Protein 3AZP (pdb70)

CATH classification: 3.40.50.1820

Solvent-accessible surface area: 46155 Å² total; per-residue (Å²): 140,62,91,16,80,31,0,36,13,127,11,60,0,73,1,40,37,6,1,53,83,36,58,86,9,26,30,3,9,29,2,9,75,11,12,0,3,12,9,48,72,14,77,66,69,8,10,17,0,0,7,26,14,86,32,119,33,46,63,126,50,19,2,84,52,116,56,21,1,47,1,80,0,3,27,68,20,0,35,5,6,11,16,27,30,60,125,79,48,20,6,13,0,0,0,0,25,56,62,55,19,49,1,17,0,0,36,21,65,31,142,86,25,32,101,20,94,45,1,0,10,100,42,108,63,32,32,4,12,9,1,1,4,12,38,10,25,64,134,84,33,22,0,0,0,0,0,2,29,22,87,16,140,24,53,39,60,12,55,6,0,0,0,0,0,18,24,117,22,62,0,21,103,60,69,98,29,7,66,79,11,12,93,61,74,36,66,1,3,8,2,0,49,36,9,61,48,30,136,34,0,0,8,8,1,10,52,49,54,76,4,3,4,4,1,2,48,0,20,1,3,125,9,14,167,86,0,119,23,20,98,63,97,58,12,16,25,10,84,125,30,0,0,4,8,8,14,26,10,47,104,29,26,0,6,0,0,0,2,117,43,26,40,1,1,0,3,98,1,60,41,68,102,7,64,28,83,89,15,12,155,89,132,38,8,0,8,5,15,6,32,19,1,7,47,48,14,0,0,10,1,17,38,45,41,5,0,0,4,7,8,123,4,43,24,30,0,0,19,0,40,26,158,78,35,103,25,82,63,12,74,49,67,21,55,7,11,12,27,10,1,10,36,9,4,38,34,0,3,0,0,0,0,0,24,123,28,33,41,11,0,0,11,2,26,27,91,68,37,136,21,33,16,12,2,37,165,28,89,69,40,19,82,60,34,30,5,12,116,36,74,115,66,72,15,105,7,136,108,46,60,89,0,19,1,4,0,8,37,29,51,18,52,54,37,69,13,34,109,136,86,68,6,0,2,0,0,16,3,23,25,21,0,0,28,45,30,39,5,12,18,61,18,53,7,0,1,0,0,0,25,0,0,0,0,0,11,0,0,0,0,0,0,6,9,30,3,42,83,14,1,45,84,0,85,10,99,3,13,35,22,0,5,88,0,0,14,24,0,0,49,28,0,13,152,93,39,56,1,29,111,76,40,0,0,0,44,2,15,16,6,0,0,0,0,0,4,7,0,9,11,70,39,93,24,7,23,0,0,0,5,16,33,0,5,1,13,0,57,18,8,45,121,55,7,5,12,4,3,6,25,98,2,6,27,2,1,0,8,30,113,168,117,57,54,93,56,3,146,78,44,4,2,40,62,68,2,87,100,7,166,25,27,2,0,1,1,0,0,68,93,6,37,4,2,24,29,66,0,0,64,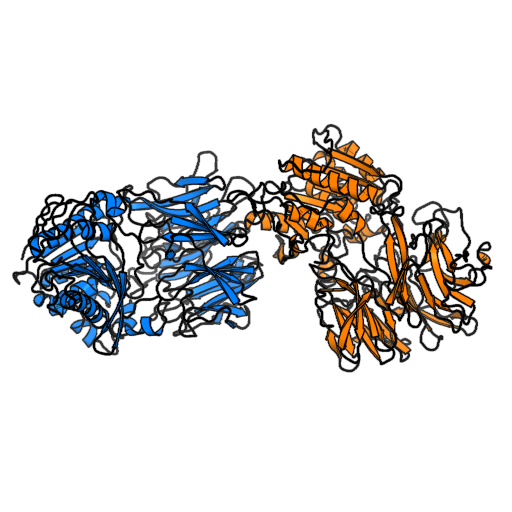78,8,30,127,43,0,68,76,66,37,8,44,25,10,62,27,43,19,147,36,4,18,32,16,30,86,68,64,111,6,29,33,131,7,11,30,6,2,1,2,0,0,5,69,44,7,71,14,144,29,104,73,12,94,137,18,181,43,33,124,137,60,91,17,67,27,1,38,11,136,17,63,0,71,1,36,35,5,0,55,78,31,59,86,13,26,29,3,10,30,2,38,102,11,14,0,3,15,10,46,65,12,79,65,64,8,10,15,0,0,9,23,35,87,64,125,34,52,74,131,38,19,1,86,53,117,56,19,1,52,2,77,0,3,29,68,19,1,38,8,6,13,17,29,73,98,145,86,44,16,5,12,0,0,0,0,22,55,62,54,18,46,1,16,0,5,65,23,65,27,140,72,31,32,102,17,94,41,0,0,9,100,44,108,63,31,29,6,11,11,1,1,4,12,39,12,40,34,176,91,34,27,0,2,0,0,0,2,28,23,88,16,142,24,56,38,61,11,54,6,0,0,0,1,0,22,14,112,18,65,0,21,100,65,66,96,30,8,75,74,13,12,91,61,76,33,65,1,4,10,2,0,58,44,9,85,84,33,164,38,0,0,9,9,0,8,49,50,51,78,4,4,3,3,2,2,47,0,18,2,2,127,12,13,187,88,0,128,24,22,109,61,100,56,14,17,27,13,80,131,31,1,0,4,8,9,14,23,7,63,92,26,10,0,5,0,0,0,2,116,48,26,37,2,1,0,3,97,0,56,30,67,106,11,62,28,75,87,21,11,158,88,132,36,8,0,8,5,16,5,34,20,1,9,50,50,16,0,0,17,0,84,77,29,41,4,0,0,5,8,8,126,5,37,20,38,0,0,21,0,42,36,169,73,35,104,22,84,65,16,77,42,90,25,56,8,15,10,26,9,1,10,42,46,56,51,80,0,2,0,0,0,0,2,12,112,33,33,34,12,0,0,18,3,11,22,101,95,40,158,16,98,14,10,1,29,159,34,86,65,51,23,79,64,37,31,9,7,84,17,44,125,28,57,16,50,2,119,103,26,43,73,0,22,0,4,2,8,36,22,73,9,48,53,37,26,14,26,44,55,85,29,10,0,1,0,0,14,2,15,25,20,1,1,32,43,27,43,3,12,21,64,13,48,7,0,1,1,0,0,14,0,0,0,0,0,15,0,0,0,0,0,0,6,10,22,2,38,82,8,1,45,58,0,85,11,104,3,16,34,7,0,5,74,0,0,14,13,0,0,41,28,0,6,82,46,0,23,1,28,84,77,38,2,0,0,40,4,16,17,6,0,0,0,0,0,3,8,0,10,9,53,39,108,39,7,23,0,0,0,4,18,33,0,4,1,14,0,85,23,9,45,118,57,17,6,12,4,4,6,25,99,2,6,26,2,1,0,8,34,111,164,119,54,57,88,54,4,145,55,46,4,2,39,44,94,2,92,75,4,157,27,26,3,0,2,0,0,0,72,100,5,40,2,2,28,17,79,3,0,58,88,6,30,120,48,4,69,77,57,37,14,42,26,9,58,31,44,18,140,34,3,20,25,14,30,81,73,59,104,6,30,32,130,8,12,26,7,2,0,2,0,0,4,70,43,9,62,21,160,25,90,74,23,89,132,15,181,48,34,133

B-factor: mean 27.65, std 8.87, range [11.27, 76.56]

Structure (mmCIF, N/CA/C/O backbone):
data_3AZP
#
_entry.id   3AZP
#
_cell.length_a   84.110
_cell.length_b   142.620
_cell.length_c   156.300
_cell.angle_alpha   90.00
_cell.angle_beta   90.00
_cell.angle_gamma   90.00
#
_symmetry.space_group_name_H-M   'P 21 21 21'
#
loop_
_entity.id
_entity.type
_entity.pdbx_description
1 polymer Aminopeptidase
2 non-polymer 'SULFATE ION'
3 water water
#
loop_
_atom_site.group_PDB
_atom_site.id
_atom_site.type_symbol
_atom_site.label_atom_id
_atom_site.label_alt_id
_atom_site.label_comp_id
_atom_site.label_asym_id
_atom_site.label_entity_id
_atom_site.label_seq_id
_atom_site.pdbx_PDB_ins_code
_atom_site.Cartn_x
_atom_site.Cartn_y
_atom_site.Cartn_z
_atom_site.occupancy
_atom_site.B_iso_or_equiv
_atom_site.auth_seq_id
_atom_site.auth_comp_id
_atom_site.auth_asym_id
_atom_site.auth_atom_id
_atom_site.pdbx_PDB_model_num
ATOM 1 N N . VAL A 1 2 ? -21.956 -60.019 -6.167 1.00 40.98 2 VAL A N 1
ATOM 2 C CA . VAL A 1 2 ? -23.129 -59.788 -5.276 1.00 41.22 2 VAL A CA 1
ATOM 3 C C . VAL A 1 2 ? -23.341 -60.991 -4.371 1.00 41.18 2 VAL A C 1
ATOM 4 O O . VAL A 1 2 ? -23.209 -62.133 -4.805 1.00 43.63 2 VAL A O 1
ATOM 8 N N . SER A 1 3 ? -23.667 -60.730 -3.111 1.00 39.67 3 SER A N 1
ATOM 9 C CA . SER A 1 3 ? -23.909 -61.797 -2.153 1.00 39.88 3 SER A CA 1
ATOM 10 C C . SER A 1 3 ? -25.126 -61.452 -1.309 1.00 39.22 3 SER A C 1
ATOM 11 O O . SER A 1 3 ? -25.599 -60.317 -1.321 1.00 39.35 3 SER A O 1
ATOM 14 N N . THR A 1 4 ? -25.631 -62.436 -0.577 1.00 38.30 4 THR A N 1
ATOM 15 C CA . THR A 1 4 ? -26.795 -62.228 0.271 1.00 37.61 4 THR A CA 1
ATOM 16 C C . THR A 1 4 ? -26.376 -61.943 1.707 1.00 36.42 4 THR A C 1
ATOM 17 O O . THR A 1 4 ? -25.477 -62.589 2.242 1.00 37.17 4 THR A O 1
ATOM 21 N N . ALA A 1 5 ? -27.031 -60.971 2.328 1.00 34.70 5 ALA A N 1
ATOM 22 C CA . ALA A 1 5 ? -26.724 -60.613 3.706 1.00 33.45 5 ALA A CA 1
ATOM 23 C C . ALA A 1 5 ? -27.966 -60.019 4.355 1.00 32.39 5 ALA A C 1
ATOM 24 O O . ALA A 1 5 ? -28.820 -59.456 3.672 1.00 32.40 5 ALA A O 1
ATOM 26 N N . PRO A 1 6 ? -28.088 -60.145 5.684 1.00 31.52 6 PRO A N 1
ATOM 27 C CA . PRO A 1 6 ? -29.249 -59.609 6.407 1.00 31.06 6 PRO A CA 1
ATOM 28 C C . PRO A 1 6 ? -29.425 -58.120 6.129 1.00 31.13 6 PRO A C 1
ATOM 29 O O . PRO A 1 6 ? -28.440 -57.391 6.016 1.00 32.26 6 PRO A O 1
ATOM 33 N N . TYR A 1 7 ? -30.670 -57.668 6.012 1.00 30.07 7 TYR A N 1
ATOM 34 C CA . TYR A 1 7 ? -30.931 -56.255 5.751 1.00 29.42 7 TYR A CA 1
ATOM 35 C C . TYR A 1 7 ? -30.376 -55.410 6.891 1.00 29.27 7 TYR A C 1
ATOM 36 O O . TYR A 1 7 ? -30.607 -55.717 8.060 1.00 30.09 7 TYR A O 1
ATOM 45 N N . GLY A 1 8 ? -29.646 -54.352 6.544 1.00 28.65 8 GLY A N 1
ATOM 46 C CA . GLY A 1 8 ? -29.066 -53.484 7.555 1.00 28.41 8 GLY A CA 1
ATOM 47 C C . GLY A 1 8 ? -27.609 -53.799 7.869 1.00 29.55 8 GLY A C 1
ATOM 48 O O . GLY A 1 8 ? -26.908 -52.982 8.467 1.00 28.58 8 GLY A O 1
ATOM 49 N N . ALA A 1 9 ? -27.146 -54.976 7.458 1.00 29.06 9 ALA A N 1
ATOM 50 C CA . ALA A 1 9 ? -25.772 -55.391 7.714 1.00 29.03 9 ALA A CA 1
ATOM 51 C C . ALA A 1 9 ? -24.873 -55.286 6.489 1.00 29.54 9 ALA A C 1
ATOM 52 O O . ALA A 1 9 ? -23.709 -55.675 6.541 1.00 29.01 9 ALA A O 1
ATOM 54 N N . TRP A 1 10 ? -25.400 -54.759 5.388 1.00 28.43 10 TRP A N 1
ATOM 55 C CA . TRP A 1 10 ? -24.604 -54.643 4.172 1.00 27.74 10 TRP A CA 1
ATOM 56 C C . TRP A 1 10 ? -23.442 -53.664 4.315 1.00 29.55 10 TRP A C 1
ATOM 57 O O . TRP A 1 10 ? -23.579 -52.593 4.916 1.00 29.06 10 TRP A O 1
ATOM 68 N N . GLN A 1 11 ? -22.300 -54.039 3.751 1.00 27.61 11 GLN A N 1
ATOM 69 C CA . GLN A 1 11 ? -21.119 -53.193 3.778 1.00 27.94 11 GLN A CA 1
ATOM 70 C C . GLN A 1 11 ? -21.381 -52.025 2.828 1.00 27.04 11 GLN A C 1
ATOM 71 O O . GLN A 1 11 ? -21.758 -52.226 1.673 1.00 26.43 11 GLN A O 1
ATOM 77 N N . SER A 1 12 ? -21.195 -50.806 3.323 1.00 25.98 12 SER A N 1
ATOM 78 C CA . SER A 1 12 ? -21.415 -49.613 2.516 1.00 24.49 12 SER A CA 1
ATOM 79 C C . SER A 1 12 ? -20.207 -48.689 2.527 1.00 24.01 12 SER A C 1
ATOM 80 O O . SER A 1 12 ? -19.574 -48.491 3.558 1.00 23.88 12 SER A O 1
ATOM 83 N N . PRO A 1 13 ? -19.868 -48.113 1.366 1.00 24.30 13 PRO A N 1
ATOM 84 C CA . PRO A 1 13 ? -18.727 -47.200 1.263 1.00 24.09 13 PRO A CA 1
ATOM 85 C C . PRO A 1 13 ? -19.080 -45.807 1.788 1.00 25.00 13 PRO A C 1
ATOM 86 O O . PRO A 1 13 ? -18.236 -44.913 1.816 1.00 26.20 13 PRO A O 1
ATOM 90 N N . ILE A 1 14 ? -20.331 -45.630 2.202 1.00 24.39 14 ILE A N 1
ATOM 91 C CA . ILE A 1 14 ? -20.798 -44.342 2.709 1.00 24.66 14 ILE A CA 1
ATOM 92 C C . ILE A 1 14 ? -20.756 -44.264 4.232 1.00 24.71 14 ILE A C 1
ATOM 93 O O . ILE A 1 14 ? -21.635 -44.804 4.903 1.00 25.82 14 ILE A O 1
ATOM 98 N N . ASP A 1 15 ? -19.743 -43.595 4.782 1.00 25.64 15 ASP A N 1
ATOM 99 C CA . ASP A 1 15 ? -19.661 -43.460 6.234 1.00 26.70 15 ASP A CA 1
ATOM 100 C C . ASP A 1 15 ? -20.223 -42.112 6.684 1.00 25.82 15 ASP A C 1
ATOM 101 O O . ASP A 1 15 ? -20.390 -41.195 5.874 1.00 25.29 15 ASP A O 1
ATOM 106 N N . ALA A 1 16 ? -20.524 -42.004 7.974 1.00 24.61 16 ALA A N 1
ATOM 107 C CA . ALA A 1 16 ? -21.090 -40.780 8.528 1.00 24.79 16 ALA A CA 1
ATOM 108 C C . ALA A 1 16 ? -20.206 -39.564 8.281 1.00 24.80 16 ALA A C 1
ATOM 109 O O . ALA A 1 16 ? -20.708 -38.448 8.150 1.00 25.28 16 ALA A O 1
ATOM 111 N N . ALA A 1 17 ? -18.895 -39.775 8.211 1.00 22.72 17 ALA A N 1
ATOM 112 C CA . ALA A 1 17 ? -17.971 -38.672 7.976 1.00 24.70 17 ALA A CA 1
ATOM 113 C C . ALA A 1 17 ? -18.187 -38.093 6.580 1.00 23.73 17 ALA A C 1
ATOM 114 O O . ALA A 1 17 ? -18.138 -36.877 6.386 1.00 23.84 17 ALA A O 1
ATOM 116 N N . LEU A 1 18 ? -18.420 -38.967 5.606 1.00 23.17 18 LEU A N 1
ATOM 117 C CA . LEU A 1 18 ? -18.661 -38.515 4.244 1.00 23.76 18 LEU A CA 1
ATOM 118 C C . LEU A 1 18 ? -19.986 -37.757 4.237 1.00 23.24 18 LEU A C 1
ATOM 119 O O . LEU A 1 18 ? -20.094 -36.674 3.666 1.00 24.52 18 LEU A O 1
ATOM 124 N N . VAL A 1 19 ? -20.989 -38.329 4.891 1.00 22.10 19 VAL A N 1
ATOM 125 C CA . VAL A 1 19 ? -22.296 -37.697 4.960 1.00 22.69 19 VAL A CA 1
ATOM 126 C C . VAL A 1 19 ? -22.196 -36.274 5.505 1.00 24.36 19 VAL A C 1
ATOM 127 O O . VAL A 1 19 ? -22.737 -35.336 4.916 1.00 24.27 19 VAL A O 1
ATOM 131 N N . ALA A 1 20 ? -21.507 -36.116 6.631 1.00 22.80 20 ALA A N 1
ATOM 132 C CA . ALA A 1 20 ? -21.352 -34.804 7.250 1.00 24.39 20 ALA A CA 1
ATOM 133 C C . ALA A 1 20 ? -20.625 -33.844 6.314 1.00 25.35 20 ALA A C 1
ATOM 134 O O . ALA A 1 20 ? -21.051 -32.707 6.107 1.00 26.74 20 ALA A O 1
ATOM 136 N N . SER A 1 21 ? -19.524 -34.317 5.748 1.00 26.62 21 SER A N 1
ATOM 137 C CA . SER A 1 21 ? -18.712 -33.515 4.846 1.00 27.75 21 SER A CA 1
ATOM 138 C C . SER A 1 21 ? -19.493 -32.922 3.679 1.00 28.14 21 SER A C 1
ATOM 139 O O . SER A 1 21 ? -19.251 -31.779 3.279 1.00 27.57 21 SER A O 1
ATOM 142 N N . ARG A 1 22 ? -20.429 -33.695 3.135 1.00 26.93 22 ARG A N 1
ATOM 143 C CA . ARG A 1 22 ? -21.222 -33.242 1.997 1.00 26.11 22 ARG A CA 1
ATOM 144 C C . ARG A 1 22 ? -22.566 -32.620 2.367 1.00 25.22 22 ARG A C 1
ATOM 145 O O . ARG A 1 22 ? -23.343 -32.272 1.482 1.00 25.04 22 ARG A O 1
ATOM 153 N N . SER A 1 23 ? -22.852 -32.473 3.656 1.00 23.19 23 SER A N 1
ATOM 154 C CA . SER A 1 23 ? -24.135 -31.902 4.058 1.00 24.07 23 SER A CA 1
ATOM 155 C C . SER A 1 23 ? -24.311 -30.453 3.610 1.00 23.77 23 SER A C 1
ATOM 156 O O . SER A 1 23 ? -23.349 -29.781 3.245 1.00 25.71 23 SER A O 1
ATOM 159 N N . GLY A 1 24 ? -25.550 -29.979 3.646 1.00 23.87 24 GLY A N 1
ATOM 160 C CA . GLY A 1 24 ? -25.830 -28.610 3.253 1.00 25.27 24 GLY A CA 1
ATOM 161 C C . GLY A 1 24 ? -25.891 -28.399 1.751 1.00 24.20 24 GLY A C 1
ATOM 162 O O . GLY A 1 24 ? -25.761 -29.344 0.973 1.00 25.72 24 GLY A O 1
ATOM 163 N N . ARG A 1 25 ? -26.076 -27.150 1.338 1.00 21.58 25 ARG A N 1
ATOM 164 C CA . ARG A 1 25 ? -26.161 -26.834 -0.080 1.00 20.00 25 ARG A CA 1
ATOM 165 C C . ARG A 1 25 ? -25.889 -25.362 -0.328 1.00 19.99 25 ARG A C 1
ATOM 166 O O . ARG A 1 25 ? -25.886 -24.555 0.601 1.00 18.86 25 ARG A O 1
ATOM 174 N N . PRO A 1 26 ? -25.626 -24.994 -1.591 1.00 19.58 26 PRO A N 1
ATOM 175 C CA . PRO A 1 26 ? -25.385 -23.576 -1.854 1.00 18.54 26 PRO A CA 1
ATOM 176 C C . PRO A 1 26 ? -26.695 -22.895 -1.468 1.00 18.09 26 PRO A C 1
ATOM 177 O O . PRO A 1 26 ? -27.761 -23.497 -1.612 1.00 16.57 26 PRO A O 1
ATOM 181 N N . ALA A 1 27 ? -26.623 -21.664 -0.970 1.00 15.57 27 ALA A N 1
ATOM 182 C CA . ALA A 1 27 ? -27.821 -20.944 -0.568 1.00 16.82 27 ALA A CA 1
ATOM 183 C C . ALA A 1 27 ? -27.676 -19.448 -0.819 1.00 18.87 27 ALA A C 1
ATOM 184 O O . ALA A 1 27 ? -26.564 -18.942 -1.013 1.00 19.33 27 ALA A O 1
ATOM 186 N N . CYS A 1 28 ? -28.807 -18.750 -0.827 1.00 17.63 28 CYS A N 1
ATOM 187 C CA . CYS A 1 28 ? -28.824 -17.304 -1.020 1.00 19.49 28 CYS A CA 1
ATOM 188 C C . CYS A 1 28 ? -27.939 -16.849 -2.185 1.00 18.71 28 CYS A C 1
ATOM 189 O O . CYS A 1 28 ? -27.029 -16.032 -2.021 1.00 17.76 28 CYS A O 1
ATOM 192 N N . VAL A 1 29 ? -28.226 -17.379 -3.367 1.00 19.42 29 VAL A N 1
ATOM 193 C CA . VAL A 1 29 ? -27.466 -17.049 -4.567 1.00 18.83 29 VAL A CA 1
ATOM 194 C C . VAL A 1 29 ? -27.763 -15.604 -4.977 1.00 18.90 29 VAL A C 1
ATOM 195 O O . VAL A 1 29 ? -28.843 -15.084 -4.701 1.00 19.12 29 VAL A O 1
ATOM 199 N N . GLY A 1 30 ? -26.804 -14.951 -5.621 1.00 17.81 30 GLY A N 1
ATOM 200 C CA . GLY A 1 30 ? -27.021 -13.579 -6.038 1.00 18.17 30 GLY A CA 1
ATOM 201 C C . GLY A 1 30 ? -25.957 -13.093 -6.999 1.00 19.79 30 GLY A C 1
ATOM 202 O O . GLY A 1 30 ? -24.770 -13.373 -6.819 1.00 19.49 30 GLY A O 1
ATOM 203 N N . ALA A 1 31 ? -26.378 -12.358 -8.022 1.00 19.54 31 ALA A N 1
ATOM 204 C CA . ALA A 1 31 ? -25.444 -11.834 -9.010 1.00 20.14 31 ALA A CA 1
ATOM 205 C C . ALA A 1 31 ? -24.907 -10.467 -8.600 1.00 21.07 31 ALA A C 1
ATOM 206 O O . ALA A 1 31 ? -25.624 -9.656 -8.020 1.00 19.68 31 ALA A O 1
ATOM 208 N N . VAL A 1 32 ? -23.632 -10.230 -8.889 1.00 20.44 32 VAL A N 1
ATOM 209 C CA . VAL A 1 32 ? -22.982 -8.961 -8.582 1.00 20.56 32 VAL A CA 1
ATOM 210 C C . VAL A 1 32 ? -22.169 -8.627 -9.829 1.00 21.62 32 VAL A C 1
ATOM 211 O O . VAL A 1 32 ? -21.038 -9.091 -9.995 1.00 21.34 32 VAL A O 1
ATOM 215 N N . GLY A 1 33 ? -22.753 -7.831 -10.716 1.00 21.84 33 GLY A N 1
ATOM 216 C CA . GLY A 1 33 ? -22.062 -7.513 -11.951 1.00 21.16 33 GLY A CA 1
ATOM 217 C C . GLY A 1 33 ? -22.007 -8.790 -12.777 1.00 21.86 33 GLY A C 1
ATOM 218 O O . GLY A 1 33 ? -23.041 -9.429 -13.006 1.00 21.49 33 GLY A O 1
ATOM 219 N N . ASP A 1 34 ? -20.811 -9.179 -13.211 1.00 20.57 34 ASP A N 1
ATOM 220 C CA . ASP A 1 34 ? -20.649 -10.401 -14.002 1.00 21.90 34 ASP A CA 1
ATOM 221 C C . ASP A 1 34 ? -20.238 -11.562 -13.108 1.00 21.02 34 ASP A C 1
ATOM 222 O O . ASP A 1 34 ? -19.772 -12.598 -13.584 1.00 22.81 34 ASP A O 1
ATOM 227 N N . GLU A 1 35 ? -20.417 -11.381 -11.807 1.00 19.84 35 GLU A N 1
ATOM 228 C CA . GLU A 1 35 ? -20.065 -12.407 -10.839 1.00 21.18 35 GLU A CA 1
ATOM 229 C C . GLU A 1 35 ? -21.323 -13.022 -10.243 1.00 20.29 35 GLU A C 1
ATOM 230 O O . GLU A 1 35 ? -22.408 -12.446 -10.331 1.00 18.49 35 GLU A O 1
ATOM 236 N N . VAL A 1 36 ? -21.169 -14.203 -9.650 1.00 19.92 36 VAL A N 1
ATOM 237 C CA . VAL A 1 36 ? -22.278 -14.880 -8.986 1.00 19.07 36 VAL A CA 1
ATOM 238 C C . VAL A 1 36 ? -21.761 -15.331 -7.624 1.00 18.74 36 VAL A C 1
ATOM 239 O O . VAL A 1 36 ? -20.744 -16.012 -7.537 1.00 16.72 36 VAL A O 1
ATOM 243 N N . TRP A 1 37 ? -22.458 -14.928 -6.566 1.00 16.79 37 TRP A N 1
ATOM 244 C CA . TRP A 1 37 ? -22.073 -15.282 -5.207 1.00 16.95 37 TRP A CA 1
ATOM 245 C C . TRP A 1 37 ? -23.179 -16.074 -4.514 1.00 17.46 37 TRP A C 1
ATOM 246 O O . TRP A 1 37 ? -24.357 -15.984 -4.879 1.00 17.80 37 TRP A O 1
ATOM 257 N N . TRP A 1 38 ? -22.795 -16.843 -3.506 1.00 16.51 38 TRP A N 1
ATOM 258 C CA . TRP A 1 38 ? -23.763 -17.602 -2.724 1.00 17.20 38 TRP A CA 1
ATOM 259 C C . TRP A 1 38 ? -23.136 -18.041 -1.406 1.00 17.42 38 TRP A C 1
ATOM 260 O O . TRP A 1 38 ? -21.915 -17.994 -1.242 1.00 16.11 38 TRP A O 1
ATOM 271 N N . VAL A 1 39 ? -23.980 -18.441 -0.462 1.00 17.95 39 VAL A N 1
ATOM 272 C CA . VAL A 1 39 ? -23.516 -18.896 0.834 1.00 16.67 39 VAL A CA 1
ATOM 273 C C . VAL A 1 39 ? -23.314 -20.412 0.787 1.00 18.79 39 VAL A C 1
ATOM 274 O O . VAL A 1 39 ? -24.167 -21.147 0.292 1.00 16.76 39 VAL A O 1
ATOM 278 N N . ALA A 1 40 ? -22.172 -20.872 1.285 1.00 18.74 40 ALA A N 1
ATOM 279 C CA . ALA A 1 40 ? -21.864 -22.299 1.301 1.00 21.05 40 ALA A CA 1
ATOM 280 C C . ALA A 1 40 ? -21.448 -22.746 2.700 1.00 22.15 40 ALA A C 1
ATOM 281 O O . ALA A 1 40 ? -20.793 -22.004 3.438 1.00 22.25 40 ALA A O 1
ATOM 283 N N . PRO A 1 41 ? -21.827 -23.973 3.083 1.00 23.38 41 PRO A N 1
ATOM 284 C CA . PRO A 1 41 ? -21.482 -24.505 4.403 1.00 21.96 41 PRO A CA 1
ATOM 285 C C . PRO A 1 41 ? -20.053 -25.018 4.464 1.00 21.61 41 PRO A C 1
ATOM 286 O O . PRO A 1 41 ? -19.496 -25.447 3.461 1.00 21.05 41 PRO A O 1
ATOM 290 N N . ARG A 1 42 ? -19.463 -24.953 5.650 1.00 22.21 42 ARG A N 1
ATOM 291 C CA . ARG A 1 42 ? -18.106 -25.439 5.880 1.00 22.47 42 ARG A CA 1
ATOM 292 C C . ARG A 1 42 ? -18.153 -26.193 7.205 1.00 21.76 42 ARG A C 1
ATOM 293 O O . ARG A 1 42 ? -17.612 -25.744 8.213 1.00 22.17 42 ARG A O 1
ATOM 301 N N . PRO A 1 43 ? -18.823 -27.355 7.212 1.00 21.15 43 PRO A N 1
ATOM 302 C CA . PRO A 1 43 ? -18.967 -28.200 8.401 1.00 20.47 43 PRO A CA 1
ATOM 303 C C . PRO A 1 43 ? -17.687 -28.515 9.168 1.00 20.78 43 PRO A C 1
ATOM 304 O O . PRO A 1 43 ? -17.721 -28.628 10.392 1.00 21.06 43 PRO A O 1
ATOM 308 N N . ALA A 1 44 ? -16.568 -28.655 8.462 1.00 20.16 44 ALA A N 1
ATOM 309 C CA . ALA A 1 44 ? -15.297 -28.968 9.118 1.00 20.83 44 ALA A CA 1
ATOM 310 C C . ALA A 1 44 ? -14.594 -27.712 9.641 1.00 21.97 44 ALA A C 1
ATOM 311 O O . ALA A 1 44 ? -13.533 -27.800 10.257 1.00 22.59 44 ALA A O 1
ATOM 313 N N . GLU A 1 45 ? -15.180 -26.545 9.382 1.00 21.28 45 GLU A N 1
ATOM 314 C CA . GLU A 1 45 ? -14.614 -25.284 9.855 1.00 20.64 45 GLU A CA 1
ATOM 315 C C . GLU A 1 45 ? -15.535 -24.712 10.935 1.00 21.01 45 GLU A C 1
ATOM 316 O O . GLU A 1 45 ? -16.132 -23.645 10.768 1.00 20.60 45 GLU A O 1
ATOM 322 N N . ALA A 1 46 ? -15.644 -25.446 12.043 1.00 18.87 46 ALA A N 1
ATOM 323 C CA . ALA A 1 46 ? -16.490 -25.061 13.171 1.00 19.46 46 ALA A CA 1
ATOM 324 C C . ALA A 1 46 ? -17.945 -24.842 12.751 1.00 20.56 46 ALA A C 1
ATOM 325 O O . ALA A 1 46 ? -18.668 -24.065 13.373 1.00 20.88 46 ALA A O 1
ATOM 327 N N . GLY A 1 47 ? -18.365 -25.532 11.692 1.00 20.19 47 GLY A N 1
ATOM 328 C CA . GLY A 1 47 ? -19.733 -25.413 11.218 1.00 19.87 47 GLY A CA 1
ATOM 329 C C . GLY A 1 47 ? -20.134 -24.046 10.693 1.00 20.46 47 GLY A C 1
ATOM 330 O O . GLY A 1 47 ? -21.317 -23.722 10.645 1.00 21.64 47 GLY A O 1
ATOM 331 N N . ARG A 1 48 ? -19.158 -23.244 10.282 1.00 20.20 48 ARG A N 1
ATOM 332 C CA . ARG A 1 48 ? -19.446 -21.910 9.775 1.00 17.84 48 ARG A CA 1
ATOM 333 C C . ARG A 1 48 ? -19.961 -21.982 8.347 1.00 19.18 48 ARG A C 1
ATOM 334 O O . ARG A 1 48 ? -19.902 -23.031 7.700 1.00 18.07 48 ARG A O 1
ATOM 342 N N . ALA A 1 49 ? -20.466 -20.854 7.860 1.00 18.06 49 ALA A N 1
ATOM 343 C CA . ALA A 1 49 ? -20.922 -20.753 6.478 1.00 18.75 49 ALA A CA 1
ATOM 344 C C . ALA A 1 49 ? -20.038 -19.659 5.886 1.00 18.34 49 ALA A C 1
ATOM 345 O O . ALA A 1 49 ? -19.685 -18.702 6.576 1.00 18.94 49 ALA A O 1
ATOM 347 N N . THR A 1 50 ? -19.653 -19.796 4.628 1.00 17.10 50 THR A N 1
ATOM 348 C CA . THR A 1 50 ? -18.814 -18.775 4.028 1.00 17.69 50 THR A CA 1
ATOM 349 C C . THR A 1 50 ? -19.457 -18.241 2.761 1.00 18.60 50 THR A C 1
ATOM 350 O O . THR A 1 50 ? -20.520 -18.710 2.344 1.00 18.76 50 THR A O 1
ATOM 354 N N . LEU A 1 51 ? -18.827 -17.234 2.167 1.00 17.45 51 LEU A N 1
ATOM 355 C CA . LEU A 1 51 ? -19.319 -16.684 0.918 1.00 18.36 51 LEU A CA 1
ATOM 356 C C . LEU A 1 51 ? -18.419 -17.237 -0.177 1.00 19.16 51 LEU A C 1
ATOM 357 O O . LEU A 1 51 ? -17.195 -17.323 -0.003 1.00 19.71 51 LEU A O 1
ATOM 362 N N . VAL A 1 52 ? -19.028 -17.647 -1.285 1.00 19.15 52 VAL A N 1
ATOM 363 C CA . VAL A 1 52 ? -18.286 -18.173 -2.422 1.00 19.44 52 VAL A CA 1
ATOM 364 C C . VAL A 1 52 ? -18.454 -17.185 -3.566 1.00 21.13 52 VAL A C 1
ATOM 365 O O . VAL A 1 52 ? -19.560 -16.705 -3.823 1.00 21.09 52 VAL A O 1
ATOM 369 N N . ARG A 1 53 ? -17.349 -16.878 -4.240 1.00 21.01 53 ARG A N 1
ATOM 370 C CA . ARG A 1 53 ? -17.352 -15.942 -5.358 1.00 20.35 53 ARG A CA 1
ATOM 371 C C . ARG A 1 53 ? -17.017 -16.684 -6.645 1.00 20.54 53 ARG A C 1
ATOM 372 O O . ARG A 1 53 ? -15.955 -17.292 -6.758 1.00 18.88 53 ARG A O 1
ATOM 380 N N . ARG A 1 54 ? -17.931 -16.634 -7.610 1.00 21.33 54 ARG A N 1
ATOM 381 C CA . ARG A 1 54 ? -17.742 -17.296 -8.893 1.00 23.45 54 ARG A CA 1
ATOM 382 C C . ARG A 1 54 ? -17.538 -16.231 -9.970 1.00 24.13 54 ARG A C 1
ATOM 383 O O . ARG A 1 54 ? -18.451 -15.470 -10.291 1.00 22.73 54 ARG A O 1
ATOM 391 N N . ARG A 1 55 ? -16.328 -16.173 -10.516 1.00 26.53 55 ARG A N 1
ATOM 392 C CA . ARG A 1 55 ? -16.007 -15.188 -11.541 1.00 28.26 55 ARG A CA 1
ATOM 393 C C . ARG A 1 55 ? -16.538 -15.598 -12.913 1.00 28.78 55 ARG A C 1
ATOM 394 O O . ARG A 1 55 ? -16.789 -16.776 -13.161 1.00 30.53 55 ARG A O 1
ATOM 402 N N . ALA A 1 56 ? -16.705 -14.617 -13.797 1.00 30.27 56 ALA A N 1
ATOM 403 C CA . ALA A 1 56 ? -17.219 -14.857 -15.145 1.00 31.31 56 ALA A CA 1
ATOM 404 C C . ALA A 1 56 ? -16.467 -15.957 -15.882 1.00 32.10 56 ALA A C 1
ATOM 405 O O . ALA A 1 56 ? -17.061 -16.734 -16.632 1.00 33.37 56 ALA A O 1
ATOM 407 N N . ASP A 1 57 ? -15.160 -16.024 -15.665 1.00 31.96 57 ASP A N 1
ATOM 408 C CA . ASP A 1 57 ? -14.336 -17.018 -16.330 1.00 31.84 57 ASP A CA 1
ATOM 409 C C . ASP A 1 57 ? -14.409 -18.379 -15.653 1.00 32.18 57 ASP A C 1
ATOM 410 O O . ASP A 1 57 ? -13.669 -19.293 -16.010 1.00 32.93 57 ASP A O 1
ATOM 415 N N . GLY A 1 58 ? -15.291 -18.515 -14.668 1.00 31.37 58 GLY A N 1
ATOM 416 C CA . GLY A 1 58 ? -15.424 -19.792 -13.989 1.00 29.47 58 GLY A CA 1
ATOM 417 C C . GLY A 1 58 ? -14.679 -19.947 -12.675 1.00 29.40 58 GLY A C 1
ATOM 418 O O . GLY A 1 58 ? -14.929 -20.909 -11.942 1.00 29.60 58 GLY A O 1
ATOM 419 N N . ALA A 1 59 ? -13.760 -19.032 -12.371 1.00 27.05 59 ALA A N 1
ATOM 420 C CA . ALA A 1 59 ? -13.023 -19.105 -11.111 1.00 25.15 59 ALA A CA 1
ATOM 421 C C . ALA A 1 59 ? -14.066 -19.178 -9.999 1.00 24.23 59 ALA A C 1
ATOM 422 O O . ALA A 1 59 ? -15.016 -18.392 -9.984 1.00 23.48 59 ALA A O 1
ATOM 424 N N . GLU A 1 60 ? -13.878 -20.110 -9.068 1.00 22.51 60 GLU A N 1
ATOM 425 C CA . GLU A 1 60 ? -14.826 -20.315 -7.976 1.00 21.01 60 GLU A CA 1
ATOM 426 C C . GLU A 1 60 ? -14.073 -20.595 -6.680 1.00 20.41 60 GLU A C 1
ATOM 427 O O . GLU A 1 60 ? -13.456 -21.652 -6.537 1.00 19.96 60 GLU A O 1
ATOM 433 N N . GLU A 1 61 ? -14.134 -19.660 -5.732 1.00 20.04 61 GLU A N 1
ATOM 434 C CA . GLU A 1 61 ? -13.419 -19.813 -4.461 1.00 20.93 61 GLU A CA 1
ATOM 435 C C . GLU A 1 61 ? -14.143 -19.139 -3.296 1.00 19.55 61 GLU A C 1
ATOM 436 O O . GLU A 1 61 ? -14.946 -18.228 -3.492 1.00 18.68 61 GLU A O 1
ATOM 442 N N . SER A 1 62 ? -13.843 -19.591 -2.082 1.00 19.74 62 SER A N 1
ATOM 443 C CA . SER A 1 62 ? -14.414 -19.001 -0.878 1.00 20.74 62 SER A CA 1
ATOM 444 C C . SER A 1 62 ? -13.850 -17.581 -0.810 1.00 21.04 62 SER A C 1
ATOM 445 O O . SER A 1 62 ? -12.676 -17.370 -1.109 1.00 22.23 62 SER A O 1
ATOM 448 N N . ALA A 1 63 ? -14.674 -16.608 -0.434 1.00 21.00 63 ALA A N 1
ATOM 449 C CA . ALA A 1 63 ? -14.214 -15.223 -0.362 1.00 19.82 63 ALA A CA 1
ATOM 450 C C . ALA A 1 63 ? -13.870 -14.778 1.054 1.00 18.99 63 ALA A C 1
ATOM 451 O O . ALA A 1 63 ? -13.268 -13.721 1.248 1.00 19.38 63 ALA A O 1
ATOM 453 N N . LEU A 1 64 ? -14.261 -15.575 2.043 1.00 17.64 64 LEU A N 1
ATOM 454 C CA . LEU A 1 64 ? -13.980 -15.252 3.436 1.00 17.62 64 LEU A CA 1
ATOM 455 C C . LEU A 1 64 ? -13.402 -16.449 4.178 1.00 17.92 64 LEU A C 1
ATOM 456 O O . LEU A 1 64 ? -13.946 -17.553 4.128 1.00 18.42 64 LEU A O 1
ATOM 461 N N . PRO A 1 65 ? -12.287 -16.244 4.887 1.00 17.71 65 PRO A N 1
ATOM 462 C CA . PRO A 1 65 ? -11.682 -17.354 5.624 1.00 17.67 65 PRO A CA 1
ATOM 463 C C . PRO A 1 65 ? -12.310 -17.492 7.004 1.00 18.30 65 PRO A C 1
ATOM 464 O O . PRO A 1 65 ? -13.024 -16.602 7.461 1.00 18.56 65 PRO A O 1
ATOM 468 N N . ALA A 1 66 ? -12.062 -18.619 7.661 1.00 19.13 66 ALA A N 1
ATOM 469 C CA . ALA A 1 66 ? -12.569 -18.819 9.007 1.00 20.88 66 ALA A CA 1
ATOM 470 C C . ALA A 1 66 ? -11.852 -17.742 9.820 1.00 21.04 66 ALA A C 1
ATOM 471 O O . ALA A 1 66 ? -10.769 -17.310 9.439 1.00 22.21 66 ALA A O 1
ATOM 473 N N . PRO A 1 67 ? -12.428 -17.306 10.952 1.00 21.13 67 PRO A N 1
ATOM 474 C CA . PRO A 1 67 ? -13.698 -17.723 11.558 1.00 21.35 67 PRO A CA 1
ATOM 475 C C . PRO A 1 67 ? -14.947 -16.966 11.100 1.00 21.47 67 PRO A C 1
ATOM 476 O O . PRO A 1 67 ? -15.994 -17.107 11.726 1.00 20.81 67 PRO A O 1
ATOM 480 N N . TRP A 1 68 ? -14.856 -16.156 10.045 1.00 19.91 68 TRP A N 1
ATOM 481 C CA . TRP A 1 68 ? -16.038 -15.428 9.583 1.00 20.41 68 TRP A CA 1
ATOM 482 C C . TRP A 1 68 ? -17.158 -16.434 9.307 1.00 19.97 68 TRP A C 1
ATOM 483 O O . TRP A 1 68 ? -16.954 -17.448 8.636 1.00 20.76 68 TRP A O 1
ATOM 494 N N . ASN A 1 69 ? -18.338 -16.148 9.842 1.00 19.72 69 ASN A N 1
ATOM 495 C CA . ASN A 1 69 ? -19.489 -17.038 9.717 1.00 18.66 69 ASN A CA 1
ATOM 496 C C . ASN A 1 69 ? -20.658 -16.266 9.123 1.00 18.00 69 ASN A C 1
ATOM 497 O O . ASN A 1 69 ? -21.273 -15.447 9.806 1.00 19.19 69 ASN A O 1
ATOM 502 N N . VAL A 1 70 ? -20.964 -16.523 7.855 1.00 18.22 70 VAL A N 1
ATOM 503 C CA . VAL A 1 70 ? -22.043 -15.815 7.177 1.00 17.42 70 VAL A CA 1
ATOM 504 C C . VAL A 1 70 ? -23.427 -16.355 7.527 1.00 19.01 70 VAL A C 1
ATOM 505 O O . VAL A 1 70 ? -23.979 -17.193 6.820 1.00 19.02 70 VAL A O 1
ATOM 509 N N . ARG A 1 71 ? -23.980 -15.859 8.626 1.00 18.57 71 ARG A N 1
ATOM 510 C CA . ARG A 1 71 ? -25.297 -16.276 9.089 1.00 19.54 71 ARG A CA 1
ATOM 511 C C . ARG A 1 71 ? -25.739 -15.308 10.179 1.00 19.36 71 ARG A C 1
ATOM 512 O O . ARG A 1 71 ? -24.901 -14.738 10.877 1.00 19.14 71 ARG A O 1
ATOM 520 N N . ASN A 1 72 ? -27.043 -15.104 10.322 1.00 17.37 72 ASN A N 1
ATOM 521 C CA . ASN A 1 72 ? -27.535 -14.224 11.374 1.00 16.38 72 ASN A CA 1
ATOM 522 C C . ASN A 1 72 ? -28.661 -14.924 12.115 1.00 16.98 72 ASN A C 1
ATOM 523 O O . ASN A 1 72 ? -29.066 -16.023 11.736 1.00 16.20 72 ASN A O 1
ATOM 528 N N . ARG A 1 73 ? -29.165 -14.294 13.170 1.00 17.02 73 ARG A N 1
ATOM 529 C CA . ARG A 1 73 ? -30.233 -14.890 13.965 1.00 17.91 73 ARG A CA 1
ATOM 530 C C . ARG A 1 73 ? -31.607 -14.246 13.786 1.00 18.10 73 ARG A C 1
ATOM 531 O O . ARG A 1 73 ? -32.463 -14.375 14.656 1.00 19.47 73 ARG A O 1
ATOM 539 N N . VAL A 1 74 ? -31.827 -13.553 12.671 1.00 18.05 74 VAL A N 1
ATOM 540 C CA . VAL A 1 74 ? -33.132 -12.943 12.440 1.00 17.84 74 VAL A CA 1
ATOM 541 C C . VAL A 1 74 ? -34.149 -14.085 12.358 1.00 18.10 74 VAL A C 1
ATOM 542 O O . VAL A 1 74 ? -33.918 -15.067 11.647 1.00 18.49 74 VAL A O 1
ATOM 546 N N . PHE A 1 75 ? -35.256 -13.966 13.091 1.00 18.28 75 PHE A N 1
ATOM 547 C CA . PHE A 1 75 ? -36.290 -15.007 13.117 1.00 17.98 75 PHE A CA 1
ATOM 548 C C . PHE A 1 75 ? -35.632 -16.307 13.583 1.00 20.66 75 PHE A C 1
ATOM 549 O O . PHE A 1 75 ? -36.197 -17.393 13.439 1.00 19.99 75 PHE A O 1
ATOM 557 N N . GLU A 1 76 ? -34.431 -16.177 14.139 1.00 19.62 76 GLU A N 1
ATOM 558 C CA . GLU A 1 76 ? -33.640 -17.311 14.598 1.00 22.41 76 GLU A CA 1
ATOM 559 C C . GLU A 1 76 ? -33.304 -18.288 13.475 1.00 24.33 76 GLU A C 1
ATOM 560 O O . GLU A 1 76 ? -32.563 -19.243 13.693 1.00 28.70 76 GLU A O 1
ATOM 566 N N . TYR A 1 77 ? -33.832 -18.059 12.274 1.00 23.12 77 TYR A N 1
ATOM 567 C CA . TYR A 1 77 ? -33.536 -18.951 11.153 1.00 21.23 77 TYR A CA 1
ATOM 568 C C . TYR A 1 77 ? -32.553 -18.352 10.148 1.00 21.67 77 TYR A C 1
ATOM 569 O O . TYR A 1 77 ? -32.066 -19.059 9.275 1.00 22.09 77 TYR A O 1
ATOM 578 N N . SER A 1 78 ? -32.278 -17.053 10.276 1.00 22.26 78 SER A N 1
ATOM 579 C CA . SER A 1 78 ? -31.328 -16.332 9.417 1.00 21.16 78 SER A CA 1
ATOM 580 C C . SER A 1 78 ? -31.896 -15.773 8.109 1.00 20.24 78 SER A C 1
ATOM 581 O O . SER A 1 78 ? -32.168 -16.523 7.169 1.00 19.45 78 SER A O 1
ATOM 584 N N . GLY A 1 79 ? -32.070 -14.451 8.056 1.00 17.84 79 GLY A N 1
ATOM 585 C CA . GLY A 1 79 ? -32.589 -13.812 6.853 1.00 16.91 79 GLY A CA 1
ATOM 586 C C . GLY A 1 79 ? -31.460 -13.649 5.846 1.00 17.65 79 GLY A C 1
ATOM 587 O O . GLY A 1 79 ? -30.297 -13.828 6.225 1.00 17.37 79 GLY A O 1
ATOM 588 N N . PHE A 1 80 ? -31.773 -13.320 4.588 1.00 17.04 80 PHE A N 1
ATOM 589 C CA . PHE A 1 80 ? -30.733 -13.156 3.563 1.00 16.74 80 PHE A CA 1
ATOM 590 C C . PHE A 1 80 ? -29.599 -12.384 4.242 1.00 17.65 80 PHE A C 1
ATOM 591 O O . PHE A 1 80 ? -29.750 -11.212 4.593 1.00 18.73 80 PHE A O 1
ATOM 599 N N . PRO A 1 81 ? -28.443 -13.043 4.423 1.00 16.83 81 PRO A N 1
ATOM 600 C CA . PRO A 1 81 ? -27.236 -12.536 5.076 1.00 16.69 81 PRO A CA 1
ATOM 601 C C . PRO A 1 81 ? -26.203 -11.672 4.371 1.00 17.43 81 PRO A C 1
ATOM 602 O O . PRO A 1 81 ? -25.196 -11.330 4.990 1.00 16.12 81 PRO A O 1
ATOM 606 N N . TRP A 1 82 ? -26.416 -11.317 3.109 1.00 15.98 82 TRP A N 1
ATOM 607 C CA . TRP A 1 82 ? -25.411 -10.518 2.417 1.00 17.62 82 TRP A CA 1
ATOM 608 C C . TRP A 1 82 ? -25.978 -9.766 1.231 1.00 18.63 82 TRP A C 1
ATOM 609 O O . TRP A 1 82 ? -27.111 -10.006 0.818 1.00 19.55 82 TRP A O 1
ATOM 620 N N . ALA A 1 83 ? -25.164 -8.866 0.685 1.00 18.17 83 ALA A N 1
ATOM 621 C CA . ALA A 1 83 ? -25.528 -8.063 -0.478 1.00 18.89 83 ALA A CA 1
ATOM 622 C C . ALA A 1 83 ? -24.233 -7.624 -1.148 1.00 20.20 83 ALA A C 1
ATOM 623 O O . ALA A 1 83 ? -23.177 -7.608 -0.515 1.00 20.31 83 ALA A O 1
ATOM 625 N N . GLY A 1 84 ? -24.306 -7.284 -2.430 1.00 21.68 84 GLY A N 1
ATOM 626 C CA . GLY A 1 84 ? -23.111 -6.850 -3.133 1.00 22.48 84 GLY A CA 1
ATOM 627 C C . GLY A 1 84 ? -23.422 -6.097 -4.411 1.00 23.72 84 GLY A C 1
ATOM 628 O O . GLY A 1 84 ? -24.388 -6.413 -5.099 1.00 24.18 84 GLY A O 1
ATOM 629 N N . VAL A 1 85 ? -22.611 -5.089 -4.721 1.00 23.85 85 VAL A N 1
ATOM 630 C CA . VAL A 1 85 ? -22.787 -4.302 -5.936 1.00 24.79 85 VAL A CA 1
ATOM 631 C C . VAL A 1 85 ? -21.459 -4.172 -6.662 1.00 25.74 85 VAL A C 1
ATOM 632 O O . VAL A 1 85 ? -20.404 -4.058 -6.037 1.00 24.55 85 VAL A O 1
ATOM 636 N N . PRO A 1 86 ? -21.492 -4.212 -8.001 1.00 26.15 86 PRO A N 1
ATOM 637 C CA . PRO A 1 86 ? -20.252 -4.081 -8.759 1.00 26.58 86 PRO A CA 1
ATOM 638 C C . PRO A 1 86 ? -19.915 -2.596 -8.766 1.00 28.12 86 PRO A C 1
ATOM 639 O O . PRO A 1 86 ? -20.790 -1.764 -8.526 1.00 28.69 86 PRO A O 1
ATOM 643 N N . ARG A 1 87 ? -18.657 -2.258 -9.019 1.00 29.02 87 ARG A N 1
ATOM 644 C CA . ARG A 1 87 ? -18.268 -0.855 -9.058 1.00 31.00 87 ARG A CA 1
ATOM 645 C C . ARG A 1 87 ? -17.344 -0.619 -10.239 1.00 32.06 87 ARG A C 1
ATOM 646 O O . ARG A 1 87 ? -16.704 -1.545 -10.723 1.00 33.72 87 ARG A O 1
ATOM 654 N N . PRO A 1 88 ? -17.278 0.624 -10.734 1.00 33.96 88 PRO A N 1
ATOM 655 C CA . PRO A 1 88 ? -16.408 0.935 -11.872 1.00 35.72 88 PRO A CA 1
ATOM 656 C C . PRO A 1 88 ? -14.940 0.624 -11.587 1.00 35.76 88 PRO A C 1
ATOM 657 O O . PRO A 1 88 ? -14.209 0.188 -12.474 1.00 36.87 88 PRO A O 1
ATOM 661 N N . ALA A 1 89 ? -14.518 0.831 -10.343 1.00 35.99 89 ALA A N 1
ATOM 662 C CA . ALA A 1 89 ? -13.139 0.562 -9.954 1.00 35.15 89 ALA A CA 1
ATOM 663 C C . ALA A 1 89 ? -13.031 0.052 -8.519 1.00 34.33 89 ALA A C 1
ATOM 664 O O . ALA A 1 89 ? -13.857 0.386 -7.666 1.00 35.72 89 ALA A O 1
ATOM 666 N N . GLY A 1 90 ? -12.011 -0.764 -8.266 1.00 32.71 90 GLY A N 1
ATOM 667 C CA . GLY A 1 90 ? -11.788 -1.306 -6.935 1.00 30.08 90 GLY A CA 1
ATOM 668 C C . GLY A 1 90 ? -12.474 -2.629 -6.635 1.00 28.52 90 GLY A C 1
ATOM 669 O O . GLY A 1 90 ? -12.393 -3.139 -5.514 1.00 27.98 90 GLY A O 1
ATOM 670 N N . GLY A 1 91 ? -13.143 -3.200 -7.630 1.00 26.39 91 GLY A N 1
ATOM 671 C CA . GLY A 1 91 ? -13.830 -4.456 -7.402 1.00 24.38 91 GLY A CA 1
ATOM 672 C C . GLY A 1 91 ? -15.175 -4.204 -6.744 1.00 24.09 91 GLY A C 1
ATOM 673 O O . GLY A 1 91 ? -15.539 -3.052 -6.483 1.00 24.35 91 GLY A O 1
ATOM 674 N N . PRO A 1 92 ? -15.939 -5.261 -6.448 1.00 21.40 92 PRO A N 1
ATOM 675 C CA . PRO A 1 92 ? -17.247 -5.079 -5.819 1.00 21.79 92 PRO A CA 1
ATOM 676 C C . PRO A 1 92 ? -17.230 -4.763 -4.317 1.00 20.20 92 PRO A C 1
ATOM 677 O O . PRO A 1 92 ? -16.255 -5.033 -3.610 1.00 17.79 92 PRO A O 1
ATOM 681 N N . LEU A 1 93 ? -18.318 -4.164 -3.847 1.00 20.11 93 LEU A N 1
ATOM 682 C CA . LEU A 1 93 ? -18.467 -3.850 -2.435 1.00 20.34 93 LEU A CA 1
ATOM 683 C C . LEU A 1 93 ? -19.466 -4.865 -1.886 1.00 20.71 93 LEU A C 1
ATOM 684 O O . LEU A 1 93 ? -20.547 -5.050 -2.448 1.00 21.30 93 LEU A O 1
ATOM 689 N N . LEU A 1 94 ? -19.105 -5.535 -0.802 1.00 21.26 94 LEU A N 1
ATOM 690 C CA . LEU A 1 94 ? -19.999 -6.517 -0.210 1.00 21.24 94 LEU A CA 1
ATOM 691 C C . LEU A 1 94 ? -20.228 -6.300 1.271 1.00 21.97 94 LEU A C 1
ATOM 692 O O . LEU A 1 94 ? -19.405 -5.690 1.954 1.00 22.33 94 LEU A O 1
ATOM 697 N N . VAL A 1 95 ? -21.367 -6.787 1.755 1.00 20.71 95 VAL A N 1
ATOM 698 C CA . VAL A 1 95 ? -21.698 -6.704 3.169 1.00 19.30 95 VAL A CA 1
ATOM 699 C C . VAL A 1 95 ? -22.273 -8.059 3.550 1.00 19.47 95 VAL A C 1
ATOM 700 O O . VAL A 1 95 ? -22.895 -8.737 2.727 1.00 16.54 95 VAL A O 1
ATOM 704 N N . PHE A 1 96 ? -22.049 -8.464 4.793 1.00 17.95 96 PHE A N 1
ATOM 705 C CA . PHE A 1 96 ? -22.560 -9.739 5.254 1.00 18.33 96 PHE A CA 1
ATOM 706 C C . PHE A 1 96 ? -22.711 -9.674 6.759 1.00 18.34 96 PHE A C 1
ATOM 707 O O . PHE A 1 96 ? -22.083 -8.840 7.422 1.00 17.94 96 PHE A O 1
ATOM 715 N N . THR A 1 97 ? -23.560 -10.540 7.297 1.00 17.08 97 THR A N 1
ATOM 716 C CA . THR A 1 97 ? -23.762 -10.588 8.733 1.00 16.22 97 THR A CA 1
ATOM 717 C C . THR A 1 97 ? -22.888 -11.693 9.305 1.00 16.43 97 THR A C 1
ATOM 718 O O . THR A 1 97 ? -22.953 -12.836 8.849 1.00 17.85 97 THR A O 1
ATOM 722 N N . HIS A 1 98 ? -22.060 -11.349 10.288 1.00 15.77 98 HIS A N 1
ATOM 723 C CA . HIS A 1 98 ? -21.199 -12.334 10.936 1.00 16.77 98 HIS A CA 1
ATOM 724 C C . HIS A 1 98 ? -21.972 -12.893 12.121 1.00 18.15 98 HIS A C 1
ATOM 725 O O . HIS A 1 98 ? -22.417 -12.144 12.985 1.00 19.45 98 HIS A O 1
ATOM 732 N N . PHE A 1 99 ? -22.127 -14.211 12.154 1.00 19.43 99 PHE A N 1
ATOM 733 C CA . PHE A 1 99 ? -22.872 -14.887 13.210 1.00 19.69 99 PHE A CA 1
ATOM 734 C C . PHE A 1 99 ? -22.329 -14.652 14.615 1.00 21.48 99 PHE A C 1
ATOM 735 O O . PHE A 1 99 ? -23.098 -14.493 15.564 1.00 20.54 99 PHE A O 1
ATOM 743 N N . GLY A 1 100 ? -21.005 -14.635 14.740 1.00 22.49 100 GLY A N 1
ATOM 744 C CA . GLY A 1 100 ? -20.375 -14.444 16.039 1.00 20.24 100 GLY A CA 1
ATOM 745 C C . GLY A 1 100 ? -20.863 -13.267 16.865 1.00 20.40 100 GLY A C 1
ATOM 746 O O . GLY A 1 100 ? -21.143 -13.416 18.052 1.00 18.84 100 GLY A O 1
ATOM 747 N N . ASP A 1 101 ? -20.967 -12.095 16.249 1.00 19.57 101 ASP A N 1
ATOM 748 C CA . ASP A 1 101 ? -21.405 -10.910 16.971 1.00 17.77 101 ASP A CA 1
ATOM 749 C C . ASP A 1 101 ? -22.665 -10.294 16.365 1.00 17.61 101 ASP A C 1
ATOM 750 O O . ASP A 1 101 ? -23.105 -9.222 16.779 1.00 17.33 101 ASP A O 1
ATOM 755 N N . GLN A 1 102 ? -23.238 -10.984 15.382 1.00 18.39 102 GLN A N 1
ATOM 756 C CA . GLN A 1 102 ? -24.450 -10.524 14.708 1.00 17.34 102 GLN A CA 1
ATOM 757 C C . GLN A 1 102 ? -24.327 -9.152 14.030 1.00 18.80 102 GLN A C 1
ATOM 758 O O . GLN A 1 102 ? -25.334 -8.541 13.660 1.00 19.50 102 GLN A O 1
ATOM 764 N N . ARG A 1 103 ? -23.101 -8.670 13.851 1.00 17.69 103 ARG A N 1
ATOM 765 C CA . ARG A 1 103 ? -22.909 -7.370 13.219 1.00 17.47 103 ARG A CA 1
ATOM 766 C C . ARG A 1 103 ? -22.831 -7.472 11.705 1.00 16.80 103 ARG A C 1
ATOM 767 O O . ARG A 1 103 ? -22.449 -8.501 11.149 1.00 16.48 103 ARG A O 1
ATOM 775 N N . LEU A 1 104 ? -23.200 -6.381 11.048 1.00 18.15 104 LEU A N 1
ATOM 776 C CA . LEU A 1 104 ? -23.150 -6.289 9.602 1.00 18.85 104 LEU A CA 1
ATOM 777 C C . LEU A 1 104 ? -21.748 -5.768 9.297 1.00 19.40 104 LEU A C 1
ATOM 778 O O . LEU A 1 104 ? -21.288 -4.808 9.924 1.00 16.78 104 LEU A O 1
ATOM 783 N N . TYR A 1 105 ? -21.069 -6.417 8.353 1.00 18.60 105 TYR A N 1
ATOM 784 C CA . TYR A 1 105 ? -19.722 -6.026 7.961 1.00 19.21 105 TYR A CA 1
ATOM 785 C C . TYR A 1 105 ? -19.626 -5.697 6.477 1.00 20.71 105 TYR A C 1
ATOM 786 O O . TYR A 1 105 ? -20.398 -6.197 5.660 1.00 19.99 105 TYR A O 1
ATOM 795 N N . ALA A 1 106 ? -18.657 -4.855 6.141 1.00 20.73 106 ALA A N 1
ATOM 796 C CA . ALA A 1 106 ? -18.419 -4.486 4.759 1.00 20.13 106 ALA A CA 1
ATOM 797 C C . ALA A 1 106 ? -17.013 -4.950 4.433 1.00 20.98 106 ALA A C 1
ATOM 798 O O . ALA A 1 106 ? -16.132 -4.926 5.297 1.00 20.83 106 ALA A O 1
ATOM 800 N N . PHE A 1 107 ? -16.805 -5.399 3.201 1.00 20.96 107 PHE A N 1
ATOM 801 C CA . PHE A 1 107 ? -15.479 -5.814 2.779 1.00 19.25 107 PHE A CA 1
ATOM 802 C C . PHE A 1 107 ? -15.364 -5.708 1.271 1.00 20.38 107 PHE A C 1
ATOM 803 O O . PHE A 1 107 ? -16.362 -5.737 0.557 1.00 20.70 107 PHE A O 1
ATOM 811 N N . GLU A 1 108 ? -14.140 -5.534 0.796 1.00 21.64 108 GLU A N 1
ATOM 812 C CA . GLU A 1 108 ? -13.869 -5.405 -0.628 1.00 21.86 108 GLU A CA 1
ATOM 813 C C . GLU A 1 108 ? -12.864 -6.492 -0.973 1.00 21.26 108 GLU A C 1
ATOM 814 O O . GLU A 1 108 ? -11.680 -6.369 -0.666 1.00 20.85 108 GLU A O 1
ATOM 820 N N . PRO A 1 109 ? -13.329 -7.570 -1.624 1.00 21.20 109 PRO A N 1
ATOM 821 C CA . PRO A 1 109 ? -12.474 -8.696 -2.004 1.00 21.77 109 PRO A CA 1
ATOM 822 C C . PRO A 1 109 ? -11.261 -8.353 -2.857 1.00 22.83 109 PRO A C 1
ATOM 823 O O . PRO A 1 109 ? -10.228 -9.002 -2.742 1.00 22.35 109 PRO A O 1
ATOM 827 N N . ASP A 1 110 ? -11.375 -7.334 -3.702 1.00 23.98 110 ASP A N 1
ATOM 828 C CA . ASP A 1 110 ? -10.261 -6.972 -4.569 1.00 25.99 110 ASP A CA 1
ATOM 829 C C . ASP A 1 110 ? -9.401 -5.819 -4.081 1.00 28.25 110 ASP A C 1
ATOM 830 O O . ASP A 1 110 ? -8.593 -5.288 -4.834 1.00 29.43 110 ASP A O 1
ATOM 835 N N . ALA A 1 111 ? -9.568 -5.428 -2.825 1.00 29.90 111 ALA A N 1
ATOM 836 C CA . ALA A 1 111 ? -8.767 -4.343 -2.280 1.00 31.39 111 ALA A CA 1
ATOM 837 C C . ALA A 1 111 ? -7.352 -4.862 -2.052 1.00 32.62 111 ALA A C 1
ATOM 838 O O . ALA A 1 111 ? -7.154 -6.038 -1.737 1.00 31.85 111 ALA A O 1
ATOM 840 N N . PRO A 1 112 ? -6.342 -3.998 -2.229 1.00 33.96 112 PRO A N 1
ATOM 841 C CA . PRO A 1 112 ? -4.980 -4.483 -2.004 1.00 35.15 112 PRO A CA 1
ATOM 842 C C . PRO A 1 112 ? -4.911 -5.008 -0.576 1.00 35.53 112 PRO A C 1
ATOM 843 O O . PRO A 1 112 ? -5.372 -4.350 0.357 1.00 34.50 112 PRO A O 1
ATOM 847 N N . GLY A 1 113 ? -4.356 -6.203 -0.416 1.00 36.24 113 GLY A N 1
ATOM 848 C CA . GLY A 1 113 ? -4.277 -6.803 0.901 1.00 37.76 113 GLY A CA 1
ATOM 849 C C . GLY A 1 113 ? -5.341 -7.880 1.034 1.00 38.13 113 GLY A C 1
ATOM 850 O O . GLY A 1 113 ? -5.202 -8.808 1.832 1.00 38.68 113 GLY A O 1
ATOM 851 N N . GLY A 1 114 ? -6.408 -7.755 0.248 1.00 37.00 114 GLY A N 1
ATOM 852 C CA . GLY A 1 114 ? -7.475 -8.739 0.287 1.00 35.06 114 GLY A CA 1
ATOM 853 C C . GLY A 1 114 ? -8.641 -8.360 1.181 1.00 33.10 114 GLY A C 1
ATOM 854 O O . GLY A 1 114 ? -8.657 -7.288 1.782 1.00 34.06 114 GLY A O 1
ATOM 855 N N . ALA A 1 115 ? -9.619 -9.253 1.272 1.00 30.55 115 ALA A N 1
ATOM 856 C CA . ALA A 1 115 ? -10.803 -9.021 2.087 1.00 27.57 115 ALA A CA 1
ATOM 857 C C . ALA A 1 115 ? -10.474 -8.740 3.552 1.00 26.48 115 ALA A C 1
ATOM 858 O O . ALA A 1 115 ? -9.862 -9.562 4.233 1.00 25.42 115 ALA A O 1
ATOM 860 N N . VAL A 1 116 ? -10.881 -7.567 4.024 1.00 24.04 116 VAL A N 1
ATOM 861 C CA . VAL A 1 116 ? -10.677 -7.171 5.413 1.00 22.96 116 VAL A CA 1
ATOM 862 C C . VAL A 1 116 ? -12.011 -6.600 5.884 1.00 23.57 116 VAL A C 1
ATOM 863 O O . VAL A 1 116 ? -12.283 -5.407 5.734 1.00 23.08 116 VAL A O 1
ATOM 867 N N . PRO A 1 117 ? -12.868 -7.456 6.457 1.00 22.98 117 PRO A N 1
ATOM 868 C CA . PRO A 1 117 ? -14.180 -7.020 6.938 1.00 22.34 117 PRO A CA 1
ATOM 869 C C . PRO A 1 117 ? -14.119 -5.891 7.963 1.00 23.88 117 PRO A C 1
ATOM 870 O O . PRO A 1 117 ? -13.314 -5.927 8.895 1.00 23.37 117 PRO A O 1
ATOM 874 N N . ARG A 1 118 ? -14.964 -4.883 7.775 1.00 23.61 118 ARG A N 1
ATOM 875 C CA . ARG A 1 118 ? -15.036 -3.767 8.708 1.00 24.60 118 ARG A CA 1
ATOM 876 C C . ARG A 1 118 ? -16.483 -3.652 9.188 1.00 22.94 118 ARG A C 1
ATOM 877 O O . ARG A 1 118 ? -17.411 -3.663 8.379 1.00 24.56 118 ARG A O 1
ATOM 885 N N . PRO A 1 119 ? -16.692 -3.550 10.513 1.00 21.02 119 PRO A N 1
ATOM 886 C CA . PRO A 1 119 ? -18.036 -3.443 11.105 1.00 21.14 119 PRO A CA 1
ATOM 887 C C . PRO A 1 119 ? -18.785 -2.150 10.792 1.00 20.64 119 PRO A C 1
ATOM 888 O O . PRO A 1 119 ? -18.196 -1.075 10.769 1.00 22.53 119 PRO A O 1
ATOM 892 N N . LEU A 1 120 ? -20.092 -2.265 10.566 1.00 19.84 120 LEU A N 1
ATOM 893 C CA . LEU A 1 120 ? -20.927 -1.112 10.244 1.00 18.96 120 LEU A CA 1
ATOM 894 C C . LEU A 1 120 ? -22.007 -0.840 11.284 1.00 19.71 120 LEU A C 1
ATOM 895 O O . LEU A 1 120 ? -22.546 0.266 11.356 1.00 18.06 120 LEU A O 1
ATOM 900 N N . THR A 1 121 ? -22.317 -1.852 12.088 1.00 20.56 121 THR A N 1
ATOM 901 C CA . THR A 1 121 ? -23.376 -1.738 13.080 1.00 19.81 121 THR A CA 1
ATOM 902 C C . THR A 1 121 ? -22.948 -1.842 14.539 1.00 19.20 121 THR A C 1
ATOM 903 O O . THR A 1 121 ? -21.975 -2.521 14.868 1.00 17.29 121 THR A O 1
ATOM 907 N N . PRO A 1 122 ? -23.696 -1.173 15.435 1.00 19.66 122 PRO A N 1
ATOM 908 C CA . PRO A 1 122 ? -23.427 -1.171 16.877 1.00 18.95 122 PRO A CA 1
ATOM 909 C C . PRO A 1 122 ? -24.042 -2.400 17.547 1.00 19.21 122 PRO A C 1
ATOM 910 O O . PRO A 1 122 ? -24.926 -3.048 16.983 1.00 18.14 122 PRO A O 1
ATOM 914 N N . VAL A 1 123 ? -23.580 -2.711 18.753 1.00 18.18 123 VAL A N 1
ATOM 915 C CA . VAL A 1 123 ? -24.091 -3.863 19.477 1.00 18.19 123 VAL A CA 1
ATOM 916 C C . VAL A 1 123 ? -24.882 -3.443 20.714 1.00 20.85 123 VAL A C 1
ATOM 917 O O . VAL A 1 123 ? -24.820 -2.288 21.140 1.00 20.76 123 VAL A O 1
ATOM 921 N N . SER A 1 124 ? -25.633 -4.387 21.278 1.00 20.72 124 SER A N 1
ATOM 922 C CA . SER A 1 124 ? -26.446 -4.124 22.459 1.00 21.28 124 SER A CA 1
ATOM 923 C C . SER A 1 124 ? -26.456 -5.307 23.425 1.00 21.29 124 SER A C 1
ATOM 924 O O . SER A 1 124 ? -26.526 -6.461 23.002 1.00 19.71 124 SER A O 1
ATOM 927 N N . ALA A 1 125 ? -26.386 -5.006 24.721 1.00 20.51 125 ALA A N 1
ATOM 928 C CA . ALA A 1 125 ? -26.390 -6.031 25.758 1.00 20.85 125 ALA A CA 1
ATOM 929 C C . ALA A 1 125 ? -27.806 -6.292 26.291 1.00 21.40 125 ALA A C 1
ATOM 930 O O . ALA A 1 125 ? -27.995 -7.023 27.268 1.00 21.69 125 ALA A O 1
ATOM 932 N N . VAL A 1 126 ? -28.795 -5.685 25.645 1.00 21.42 126 VAL A N 1
ATOM 933 C CA . VAL A 1 126 ? -30.189 -5.854 26.034 1.00 21.31 126 VAL A CA 1
ATOM 934 C C . VAL A 1 126 ? -30.790 -7.053 25.301 1.00 21.82 126 VAL A C 1
ATOM 935 O O . VAL A 1 126 ? -30.846 -7.078 24.072 1.00 23.28 126 VAL A O 1
ATOM 939 N N . GLY A 1 127 ? -31.222 -8.050 26.062 1.00 22.01 127 GLY A N 1
ATOM 940 C CA . GLY A 1 127 ? -31.815 -9.235 25.466 1.00 22.25 127 GLY A CA 1
ATOM 941 C C . GLY A 1 127 ? -30.966 -9.835 24.362 1.00 21.77 127 GLY A C 1
ATOM 942 O O . GLY A 1 127 ? -29.772 -10.087 24.553 1.00 22.57 127 GLY A O 1
ATOM 943 N N . GLY A 1 128 ? -31.583 -10.064 23.207 1.00 19.72 128 GLY A N 1
ATOM 944 C CA . GLY A 1 128 ? -30.870 -10.637 22.079 1.00 18.96 128 GLY A CA 1
ATOM 945 C C . GLY A 1 128 ? -30.072 -9.619 21.280 1.00 20.09 128 GLY A C 1
ATOM 946 O O . GLY A 1 128 ? -29.532 -9.941 20.217 1.00 21.23 128 GLY A O 1
ATOM 947 N N . GLY A 1 129 ? -30.007 -8.386 21.775 1.00 19.21 129 GLY A N 1
ATOM 948 C CA . GLY A 1 129 ? -29.247 -7.348 21.094 1.00 19.79 129 GLY A CA 1
ATOM 949 C C . GLY A 1 129 ? -29.784 -6.873 19.751 1.00 20.25 129 GLY A C 1
ATOM 950 O O . GLY A 1 129 ? -30.992 -6.699 19.572 1.00 19.95 129 GLY A O 1
ATOM 951 N N . LEU A 1 130 ? -28.869 -6.654 18.809 1.00 19.49 130 LEU A N 1
ATOM 952 C CA . LEU A 1 130 ? -29.212 -6.184 17.470 1.00 19.24 130 LEU A CA 1
ATOM 953 C C . LEU A 1 130 ? -28.915 -7.231 16.394 1.00 19.57 130 LEU A C 1
ATOM 954 O O . LEU A 1 130 ? -27.859 -7.863 16.400 1.00 17.92 130 LEU A O 1
ATOM 959 N N . ARG A 1 131 ? -29.865 -7.423 15.485 1.00 19.64 131 ARG A N 1
ATOM 960 C CA . ARG A 1 131 ? -29.701 -8.367 14.379 1.00 21.36 131 ARG A CA 1
ATOM 961 C C . ARG A 1 131 ? -30.093 -7.649 13.091 1.00 21.14 131 ARG A C 1
ATOM 962 O O . ARG A 1 131 ? -30.909 -6.724 13.116 1.00 20.50 131 ARG A O 1
ATOM 970 N N . TRP A 1 132 ? -29.515 -8.073 11.970 1.00 18.75 132 TRP A N 1
ATOM 971 C CA . TRP A 1 132 ? -29.822 -7.453 10.689 1.00 17.75 132 TRP A CA 1
ATOM 972 C C . TRP A 1 132 ? -29.929 -8.519 9.603 1.00 17.82 132 TRP A C 1
ATOM 973 O O . TRP A 1 132 ? -29.351 -9.597 9.726 1.00 19.28 132 TRP A O 1
ATOM 984 N N . ALA A 1 133 ? -30.666 -8.219 8.540 1.00 17.36 133 ALA A N 1
ATOM 985 C CA . ALA A 1 133 ? -30.826 -9.171 7.446 1.00 17.85 133 ALA A CA 1
ATOM 986 C C . ALA A 1 133 ? -31.552 -8.565 6.253 1.00 18.37 133 ALA A C 1
ATOM 987 O O . ALA A 1 133 ? -32.179 -7.501 6.366 1.00 17.18 133 ALA A O 1
ATOM 989 N N . ASP A 1 134 ? -31.447 -9.250 5.112 1.00 17.65 134 ASP A N 1
ATOM 990 C CA . ASP A 1 134 ? -32.118 -8.847 3.875 1.00 18.54 134 ASP A CA 1
ATOM 991 C C . ASP A 1 134 ? -31.694 -7.439 3.446 1.00 20.34 134 ASP A C 1
ATOM 992 O O . ASP A 1 134 ? -32.525 -6.545 3.284 1.00 19.98 134 ASP A O 1
ATOM 997 N N . PRO A 1 135 ? -30.383 -7.235 3.231 1.00 21.32 135 PRO A N 1
ATOM 998 C CA . PRO A 1 135 ? -29.854 -5.931 2.832 1.00 20.83 135 PRO A CA 1
ATOM 999 C C . PRO A 1 135 ? -29.868 -5.612 1.348 1.00 20.51 135 PRO A C 1
ATOM 1000 O O . PRO A 1 135 ? -29.898 -6.502 0.499 1.00 19.91 135 PRO A O 1
ATOM 1004 N N . VAL A 1 136 ? -29.836 -4.317 1.059 1.00 21.19 136 VAL A N 1
ATOM 1005 C CA . VAL A 1 136 ? -29.792 -3.804 -0.301 1.00 21.39 136 VAL A CA 1
ATOM 1006 C C . VAL A 1 136 ? -28.776 -2.670 -0.274 1.00 21.40 136 VAL A C 1
ATOM 1007 O O . VAL A 1 136 ? -28.951 -1.685 0.449 1.00 20.40 136 VAL A O 1
ATOM 1011 N N . LEU A 1 137 ? -27.703 -2.818 -1.040 1.00 22.75 137 LEU A N 1
ATOM 1012 C CA . LEU A 1 137 ? -26.668 -1.795 -1.086 1.00 25.11 137 LEU A CA 1
ATOM 1013 C C . LEU A 1 137 ? -27.058 -0.615 -1.970 1.00 27.08 137 LEU A C 1
ATOM 1014 O O . LEU A 1 137 ? -27.481 -0.793 -3.109 1.00 28.83 137 LEU A O 1
ATOM 1019 N N . LEU A 1 138 ? -26.912 0.591 -1.432 1.00 28.80 138 LEU A N 1
ATOM 1020 C CA . LEU A 1 138 ? -27.233 1.807 -2.170 1.00 28.62 138 LEU A CA 1
ATOM 1021 C C . LEU A 1 138 ? -26.055 2.767 -2.058 1.00 28.93 138 LEU A C 1
ATOM 1022 O O . LEU A 1 138 ? -26.120 3.767 -1.343 1.00 28.83 138 LEU A O 1
ATOM 1027 N N . PRO A 1 139 ? -24.959 2.475 -2.777 1.00 30.21 139 PRO A N 1
ATOM 1028 C CA . PRO A 1 139 ? -23.751 3.306 -2.758 1.00 31.49 139 PRO A CA 1
ATOM 1029 C C . PRO A 1 139 ? -23.950 4.782 -3.084 1.00 31.25 139 PRO A C 1
ATOM 1030 O O . PRO A 1 139 ? -23.192 5.619 -2.606 1.00 33.01 139 PRO A O 1
ATOM 1034 N N . GLU A 1 140 ? -24.958 5.105 -3.888 1.00 32.61 140 GLU A N 1
ATOM 1035 C CA . GLU A 1 140 ? -25.214 6.503 -4.232 1.00 34.89 140 GLU A CA 1
ATOM 1036 C C . GLU A 1 140 ? -25.595 7.281 -2.978 1.00 33.35 140 GLU A C 1
ATOM 1037 O O . GLU A 1 140 ? -25.269 8.458 -2.847 1.00 35.12 140 GLU A O 1
ATOM 1043 N N . ARG A 1 141 ? -26.291 6.618 -2.062 1.00 31.20 141 ARG A N 1
ATOM 1044 C CA . ARG A 1 141 ? -26.704 7.247 -0.816 1.00 29.35 141 ARG A CA 1
ATOM 1045 C C . ARG A 1 141 ? -25.690 6.970 0.279 1.00 29.09 141 ARG A C 1
ATOM 1046 O O . ARG A 1 141 ? -25.823 7.474 1.395 1.00 28.31 141 ARG A O 1
ATOM 1054 N N . GLY A 1 142 ? -24.682 6.159 -0.037 1.00 28.30 142 GLY A N 1
ATOM 1055 C CA . GLY A 1 142 ? -23.673 5.821 0.952 1.00 25.28 142 GLY A CA 1
ATOM 1056 C C . GLY A 1 142 ? -24.271 5.021 2.099 1.00 24.00 142 GLY A C 1
ATOM 1057 O O . GLY A 1 142 ? -23.839 5.145 3.246 1.00 23.02 142 GLY A O 1
ATOM 1058 N N . GLU A 1 143 ? -25.264 4.192 1.792 1.00 22.06 143 GLU A N 1
ATOM 1059 C CA . GLU A 1 143 ? -25.910 3.388 2.821 1.00 23.89 143 GLU A CA 1
ATOM 1060 C C . GLU A 1 143 ? -26.308 2.005 2.343 1.00 23.83 143 GLU A C 1
ATOM 1061 O O . GLU A 1 143 ? -26.316 1.720 1.143 1.00 24.67 143 GLU A O 1
ATOM 1067 N N . VAL A 1 144 ? -26.620 1.146 3.308 1.00 23.87 144 VAL A N 1
ATOM 1068 C CA . VAL A 1 144 ? -27.114 -0.195 3.033 1.00 23.42 144 VAL A CA 1
ATOM 1069 C C . VAL A 1 144 ? -28.448 -0.227 3.782 1.00 23.20 144 VAL A C 1
ATOM 1070 O O . VAL A 1 144 ? -28.510 0.140 4.953 1.00 23.50 144 VAL A O 1
ATOM 1074 N N . TRP A 1 145 ? -29.520 -0.607 3.091 1.00 22.83 145 TRP A N 1
ATOM 1075 C CA . TRP A 1 145 ? -30.841 -0.665 3.707 1.00 23.33 145 TRP A CA 1
ATOM 1076 C C . TRP A 1 145 ? -31.199 -2.120 3.972 1.00 22.99 145 TRP A C 1
ATOM 1077 O O . TRP A 1 145 ? -30.906 -2.992 3.157 1.00 22.20 145 TRP A O 1
ATOM 1088 N N . CYS A 1 146 ? -31.838 -2.379 5.108 1.00 20.01 146 CYS A N 1
ATOM 1089 C CA . CYS A 1 146 ? -32.203 -3.743 5.476 1.00 19.76 146 CYS A CA 1
ATOM 1090 C C . CYS A 1 146 ? -33.307 -3.711 6.518 1.00 19.71 146 CYS A C 1
ATOM 1091 O O . CYS A 1 146 ? -33.879 -2.656 6.798 1.00 20.89 146 CYS A O 1
ATOM 1094 N N . MET A 1 147 ? -33.622 -4.873 7.081 1.00 18.85 147 MET A N 1
ATOM 1095 C CA . MET A 1 147 ? -34.611 -4.921 8.146 1.00 19.76 147 MET A CA 1
ATOM 1096 C C . MET A 1 147 ? -33.777 -5.187 9.392 1.00 20.09 147 MET A C 1
ATOM 1097 O O . MET A 1 147 ? -32.675 -5.731 9.294 1.00 20.78 147 MET A O 1
ATOM 1102 N N . ALA A 1 148 ? -34.266 -4.773 10.554 1.00 19.77 148 ALA A N 1
ATOM 1103 C CA . ALA A 1 148 ? -33.501 -4.966 11.779 1.00 19.04 148 ALA A CA 1
ATOM 1104 C C . ALA A 1 148 ? -34.323 -5.453 12.956 1.00 19.11 148 ALA A C 1
ATOM 1105 O O . ALA A 1 148 ? -35.523 -5.217 13.020 1.00 19.93 148 ALA A O 1
ATOM 1107 N N . GLU A 1 149 ? -33.658 -6.147 13.877 1.00 19.53 149 GLU A N 1
ATOM 1108 C CA . GLU A 1 149 ? -34.280 -6.635 15.101 1.00 20.36 149 GLU A CA 1
ATOM 1109 C C . GLU A 1 149 ? -33.533 -5.952 16.246 1.00 21.75 149 GLU A C 1
ATOM 1110 O O . GLU A 1 149 ? -32.298 -5.968 16.300 1.00 20.11 149 GLU A O 1
ATOM 1116 N N . GLU A 1 150 ? -34.277 -5.335 17.150 1.00 20.68 150 GLU A N 1
ATOM 1117 C CA . GLU A 1 150 ? -33.668 -4.653 18.280 1.00 21.51 150 GLU A CA 1
ATOM 1118 C C . GLU A 1 150 ? -34.428 -5.040 19.535 1.00 21.48 150 GLU A C 1
ATOM 1119 O O . GLU A 1 150 ? -35.582 -4.641 19.715 1.00 20.59 150 GLU A O 1
ATOM 1125 N N . PHE A 1 151 ? -33.792 -5.846 20.381 1.00 20.14 151 PHE A N 1
ATOM 1126 C CA . PHE A 1 151 ? -34.426 -6.274 21.615 1.00 21.71 151 PHE A CA 1
ATOM 1127 C C . PHE A 1 151 ? -34.524 -5.117 22.584 1.00 22.35 151 PHE A C 1
ATOM 1128 O O . PHE A 1 151 ? -33.618 -4.293 22.686 1.00 23.06 151 PHE A O 1
ATOM 1136 N N . THR A 1 152 ? -35.648 -5.068 23.287 1.00 24.30 152 THR A N 1
ATOM 1137 C CA . THR A 1 152 ? -35.943 -4.002 24.231 1.00 24.61 152 THR A CA 1
ATOM 1138 C C . THR A 1 152 ? -36.129 -4.557 25.637 1.00 25.94 152 THR A C 1
ATOM 1139 O O . THR A 1 152 ? -36.354 -3.806 26.587 1.00 27.79 152 THR A O 1
ATOM 1143 N N . GLY A 1 153 ? -36.046 -5.878 25.755 1.00 25.98 153 GLY A N 1
ATOM 1144 C CA . GLY A 1 153 ? -36.202 -6.527 27.040 1.00 23.62 153 GLY A CA 1
ATOM 1145 C C . GLY A 1 153 ? -35.483 -7.856 27.017 1.00 24.43 153 GLY A C 1
ATOM 1146 O O . GLY A 1 153 ? -34.810 -8.183 26.037 1.00 24.11 153 GLY A O 1
ATOM 1147 N N . GLU A 1 154 ? -35.638 -8.633 28.082 1.00 24.16 154 GLU A N 1
ATOM 1148 C CA . GLU A 1 154 ? -34.975 -9.927 28.187 1.00 24.72 154 GLU A CA 1
ATOM 1149 C C . GLU A 1 154 ? -35.832 -11.095 27.723 1.00 23.75 154 GLU A C 1
ATOM 1150 O O . GLU A 1 154 ? -35.340 -12.215 27.593 1.00 23.51 154 GLU A O 1
ATOM 1156 N N . GLY A 1 155 ? -37.112 -10.832 27.477 1.00 21.88 155 GLY A N 1
ATOM 1157 C CA . GLY A 1 155 ? -38.003 -11.882 27.020 1.00 22.60 155 GLY A CA 1
ATOM 1158 C C . GLY A 1 155 ? -37.790 -12.139 25.539 1.00 23.23 155 GLY A C 1
ATOM 1159 O O . GLY A 1 155 ? -37.364 -11.237 24.818 1.00 22.73 155 GLY A O 1
ATOM 1160 N N . PRO A 1 156 ? -38.076 -13.356 25.051 1.00 22.67 156 PRO A N 1
ATOM 1161 C CA . PRO A 1 156 ? -37.887 -13.665 23.631 1.00 22.17 156 PRO A CA 1
ATOM 1162 C C . PRO A 1 156 ? -38.728 -12.810 22.681 1.00 21.76 156 PRO A C 1
ATOM 1163 O O . PRO A 1 156 ? -38.406 -12.698 21.496 1.00 20.70 156 PRO A O 1
ATOM 1167 N N . SER A 1 157 ? -39.799 -12.210 23.200 1.00 20.50 157 SER A N 1
ATOM 1168 C CA . SER A 1 157 ? -40.662 -11.364 22.387 1.00 18.91 157 SER A CA 1
ATOM 1169 C C . SER A 1 157 ? -40.507 -9.881 22.719 1.00 20.05 157 SER A C 1
ATOM 1170 O O . SER A 1 157 ? -41.267 -9.046 22.217 1.00 18.32 157 SER A O 1
ATOM 1173 N N . ASP A 1 158 ? -39.531 -9.554 23.567 1.00 20.27 158 ASP A N 1
ATOM 1174 C CA . ASP A 1 158 ? -39.271 -8.161 23.916 1.00 20.83 158 ASP A CA 1
ATOM 1175 C C . ASP A 1 158 ? -38.360 -7.636 22.817 1.00 21.58 158 ASP A C 1
ATOM 1176 O O . ASP A 1 158 ? -37.176 -7.366 23.044 1.00 22.29 158 ASP A O 1
ATOM 1181 N N . VAL A 1 159 ? -38.913 -7.496 21.619 1.00 19.50 159 VAL A N 1
ATOM 1182 C CA . VAL A 1 159 ? -38.125 -7.039 20.489 1.00 18.33 159 VAL A CA 1
ATOM 1183 C C . VAL A 1 159 ? -38.961 -6.220 19.513 1.00 19.82 159 VAL A C 1
ATOM 1184 O O . VAL A 1 159 ? -40.163 -6.450 19.368 1.00 20.44 159 VAL A O 1
ATOM 1188 N N . ARG A 1 160 ? -38.322 -5.247 18.869 1.00 19.62 160 ARG A N 1
ATOM 1189 C CA . ARG A 1 160 ? -38.988 -4.409 17.879 1.00 20.68 160 ARG A CA 1
ATOM 1190 C C . ARG A 1 160 ? -38.246 -4.616 16.560 1.00 21.90 160 ARG A C 1
ATOM 1191 O O . ARG A 1 160 ? -37.025 -4.803 16.549 1.00 22.61 160 ARG A O 1
ATOM 1199 N N . ARG A 1 161 ? -38.981 -4.612 15.455 1.00 21.18 161 ARG A N 1
ATOM 1200 C CA . ARG A 1 161 ? -38.365 -4.790 14.146 1.00 21.01 161 ARG A CA 1
ATOM 1201 C C . ARG A 1 161 ? -38.781 -3.633 13.252 1.00 21.20 161 ARG A C 1
ATOM 1202 O O . ARG A 1 161 ? -39.890 -3.114 13.373 1.00 21.00 161 ARG A O 1
ATOM 1210 N N . PHE A 1 162 ? -37.882 -3.226 12.364 1.00 20.98 162 PHE A N 1
ATOM 1211 C CA . PHE A 1 162 ? -38.147 -2.106 11.475 1.00 19.48 162 PHE A CA 1
ATOM 1212 C C . PHE A 1 162 ? -37.127 -2.104 10.345 1.00 20.03 162 PHE A C 1
ATOM 1213 O O . PHE A 1 162 ? -36.133 -2.832 10.402 1.00 19.89 162 PHE A O 1
ATOM 1221 N N . LEU A 1 163 ? -37.382 -1.307 9.313 1.00 18.63 163 LEU A N 1
ATOM 1222 C CA . LEU A 1 163 ? -36.446 -1.199 8.198 1.00 20.05 163 LEU A CA 1
ATOM 1223 C C . LEU A 1 163 ? -35.442 -0.108 8.556 1.00 20.85 163 LEU A C 1
ATOM 1224 O O . LEU A 1 163 ? -35.816 0.955 9.065 1.00 20.81 163 LEU A O 1
ATOM 1229 N N . ALA A 1 164 ? -34.167 -0.367 8.289 1.00 20.44 164 ALA A N 1
ATOM 1230 C CA . ALA A 1 164 ? -33.132 0.581 8.657 1.00 19.24 164 ALA A CA 1
ATOM 1231 C C . ALA A 1 164 ? -32.140 0.925 7.566 1.00 20.18 164 ALA A C 1
ATOM 1232 O O . ALA A 1 164 ? -31.967 0.184 6.604 1.00 19.86 164 ALA A O 1
ATOM 1234 N N . ALA A 1 165 ? -31.489 2.070 7.741 1.00 20.97 165 ALA A N 1
ATOM 1235 C CA . ALA A 1 165 ? -30.462 2.534 6.820 1.00 21.41 165 ALA A CA 1
ATOM 1236 C C . ALA A 1 165 ? -29.179 2.610 7.642 1.00 21.87 165 ALA A C 1
ATOM 1237 O O . ALA A 1 165 ? -29.140 3.294 8.665 1.00 20.66 165 ALA A O 1
ATOM 1239 N N . VAL A 1 166 ? -28.147 1.891 7.203 1.00 22.03 166 VAL A N 1
ATOM 1240 C CA . VAL A 1 166 ? -26.855 1.875 7.892 1.00 21.53 166 VAL A CA 1
ATOM 1241 C C . VAL A 1 166 ? -25.781 2.518 7.013 1.00 22.13 166 VAL A C 1
ATOM 1242 O O . VAL A 1 166 ? -25.606 2.139 5.857 1.00 23.44 166 VAL A O 1
ATOM 1246 N N . PRO A 1 167 ? -25.047 3.502 7.551 1.00 22.47 167 PRO A N 1
ATOM 1247 C CA . PRO A 1 167 ? -23.998 4.170 6.770 1.00 23.22 167 PRO A CA 1
ATOM 1248 C C . PRO A 1 167 ? -22.824 3.256 6.420 1.00 23.21 167 PRO A C 1
ATOM 1249 O O . PRO A 1 167 ? -22.257 2.596 7.285 1.00 22.84 167 PRO A O 1
ATOM 1253 N N . LEU A 1 168 ? -22.465 3.225 5.141 1.00 23.24 168 LEU A N 1
ATOM 1254 C CA . LEU A 1 168 ? -21.368 2.392 4.678 1.00 23.84 168 LEU A CA 1
ATOM 1255 C C . LEU A 1 168 ? -20.001 2.881 5.134 1.00 24.41 168 LEU A C 1
ATOM 1256 O O . LEU A 1 168 ? -19.038 2.115 5.131 1.00 24.51 168 LEU A O 1
ATOM 1261 N N . ASP A 1 169 ? -19.910 4.149 5.528 1.00 24.56 169 ASP A N 1
ATOM 1262 C CA . ASP A 1 169 ? -18.629 4.695 5.969 1.00 25.07 169 ASP A CA 1
ATOM 1263 C C . ASP A 1 169 ? -18.259 4.219 7.368 1.00 25.52 169 ASP A C 1
ATOM 1264 O O . ASP A 1 169 ? -17.209 4.579 7.897 1.00 26.28 169 ASP A O 1
ATOM 1269 N N . GLY A 1 170 ? -19.131 3.413 7.967 1.00 24.52 170 GLY A N 1
ATOM 1270 C CA . GLY A 1 170 ? -18.859 2.882 9.289 1.00 23.95 170 GLY A CA 1
ATOM 1271 C C . GLY A 1 170 ? -19.095 3.820 10.454 1.00 23.45 170 GLY A C 1
ATOM 1272 O O . GLY A 1 170 ? -18.729 3.499 11.582 1.00 22.13 170 GLY A O 1
ATOM 1273 N N . SER A 1 171 ? -19.721 4.965 10.203 1.00 23.07 171 SER A N 1
ATOM 1274 C CA . SER A 1 171 ? -19.974 5.927 11.271 1.00 24.25 171 SER A CA 1
ATOM 1275 C C . SER A 1 171 ? -20.953 5.437 12.344 1.00 25.58 171 SER A C 1
ATOM 1276 O O . SER A 1 171 ? -21.034 6.025 13.423 1.00 25.98 171 SER A O 1
ATOM 1279 N N . ALA A 1 172 ? -21.690 4.362 12.063 1.00 24.12 172 ALA A N 1
ATOM 1280 C CA . ALA A 1 172 ? -22.639 3.826 13.044 1.00 22.68 172 ALA A CA 1
ATOM 1281 C C . ALA A 1 172 ? -22.107 2.584 13.774 1.00 22.66 172 ALA A C 1
ATOM 1282 O O . ALA A 1 172 ? -22.810 1.994 14.597 1.00 23.00 172 ALA A O 1
ATOM 1284 N N . ALA A 1 173 ? -20.868 2.199 13.483 1.00 21.63 173 ALA A N 1
ATOM 1285 C CA . ALA A 1 173 ? -20.265 1.021 14.105 1.00 22.62 173 ALA A CA 1
ATOM 1286 C C . ALA A 1 173 ? -20.334 1.055 15.632 1.00 23.10 173 ALA A C 1
ATOM 1287 O O . ALA A 1 173 ? -20.495 0.015 16.273 1.00 22.57 173 ALA A O 1
ATOM 1289 N N . ALA A 1 174 ? -20.210 2.249 16.207 1.00 22.23 174 ALA A N 1
ATOM 1290 C CA . ALA A 1 174 ? -20.279 2.420 17.655 1.00 22.87 174 ALA A CA 1
ATOM 1291 C C . ALA A 1 174 ? -21.203 3.590 17.978 1.00 24.10 174 ALA A C 1
ATOM 1292 O O . ALA A 1 174 ? -20.996 4.303 18.960 1.00 23.47 174 ALA A O 1
ATOM 1294 N N . ASP A 1 175 ? -22.226 3.782 17.152 1.00 22.37 175 ASP A N 1
ATOM 1295 C CA . ASP A 1 175 ? -23.155 4.882 17.356 1.00 23.25 175 ASP A CA 1
ATOM 1296 C C . ASP A 1 175 ? -24.537 4.532 16.821 1.00 23.56 175 ASP A C 1
ATOM 1297 O O . ASP A 1 175 ? -24.842 4.756 15.650 1.00 24.09 175 ASP A O 1
ATOM 1302 N N . ARG A 1 176 ? -25.364 3.976 17.698 1.00 23.36 176 ARG A N 1
ATOM 1303 C CA . ARG A 1 176 ? -26.719 3.573 17.353 1.00 23.98 176 ARG A CA 1
ATOM 1304 C C . ARG A 1 176 ? -27.535 4.719 16.765 1.00 24.37 176 ARG A C 1
ATOM 1305 O O . ARG A 1 176 ? -28.418 4.495 15.932 1.00 22.83 176 ARG A O 1
ATOM 1313 N N . SER A 1 177 ? -27.242 5.944 17.192 1.00 23.51 177 SER A N 1
ATOM 1314 C CA . SER A 1 177 ? -27.987 7.100 16.704 1.00 24.46 177 SER A CA 1
ATOM 1315 C C . SER A 1 177 ? -27.714 7.355 15.229 1.00 24.38 177 SER A C 1
ATOM 1316 O O . SER A 1 177 ? -28.478 8.057 14.572 1.00 25.01 177 SER A O 1
ATOM 1319 N N . ALA A 1 178 ? -26.624 6.787 14.712 1.00 24.19 178 ALA A N 1
ATOM 1320 C CA . ALA A 1 178 ? -26.266 6.964 13.305 1.00 23.27 178 ALA A CA 1
ATOM 1321 C C . ALA A 1 178 ? -27.018 5.999 12.390 1.00 22.20 178 ALA A C 1
ATOM 1322 O O . ALA A 1 178 ? -26.865 6.041 11.171 1.00 22.98 178 ALA A O 1
ATOM 1324 N N . VAL A 1 179 ? -27.815 5.114 12.976 1.00 22.06 179 VAL A N 1
ATOM 1325 C CA . VAL A 1 179 ? -28.611 4.181 12.180 1.00 21.98 179 VAL A CA 1
ATOM 1326 C C . VAL A 1 179 ? -29.955 4.866 11.984 1.00 22.81 179 VAL A C 1
ATOM 1327 O O . VAL A 1 179 ? -30.565 5.316 12.952 1.00 24.74 179 VAL A O 1
ATOM 1331 N N . ARG A 1 180 ? -30.412 4.959 10.741 1.00 23.64 180 ARG A N 1
ATOM 1332 C CA . ARG A 1 180 ? -31.687 5.603 10.466 1.00 24.76 180 ARG A CA 1
ATOM 1333 C C . ARG A 1 180 ? -32.819 4.586 10.427 1.00 25.54 180 ARG A C 1
ATOM 1334 O O . ARG A 1 180 ? -32.674 3.492 9.874 1.00 26.22 180 ARG A O 1
ATOM 1342 N N . GLU A 1 181 ? -33.944 4.950 11.029 1.00 24.12 181 GLU A N 1
ATOM 1343 C CA . GLU A 1 181 ? -35.112 4.088 11.035 1.00 25.12 181 GLU A CA 1
ATOM 1344 C C . GLU A 1 181 ? -35.992 4.536 9.864 1.00 24.09 181 GLU A C 1
ATOM 1345 O O . GLU A 1 181 ? -36.619 5.587 9.914 1.00 26.19 181 GLU A O 1
ATOM 1351 N N . LEU A 1 182 ? -36.016 3.743 8.801 1.00 23.29 182 LEU A N 1
ATOM 1352 C CA . LEU A 1 182 ? -36.799 4.082 7.620 1.00 23.21 182 LEU A CA 1
ATOM 1353 C C . LEU A 1 182 ? -38.295 3.933 7.870 1.00 22.98 182 LEU A C 1
ATOM 1354 O O . LEU A 1 182 ? -39.078 4.812 7.528 1.00 22.71 182 LEU A O 1
ATOM 1359 N N . SER A 1 183 ? -38.690 2.814 8.460 1.00 23.05 183 SER A N 1
ATOM 1360 C CA . SER A 1 183 ? -40.092 2.573 8.774 1.00 23.82 183 SER A CA 1
ATOM 1361 C C . SER A 1 183 ? -40.213 2.714 10.279 1.00 22.70 183 SER A C 1
ATOM 1362 O O . SER A 1 183 ? -39.217 2.948 10.958 1.00 23.40 183 SER A O 1
ATOM 1365 N N . ASP A 1 184 ? -41.428 2.584 10.800 1.00 22.13 184 ASP A N 1
ATOM 1366 C CA . ASP A 1 184 ? -41.609 2.632 12.241 1.00 23.18 184 ASP A CA 1
ATOM 1367 C C . ASP A 1 184 ? -41.637 1.171 12.685 1.00 22.63 184 ASP A C 1
ATOM 1368 O O . ASP A 1 184 ? -41.383 0.277 11.878 1.00 22.23 184 ASP A O 1
ATOM 1373 N N . ASP A 1 185 ? -41.947 0.916 13.951 1.00 23.64 185 ASP A N 1
ATOM 1374 C CA . ASP A 1 185 ? -41.958 -0.455 14.443 1.00 23.16 185 ASP A CA 1
ATOM 1375 C C . ASP A 1 185 ? -43.363 -0.990 14.683 1.00 24.09 185 ASP A C 1
ATOM 1376 O O . ASP A 1 185 ? -43.548 -1.940 15.444 1.00 23.39 185 ASP A O 1
ATOM 1381 N N . ALA A 1 186 ? -44.346 -0.389 14.017 1.00 24.28 186 ALA A N 1
ATOM 1382 C CA . ALA A 1 186 ? -45.743 -0.796 14.167 1.00 25.55 186 ALA A CA 1
ATOM 1383 C C . ALA A 1 186 ? -45.972 -2.292 13.956 1.00 24.77 186 ALA A C 1
ATOM 1384 O O . ALA A 1 186 ? -46.807 -2.901 14.623 1.00 25.16 186 ALA A O 1
ATOM 1386 N N . HIS A 1 187 ? -45.242 -2.888 13.024 1.00 24.46 187 HIS A N 1
ATOM 1387 C CA . HIS A 1 187 ? -45.407 -4.311 12.760 1.00 23.18 187 HIS A CA 1
ATOM 1388 C C . HIS A 1 187 ? -44.287 -5.105 13.414 1.00 21.80 187 HIS A C 1
ATOM 1389 O O . HIS A 1 187 ? -43.119 -4.744 13.297 1.00 20.44 187 HIS A O 1
ATOM 1396 N N . ARG A 1 188 ? -44.652 -6.179 14.107 1.00 20.39 188 ARG A N 1
ATOM 1397 C CA . ARG A 1 188 ? -43.675 -7.021 14.787 1.00 21.80 188 ARG A CA 1
ATOM 1398 C C . ARG A 1 188 ? -42.703 -7.677 13.813 1.00 21.87 188 ARG A C 1
ATOM 1399 O O . ARG A 1 188 ? -41.503 -7.731 14.073 1.00 21.46 188 ARG A O 1
ATOM 1407 N N . PHE A 1 189 ? -43.227 -8.180 12.699 1.00 21.06 189 PHE A N 1
ATOM 1408 C CA . PHE A 1 189 ? -42.398 -8.837 11.690 1.00 21.10 189 PHE A CA 1
ATOM 1409 C C . PHE A 1 189 ? -42.416 -8.089 10.354 1.00 20.13 189 PHE A C 1
ATOM 1410 O O . PHE A 1 189 ? -43.480 -7.754 9.826 1.00 20.97 189 PHE A O 1
ATOM 1418 N N . VAL A 1 190 ? -41.227 -7.830 9.821 1.00 19.64 190 VAL A N 1
ATOM 1419 C CA . VAL A 1 190 ? -41.073 -7.147 8.544 1.00 18.74 190 VAL A CA 1
ATOM 1420 C C . VAL A 1 190 ? -39.884 -7.738 7.798 1.00 20.13 190 VAL A C 1
ATOM 1421 O O . VAL A 1 190 ? -39.020 -8.389 8.395 1.00 20.77 190 VAL A O 1
ATOM 1425 N N . THR A 1 191 ? -39.844 -7.509 6.490 1.00 19.78 191 THR A N 1
ATOM 1426 C CA . THR A 1 191 ? -38.751 -7.996 5.665 1.00 19.93 191 THR A CA 1
ATOM 1427 C C . THR A 1 191 ? -37.990 -6.788 5.148 1.00 20.36 191 THR A C 1
ATOM 1428 O O . THR A 1 191 ? -38.404 -5.647 5.366 1.00 21.63 191 THR A O 1
ATOM 1432 N N . GLY A 1 192 ? -36.879 -7.037 4.468 1.00 20.27 192 GLY A N 1
ATOM 1433 C CA . GLY A 1 192 ? -36.083 -5.945 3.937 1.00 20.95 192 GLY A CA 1
ATOM 1434 C C . GLY A 1 192 ? -36.820 -5.181 2.854 1.00 21.35 192 GLY A C 1
ATOM 1435 O O . GLY A 1 192 ? -37.754 -5.704 2.245 1.00 21.84 192 GLY A O 1
ATOM 1436 N N . PRO A 1 193 ? -36.416 -3.936 2.582 1.00 21.76 193 PRO A N 1
ATOM 1437 C CA . PRO A 1 193 ? -37.077 -3.131 1.552 1.00 23.60 193 PRO A CA 1
ATOM 1438 C C . PRO A 1 193 ? -36.662 -3.499 0.125 1.00 24.89 193 PRO A C 1
ATOM 1439 O O . PRO A 1 193 ? -35.581 -4.044 -0.106 1.00 21.98 193 PRO A O 1
ATOM 1443 N N . ARG A 1 194 ? -37.547 -3.195 -0.820 1.00 26.62 194 ARG A N 1
ATOM 1444 C CA . ARG A 1 194 ? -37.302 -3.420 -2.239 1.00 28.01 194 ARG A CA 1
ATOM 1445 C C . ARG A 1 194 ? -37.654 -2.095 -2.902 1.00 29.72 194 ARG A C 1
ATOM 1446 O O . ARG A 1 194 ? -38.798 -1.639 -2.830 1.00 28.18 194 ARG A O 1
ATOM 1454 N N . LEU A 1 195 ? -36.651 -1.481 -3.521 1.00 31.24 195 LEU A N 1
ATOM 1455 C CA . LEU A 1 195 ? -36.794 -0.189 -4.177 1.00 31.99 195 LEU A CA 1
ATOM 1456 C C . LEU A 1 195 ? -37.152 -0.250 -5.650 1.00 31.13 195 LEU A C 1
ATOM 1457 O O . LEU A 1 195 ? -36.602 -1.052 -6.403 1.00 29.84 195 LEU A O 1
ATOM 1462 N N . SER A 1 196 ? -38.073 0.619 -6.052 1.00 28.83 196 SER A N 1
ATOM 1463 C CA . SER A 1 196 ? -38.489 0.707 -7.443 1.00 28.20 196 SER A CA 1
ATOM 1464 C C . SER A 1 196 ? -37.270 1.178 -8.232 1.00 27.70 196 SER A C 1
ATOM 1465 O O . SER A 1 196 ? -36.362 1.805 -7.677 1.00 25.64 196 SER A O 1
ATOM 1468 N N . PRO A 1 197 ? -37.230 0.879 -9.536 1.00 27.38 197 PRO A N 1
ATOM 1469 C CA . PRO A 1 197 ? -36.086 1.304 -10.347 1.00 28.53 197 PRO A CA 1
ATOM 1470 C C . PRO A 1 197 ? -35.796 2.807 -10.275 1.00 29.24 197 PRO A C 1
ATOM 1471 O O . PRO A 1 197 ? -34.635 3.208 -10.299 1.00 29.19 197 PRO A O 1
ATOM 1475 N N . ASP A 1 198 ? -36.835 3.639 -10.185 1.00 29.71 198 ASP A N 1
ATOM 1476 C CA . ASP A 1 198 ? -36.611 5.082 -10.110 1.00 31.48 198 ASP A CA 1
ATOM 1477 C C . ASP A 1 198 ? -36.227 5.521 -8.701 1.00 32.48 198 ASP A C 1
ATOM 1478 O O . ASP A 1 198 ? -35.933 6.691 -8.467 1.00 33.29 198 ASP A O 1
ATOM 1483 N N . GLY A 1 199 ? -36.230 4.570 -7.771 1.00 33.13 199 GLY A N 1
ATOM 1484 C CA . GLY A 1 199 ? -35.854 4.856 -6.398 1.00 32.39 199 GLY A CA 1
ATOM 1485 C C . GLY A 1 199 ? -36.800 5.762 -5.641 1.00 33.37 199 GLY A C 1
ATOM 1486 O O . GLY A 1 199 ? -36.407 6.379 -4.651 1.00 34.36 199 GLY A O 1
ATOM 1487 N N . ARG A 1 200 ? -38.049 5.837 -6.085 1.00 32.39 200 ARG A N 1
ATOM 1488 C CA . ARG A 1 200 ? -39.025 6.693 -5.431 1.00 32.73 200 ARG A CA 1
ATOM 1489 C C . ARG A 1 200 ? -40.066 5.927 -4.613 1.00 31.61 200 ARG A C 1
ATOM 1490 O O . ARG A 1 200 ? -40.843 6.532 -3.871 1.00 32.15 200 ARG A O 1
ATOM 1498 N N . GLN A 1 201 ? -40.091 4.604 -4.741 1.00 28.31 201 GLN A N 1
ATOM 1499 C CA . GLN A 1 201 ? -41.057 3.815 -3.983 1.00 26.94 201 GLN A CA 1
ATOM 1500 C C . GLN A 1 201 ? -40.460 2.538 -3.403 1.00 26.94 201 GLN A C 1
ATOM 1501 O O . GLN A 1 201 ? -39.675 1.841 -4.057 1.00 26.40 201 GLN A O 1
ATOM 1507 N N . ALA A 1 202 ? -40.842 2.230 -2.170 1.00 24.64 202 ALA A N 1
ATOM 1508 C CA . ALA A 1 202 ? -40.345 1.035 -1.506 1.00 25.14 202 ALA A CA 1
ATOM 1509 C C . ALA A 1 202 ? -41.484 0.148 -1.027 1.00 24.90 202 ALA A C 1
ATOM 1510 O O . ALA A 1 202 ? -42.560 0.634 -0.665 1.00 26.53 202 ALA A O 1
ATOM 1512 N N . VAL A 1 203 ? -41.249 -1.158 -1.040 1.00 23.10 203 VAL A N 1
ATOM 1513 C CA . VAL A 1 203 ? -42.240 -2.103 -0.556 1.00 20.63 203 VAL A CA 1
ATOM 1514 C C . VAL A 1 203 ? -41.556 -3.088 0.384 1.00 20.51 203 VAL A C 1
ATOM 1515 O O . VAL A 1 203 ? -40.332 -3.227 0.374 1.00 19.20 203 VAL A O 1
ATOM 1519 N N . TRP A 1 204 ? -42.353 -3.748 1.216 1.00 19.83 204 TRP A N 1
ATOM 1520 C CA . TRP A 1 204 ? -41.845 -4.746 2.143 1.00 19.24 204 TRP A CA 1
ATOM 1521 C C . TRP A 1 204 ? -43.026 -5.486 2.744 1.00 20.48 204 TRP A C 1
ATOM 1522 O O . TRP A 1 204 ? -44.148 -4.979 2.747 1.00 21.62 204 TRP A O 1
ATOM 1533 N N . LEU A 1 205 ? -42.785 -6.698 3.225 1.00 20.37 205 LEU A N 1
ATOM 1534 C CA . LEU A 1 205 ? -43.851 -7.494 3.816 1.00 21.17 205 LEU A CA 1
ATOM 1535 C C . LEU A 1 205 ? -43.905 -7.264 5.319 1.00 20.60 205 LEU A C 1
ATOM 1536 O O . LEU A 1 205 ? -42.885 -6.979 5.946 1.00 20.76 205 LEU A O 1
ATOM 1541 N N . ALA A 1 206 ? -45.099 -7.379 5.894 1.00 20.49 206 ALA A N 1
ATOM 1542 C CA . ALA A 1 206 ? -45.274 -7.169 7.328 1.00 19.75 206 ALA A CA 1
ATOM 1543 C C . ALA A 1 206 ? -46.442 -7.977 7.882 1.00 19.45 206 ALA A C 1
ATOM 1544 O O . ALA A 1 206 ? -47.446 -8.192 7.200 1.00 19.25 206 ALA A O 1
ATOM 1546 N N . TRP A 1 207 ? -46.299 -8.435 9.120 1.00 20.04 207 TRP A N 1
ATOM 1547 C CA . TRP A 1 207 ? -47.348 -9.200 9.776 1.00 20.31 207 TRP A CA 1
ATOM 1548 C C . TRP A 1 207 ? -47.120 -9.217 11.283 1.00 21.59 207 TRP A C 1
ATOM 1549 O O . TRP A 1 207 ? -46.078 -8.770 11.767 1.00 20.78 207 TRP A O 1
ATOM 1560 N N . ASP A 1 208 ? -48.105 -9.709 12.028 1.00 20.96 208 ASP A N 1
ATOM 1561 C CA . ASP A 1 208 ? -47.994 -9.749 13.478 1.00 21.55 208 ASP A CA 1
ATOM 1562 C C . ASP A 1 208 ? -48.563 -11.026 14.061 1.00 20.08 208 ASP A C 1
ATOM 1563 O O . ASP A 1 208 ? -49.154 -11.835 13.349 1.00 19.53 208 ASP A O 1
ATOM 1568 N N . HIS A 1 209 ? -48.375 -11.198 15.366 1.00 20.41 209 HIS A N 1
ATOM 1569 C CA . HIS A 1 209 ? -48.918 -12.354 16.060 1.00 21.30 209 HIS A CA 1
ATOM 1570 C C . HIS A 1 209 ? -50.434 -12.177 15.981 1.00 22.62 209 HIS A C 1
ATOM 1571 O O . HIS A 1 209 ? -50.920 -11.049 15.897 1.00 21.78 209 HIS A O 1
ATOM 1578 N N . PRO A 1 210 ? -51.198 -13.283 16.012 1.00 23.17 210 PRO A N 1
ATOM 1579 C CA . PRO A 1 210 ? -50.719 -14.667 16.113 1.00 22.91 210 PRO A CA 1
ATOM 1580 C C . PRO A 1 210 ? -50.604 -15.353 14.746 1.00 23.60 210 PRO A C 1
ATOM 1581 O O . PRO A 1 210 ? -50.705 -16.574 14.647 1.00 24.57 210 PRO A O 1
ATOM 1585 N N . ARG A 1 211 ? -50.380 -14.569 13.696 1.00 24.04 211 ARG A N 1
ATOM 1586 C CA . ARG A 1 211 ? -50.284 -15.124 12.349 1.00 25.97 211 ARG A CA 1
ATOM 1587 C C . ARG A 1 211 ? -48.881 -15.481 11.878 1.00 25.23 211 ARG A C 1
ATOM 1588 O O . ARG A 1 211 ? -47.905 -14.821 12.232 1.00 25.13 211 ARG A O 1
ATOM 1596 N N . MET A 1 212 ? -48.792 -16.543 11.081 1.00 24.27 212 MET A N 1
ATOM 1597 C CA . MET A 1 212 ? -47.525 -16.940 10.479 1.00 23.51 212 MET A CA 1
ATOM 1598 C C . MET A 1 212 ? -47.653 -16.330 9.074 1.00 22.95 212 MET A C 1
ATOM 1599 O O . MET A 1 212 ? -48.763 -16.199 8.551 1.00 22.57 212 MET A O 1
ATOM 1604 N N . PRO A 1 213 ? -46.532 -15.936 8.449 1.00 22.30 213 PRO A N 1
ATOM 1605 C CA . PRO A 1 213 ? -46.633 -15.340 7.112 1.00 20.84 213 PRO A CA 1
ATOM 1606 C C . PRO A 1 213 ? -47.395 -16.156 6.058 1.00 20.48 213 PRO A C 1
ATOM 1607 O O . PRO A 1 213 ? -48.006 -15.587 5.151 1.00 19.36 213 PRO A O 1
ATOM 1611 N N . TRP A 1 214 ? -47.375 -17.478 6.173 1.00 20.74 214 TRP A N 1
ATOM 1612 C CA . TRP A 1 214 ? -48.090 -18.300 5.209 1.00 21.65 214 TRP A CA 1
ATOM 1613 C C . TRP A 1 214 ? -49.596 -18.312 5.484 1.00 22.71 214 TRP A C 1
ATOM 1614 O O . TRP A 1 214 ? -50.374 -18.892 4.722 1.00 22.31 214 TRP A O 1
ATOM 1625 N N . GLU A 1 215 ? -50.010 -17.672 6.575 1.00 21.78 215 GLU A N 1
ATOM 1626 C CA . GLU A 1 215 ? -51.438 -17.565 6.872 1.00 22.14 215 GLU A CA 1
ATOM 1627 C C . GLU A 1 215 ? -51.848 -16.282 6.159 1.00 21.71 215 GLU A C 1
ATOM 1628 O O . GLU A 1 215 ? -52.795 -16.264 5.376 1.00 21.66 215 GLU A O 1
ATOM 1634 N N . GLY A 1 216 ? -51.102 -15.213 6.419 1.00 22.33 216 GLY A N 1
ATOM 1635 C CA . GLY A 1 216 ? -51.382 -13.943 5.776 1.00 22.38 216 GLY A CA 1
ATOM 1636 C C . GLY A 1 216 ? -50.332 -12.884 6.070 1.00 23.70 216 GLY A C 1
ATOM 1637 O O . GLY A 1 216 ? -49.706 -12.892 7.133 1.00 24.40 216 GLY A O 1
ATOM 1638 N N . THR A 1 217 ? -50.121 -11.981 5.117 1.00 22.07 217 THR A N 1
ATOM 1639 C CA . THR A 1 217 ? -49.172 -10.881 5.288 1.00 21.41 217 THR A CA 1
ATOM 1640 C C . THR A 1 217 ? -49.732 -9.684 4.542 1.00 23.10 217 THR A C 1
ATOM 1641 O O . THR A 1 217 ? -50.660 -9.814 3.744 1.00 23.54 217 THR A O 1
ATOM 1645 N N . GLU A 1 218 ? -49.158 -8.518 4.803 1.00 23.10 218 GLU A N 1
ATOM 1646 C CA . GLU A 1 218 ? -49.562 -7.301 4.124 1.00 24.79 218 GLU A CA 1
ATOM 1647 C C . GLU A 1 218 ? -48.341 -6.735 3.409 1.00 24.66 218 GLU A C 1
ATOM 1648 O O . GLU A 1 218 ? -47.228 -6.757 3.948 1.00 24.57 218 GLU A O 1
ATOM 1654 N N . LEU A 1 219 ? -48.539 -6.251 2.190 1.00 22.24 219 LEU A N 1
ATOM 1655 C CA . LEU A 1 219 ? -47.441 -5.651 1.451 1.00 21.67 219 LEU A CA 1
ATOM 1656 C C . LEU A 1 219 ? -47.522 -4.172 1.773 1.00 23.05 219 LEU A C 1
ATOM 1657 O O . LEU A 1 219 ? -48.503 -3.508 1.429 1.00 23.84 219 LEU A O 1
ATOM 1662 N N . LYS A 1 220 ? -46.506 -3.665 2.461 1.00 23.67 220 LYS A N 1
ATOM 1663 C CA . LYS A 1 220 ? -46.457 -2.262 2.833 1.00 24.17 220 LYS A CA 1
ATOM 1664 C C . LYS A 1 220 ? -45.731 -1.486 1.742 1.00 25.52 220 LYS A C 1
ATOM 1665 O O . LYS A 1 220 ? -44.926 -2.047 0.995 1.00 25.36 220 LYS A O 1
ATOM 1671 N N . THR A 1 221 ? -46.016 -0.194 1.645 1.00 24.80 221 THR A N 1
ATOM 1672 C CA . THR A 1 221 ? -45.349 0.635 0.656 1.00 25.82 221 THR A CA 1
ATOM 1673 C C . THR A 1 221 ? -45.186 2.044 1.198 1.00 25.42 221 THR A C 1
ATOM 1674 O O . THR A 1 221 ? -45.882 2.447 2.131 1.00 27.04 221 THR A O 1
ATOM 1678 N N . ALA A 1 222 ? -44.252 2.783 0.616 1.00 26.03 222 ALA A N 1
ATOM 1679 C CA . ALA A 1 222 ? -44.005 4.155 1.025 1.00 26.83 222 ALA A CA 1
ATOM 1680 C C . ALA A 1 222 ? -43.226 4.907 -0.045 1.00 27.28 222 ALA A C 1
ATOM 1681 O O . ALA A 1 222 ? -42.512 4.313 -0.854 1.00 27.57 222 ALA A O 1
ATOM 1683 N N . ARG A 1 223 ? -43.382 6.223 -0.051 1.00 28.36 223 ARG A N 1
ATOM 1684 C CA . ARG A 1 223 ? -42.679 7.071 -0.999 1.00 28.81 223 ARG A CA 1
ATOM 1685 C C . ARG A 1 223 ? -41.302 7.339 -0.401 1.00 28.21 223 ARG A C 1
ATOM 1686 O O . ARG A 1 223 ? -41.189 7.673 0.778 1.00 27.43 223 ARG A O 1
ATOM 1694 N N . VAL A 1 224 ? -40.257 7.171 -1.201 1.00 29.10 224 VAL A N 1
ATOM 1695 C CA . VAL A 1 224 ? -38.907 7.414 -0.717 1.00 30.33 224 VAL A CA 1
ATOM 1696 C C . VAL A 1 224 ? -38.538 8.845 -1.050 1.00 31.72 224 VAL A C 1
ATOM 1697 O O . VAL A 1 224 ? -38.340 9.183 -2.215 1.00 33.18 224 VAL A O 1
ATOM 1701 N N . THR A 1 225 ? -38.447 9.687 -0.027 1.00 33.07 225 THR A N 1
ATOM 1702 C CA . THR A 1 225 ? -38.117 11.088 -0.250 1.00 34.24 225 THR A CA 1
ATOM 1703 C C . THR A 1 225 ? -36.709 11.229 -0.801 1.00 36.22 225 THR A C 1
ATOM 1704 O O . THR A 1 225 ? -35.975 10.250 -0.925 1.00 36.84 225 THR A O 1
ATOM 1708 N N . GLU A 1 226 ? -36.338 12.459 -1.132 1.00 39.10 226 GLU A N 1
ATOM 1709 C CA . GLU A 1 226 ? -35.025 12.736 -1.682 1.00 40.36 226 GLU A CA 1
ATOM 1710 C C . GLU A 1 226 ? -33.919 12.537 -0.658 1.00 41.05 226 GLU A C 1
ATOM 1711 O O . GLU A 1 226 ? -32.834 12.076 -1.002 1.00 41.24 226 GLU A O 1
ATOM 1717 N N . ASP A 1 227 ? -34.186 12.882 0.598 1.00 41.04 227 ASP A N 1
ATOM 1718 C CA . ASP A 1 227 ? -33.171 12.727 1.632 1.00 41.26 227 ASP A CA 1
ATOM 1719 C C . ASP A 1 227 ? -33.150 11.325 2.239 1.00 40.24 227 ASP A C 1
ATOM 1720 O O . ASP A 1 227 ? -32.550 11.101 3.289 1.00 40.66 227 ASP A O 1
ATOM 1725 N N . GLY A 1 228 ? -33.818 10.384 1.577 1.00 38.16 228 GLY A N 1
ATOM 1726 C CA . GLY A 1 228 ? -33.813 9.007 2.038 1.00 35.56 228 GLY A CA 1
ATOM 1727 C C . GLY A 1 228 ? -34.761 8.570 3.135 1.00 33.88 228 GLY A C 1
ATOM 1728 O O . GLY A 1 228 ? -34.475 7.607 3.844 1.00 33.78 228 GLY A O 1
ATOM 1729 N N . ARG A 1 229 ? -35.889 9.250 3.283 1.00 32.58 229 ARG A N 1
ATOM 1730 C CA . ARG A 1 229 ? -36.845 8.868 4.311 1.00 32.04 229 ARG A CA 1
ATOM 1731 C C . ARG A 1 229 ? -38.088 8.258 3.680 1.00 31.16 229 ARG A C 1
ATOM 1732 O O . ARG A 1 229 ? -38.307 8.386 2.475 1.00 30.89 229 ARG A O 1
ATOM 1740 N N . PHE A 1 230 ? -38.883 7.569 4.492 1.00 30.48 230 PHE A N 1
ATOM 1741 C CA . PHE A 1 230 ? -40.109 6.937 4.022 1.00 31.07 230 PHE A CA 1
ATOM 1742 C C . PHE A 1 230 ? -41.288 7.827 4.391 1.00 33.24 230 PHE A C 1
ATOM 1743 O O . PHE A 1 230 ? -41.396 8.287 5.528 1.00 34.77 230 PHE A O 1
ATOM 1751 N N . ALA A 1 231 ? -42.172 8.073 3.432 1.00 33.80 231 ALA A N 1
ATOM 1752 C CA . ALA A 1 231 ? -43.339 8.909 3.691 1.00 33.61 231 ALA A CA 1
ATOM 1753 C C . ALA A 1 231 ? -44.610 8.240 3.188 1.00 33.02 231 ALA A C 1
ATOM 1754 O O . ALA A 1 231 ? -44.575 7.423 2.268 1.00 31.90 231 ALA A O 1
ATOM 1756 N N . ASP A 1 232 ? -45.729 8.578 3.815 1.00 34.85 232 ASP A N 1
ATOM 1757 C CA . ASP A 1 232 ? -47.018 8.044 3.405 1.00 37.07 232 ASP A CA 1
ATOM 1758 C C . ASP A 1 232 ? -47.071 6.514 3.456 1.00 37.31 232 ASP A C 1
ATOM 1759 O O . ASP A 1 232 ? -47.670 5.879 2.585 1.00 37.65 232 ASP A O 1
ATOM 1764 N N . THR A 1 233 ? -46.444 5.917 4.465 1.00 36.58 233 THR A N 1
ATOM 1765 C CA . THR A 1 233 ? -46.465 4.465 4.583 1.00 34.18 233 THR A CA 1
ATOM 1766 C C . THR A 1 233 ? -47.919 4.026 4.596 1.00 33.49 233 THR A C 1
ATOM 1767 O O . THR A 1 233 ? -48.769 4.686 5.191 1.00 33.20 233 THR A O 1
ATOM 1771 N N . ARG A 1 234 ? -48.204 2.911 3.939 1.00 31.97 234 ARG A N 1
ATOM 1772 C CA . ARG A 1 234 ? -49.568 2.412 3.873 1.00 32.14 234 ARG A CA 1
ATOM 1773 C C . ARG A 1 234 ? -49.560 0.972 3.399 1.00 31.19 234 ARG A C 1
ATOM 1774 O O . ARG A 1 234 ? -48.567 0.497 2.853 1.00 31.50 234 ARG A O 1
ATOM 1782 N N . THR A 1 235 ? -50.670 0.279 3.623 1.00 30.09 235 THR A N 1
ATOM 1783 C CA . THR A 1 235 ? -50.805 -1.096 3.186 1.00 28.22 235 THR A CA 1
ATOM 1784 C C . THR A 1 235 ? -51.269 -1.034 1.738 1.00 29.38 235 THR A C 1
ATOM 1785 O O . THR A 1 235 ? -52.300 -0.430 1.442 1.00 29.43 235 THR A O 1
ATOM 1789 N N . LEU A 1 236 ? -50.495 -1.637 0.838 1.00 28.46 236 LEU A N 1
ATOM 1790 C CA . LEU A 1 236 ? -50.834 -1.646 -0.581 1.00 27.77 236 LEU A CA 1
ATOM 1791 C C . LEU A 1 236 ? -51.813 -2.781 -0.856 1.00 27.45 236 LEU A C 1
ATOM 1792 O O . LEU A 1 236 ? -52.740 -2.637 -1.654 1.00 28.35 236 LEU A O 1
ATOM 1797 N N . LEU A 1 237 ? -51.600 -3.914 -0.196 1.00 26.21 237 LEU A N 1
ATOM 1798 C CA . LEU A 1 237 ? -52.492 -5.060 -0.345 1.00 26.12 237 LEU A CA 1
ATOM 1799 C C . LEU A 1 237 ? -52.137 -6.156 0.646 1.00 24.18 237 LEU A C 1
ATOM 1800 O O . LEU A 1 237 ? -51.123 -6.075 1.336 1.00 22.63 237 LEU A O 1
ATOM 1805 N N . GLY A 1 238 ? -52.979 -7.177 0.715 1.00 22.97 238 GLY A N 1
ATOM 1806 C CA . GLY A 1 238 ? -52.727 -8.269 1.632 1.00 25.14 238 GLY A CA 1
ATOM 1807 C C . GLY A 1 238 ? -53.633 -8.224 2.849 1.00 26.64 238 GLY A C 1
ATOM 1808 O O . GLY A 1 238 ? -54.426 -7.294 3.017 1.00 25.15 238 GLY A O 1
ATOM 1809 N N . GLY A 1 239 ? -53.508 -9.233 3.707 1.00 26.21 239 GLY A N 1
ATOM 1810 C CA . GLY A 1 239 ? -54.337 -9.300 4.891 1.00 24.01 239 GLY A CA 1
ATOM 1811 C C . GLY A 1 239 ? -54.048 -10.542 5.708 1.00 24.21 239 GLY A C 1
ATOM 1812 O O . GLY A 1 239 ? -53.201 -11.355 5.337 1.00 22.90 239 GLY A O 1
ATOM 1813 N N . PRO A 1 240 ? -54.758 -10.724 6.827 1.00 23.80 240 PRO A N 1
ATOM 1814 C CA . PRO A 1 240 ? -54.574 -11.878 7.712 1.00 23.55 240 PRO A CA 1
ATOM 1815 C C . PRO A 1 240 ? -54.840 -13.240 7.078 1.00 22.32 240 PRO A C 1
ATOM 1816 O O . PRO A 1 240 ? -54.495 -14.271 7.650 1.00 22.06 240 PRO A O 1
ATOM 1820 N N . GLU A 1 241 ? -55.447 -13.251 5.899 1.00 22.05 241 GLU A N 1
ATOM 1821 C CA . GLU A 1 241 ? -55.744 -14.515 5.251 1.00 24.58 241 GLU A CA 1
ATOM 1822 C C . GLU A 1 241 ? -55.223 -14.612 3.829 1.00 24.87 241 GLU A C 1
ATOM 1823 O O . GLU A 1 241 ? -55.513 -15.577 3.125 1.00 24.72 241 GLU A O 1
ATOM 1829 N N . GLU A 1 242 ? -54.457 -13.608 3.409 1.00 23.97 242 GLU A N 1
ATOM 1830 C CA . GLU A 1 242 ? -53.863 -13.619 2.080 1.00 23.46 242 GLU A CA 1
ATOM 1831 C C . GLU A 1 242 ? -52.354 -13.630 2.282 1.00 21.29 242 GLU A C 1
ATOM 1832 O O . GLU A 1 242 ? -51.767 -12.653 2.756 1.00 19.74 242 GLU A O 1
ATOM 1838 N N . ALA A 1 243 ? -51.734 -14.747 1.924 1.00 20.08 243 ALA A N 1
ATOM 1839 C CA . ALA A 1 243 ? -50.301 -14.910 2.077 1.00 18.59 243 ALA A CA 1
ATOM 1840 C C . ALA A 1 243 ? -49.487 -14.368 0.910 1.00 17.62 243 ALA A C 1
ATOM 1841 O O . ALA A 1 243 ? -49.400 -15.005 -0.146 1.00 18.16 243 ALA A O 1
ATOM 1843 N N . ILE A 1 244 ? -48.891 -13.195 1.098 1.00 16.07 244 ILE A N 1
ATOM 1844 C CA . ILE A 1 244 ? -48.034 -12.616 0.066 1.00 16.14 244 ILE A CA 1
ATOM 1845 C C . ILE A 1 244 ? -46.638 -13.066 0.505 1.00 17.15 244 ILE A C 1
ATOM 1846 O O . ILE A 1 244 ? -46.133 -12.640 1.549 1.00 16.94 244 ILE A O 1
ATOM 1851 N N . ALA A 1 245 ? -46.045 -13.963 -0.281 1.00 16.19 245 ALA A N 1
ATOM 1852 C CA . ALA A 1 245 ? -44.741 -14.547 0.030 1.00 17.36 245 ALA A CA 1
ATOM 1853 C C . ALA A 1 245 ? -43.514 -13.817 -0.505 1.00 18.50 245 ALA A C 1
ATOM 1854 O O . ALA A 1 245 ? -42.400 -14.022 -0.010 1.00 19.27 245 ALA A O 1
ATOM 1856 N N . GLN A 1 246 ? -43.710 -12.975 -1.512 1.00 18.59 246 GLN A N 1
ATOM 1857 C CA . GLN A 1 246 ? -42.601 -12.247 -2.112 1.00 15.54 246 GLN A CA 1
ATOM 1858 C C . GLN A 1 246 ? -43.131 -11.105 -2.963 1.00 18.05 246 GLN A C 1
ATOM 1859 O O . GLN A 1 246 ? -44.223 -11.188 -3.525 1.00 17.33 246 GLN A O 1
ATOM 1865 N N . ALA A 1 247 ? -42.354 -10.033 -3.048 1.00 19.37 247 ALA A N 1
ATOM 1866 C CA . ALA A 1 247 ? -42.722 -8.879 -3.855 1.00 21.19 247 ALA A CA 1
ATOM 1867 C C . ALA A 1 247 ? -41.425 -8.364 -4.466 1.00 23.53 247 ALA A C 1
ATOM 1868 O O . ALA A 1 247 ? -40.402 -8.293 -3.783 1.00 23.89 247 ALA A O 1
ATOM 1870 N N . GLU A 1 248 ? -41.470 -8.023 -5.752 1.00 24.51 248 GLU A N 1
ATOM 1871 C CA . GLU A 1 248 ? -40.294 -7.542 -6.477 1.00 26.82 248 GLU A CA 1
ATOM 1872 C C . GLU A 1 248 ? -40.675 -6.470 -7.491 1.00 25.96 248 GLU A C 1
ATOM 1873 O O . GLU A 1 248 ? -41.786 -6.476 -8.022 1.00 26.08 248 GLU A O 1
ATOM 1879 N N . TRP A 1 249 ? -39.745 -5.563 -7.766 1.00 24.05 249 TRP A N 1
ATOM 1880 C CA . TRP A 1 249 ? -39.966 -4.537 -8.779 1.00 24.06 249 TRP A CA 1
ATOM 1881 C C . TRP A 1 249 ? -39.327 -5.083 -10.044 1.00 22.92 249 TRP A C 1
ATOM 1882 O O . TRP A 1 249 ? -38.219 -5.602 -9.993 1.00 23.40 249 TRP A O 1
ATOM 1893 N N . ALA A 1 250 ? -40.023 -4.991 -11.169 1.00 23.07 250 ALA A N 1
ATOM 1894 C CA . ALA A 1 250 ? -39.453 -5.442 -12.430 1.00 23.56 250 ALA A CA 1
ATOM 1895 C C . ALA A 1 250 ? -38.643 -4.243 -12.916 1.00 23.93 250 ALA A C 1
ATOM 1896 O O . ALA A 1 250 ? -38.924 -3.108 -12.532 1.00 21.63 250 ALA A O 1
ATOM 1898 N N . PRO A 1 251 ? -37.615 -4.475 -13.748 1.00 25.28 251 PRO A N 1
ATOM 1899 C CA . PRO A 1 251 ? -36.794 -3.366 -14.249 1.00 25.76 251 PRO A CA 1
ATOM 1900 C C . PRO A 1 251 ? -37.568 -2.248 -14.948 1.00 26.57 251 PRO A C 1
ATOM 1901 O O . PRO A 1 251 ? -37.073 -1.128 -15.052 1.00 28.06 251 PRO A O 1
ATOM 1905 N N . ASP A 1 252 ? -38.776 -2.535 -15.422 1.00 25.16 252 ASP A N 1
ATOM 1906 C CA . ASP A 1 252 ? -39.556 -1.506 -16.096 1.00 25.81 252 ASP A CA 1
ATOM 1907 C C . ASP A 1 252 ? -40.392 -0.671 -15.131 1.00 25.87 252 ASP A C 1
ATOM 1908 O O . ASP A 1 252 ? -41.153 0.196 -15.555 1.00 25.65 252 ASP A O 1
ATOM 1913 N N . GLY A 1 253 ? -40.268 -0.940 -13.835 1.00 24.49 253 GLY A N 1
ATOM 1914 C CA . GLY A 1 253 ? -41.029 -0.172 -12.863 1.00 22.85 253 GLY A CA 1
ATOM 1915 C C . GLY A 1 253 ? -42.320 -0.792 -12.357 1.00 23.17 253 GLY A C 1
ATOM 1916 O O . GLY A 1 253 ? -42.930 -0.265 -11.425 1.00 21.90 253 GLY A O 1
ATOM 1917 N N . SER A 1 254 ? -42.759 -1.895 -12.951 1.00 22.11 254 SER A N 1
ATOM 1918 C CA . SER A 1 254 ? -43.989 -2.525 -12.482 1.00 23.69 254 SER A CA 1
ATOM 1919 C C . SER A 1 254 ? -43.716 -3.316 -11.203 1.00 23.49 254 SER A C 1
ATOM 1920 O O . SER A 1 254 ? -42.563 -3.590 -10.866 1.00 23.27 254 SER A O 1
ATOM 1923 N N . LEU A 1 255 ? -44.777 -3.679 -10.491 1.00 21.37 255 LEU A N 1
ATOM 1924 C CA . LEU A 1 255 ? -44.638 -4.432 -9.255 1.00 21.57 255 LEU A CA 1
ATOM 1925 C C . LEU A 1 255 ? -45.218 -5.827 -9.435 1.00 22.03 255 LEU A C 1
ATOM 1926 O O . LEU A 1 255 ? -46.313 -5.986 -9.977 1.00 22.05 255 LEU A O 1
ATOM 1931 N N . ILE A 1 256 ? -44.474 -6.835 -8.988 1.00 20.85 256 ILE A N 1
ATOM 1932 C CA . ILE A 1 256 ? -44.916 -8.220 -9.086 1.00 20.20 256 ILE A CA 1
ATOM 1933 C C . ILE A 1 256 ? -44.894 -8.863 -7.701 1.00 21.15 256 ILE A C 1
ATOM 1934 O O . ILE A 1 256 ? -43.948 -8.677 -6.930 1.00 19.01 256 ILE A O 1
ATOM 1939 N N . VAL A 1 257 ? -45.943 -9.607 -7.377 1.00 20.95 257 VAL A N 1
ATOM 1940 C CA . VAL A 1 257 ? -46.002 -10.273 -6.086 1.00 22.37 257 VAL A CA 1
ATOM 1941 C C . VAL A 1 257 ? -46.530 -11.679 -6.263 1.00 21.00 257 VAL A C 1
ATOM 1942 O O . VAL A 1 257 ? -47.233 -11.968 -7.230 1.00 20.87 257 VAL A O 1
ATOM 1946 N N . ALA A 1 258 ? -46.164 -12.554 -5.335 1.00 19.88 258 ALA A N 1
ATOM 1947 C CA . ALA A 1 258 ? -46.637 -13.927 -5.353 1.00 20.56 258 ALA A CA 1
ATOM 1948 C C . ALA A 1 258 ? -47.628 -13.993 -4.193 1.00 20.96 258 ALA A C 1
ATOM 1949 O O . ALA A 1 258 ? -47.253 -13.771 -3.042 1.00 21.98 258 ALA A O 1
ATOM 1951 N N . THR A 1 259 ? -48.893 -14.258 -4.503 1.00 21.40 259 THR A N 1
ATOM 1952 C CA . THR A 1 259 ? -49.948 -14.339 -3.494 1.00 20.38 259 THR A CA 1
ATOM 1953 C C . THR A 1 259 ? -50.756 -15.615 -3.684 1.00 19.52 259 THR A C 1
ATOM 1954 O O . THR A 1 259 ? -50.846 -16.137 -4.793 1.00 18.40 259 THR A O 1
ATOM 1958 N N . ASP A 1 260 ? -51.342 -16.119 -2.603 1.00 19.17 260 ASP A N 1
ATOM 1959 C CA . ASP A 1 260 ? -52.125 -17.347 -2.694 1.00 20.56 260 ASP A CA 1
ATOM 1960 C C . ASP A 1 260 ? -53.630 -17.108 -2.668 1.00 20.55 260 ASP A C 1
ATOM 1961 O O . ASP A 1 260 ? -54.399 -18.015 -2.352 1.00 19.89 260 ASP A O 1
ATOM 1966 N N . ARG A 1 261 ? -54.051 -15.895 -3.023 1.00 22.40 261 ARG A N 1
ATOM 1967 C CA . ARG A 1 261 ? -55.475 -15.559 -3.034 1.00 23.60 261 ARG A CA 1
ATOM 1968 C C . ARG A 1 261 ? -56.324 -16.528 -3.858 1.00 23.09 261 ARG A C 1
ATOM 1969 O O . ARG A 1 261 ? -57.491 -16.720 -3.554 1.00 25.76 261 ARG A O 1
ATOM 1977 N N . THR A 1 262 ? -55.749 -17.143 -4.891 1.00 23.16 262 THR A N 1
ATOM 1978 C CA . THR A 1 262 ? -56.509 -18.089 -5.710 1.00 22.31 262 THR A CA 1
ATOM 1979 C C . THR A 1 262 ? -56.453 -19.497 -5.134 1.00 22.52 262 THR A C 1
ATOM 1980 O O . THR A 1 262 ? -57.028 -20.421 -5.708 1.00 20.36 262 THR A O 1
ATOM 1984 N N . GLY A 1 263 ? -55.746 -19.668 -4.019 1.00 21.61 263 GLY A N 1
ATOM 1985 C CA . GLY A 1 263 ? -55.634 -20.986 -3.418 1.00 21.49 263 GLY A CA 1
ATOM 1986 C C . GLY A 1 263 ? -54.244 -21.569 -3.624 1.00 22.66 263 GLY A C 1
ATOM 1987 O O . GLY A 1 263 ? -53.869 -22.560 -2.994 1.00 22.61 263 GLY A O 1
ATOM 1988 N N . TRP A 1 264 ? -53.487 -20.952 -4.525 1.00 21.48 264 TRP A N 1
ATOM 1989 C CA . TRP A 1 264 ? -52.118 -21.360 -4.830 1.00 19.81 264 TRP A CA 1
ATOM 1990 C C . TRP A 1 264 ? -51.290 -20.092 -4.962 1.00 19.98 264 TRP A C 1
ATOM 1991 O O . TRP A 1 264 ? -51.806 -19.050 -5.371 1.00 19.79 264 TRP A O 1
ATOM 2002 N N . TRP A 1 265 ? -50.013 -20.160 -4.609 1.00 19.41 265 TRP A N 1
ATOM 2003 C CA . TRP A 1 265 ? -49.174 -18.989 -4.778 1.00 18.48 265 TRP A CA 1
ATOM 2004 C C . TRP A 1 265 ? -48.990 -18.822 -6.285 1.00 18.89 265 TRP A C 1
ATOM 2005 O O . TRP A 1 265 ? -48.410 -19.688 -6.946 1.00 17.34 265 TRP A O 1
ATOM 2016 N N . ASN A 1 266 ? -49.523 -17.723 -6.821 1.00 18.38 266 ASN A N 1
ATOM 2017 C CA . ASN A 1 266 ? -49.428 -17.406 -8.249 1.00 17.82 266 ASN A CA 1
ATOM 2018 C C . ASN A 1 266 ? -48.890 -15.985 -8.386 1.00 17.67 266 ASN A C 1
ATOM 2019 O O . ASN A 1 266 ? -49.082 -15.162 -7.492 1.00 17.92 266 ASN A O 1
ATOM 2024 N N . LEU A 1 267 ? -48.235 -15.688 -9.503 1.00 17.40 267 LEU A N 1
ATOM 2025 C CA . LEU A 1 267 ? -47.677 -14.351 -9.710 1.00 19.50 267 LEU A CA 1
ATOM 2026 C C . LEU A 1 267 ? -48.719 -13.358 -10.220 1.00 20.45 267 LEU A C 1
ATOM 2027 O O . LEU A 1 267 ? -49.463 -13.651 -11.157 1.00 20.48 267 LEU A O 1
ATOM 2032 N N . HIS A 1 268 ? -48.761 -12.186 -9.590 1.00 22.23 268 HIS A N 1
ATOM 2033 C CA . HIS A 1 268 ? -49.702 -11.125 -9.949 1.00 23.21 268 HIS A CA 1
ATOM 2034 C C . HIS A 1 268 ? -49.009 -9.779 -10.143 1.00 25.56 268 HIS A C 1
ATOM 2035 O O . HIS A 1 268 ? -48.138 -9.396 -9.347 1.00 24.91 268 HIS A O 1
ATOM 2042 N N . ARG A 1 269 ? -49.397 -9.054 -11.188 1.00 25.71 269 ARG A N 1
ATOM 2043 C CA . ARG A 1 269 ? -48.838 -7.727 -11.397 1.00 27.44 269 ARG A CA 1
ATOM 2044 C C . ARG A 1 269 ? -49.676 -6.828 -10.491 1.00 26.92 269 ARG A C 1
ATOM 2045 O O . ARG A 1 269 ? -50.889 -7.015 -10.377 1.00 26.55 269 ARG A O 1
ATOM 2053 N N . VAL A 1 270 ? -49.033 -5.869 -9.835 1.00 26.80 270 VAL A N 1
ATOM 2054 C CA . VAL A 1 270 ? -49.739 -4.982 -8.915 1.00 26.34 270 VAL A CA 1
ATOM 2055 C C . VAL A 1 270 ? -49.579 -3.504 -9.238 1.00 27.55 270 VAL A C 1
ATOM 2056 O O . VAL A 1 270 ? -48.465 -3.027 -9.457 1.00 27.10 270 VAL A O 1
ATOM 2060 N N . ASP A 1 271 ? -50.697 -2.784 -9.259 1.00 26.95 271 ASP A N 1
ATOM 2061 C CA . ASP A 1 271 ? -50.671 -1.349 -9.507 1.00 29.33 271 ASP A CA 1
ATOM 2062 C C . ASP A 1 271 ? -50.040 -0.735 -8.257 1.00 28.98 271 ASP A C 1
ATOM 2063 O O . ASP A 1 271 ? -50.610 -0.808 -7.170 1.00 29.37 271 ASP A O 1
ATOM 2068 N N . PRO A 1 272 ? -48.858 -0.120 -8.401 1.00 29.00 272 PRO A N 1
ATOM 2069 C CA . PRO A 1 272 ? -48.107 0.514 -7.309 1.00 31.47 272 PRO A CA 1
ATOM 2070 C C . PRO A 1 272 ? -48.863 1.606 -6.562 1.00 32.82 272 PRO A C 1
ATOM 2071 O O . PRO A 1 272 ? -48.404 2.086 -5.524 1.00 32.51 272 PRO A O 1
ATOM 2075 N N . ALA A 1 273 ? -50.012 2.005 -7.095 1.00 33.47 273 ALA A N 1
ATOM 2076 C CA . ALA A 1 273 ? -50.804 3.053 -6.469 1.00 32.96 273 ALA A CA 1
ATOM 2077 C C . ALA A 1 273 ? -52.075 2.518 -5.828 1.00 33.23 273 ALA A C 1
ATOM 2078 O O . ALA A 1 273 ? -52.317 2.733 -4.641 1.00 33.89 273 ALA A O 1
ATOM 2080 N N . THR A 1 274 ? -52.880 1.807 -6.607 1.00 32.80 274 THR A N 1
ATOM 2081 C CA . THR A 1 274 ? -54.141 1.278 -6.101 1.00 32.70 274 THR A CA 1
ATOM 2082 C C . THR A 1 274 ? -54.004 -0.067 -5.402 1.00 33.10 274 THR A C 1
ATOM 2083 O O . THR A 1 274 ? -54.809 -0.408 -4.532 1.00 32.45 274 THR A O 1
ATOM 2087 N N . GLY A 1 275 ? -52.990 -0.836 -5.785 1.00 32.92 275 GLY A N 1
ATOM 2088 C CA . GLY A 1 275 ? -52.798 -2.138 -5.176 1.00 32.54 275 GLY A CA 1
ATOM 2089 C C . GLY A 1 275 ? -53.541 -3.219 -5.939 1.00 33.14 275 GLY A C 1
ATOM 2090 O O . GLY A 1 275 ? -53.463 -4.400 -5.593 1.00 32.45 275 GLY A O 1
ATOM 2091 N N . ALA A 1 276 ? -54.267 -2.815 -6.978 1.00 33.10 276 ALA A N 1
ATOM 2092 C CA . ALA A 1 276 ? -55.014 -3.762 -7.799 1.00 32.68 276 ALA A CA 1
ATOM 2093 C C . ALA A 1 276 ? -54.048 -4.786 -8.388 1.00 32.46 276 ALA A C 1
ATOM 2094 O O . ALA A 1 276 ? -52.987 -4.429 -8.901 1.00 33.53 276 ALA A O 1
ATOM 2096 N N . ALA A 1 277 ? -54.420 -6.057 -8.316 1.00 32.24 277 ALA A N 1
ATOM 2097 C CA . ALA A 1 277 ? -53.573 -7.128 -8.822 1.00 32.70 277 ALA A CA 1
ATOM 2098 C C . ALA A 1 277 ? -54.165 -7.810 -10.049 1.00 33.65 277 ALA A C 1
ATOM 2099 O O . ALA A 1 277 ? -55.380 -7.946 -10.171 1.00 35.00 277 ALA A O 1
ATOM 2101 N N . THR A 1 278 ? -53.291 -8.249 -10.949 1.00 32.43 278 THR A N 1
ATOM 2102 C CA . THR A 1 278 ? -53.702 -8.928 -12.173 1.00 31.37 278 THR A CA 1
ATOM 2103 C C . THR A 1 278 ? -52.917 -10.230 -12.301 1.00 28.89 278 THR A C 1
ATOM 2104 O O . THR A 1 278 ? -51.706 -10.239 -12.105 1.00 28.98 278 THR A O 1
ATOM 2108 N N . GLN A 1 279 ? -53.608 -11.320 -12.623 1.00 27.91 279 GLN A N 1
ATOM 2109 C CA . GLN A 1 279 ? -52.968 -12.625 -12.766 1.00 28.44 279 GLN A CA 1
ATOM 2110 C C . GLN A 1 279 ? -52.003 -12.630 -13.941 1.00 27.73 279 GLN A C 1
ATOM 2111 O O . GLN A 1 279 ? -52.286 -12.045 -14.984 1.00 27.16 279 GLN A O 1
ATOM 2117 N N . LEU A 1 280 ? -50.862 -13.288 -13.768 1.00 25.58 280 LEU A N 1
ATOM 2118 C CA . LEU A 1 280 ? -49.865 -13.364 -14.830 1.00 25.01 280 LEU A CA 1
ATOM 2119 C C . LEU A 1 280 ? -49.734 -14.791 -15.348 1.00 25.32 280 LEU A C 1
ATOM 2120 O O . LEU A 1 280 ? -49.305 -15.011 -16.476 1.00 26.84 280 LEU A O 1
ATOM 2125 N N . CYS A 1 281 ? -50.100 -15.760 -14.517 1.00 24.52 281 CYS A N 1
ATOM 2126 C CA . CYS A 1 281 ? -50.011 -17.163 -14.899 1.00 25.35 281 CYS A CA 1
ATOM 2127 C C . CYS A 1 281 ? -50.818 -17.996 -13.910 1.00 26.98 281 CYS A C 1
ATOM 2128 O O . CYS A 1 281 ? -50.282 -18.486 -12.914 1.00 25.51 281 CYS A O 1
ATOM 2131 N N . ARG A 1 282 ? -52.110 -18.154 -14.179 1.00 27.64 282 ARG A N 1
ATOM 2132 C CA . ARG A 1 282 ? -52.964 -18.918 -13.284 1.00 28.96 282 ARG A CA 1
ATOM 2133 C C . ARG A 1 282 ? -52.699 -20.410 -13.416 1.00 29.31 282 ARG A C 1
ATOM 2134 O O . ARG A 1 282 ? -52.814 -20.979 -14.500 1.00 30.28 282 ARG A O 1
ATOM 2142 N N . ARG A 1 283 ? -52.348 -21.043 -12.302 1.00 27.87 283 ARG A N 1
ATOM 2143 C CA . ARG A 1 283 ? -52.065 -22.468 -12.301 1.00 27.24 283 ARG A CA 1
ATOM 2144 C C . ARG A 1 283 ? -52.212 -23.097 -10.937 1.00 26.23 283 ARG A C 1
ATOM 2145 O O . ARG A 1 283 ? -51.998 -22.452 -9.914 1.00 27.84 283 ARG A O 1
ATOM 2153 N N . GLU A 1 284 ? -52.567 -24.373 -10.932 1.00 24.87 284 GLU A N 1
ATOM 2154 C CA . GLU A 1 284 ? -52.692 -25.105 -9.692 1.00 26.27 284 GLU A CA 1
ATOM 2155 C C . GLU A 1 284 ? -51.286 -25.628 -9.408 1.00 25.07 284 GLU A C 1
ATOM 2156 O O . GLU A 1 284 ? -51.038 -26.834 -9.405 1.00 23.19 284 GLU A O 1
ATOM 2162 N N . GLU A 1 285 ? -50.366 -24.684 -9.214 1.00 24.83 285 GLU A N 1
ATOM 2163 C CA . GLU A 1 285 ? -48.961 -24.967 -8.910 1.00 23.98 285 GLU A CA 1
ATOM 2164 C C . GLU A 1 285 ? -48.496 -23.835 -8.000 1.00 23.51 285 GLU A C 1
ATOM 2165 O O . GLU A 1 285 ? -49.019 -22.720 -8.078 1.00 22.90 285 GLU A O 1
ATOM 2171 N N . GLU A 1 286 ? -47.512 -24.108 -7.148 1.00 22.00 286 GLU A N 1
ATOM 2172 C CA . GLU A 1 286 ? -47.007 -23.077 -6.250 1.00 19.65 286 GLU A CA 1
ATOM 2173 C C . GLU A 1 286 ? -45.887 -22.315 -6.941 1.00 20.91 286 GLU A C 1
ATOM 2174 O O . GLU A 1 286 ? -44.992 -22.915 -7.535 1.00 20.80 286 GLU A O 1
ATOM 2180 N N . PHE A 1 287 ? -45.950 -20.991 -6.886 1.00 20.58 287 PHE A N 1
ATOM 2181 C CA . PHE A 1 287 ? -44.909 -20.167 -7.483 1.00 20.42 287 PHE A CA 1
ATOM 2182 C C . PHE A 1 287 ? -44.146 -19.468 -6.366 1.00 19.21 287 PHE A C 1
ATOM 2183 O O . PHE A 1 287 ? -43.398 -18.522 -6.601 1.00 18.30 287 PHE A O 1
ATOM 2191 N N . ALA A 1 288 ? -44.361 -19.948 -5.148 1.00 17.52 288 ALA A N 1
ATOM 2192 C CA . ALA A 1 288 ? -43.695 -19.426 -3.956 1.00 19.91 288 ALA A CA 1
ATOM 2193 C C . ALA A 1 288 ? -43.819 -20.482 -2.854 1.00 19.97 288 ALA A C 1
ATOM 2194 O O . ALA A 1 288 ? -44.209 -21.620 -3.127 1.00 20.85 288 ALA A O 1
ATOM 2196 N N . GLY A 1 289 ? -43.494 -20.110 -1.616 1.00 20.67 289 GLY A N 1
ATOM 2197 C CA . GLY A 1 289 ? -43.579 -21.056 -0.517 1.00 18.52 289 GLY A CA 1
ATOM 2198 C C . GLY A 1 289 ? -43.679 -20.394 0.847 1.00 18.98 289 GLY A C 1
ATOM 2199 O O . GLY A 1 289 ? -43.954 -19.199 0.942 1.00 18.22 289 GLY A O 1
ATOM 2200 N N . PRO A 1 290 ? -43.471 -21.151 1.933 1.00 18.48 290 PRO A N 1
ATOM 2201 C CA . PRO A 1 290 ? -43.551 -20.573 3.276 1.00 19.51 290 PRO A CA 1
ATOM 2202 C C . PRO A 1 290 ? -42.359 -19.660 3.541 1.00 20.00 290 PRO A C 1
ATOM 2203 O O . PRO A 1 290 ? -41.204 -20.086 3.469 1.00 19.01 290 PRO A O 1
ATOM 2207 N N . LEU A 1 291 ? -42.649 -18.401 3.845 1.00 19.24 291 LEU A N 1
ATOM 2208 C CA . LEU A 1 291 ? -41.606 -17.424 4.108 1.00 20.88 291 LEU A CA 1
ATOM 2209 C C . LEU A 1 291 ? -41.065 -17.573 5.528 1.00 20.01 291 LEU A C 1
ATOM 2210 O O . LEU A 1 291 ? -41.522 -16.898 6.440 1.00 21.40 291 LEU A O 1
ATOM 2215 N N . TRP A 1 292 ? -40.095 -18.465 5.709 1.00 20.87 292 TRP A N 1
ATOM 2216 C CA . TRP A 1 292 ? -39.497 -18.702 7.021 1.00 21.95 292 TRP A CA 1
ATOM 2217 C C . TRP A 1 292 ? -38.452 -17.658 7.407 1.00 23.33 292 TRP A C 1
ATOM 2218 O O . TRP A 1 292 ? -38.178 -17.452 8.590 1.00 23.10 292 TRP A O 1
ATOM 2229 N N . THR A 1 293 ? -37.863 -17.007 6.411 1.00 23.52 293 THR A N 1
ATOM 2230 C CA . THR A 1 293 ? -36.847 -15.993 6.671 1.00 24.51 293 THR A CA 1
ATOM 2231 C C . THR A 1 293 ? -36.940 -14.854 5.665 1.00 23.79 293 THR A C 1
ATOM 2232 O O . THR A 1 293 ? -37.243 -15.073 4.491 1.00 26.01 293 THR A O 1
ATOM 2236 N N . PRO A 1 294 ? -36.682 -13.620 6.111 1.00 21.54 294 PRO A N 1
ATOM 2237 C CA . PRO A 1 294 ? -36.750 -12.478 5.199 1.00 21.53 294 PRO A CA 1
ATOM 2238 C C . PRO A 1 294 ? -35.749 -12.642 4.052 1.00 20.96 294 PRO A C 1
ATOM 2239 O O . PRO A 1 294 ? -34.604 -13.037 4.277 1.00 20.31 294 PRO A O 1
ATOM 2243 N N . GLY A 1 295 ? -36.184 -12.359 2.826 1.00 19.14 295 GLY A N 1
ATOM 2244 C CA . GLY A 1 295 ? -35.278 -12.454 1.696 1.00 19.14 295 GLY A CA 1
ATOM 2245 C C . GLY A 1 295 ? -35.403 -13.647 0.767 1.00 20.30 295 GLY A C 1
ATOM 2246 O O . GLY A 1 295 ? -34.691 -13.724 -0.235 1.00 20.49 295 GLY A O 1
ATOM 2247 N N . MET A 1 296 ? -36.288 -14.585 1.075 1.00 20.16 296 MET A N 1
ATOM 2248 C CA . MET A 1 296 ? -36.440 -15.741 0.201 1.00 20.35 296 MET A CA 1
ATOM 2249 C C . MET A 1 296 ? -36.971 -15.280 -1.152 1.00 21.25 296 MET A C 1
ATOM 2250 O O . MET A 1 296 ? -37.825 -14.392 -1.218 1.00 21.44 296 MET A O 1
ATOM 2255 N N . ARG A 1 297 ? -36.452 -15.869 -2.227 1.00 21.38 297 ARG A N 1
ATOM 2256 C CA . ARG A 1 297 ? -36.887 -15.512 -3.574 1.00 22.18 297 ARG A CA 1
ATOM 2257 C C . ARG A 1 297 ? -37.251 -16.747 -4.382 1.00 21.24 297 ARG A C 1
ATOM 2258 O O . ARG A 1 297 ? -36.476 -17.697 -4.449 1.00 20.57 297 ARG A O 1
ATOM 2266 N N . TRP A 1 298 ? -38.432 -16.724 -4.994 1.00 20.49 298 TRP A N 1
ATOM 2267 C CA . TRP A 1 298 ? -38.905 -17.831 -5.821 1.00 20.95 298 TRP A CA 1
ATOM 2268 C C . TRP A 1 298 ? -38.976 -17.391 -7.287 1.00 20.36 298 TRP A C 1
ATOM 2269 O O . TRP A 1 298 ? -38.838 -18.208 -8.193 1.00 19.88 298 TRP A O 1
ATOM 2280 N N . PHE A 1 299 ? -39.219 -16.104 -7.517 1.00 19.71 299 PHE A N 1
ATOM 2281 C CA . PHE A 1 299 ? -39.281 -15.586 -8.880 1.00 18.06 299 PHE A CA 1
ATOM 2282 C C . PHE A 1 299 ? -38.376 -14.379 -8.967 1.00 19.11 299 PHE A C 1
ATOM 2283 O O . PHE A 1 299 ? -38.091 -13.732 -7.954 1.00 20.76 299 PHE A O 1
ATOM 2291 N N . ALA A 1 300 ? -37.912 -14.087 -10.176 1.00 18.42 300 ALA A N 1
ATOM 2292 C CA . ALA A 1 300 ? -37.019 -12.962 -10.401 1.00 19.41 300 ALA A CA 1
ATOM 2293 C C . ALA A 1 300 ? -37.255 -12.369 -11.784 1.00 19.50 300 ALA A C 1
ATOM 2294 O O . ALA A 1 300 ? -37.102 -13.050 -12.795 1.00 19.38 300 ALA A O 1
ATOM 2296 N N . PRO A 1 301 ? -37.648 -11.090 -11.841 1.00 19.84 301 PRO A N 1
ATOM 2297 C CA . PRO A 1 301 ? -37.906 -10.399 -13.110 1.00 19.89 301 PRO A CA 1
ATOM 2298 C C . PRO A 1 301 ? -36.596 -10.128 -13.844 1.00 18.80 301 PRO A C 1
ATOM 2299 O O . PRO A 1 301 ? -35.633 -9.676 -13.232 1.00 20.29 301 PRO A O 1
ATOM 2303 N N . LEU A 1 302 ? -36.555 -10.407 -15.144 1.00 18.95 302 LEU A N 1
ATOM 2304 C CA . LEU A 1 302 ? -35.346 -10.156 -15.927 1.00 19.55 302 LEU A CA 1
ATOM 2305 C C . LEU A 1 302 ? -35.439 -8.809 -16.635 1.00 18.30 302 LEU A C 1
ATOM 2306 O O . LEU A 1 302 ? -36.526 -8.313 -16.906 1.00 17.74 302 LEU A O 1
ATOM 2311 N N . ALA A 1 303 ? -34.285 -8.225 -16.930 1.00 19.45 303 ALA A N 1
ATOM 2312 C CA . ALA A 1 303 ? -34.231 -6.939 -17.602 1.00 19.92 303 ALA A CA 1
ATOM 2313 C C . ALA A 1 303 ? -34.972 -6.962 -18.935 1.00 21.20 303 ALA A C 1
ATOM 2314 O O . ALA A 1 303 ? -35.504 -5.938 -19.366 1.00 23.40 303 ALA A O 1
ATOM 2316 N N . ASN A 1 304 ? -35.035 -8.122 -19.583 1.00 21.11 304 ASN A N 1
ATOM 2317 C CA . ASN A 1 304 ? -35.720 -8.202 -20.869 1.00 21.27 304 ASN A CA 1
ATOM 2318 C C . ASN A 1 304 ? -37.231 -8.412 -20.785 1.00 21.95 304 ASN A C 1
ATOM 2319 O O . ASN A 1 304 ? -37.871 -8.705 -21.794 1.00 22.55 304 ASN A O 1
ATOM 2324 N N . GLY A 1 305 ? -37.807 -8.278 -19.594 1.00 21.84 305 GLY A N 1
ATOM 2325 C CA . GLY A 1 305 ? -39.250 -8.428 -19.470 1.00 20.14 305 GLY A CA 1
ATOM 2326 C C . GLY A 1 305 ? -39.755 -9.815 -19.129 1.00 20.93 305 GLY A C 1
ATOM 2327 O O . GLY A 1 305 ? -40.929 -9.996 -18.797 1.00 20.32 305 GLY A O 1
ATOM 2328 N N . LEU A 1 306 ? -38.881 -10.808 -19.228 1.00 21.34 306 LEU A N 1
ATOM 2329 C CA . LEU A 1 306 ? -39.268 -12.169 -18.892 1.00 19.87 306 LEU A CA 1
ATOM 2330 C C . LEU A 1 306 ? -39.142 -12.315 -17.379 1.00 19.36 306 LEU A C 1
ATOM 2331 O O . LEU A 1 306 ? -38.525 -11.474 -16.715 1.00 19.97 306 LEU A O 1
ATOM 2336 N N . ILE A 1 307 ? -39.737 -13.370 -16.836 1.00 19.35 307 ILE A N 1
ATOM 2337 C CA . ILE A 1 307 ? -39.693 -13.618 -15.396 1.00 18.92 307 ILE A CA 1
ATOM 2338 C C . ILE A 1 307 ? -39.259 -15.050 -15.092 1.00 18.36 307 ILE A C 1
ATOM 2339 O O . ILE A 1 307 ? -39.875 -16.007 -15.559 1.00 17.12 307 ILE A O 1
ATOM 2344 N N . ALA A 1 308 ? -38.189 -15.188 -14.318 1.00 17.29 308 ALA A N 1
ATOM 2345 C CA . ALA A 1 308 ? -37.689 -16.500 -13.934 1.00 17.67 308 ALA A CA 1
ATOM 2346 C C . ALA A 1 308 ? -38.536 -16.930 -12.744 1.00 17.97 308 ALA A C 1
ATOM 2347 O O . ALA A 1 308 ? -38.777 -16.133 -11.835 1.00 18.72 308 ALA A O 1
ATOM 2349 N N . VAL A 1 309 ? -38.989 -18.179 -12.744 1.00 17.61 309 VAL A N 1
ATOM 2350 C CA . VAL A 1 309 ? -39.832 -18.661 -11.654 1.00 18.26 309 VAL A CA 1
ATOM 2351 C C . VAL A 1 309 ? -39.623 -20.124 -11.282 1.00 16.73 309 VAL A C 1
ATOM 2352 O O . VAL A 1 309 ? -39.627 -20.995 -12.150 1.00 16.47 309 VAL A O 1
ATOM 2356 N N . VAL A 1 310 ? -39.429 -20.383 -9.990 1.00 16.08 310 VAL A N 1
ATOM 2357 C CA . VAL A 1 310 ? -39.296 -21.750 -9.494 1.00 17.12 310 VAL A CA 1
ATOM 2358 C C . VAL A 1 310 ? -40.749 -22.104 -9.184 1.00 17.56 310 VAL A C 1
ATOM 2359 O O . VAL A 1 310 ? -41.378 -21.476 -8.334 1.00 19.36 310 VAL A O 1
ATOM 2363 N N . HIS A 1 311 ? -41.289 -23.101 -9.869 1.00 17.43 311 HIS A N 1
ATOM 2364 C CA . HIS A 1 311 ? -42.701 -23.436 -9.690 1.00 17.17 311 HIS A CA 1
ATOM 2365 C C . HIS A 1 311 ? -43.002 -24.915 -9.860 1.00 17.45 311 HIS A C 1
ATOM 2366 O O . HIS A 1 311 ? -42.197 -25.670 -10.403 1.00 17.10 311 HIS A O 1
ATOM 2373 N N . GLY A 1 312 ? -44.195 -25.304 -9.425 1.00 19.07 312 GLY A N 1
ATOM 2374 C CA . GLY A 1 312 ? -44.626 -26.679 -9.559 1.00 19.00 312 GLY A CA 1
ATOM 2375 C C . GLY A 1 312 ? -45.556 -27.115 -8.447 1.00 20.30 312 GLY A C 1
ATOM 2376 O O . GLY A 1 312 ? -45.655 -26.456 -7.407 1.00 19.99 312 GLY A O 1
ATOM 2377 N N . LYS A 1 313 ? -46.274 -28.208 -8.689 1.00 20.56 313 LYS A N 1
ATOM 2378 C CA . LYS A 1 313 ? -47.162 -28.784 -7.685 1.00 21.94 313 LYS A CA 1
ATOM 2379 C C . LYS A 1 313 ? -46.293 -29.904 -7.135 1.00 21.26 313 LYS A C 1
ATOM 2380 O O . LYS A 1 313 ? -45.959 -30.846 -7.858 1.00 21.87 313 LYS A O 1
ATOM 2386 N N . GLY A 1 314 ? -45.909 -29.798 -5.870 1.00 20.77 314 GLY A N 1
ATOM 2387 C CA . GLY A 1 314 ? -45.030 -30.802 -5.295 1.00 21.37 314 GLY A CA 1
ATOM 2388 C C . GLY A 1 314 ? -43.611 -30.361 -5.619 1.00 23.24 314 GLY A C 1
ATOM 2389 O O . GLY A 1 314 ? -43.116 -29.390 -5.047 1.00 23.30 314 GLY A O 1
ATOM 2390 N N . ALA A 1 315 ? -42.953 -31.053 -6.543 1.00 23.04 315 ALA A N 1
ATOM 2391 C CA . ALA A 1 315 ? -41.597 -30.684 -6.929 1.00 23.48 315 ALA A CA 1
ATOM 2392 C C . ALA A 1 315 ? -41.625 -29.313 -7.616 1.00 23.90 315 ALA A C 1
ATOM 2393 O O . ALA A 1 315 ? -42.539 -29.017 -8.392 1.00 22.03 315 ALA A O 1
ATOM 2395 N N . ALA A 1 316 ? -40.630 -28.482 -7.314 1.00 21.53 316 ALA A N 1
ATOM 2396 C CA . ALA A 1 316 ? -40.520 -27.146 -7.886 1.00 21.40 316 ALA A CA 1
ATOM 2397 C C . ALA A 1 316 ? -39.339 -27.098 -8.857 1.00 22.03 316 ALA A C 1
ATOM 2398 O O . ALA A 1 316 ? -38.232 -27.547 -8.539 1.00 19.04 316 ALA A O 1
ATOM 2400 N N . VAL A 1 317 ? -39.581 -26.545 -10.038 1.00 21.20 317 VAL A N 1
ATOM 2401 C CA . VAL A 1 317 ? -38.556 -26.456 -11.069 1.00 23.05 317 VAL A CA 1
ATOM 2402 C C . VAL A 1 317 ? -38.478 -25.042 -11.616 1.00 22.72 317 VAL A C 1
ATOM 2403 O O . VAL A 1 317 ? -39.499 -24.353 -11.701 1.00 21.60 317 VAL A O 1
ATOM 2407 N N . LEU A 1 318 ? -37.270 -24.611 -11.978 1.00 21.42 318 LEU A N 1
ATOM 2408 C CA . LEU A 1 318 ? -37.079 -23.276 -12.535 1.00 20.63 318 LEU A CA 1
ATOM 2409 C C . LEU A 1 318 ? -37.547 -23.228 -13.982 1.00 21.07 318 LEU A C 1
ATOM 2410 O O . LEU A 1 318 ? -37.199 -24.088 -14.793 1.00 20.63 318 LEU A O 1
ATOM 2415 N N . GLY A 1 319 ? -38.339 -22.210 -14.295 1.00 21.38 319 GLY A N 1
ATOM 2416 C CA . GLY A 1 319 ? -38.840 -22.042 -15.644 1.00 20.58 319 GLY A CA 1
ATOM 2417 C C . GLY A 1 319 ? -38.816 -20.570 -16.011 1.00 22.43 319 GLY A C 1
ATOM 2418 O O . GLY A 1 319 ? -38.550 -19.717 -15.160 1.00 22.03 319 GLY A O 1
ATOM 2419 N N . ILE A 1 320 ? -39.084 -20.263 -17.276 1.00 20.80 320 ILE A N 1
ATOM 2420 C CA . ILE A 1 320 ? -39.091 -18.879 -17.720 1.00 20.57 320 ILE A CA 1
ATOM 2421 C C . ILE A 1 320 ? -40.490 -18.509 -18.186 1.00 20.59 320 ILE A C 1
ATOM 2422 O O . ILE A 1 320 ? -41.048 -19.145 -19.082 1.00 19.71 320 ILE A O 1
ATOM 2427 N N . LEU A 1 321 ? -41.049 -17.476 -17.569 1.00 20.71 321 LEU A N 1
ATOM 2428 C CA . LEU A 1 321 ? -42.384 -17.010 -17.901 1.00 19.69 321 LEU A CA 1
ATOM 2429 C C . LEU A 1 321 ? -42.380 -15.749 -18.746 1.00 21.01 321 LEU A C 1
ATOM 2430 O O . LEU A 1 321 ? -41.690 -14.777 -18.433 1.00 20.45 321 LEU A O 1
ATOM 2435 N N . ASP A 1 322 ? -43.145 -15.780 -19.830 1.00 21.56 322 ASP A N 1
ATOM 2436 C CA . ASP A 1 322 ? -43.311 -14.615 -20.688 1.00 23.84 322 ASP A CA 1
ATOM 2437 C C . ASP A 1 322 ? -44.687 -14.104 -20.275 1.00 24.84 322 ASP A C 1
ATOM 2438 O O . ASP A 1 322 ? -45.706 -14.633 -20.709 1.00 25.78 322 ASP A O 1
ATOM 2443 N N . PRO A 1 323 ? -44.734 -13.078 -19.416 1.00 26.55 323 PRO A N 1
ATOM 2444 C CA . PRO A 1 323 ? -45.998 -12.510 -18.937 1.00 28.54 323 PRO A CA 1
ATOM 2445 C C . PRO A 1 323 ? -46.929 -11.961 -20.009 1.00 33.17 323 PRO A C 1
ATOM 2446 O O . PRO A 1 323 ? -48.086 -11.645 -19.731 1.00 35.15 323 PRO A O 1
ATOM 2450 N N . GLU A 1 324 ? -46.428 -11.852 -21.232 1.00 36.93 324 GLU A N 1
ATOM 2451 C CA . GLU A 1 324 ? -47.228 -11.332 -22.330 1.00 40.59 324 GLU A CA 1
ATOM 2452 C C . GLU A 1 324 ? -48.020 -12.460 -22.986 1.00 40.98 324 GLU A C 1
ATOM 2453 O O . GLU A 1 324 ? -49.212 -12.327 -23.257 1.00 40.80 324 GLU A O 1
ATOM 2459 N N . SER A 1 325 ? -47.343 -13.575 -23.234 1.00 40.85 325 SER A N 1
ATOM 2460 C CA . SER A 1 325 ? -47.959 -14.724 -23.877 1.00 40.53 325 SER A CA 1
ATOM 2461 C C . SER A 1 325 ? -48.453 -15.755 -22.877 1.00 40.29 325 SER A C 1
ATOM 2462 O O . SER A 1 325 ? -49.183 -16.673 -23.242 1.00 40.82 325 SER A O 1
ATOM 2465 N N . GLY A 1 326 ? -48.049 -15.610 -21.619 1.00 39.34 326 GLY A N 1
ATOM 2466 C CA . GLY A 1 326 ? -48.458 -16.562 -20.603 1.00 35.86 326 GLY A CA 1
ATOM 2467 C C . GLY A 1 326 ? -47.677 -17.858 -20.727 1.00 34.51 326 GLY A C 1
ATOM 2468 O O . GLY A 1 326 ? -47.873 -18.781 -19.942 1.00 33.72 326 GLY A O 1
ATOM 2469 N N . GLU A 1 327 ? -46.790 -17.922 -21.717 1.00 33.72 327 GLU A N 1
ATOM 2470 C CA . GLU A 1 327 ? -45.960 -19.105 -21.952 1.00 34.09 327 GLU A CA 1
ATOM 2471 C C . GLU A 1 327 ? -44.917 -19.315 -20.848 1.00 31.68 327 GLU A C 1
ATOM 2472 O O . GLU A 1 327 ? -44.284 -18.364 -20.395 1.00 29.65 327 GLU A O 1
ATOM 2478 N N . LEU A 1 328 ? -44.730 -20.569 -20.446 1.00 28.72 328 LEU A N 1
ATOM 2479 C CA . LEU A 1 328 ? -43.774 -20.925 -19.401 1.00 25.71 328 LEU A CA 1
ATOM 2480 C C . LEU A 1 328 ? -42.943 -22.133 -19.854 1.00 25.83 328 LEU A C 1
ATOM 2481 O O . LEU A 1 328 ? -43.487 -23.213 -20.083 1.00 25.53 328 LEU A O 1
ATOM 2486 N N . VAL A 1 329 ? -41.632 -21.950 -19.986 1.00 24.72 329 VAL A N 1
ATOM 2487 C CA . VAL A 1 329 ? -40.742 -23.030 -20.424 1.00 24.20 329 VAL A CA 1
ATOM 2488 C C . VAL A 1 329 ? -39.732 -23.377 -19.334 1.00 22.37 329 VAL A C 1
ATOM 2489 O O . VAL A 1 329 ? -38.898 -22.554 -18.964 1.00 21.57 329 VAL A O 1
ATOM 2493 N N . ASP A 1 330 ? -39.806 -24.603 -18.833 1.00 21.53 330 ASP A N 1
ATOM 2494 C CA . ASP A 1 330 ? -38.912 -25.048 -17.770 1.00 22.83 330 ASP A CA 1
ATOM 2495 C C . ASP A 1 330 ? -37.517 -25.445 -18.220 1.00 21.84 330 ASP A C 1
ATOM 2496 O O . ASP A 1 330 ? -37.273 -25.730 -19.389 1.00 22.74 330 ASP A O 1
ATOM 2501 N N . ALA A 1 331 ? -36.596 -25.450 -17.268 1.00 21.65 331 ALA A N 1
ATOM 2502 C CA . ALA A 1 331 ? -35.229 -25.860 -17.535 1.00 19.91 331 ALA A CA 1
ATOM 2503 C C . ALA A 1 331 ? -35.290 -27.368 -17.746 1.00 20.03 331 ALA A C 1
ATOM 2504 O O . ALA A 1 331 ? -36.191 -28.032 -17.236 1.00 19.37 331 ALA A O 1
ATOM 2506 N N . ALA A 1 332 ? -34.347 -27.907 -18.506 1.00 19.29 332 ALA A N 1
ATOM 2507 C CA . ALA A 1 332 ? -34.297 -29.343 -18.730 1.00 20.99 332 ALA A CA 1
ATOM 2508 C C . ALA A 1 332 ? -33.166 -29.861 -17.836 1.00 20.68 332 ALA A C 1
ATOM 2509 O O . ALA A 1 332 ? -33.130 -29.546 -16.648 1.00 20.73 332 ALA A O 1
ATOM 2511 N N . GLY A 1 333 ? -32.242 -30.637 -18.393 1.00 20.34 333 GLY A N 1
ATOM 2512 C CA . GLY A 1 333 ? -31.145 -31.142 -17.583 1.00 21.60 333 GLY A CA 1
ATOM 2513 C C . GLY A 1 333 ? -31.596 -32.192 -16.585 1.00 22.54 333 GLY A C 1
ATOM 2514 O O . GLY A 1 333 ? -32.768 -32.544 -16.550 1.00 23.31 333 GLY A O 1
ATOM 2515 N N . PRO A 1 334 ? -30.692 -32.704 -15.739 1.00 22.63 334 PRO A N 1
ATOM 2516 C CA . PRO A 1 334 ? -31.082 -33.727 -14.765 1.00 21.86 334 PRO A CA 1
ATOM 2517 C C . PRO A 1 334 ? -31.790 -33.230 -13.511 1.00 21.58 334 PRO A C 1
ATOM 2518 O O . PRO A 1 334 ? -32.438 -34.007 -12.815 1.00 23.53 334 PRO A O 1
ATOM 2522 N N . TRP A 1 335 ? -31.675 -31.940 -13.227 1.00 22.40 335 TRP A N 1
ATOM 2523 C CA . TRP A 1 335 ? -32.272 -31.356 -12.024 1.00 22.77 335 TRP A CA 1
ATOM 2524 C C . TRP A 1 335 ? -33.792 -31.492 -11.934 1.00 23.58 335 TRP A C 1
ATOM 2525 O O . TRP A 1 335 ? -34.518 -31.090 -12.839 1.00 23.95 335 TRP A O 1
ATOM 2536 N N . THR A 1 336 ? -34.268 -32.043 -10.821 1.00 22.30 336 THR A N 1
ATOM 2537 C CA . THR A 1 336 ? -35.700 -32.248 -10.622 1.00 21.42 336 THR A CA 1
ATOM 2538 C C . THR A 1 336 ? -36.282 -31.373 -9.520 1.00 21.84 336 THR A C 1
ATOM 2539 O O . THR A 1 336 ? -37.495 -31.243 -9.406 1.00 22.91 336 THR A O 1
ATOM 2543 N N . GLU A 1 337 ? -35.417 -30.780 -8.703 1.00 20.63 337 GLU A N 1
ATOM 2544 C CA . GLU A 1 337 ? -35.866 -29.934 -7.608 1.00 20.85 337 GLU A CA 1
ATOM 2545 C C . GLU A 1 337 ? -34.976 -28.706 -7.488 1.00 20.38 337 GLU A C 1
ATOM 2546 O O . GLU A 1 337 ? -33.746 -28.809 -7.478 1.00 20.71 337 GLU A O 1
ATOM 2552 N N . TRP A 1 338 ? -35.611 -27.545 -7.406 1.00 18.18 338 TRP A N 1
ATOM 2553 C CA . TRP A 1 338 ? -34.904 -26.281 -7.285 1.00 17.99 338 TRP A CA 1
ATOM 2554 C C . TRP A 1 338 ? -35.279 -25.655 -5.955 1.00 17.50 338 TRP A C 1
ATOM 2555 O O . TRP A 1 338 ? -36.446 -25.674 -5.566 1.00 17.37 338 TRP A O 1
ATOM 2566 N N . ALA A 1 339 ? -34.285 -25.108 -5.263 1.00 15.99 339 ALA A N 1
ATOM 2567 C CA . ALA A 1 339 ? -34.493 -24.488 -3.960 1.00 17.26 339 ALA A CA 1
ATOM 2568 C C . ALA A 1 339 ? -35.058 -23.070 -4.086 1.00 17.59 339 ALA A C 1
ATOM 2569 O O . ALA A 1 339 ? -35.030 -22.473 -5.162 1.00 16.92 339 ALA A O 1
ATOM 2571 N N . ALA A 1 340 ? -35.562 -22.536 -2.976 1.00 17.45 340 ALA A N 1
ATOM 2572 C CA . ALA A 1 340 ? -36.152 -21.199 -2.952 1.00 18.54 340 ALA A CA 1
ATOM 2573 C C . ALA A 1 340 ? -35.142 -20.050 -2.911 1.00 17.71 340 ALA A C 1
ATOM 2574 O O . ALA A 1 340 ? -35.200 -19.184 -2.037 1.00 18.20 340 ALA A O 1
ATOM 2576 N N . THR A 1 341 ? -34.221 -20.042 -3.868 1.00 17.71 341 THR A N 1
ATOM 2577 C CA . THR A 1 341 ? -33.219 -18.986 -3.968 1.00 17.70 341 THR A CA 1
ATOM 2578 C C . THR A 1 341 ? -33.026 -18.716 -5.458 1.00 17.20 341 THR A C 1
ATOM 2579 O O . THR A 1 341 ? -32.945 -19.646 -6.259 1.00 17.09 341 THR A O 1
ATOM 2583 N N . LEU A 1 342 ? -32.941 -17.449 -5.837 1.00 16.92 342 LEU A N 1
ATOM 2584 C CA . LEU A 1 342 ? -32.844 -17.134 -7.255 1.00 19.07 342 LEU A CA 1
ATOM 2585 C C . LEU A 1 342 ? -32.310 -15.735 -7.540 1.00 18.82 342 LEU A C 1
ATOM 2586 O O . LEU A 1 342 ? -32.537 -14.802 -6.771 1.00 20.18 342 LEU A O 1
ATOM 2591 N N . THR A 1 343 ? -31.608 -15.592 -8.658 1.00 19.24 343 THR A N 1
ATOM 2592 C CA . THR A 1 343 ? -31.063 -14.299 -9.051 1.00 18.56 343 THR A CA 1
ATOM 2593 C C . THR A 1 343 ? -30.942 -14.266 -10.571 1.00 20.92 343 THR A C 1
ATOM 2594 O O . THR A 1 343 ? -30.908 -15.315 -11.216 1.00 20.88 343 THR A O 1
ATOM 2598 N N . VAL A 1 344 ? -30.899 -13.066 -11.143 1.00 20.54 344 VAL A N 1
ATOM 2599 C CA . VAL A 1 344 ? -30.781 -12.926 -12.589 1.00 19.30 344 VAL A CA 1
ATOM 2600 C C . VAL A 1 344 ? -29.656 -11.966 -12.970 1.00 20.12 344 VAL A C 1
ATOM 2601 O O . VAL A 1 344 ? -29.255 -11.112 -12.185 1.00 21.77 344 VAL A O 1
ATOM 2605 N N . SER A 1 345 ? -29.136 -12.147 -14.179 1.00 18.80 345 SER A N 1
ATOM 2606 C CA . SER A 1 345 ? -28.066 -11.323 -14.723 1.00 19.05 345 SER A CA 1
ATOM 2607 C C . SER A 1 345 ? -28.215 -11.429 -16.231 1.00 17.56 345 SER A C 1
ATOM 2608 O O . SER A 1 345 ? -28.238 -12.530 -16.776 1.00 17.42 345 SER A O 1
ATOM 2611 N N . GLY A 1 346 ? -28.322 -10.294 -16.907 1.00 18.81 346 GLY A N 1
ATOM 2612 C CA . GLY A 1 346 ? -28.492 -10.341 -18.347 1.00 18.48 346 GLY A CA 1
ATOM 2613 C C . GLY A 1 346 ? -29.699 -11.203 -18.688 1.00 19.69 346 GLY A C 1
ATOM 2614 O O . GLY A 1 346 ? -30.775 -11.037 -18.107 1.00 19.32 346 GLY A O 1
ATOM 2615 N N . THR A 1 347 ? -29.517 -12.137 -19.615 1.00 18.70 347 THR A N 1
ATOM 2616 C CA . THR A 1 347 ? -30.592 -13.020 -20.044 1.00 19.19 347 THR A CA 1
ATOM 2617 C C . THR A 1 347 ? -30.553 -14.324 -19.267 1.00 20.43 347 THR A C 1
ATOM 2618 O O . THR A 1 347 ? -31.235 -15.289 -19.625 1.00 19.59 347 THR A O 1
ATOM 2622 N N . ARG A 1 348 ? -29.762 -14.341 -18.198 1.00 19.83 348 ARG A N 1
ATOM 2623 C CA . ARG A 1 348 ? -29.594 -15.539 -17.390 1.00 20.84 348 ARG A CA 1
ATOM 2624 C C . ARG A 1 348 ? -30.289 -15.519 -16.035 1.00 22.28 348 ARG A C 1
ATOM 2625 O O . ARG A 1 348 ? -30.352 -14.491 -15.360 1.00 23.22 348 ARG A O 1
ATOM 2633 N N . ALA A 1 349 ? -30.809 -16.679 -15.650 1.00 20.41 349 ALA A N 1
ATOM 2634 C CA . ALA A 1 349 ? -31.449 -16.858 -14.361 1.00 20.30 349 ALA A CA 1
ATOM 2635 C C . ALA A 1 349 ? -30.590 -17.932 -13.684 1.00 19.82 349 ALA A C 1
ATOM 2636 O O . ALA A 1 349 ? -30.253 -18.946 -14.303 1.00 19.79 349 ALA A O 1
ATOM 2638 N N . VAL A 1 350 ? -30.218 -17.699 -12.430 1.00 17.96 350 VAL A N 1
ATOM 2639 C CA . VAL A 1 350 ? -29.389 -18.642 -11.693 1.00 16.85 350 VAL A CA 1
ATOM 2640 C C . VAL A 1 350 ? -30.078 -19.119 -10.418 1.00 16.98 350 VAL A C 1
ATOM 2641 O O . VAL A 1 350 ? -30.554 -18.315 -9.625 1.00 18.11 350 VAL A O 1
ATOM 2645 N N . GLY A 1 351 ? -30.126 -20.432 -10.227 1.00 14.95 351 GLY A N 1
ATOM 2646 C CA . GLY A 1 351 ? -30.749 -20.979 -9.039 1.00 14.17 351 GLY A CA 1
ATOM 2647 C C . GLY A 1 351 ? -29.895 -22.085 -8.451 1.00 15.91 351 GLY A C 1
ATOM 2648 O O . GLY A 1 351 ? -28.729 -22.253 -8.820 1.00 14.80 351 GLY A O 1
ATOM 2649 N N . VAL A 1 352 ? -30.472 -22.839 -7.524 1.00 15.92 352 VAL A N 1
ATOM 2650 C CA . VAL A 1 352 ? -29.769 -23.947 -6.890 1.00 16.99 352 VAL A CA 1
ATOM 2651 C C . VAL A 1 352 ? -30.681 -25.159 -7.052 1.00 17.57 352 VAL A C 1
ATOM 2652 O O . VAL A 1 352 ? -31.828 -25.135 -6.615 1.00 17.89 352 VAL A O 1
ATOM 2656 N N . ALA A 1 353 ? -30.172 -26.216 -7.679 1.00 19.05 353 ALA A N 1
ATOM 2657 C CA . ALA A 1 353 ? -30.977 -27.407 -7.938 1.00 18.14 353 ALA A CA 1
ATOM 2658 C C . ALA A 1 353 ? -30.230 -28.725 -7.774 1.00 18.05 353 ALA A C 1
ATOM 2659 O O . ALA A 1 353 ? -29.004 -28.768 -7.831 1.00 19.07 353 ALA A O 1
ATOM 2661 N N . ALA A 1 354 ? -30.992 -29.800 -7.586 1.00 18.10 354 ALA A N 1
ATOM 2662 C CA . ALA A 1 354 ? -30.441 -31.138 -7.414 1.00 18.74 354 ALA A CA 1
ATOM 2663 C C . ALA A 1 354 ? -31.292 -32.183 -8.128 1.00 19.69 354 ALA A C 1
ATOM 2664 O O . ALA A 1 354 ? -32.344 -31.870 -8.684 1.00 18.95 354 ALA A O 1
ATOM 2666 N N . SER A 1 355 ? -30.823 -33.427 -8.103 1.00 19.62 355 SER A N 1
ATOM 2667 C CA . SER A 1 355 ? -31.532 -34.546 -8.715 1.00 19.48 355 SER A CA 1
ATOM 2668 C C . SER A 1 355 ? -31.334 -35.748 -7.796 1.00 21.83 355 SER A C 1
ATOM 2669 O O . SER A 1 355 ? -30.568 -35.680 -6.832 1.00 20.95 355 SER A O 1
ATOM 2672 N N . PRO A 1 356 ? -32.031 -36.861 -8.069 1.00 23.50 356 PRO A N 1
ATOM 2673 C CA . PRO A 1 356 ? -31.879 -38.051 -7.226 1.00 24.51 356 PRO A CA 1
ATOM 2674 C C . PRO A 1 356 ? -30.459 -38.620 -7.297 1.00 25.00 356 PRO A C 1
ATOM 2675 O O . PRO A 1 356 ? -30.061 -39.417 -6.453 1.00 26.24 356 PRO A O 1
ATOM 2679 N N . ARG A 1 357 ? -29.706 -38.197 -8.307 1.00 26.61 357 ARG A N 1
ATOM 2680 C CA . ARG A 1 357 ? -28.340 -38.676 -8.528 1.00 27.57 357 ARG A CA 1
ATOM 2681 C C . ARG A 1 357 ? -27.253 -37.642 -8.278 1.00 27.46 357 ARG A C 1
ATOM 2682 O O . ARG A 1 357 ? -26.065 -37.975 -8.295 1.00 27.12 357 ARG A O 1
ATOM 2690 N N . THR A 1 358 ? -27.642 -36.392 -8.057 1.00 26.46 358 THR A N 1
ATOM 2691 C CA . THR A 1 358 ? -26.656 -35.342 -7.847 1.00 24.49 358 THR A CA 1
ATOM 2692 C C . THR A 1 358 ? -27.042 -34.360 -6.748 1.00 25.25 358 THR A C 1
ATOM 2693 O O . THR A 1 358 ? -28.213 -34.008 -6.597 1.00 25.24 358 THR A O 1
ATOM 2697 N N . ALA A 1 359 ? -26.047 -33.923 -5.979 1.00 22.78 359 ALA A N 1
ATOM 2698 C CA . ALA A 1 359 ? -26.272 -32.972 -4.895 1.00 22.25 359 ALA A CA 1
ATOM 2699 C C . ALA A 1 359 ? -26.576 -31.596 -5.477 1.00 20.67 359 ALA A C 1
ATOM 2700 O O . ALA A 1 359 ? -26.323 -31.350 -6.656 1.00 19.75 359 ALA A O 1
ATOM 2702 N N . TYR A 1 360 ? -27.109 -30.699 -4.652 1.00 18.40 360 TYR A N 1
ATOM 2703 C CA . TYR A 1 360 ? -27.436 -29.352 -5.112 1.00 19.20 360 TYR A CA 1
ATOM 2704 C C . TYR A 1 360 ? -26.254 -28.633 -5.753 1.00 19.61 360 TYR A C 1
ATOM 2705 O O . TYR A 1 360 ? -25.161 -28.576 -5.185 1.00 18.72 360 TYR A O 1
ATOM 2714 N N . GLU A 1 361 ? -26.497 -28.067 -6.930 1.00 18.15 361 GLU A N 1
ATOM 2715 C CA . GLU A 1 361 ? -25.484 -27.338 -7.682 1.00 18.04 361 GLU A CA 1
ATOM 2716 C C . GLU A 1 361 ? -26.040 -25.969 -8.030 1.00 17.94 361 GLU A C 1
ATOM 2717 O O . GLU A 1 361 ? -27.255 -25.757 -7.981 1.00 18.50 361 GLU A O 1
ATOM 2723 N N . VAL A 1 362 ? -25.152 -25.040 -8.375 1.00 16.79 362 VAL A N 1
ATOM 2724 C CA . VAL A 1 362 ? -25.581 -23.713 -8.790 1.00 15.92 362 VAL A CA 1
ATOM 2725 C C . VAL A 1 362 ? -25.809 -23.878 -10.285 1.00 17.33 362 VAL A C 1
ATOM 2726 O O . VAL A 1 362 ? -24.877 -24.188 -11.039 1.00 15.63 362 VAL A O 1
ATOM 2730 N N . VAL A 1 363 ? -27.051 -23.679 -10.708 1.00 18.08 363 VAL A N 1
ATOM 2731 C CA . VAL A 1 363 ? -27.425 -23.866 -12.102 1.00 17.19 363 VAL A CA 1
ATOM 2732 C C . VAL A 1 363 ? -27.938 -22.615 -12.796 1.00 18.99 363 VAL A C 1
ATOM 2733 O O . VAL A 1 363 ? -28.758 -21.862 -12.256 1.00 19.16 363 VAL A O 1
ATOM 2737 N N . GLU A 1 364 ? -27.462 -22.422 -14.020 1.00 18.32 364 GLU A N 1
ATOM 2738 C CA . GLU A 1 364 ? -27.826 -21.271 -14.829 1.00 19.27 364 GLU A CA 1
ATOM 2739 C C . GLU A 1 364 ? -28.750 -21.638 -15.990 1.00 19.09 364 GLU A C 1
ATOM 2740 O O . GLU A 1 364 ? -28.487 -22.586 -16.728 1.00 18.40 364 GLU A O 1
ATOM 2746 N N . LEU A 1 365 ? -29.838 -20.889 -16.141 1.00 19.37 365 LEU A N 1
ATOM 2747 C CA . LEU A 1 365 ? -30.765 -21.102 -17.254 1.00 18.41 365 LEU A CA 1
ATOM 2748 C C . LEU A 1 365 ? -30.745 -19.829 -18.107 1.00 19.21 365 LEU A C 1
ATOM 2749 O O . LEU A 1 365 ? -31.097 -18.750 -17.627 1.00 21.48 365 LEU A O 1
ATOM 2754 N N . ASP A 1 366 ? -30.320 -19.947 -19.360 1.00 19.05 366 ASP A N 1
ATOM 2755 C CA . ASP A 1 366 ? -30.266 -18.788 -20.247 1.00 21.69 366 ASP A CA 1
ATOM 2756 C C . ASP A 1 366 ? -31.548 -18.669 -21.074 1.00 22.17 366 ASP A C 1
ATOM 2757 O O . ASP A 1 366 ? -31.940 -19.615 -21.753 1.00 20.72 366 ASP A O 1
ATOM 2762 N N . THR A 1 367 ? -32.195 -17.507 -21.024 1.00 22.22 367 THR A N 1
ATOM 2763 C CA . THR A 1 367 ? -33.439 -17.319 -21.764 1.00 25.47 367 THR A CA 1
ATOM 2764 C C . THR A 1 367 ? -33.272 -17.292 -23.283 1.00 26.63 367 THR A C 1
ATOM 2765 O O . THR A 1 367 ? -34.193 -17.655 -24.008 1.00 28.00 367 THR A O 1
ATOM 2769 N N . VAL A 1 368 ? -32.112 -16.873 -23.779 1.00 27.10 368 VAL A N 1
ATOM 2770 C CA . VAL A 1 368 ? -31.941 -16.831 -25.227 1.00 29.24 368 VAL A CA 1
ATOM 2771 C C . VAL A 1 368 ? -31.887 -18.228 -25.846 1.00 28.38 368 VAL A C 1
ATOM 2772 O O . VAL A 1 368 ? -32.429 -18.450 -26.920 1.00 29.29 368 VAL A O 1
ATOM 2776 N N . THR A 1 369 ? -31.263 -19.177 -25.160 1.00 28.69 369 THR A N 1
ATOM 2777 C CA . THR A 1 369 ? -31.150 -20.532 -25.691 1.00 27.29 369 THR A CA 1
ATOM 2778 C C . THR A 1 369 ? -32.041 -21.562 -25.000 1.00 27.39 369 THR A C 1
ATOM 2779 O O . THR A 1 369 ? -32.384 -22.587 -25.589 1.00 27.94 369 THR A O 1
ATOM 2783 N N . GLY A 1 370 ? -32.423 -21.290 -23.757 1.00 25.51 370 GLY A N 1
ATOM 2784 C CA . GLY A 1 370 ? -33.236 -22.239 -23.021 1.00 23.07 370 GLY A CA 1
ATOM 2785 C C . GLY A 1 370 ? -32.328 -23.294 -22.405 1.00 21.55 370 GLY A C 1
ATOM 2786 O O . GLY A 1 370 ? -32.787 -24.245 -21.775 1.00 20.66 370 GLY A O 1
ATOM 2787 N N . ARG A 1 371 ? -31.024 -23.114 -22.587 1.00 20.89 371 ARG A N 1
ATOM 2788 C CA . ARG A 1 371 ? -30.028 -24.044 -22.065 1.00 20.78 371 ARG A CA 1
ATOM 2789 C C . ARG A 1 371 ? -29.767 -23.849 -20.581 1.00 19.88 371 ARG A C 1
ATOM 2790 O O . ARG A 1 371 ? -29.624 -22.721 -20.116 1.00 17.28 371 ARG A O 1
ATOM 2798 N N . ALA A 1 372 ? -29.696 -24.961 -19.852 1.00 20.18 372 ALA A N 1
ATOM 2799 C CA . ALA A 1 372 ? -29.418 -24.949 -18.418 1.00 20.51 372 ALA A CA 1
ATOM 2800 C C . ALA A 1 372 ? -28.066 -25.624 -18.210 1.00 20.98 372 ALA A C 1
ATOM 2801 O O . ALA A 1 372 ? -27.797 -26.669 -18.805 1.00 21.21 372 ALA A O 1
ATOM 2803 N N . ARG A 1 373 ? -27.216 -25.036 -17.372 1.00 20.53 373 ARG A N 1
ATOM 2804 C CA . ARG A 1 373 ? -25.898 -25.609 -17.129 1.00 20.89 373 ARG A CA 1
ATOM 2805 C C . ARG A 1 373 ? -25.390 -25.310 -15.725 1.00 20.85 373 ARG A C 1
ATOM 2806 O O . ARG A 1 373 ? -25.729 -24.284 -15.129 1.00 20.74 373 ARG A O 1
ATOM 2814 N N . THR A 1 374 ? -24.566 -26.215 -15.210 1.00 19.09 374 THR A N 1
ATOM 2815 C CA . THR A 1 374 ? -23.973 -26.065 -13.886 1.00 20.78 374 THR A CA 1
ATOM 2816 C C . THR A 1 374 ? -22.862 -25.021 -13.956 1.00 20.21 374 THR A C 1
ATOM 2817 O O . THR A 1 374 ? -21.994 -25.108 -14.824 1.00 21.56 374 THR A O 1
ATOM 2821 N N . ILE A 1 375 ? -22.889 -24.034 -13.062 1.00 19.01 375 ILE A N 1
ATOM 2822 C CA . ILE A 1 375 ? -21.848 -23.003 -13.054 1.00 19.46 375 ILE A CA 1
ATOM 2823 C C . ILE A 1 375 ? -21.142 -22.885 -11.708 1.00 19.70 375 ILE A C 1
ATOM 2824 O O . ILE A 1 375 ? -20.190 -22.114 -11.569 1.00 22.20 375 ILE A O 1
ATOM 2829 N N . GLY A 1 376 ? -21.613 -23.638 -10.718 1.00 19.61 376 GLY A N 1
ATOM 2830 C CA . GLY A 1 376 ? -21.002 -23.592 -9.398 1.00 18.43 376 GLY A CA 1
ATOM 2831 C C . GLY A 1 376 ? -21.298 -24.835 -8.580 1.00 18.72 376 GLY A C 1
ATOM 2832 O O . GLY A 1 376 ? -22.287 -25.531 -8.828 1.00 16.51 376 GLY A O 1
ATOM 2833 N N . ALA A 1 377 ? -20.429 -25.126 -7.616 1.00 18.50 377 ALA A N 1
ATOM 2834 C CA . ALA A 1 377 ? -20.602 -26.286 -6.740 1.00 19.63 377 ALA A CA 1
ATOM 2835 C C . ALA A 1 377 ? -20.872 -27.581 -7.508 1.00 19.72 377 ALA A C 1
ATOM 2836 O O . ALA A 1 377 ? -21.679 -28.407 -7.077 1.00 18.39 377 ALA A O 1
ATOM 2838 N N . ARG A 1 378 ? -20.185 -27.763 -8.633 1.00 20.95 378 ARG A N 1
ATOM 2839 C CA . ARG A 1 378 ? -20.369 -28.951 -9.456 1.00 22.16 378 ARG A CA 1
ATOM 2840 C C . ARG A 1 378 ? -20.231 -30.243 -8.655 1.00 23.01 378 ARG A C 1
ATOM 2841 O O . ARG A 1 378 ? -19.224 -30.471 -7.984 1.00 23.18 378 ARG A O 1
ATOM 2849 N N . HIS A 1 379 ? -21.255 -31.086 -8.739 1.00 21.87 379 HIS A N 1
ATOM 2850 C CA . HIS A 1 379 ? -21.294 -32.356 -8.024 1.00 22.16 379 HIS A CA 1
ATOM 2851 C C . HIS A 1 379 ? -20.402 -33.459 -8.593 1.00 22.46 379 HIS A C 1
ATOM 2852 O O . HIS A 1 379 ? -20.428 -33.726 -9.789 1.00 21.98 379 HIS A O 1
ATOM 2859 N N . THR A 1 380 ? -19.617 -34.096 -7.728 1.00 23.25 380 THR A N 1
ATOM 2860 C CA . THR A 1 380 ? -18.781 -35.225 -8.137 1.00 23.70 380 THR A CA 1
ATOM 2861 C C . THR A 1 380 ? -19.232 -36.348 -7.209 1.00 23.74 380 THR A C 1
ATOM 2862 O O . THR A 1 380 ? -19.519 -36.104 -6.034 1.00 23.50 380 THR A O 1
ATOM 2866 N N . ASP A 1 381 ? -19.329 -37.566 -7.727 1.00 23.83 381 ASP A N 1
ATOM 2867 C CA . ASP A 1 381 ? -19.769 -38.693 -6.905 1.00 24.62 381 ASP A CA 1
ATOM 2868 C C . ASP A 1 381 ? -18.697 -39.154 -5.920 1.00 23.37 381 ASP A C 1
ATOM 2869 O O . ASP A 1 381 ? -17.602 -39.534 -6.318 1.00 23.64 381 ASP A O 1
ATOM 2874 N N . PRO A 1 382 ? -19.008 -39.124 -4.616 1.00 22.92 382 PRO A N 1
ATOM 2875 C CA . PRO A 1 382 ? -18.071 -39.545 -3.572 1.00 23.69 382 PRO A CA 1
ATOM 2876 C C . PRO A 1 382 ? -17.939 -41.068 -3.548 1.00 24.21 382 PRO A C 1
ATOM 2877 O O . PRO A 1 382 ? -16.980 -41.619 -3.002 1.00 23.87 382 PRO A O 1
ATOM 2881 N N . VAL A 1 383 ? -18.927 -41.735 -4.137 1.00 22.76 383 VAL A N 1
ATOM 2882 C CA . VAL A 1 383 ? -18.947 -43.188 -4.244 1.00 21.07 383 VAL A CA 1
ATOM 2883 C C . VAL A 1 383 ? -19.702 -43.490 -5.532 1.00 23.46 383 VAL A C 1
ATOM 2884 O O . VAL A 1 383 ? -20.337 -42.595 -6.096 1.00 24.92 383 VAL A O 1
ATOM 2888 N N . ASP A 1 384 ? -19.628 -44.731 -6.003 1.00 22.35 384 ASP A N 1
ATOM 2889 C CA . ASP A 1 384 ? -20.331 -45.119 -7.219 1.00 24.50 384 ASP A CA 1
ATOM 2890 C C . ASP A 1 384 ? -21.806 -44.794 -7.004 1.00 22.88 384 ASP A C 1
ATOM 2891 O O . ASP A 1 384 ? -22.381 -45.174 -5.989 1.00 21.46 384 ASP A O 1
ATOM 2896 N N . PRO A 1 385 ? -22.436 -44.082 -7.951 1.00 22.82 385 PRO A N 1
ATOM 2897 C CA . PRO A 1 385 ? -23.856 -43.736 -7.796 1.00 22.54 385 PRO A CA 1
ATOM 2898 C C . PRO A 1 385 ? -24.773 -44.951 -7.670 1.00 23.86 385 PRO A C 1
ATOM 2899 O O . PRO A 1 385 ? -25.957 -44.815 -7.369 1.00 24.80 385 PRO A O 1
ATOM 2903 N N . ALA A 1 386 ? -24.222 -46.140 -7.888 1.00 22.93 386 ALA A N 1
ATOM 2904 C CA . ALA A 1 386 ? -25.000 -47.365 -7.748 1.00 21.90 386 ALA A CA 1
ATOM 2905 C C . ALA A 1 386 ? -25.375 -47.544 -6.278 1.00 22.31 386 ALA A C 1
ATOM 2906 O O . ALA A 1 386 ? -26.260 -48.342 -5.954 1.00 23.06 386 ALA A O 1
ATOM 2908 N N . TYR A 1 387 ? -24.699 -46.820 -5.383 1.00 20.96 387 TYR A N 1
ATOM 2909 C CA . TYR A 1 387 ? -25.018 -46.918 -3.952 1.00 20.59 387 TYR A CA 1
ATOM 2910 C C . TYR A 1 387 ? -26.116 -45.944 -3.539 1.00 20.51 387 TYR A C 1
ATOM 2911 O O . TYR A 1 387 ? -26.508 -45.908 -2.369 1.00 19.04 387 TYR A O 1
ATOM 2920 N N . TYR A 1 388 ? -26.606 -45.150 -4.489 1.00 20.06 388 TYR A N 1
ATOM 2921 C CA . TYR A 1 388 ? -27.678 -44.208 -4.191 1.00 21.78 388 TYR A CA 1
ATOM 2922 C C . TYR A 1 388 ? -29.001 -44.919 -4.434 1.00 22.21 388 TYR A C 1
ATOM 2923 O O . TYR A 1 388 ? -29.135 -45.685 -5.392 1.00 22.28 388 TYR A O 1
ATOM 2932 N N . PRO A 1 389 ? -29.997 -44.682 -3.570 1.00 22.18 389 PRO A N 1
ATOM 2933 C CA . PRO A 1 389 ? -31.291 -45.339 -3.767 1.00 20.80 389 PRO A CA 1
ATOM 2934 C C . PRO A 1 389 ? -32.048 -44.706 -4.940 1.00 21.56 389 PRO A C 1
ATOM 2935 O O . PRO A 1 389 ? -31.740 -43.590 -5.365 1.00 19.79 389 PRO A O 1
ATOM 2939 N N . GLU A 1 390 ? -33.023 -45.437 -5.470 1.00 22.33 390 GLU A N 1
ATOM 2940 C CA . GLU A 1 390 ? -33.834 -44.957 -6.583 1.00 24.10 390 GLU A CA 1
ATOM 2941 C C . GLU A 1 390 ? -35.174 -44.535 -5.993 1.00 24.36 390 GLU A C 1
ATOM 2942 O O . GLU A 1 390 ? -36.012 -45.377 -5.677 1.00 23.00 390 GLU A O 1
ATOM 2948 N N . PRO A 1 391 ? -35.391 -43.223 -5.836 1.00 24.08 391 PRO A N 1
ATOM 2949 C CA . PRO A 1 391 ? -36.646 -42.725 -5.268 1.00 25.45 391 PRO A CA 1
ATOM 2950 C C . PRO A 1 391 ? -37.904 -43.009 -6.073 1.00 24.66 391 PRO A C 1
ATOM 2951 O O . PRO A 1 391 ? -37.918 -42.925 -7.302 1.00 22.84 391 PRO A O 1
ATOM 2955 N N . GLN A 1 392 ? -38.957 -43.361 -5.347 1.00 26.00 392 GLN A N 1
ATOM 2956 C CA . GLN A 1 392 ? -40.260 -43.623 -5.930 1.00 27.49 392 GLN A CA 1
ATOM 2957 C C . GLN A 1 392 ? -41.206 -42.584 -5.347 1.00 27.76 392 GLN A C 1
ATOM 2958 O O . GLN A 1 392 ? -41.545 -42.648 -4.162 1.00 28.16 392 GLN A O 1
ATOM 2964 N N . ILE A 1 393 ? -41.601 -41.618 -6.172 1.00 27.33 393 ILE A N 1
ATOM 2965 C CA . ILE A 1 393 ? -42.525 -40.571 -5.749 1.00 27.40 393 ILE A CA 1
ATOM 2966 C C . ILE A 1 393 ? -43.911 -41.217 -5.746 1.00 28.14 393 ILE A C 1
ATOM 2967 O O . ILE A 1 393 ? -44.472 -41.495 -6.806 1.00 26.31 393 ILE A O 1
ATOM 2972 N N . ARG A 1 394 ? -44.452 -41.464 -4.558 1.00 29.86 394 ARG A N 1
ATOM 2973 C CA . ARG A 1 394 ? -45.759 -42.102 -4.431 1.00 32.35 394 ARG A CA 1
ATOM 2974 C C . ARG A 1 394 ? -46.794 -41.326 -3.634 1.00 32.86 394 ARG A C 1
ATOM 2975 O O . ARG A 1 394 ? -46.472 -40.520 -2.763 1.00 33.61 394 ARG A O 1
ATOM 2983 N N . THR A 1 395 ? -48.053 -41.605 -3.942 1.00 33.28 395 THR A N 1
ATOM 2984 C CA . THR A 1 395 ? -49.180 -40.992 -3.264 1.00 33.54 395 THR A CA 1
ATOM 2985 C C . THR A 1 395 ? -49.988 -42.140 -2.687 1.00 33.88 395 THR A C 1
ATOM 2986 O O . THR A 1 395 ? -50.534 -42.951 -3.433 1.00 35.43 395 THR A O 1
ATOM 2990 N N . PHE A 1 396 ? -50.038 -42.219 -1.360 1.00 33.86 396 PHE A N 1
ATOM 2991 C CA . PHE A 1 396 ? -50.786 -43.271 -0.683 1.00 31.77 396 PHE A CA 1
ATOM 2992 C C . PHE A 1 396 ? -52.211 -42.797 -0.410 1.00 33.34 396 PHE A C 1
ATOM 2993 O O . PHE A 1 396 ? -52.451 -41.600 -0.216 1.00 34.78 396 PHE A O 1
ATOM 3001 N N . THR A 1 397 ? -53.155 -43.735 -0.409 1.00 32.23 397 THR A N 1
ATOM 3002 C CA . THR A 1 397 ? -54.558 -43.409 -0.148 1.00 30.19 397 THR A CA 1
ATOM 3003 C C . THR A 1 397 ? -54.938 -43.832 1.267 1.00 29.33 397 THR A C 1
ATOM 3004 O O . THR A 1 397 ? -54.963 -45.018 1.581 1.00 32.03 397 THR A O 1
ATOM 3008 N N . ALA A 1 398 ? -55.222 -42.855 2.122 1.00 27.14 398 ALA A N 1
ATOM 3009 C CA . ALA A 1 398 ? -55.596 -43.124 3.509 1.00 24.89 398 ALA A CA 1
ATOM 3010 C C . ALA A 1 398 ? -57.037 -43.658 3.613 1.00 24.99 398 ALA A C 1
ATOM 3011 O O . ALA A 1 398 ? -57.752 -43.736 2.609 1.00 22.82 398 ALA A O 1
ATOM 3013 N N . PRO A 1 399 ? -57.481 -44.025 4.832 1.00 25.34 399 PRO A N 1
ATOM 3014 C CA . PRO A 1 399 ? -58.835 -44.552 5.051 1.00 26.51 399 PRO A CA 1
ATOM 3015 C C . PRO A 1 399 ? -60.001 -43.759 4.443 1.00 27.06 399 PRO A C 1
ATOM 3016 O O . PRO A 1 399 ? -60.962 -44.346 3.948 1.00 28.07 399 PRO A O 1
ATOM 3020 N N . ASP A 1 400 ? -59.925 -42.434 4.479 1.00 27.03 400 ASP A N 1
ATOM 3021 C CA . ASP A 1 400 ? -61.003 -41.617 3.931 1.00 25.20 400 ASP A CA 1
ATOM 3022 C C . ASP A 1 400 ? -60.776 -41.213 2.480 1.00 24.83 400 ASP A C 1
ATOM 3023 O O . ASP A 1 400 ? -61.454 -40.326 1.972 1.00 24.48 400 ASP A O 1
ATOM 3028 N N . GLY A 1 401 ? -59.820 -41.857 1.820 1.00 24.91 401 GLY A N 1
ATOM 3029 C CA . GLY A 1 401 ? -59.544 -41.548 0.427 1.00 25.90 401 GLY A CA 1
ATOM 3030 C C . GLY A 1 401 ? -58.575 -40.400 0.172 1.00 28.09 401 GLY A C 1
ATOM 3031 O O . GLY A 1 401 ? -58.193 -40.159 -0.975 1.00 29.83 401 GLY A O 1
ATOM 3032 N N . ARG A 1 402 ? -58.167 -39.689 1.220 1.00 27.27 402 ARG A N 1
ATOM 3033 C CA . ARG A 1 402 ? -57.251 -38.569 1.037 1.00 26.18 402 ARG A CA 1
ATOM 3034 C C . ARG A 1 402 ? -55.890 -39.023 0.521 1.00 26.44 402 ARG A C 1
ATOM 3035 O O . ARG A 1 402 ? -55.439 -40.140 0.789 1.00 25.99 402 ARG A O 1
ATOM 3043 N N . GLU A 1 403 ? -55.237 -38.145 -0.226 1.00 26.30 403 GLU A N 1
ATOM 3044 C CA . GLU A 1 403 ? -53.929 -38.460 -0.768 1.00 29.15 403 GLU A CA 1
ATOM 3045 C C . GLU A 1 403 ? -52.826 -38.056 0.209 1.00 27.61 403 GLU A C 1
ATOM 3046 O O . GLU A 1 403 ? -52.885 -36.985 0.817 1.00 26.89 403 GLU A O 1
ATOM 3052 N N . ILE A 1 404 ? -51.839 -38.931 0.373 1.00 25.16 404 ILE A N 1
ATOM 3053 C CA . ILE A 1 404 ? -50.698 -38.649 1.239 1.00 24.85 404 ILE A CA 1
ATOM 3054 C C . ILE A 1 404 ? -49.478 -38.785 0.333 1.00 23.52 404 ILE A C 1
ATOM 3055 O O . ILE A 1 404 ? -49.204 -39.863 -0.193 1.00 23.06 404 ILE A O 1
ATOM 3060 N N . HIS A 1 405 ? -48.762 -37.684 0.140 1.00 22.56 405 HIS A N 1
ATOM 3061 C CA . HIS A 1 405 ? -47.582 -37.681 -0.717 1.00 23.05 405 HIS A CA 1
ATOM 3062 C C . HIS A 1 405 ? -46.340 -38.139 0.033 1.00 21.72 405 HIS A C 1
ATOM 3063 O O . HIS A 1 405 ? -46.068 -37.658 1.133 1.00 21.09 405 HIS A O 1
ATOM 3070 N N . ALA A 1 406 ? -45.592 -39.066 -0.563 1.00 19.18 406 ALA A N 1
ATOM 3071 C CA . ALA A 1 406 ? -44.383 -39.587 0.071 1.00 20.12 406 ALA A CA 1
ATOM 3072 C C . ALA A 1 406 ? -43.295 -39.995 -0.927 1.00 21.34 406 ALA A C 1
ATOM 3073 O O . ALA A 1 406 ? -43.568 -40.218 -2.109 1.00 21.70 406 ALA A O 1
ATOM 3075 N N . HIS A 1 407 ? -42.057 -40.066 -0.441 1.00 20.24 407 HIS A N 1
ATOM 3076 C CA . HIS A 1 407 ? -40.917 -40.475 -1.258 1.00 20.51 407 HIS A CA 1
ATOM 3077 C C . HIS A 1 407 ? -40.417 -41.785 -0.653 1.00 20.25 407 HIS A C 1
ATOM 3078 O O . HIS A 1 407 ? -40.024 -41.826 0.517 1.00 20.58 407 HIS A O 1
ATOM 3085 N N . ILE A 1 408 ? -40.443 -42.857 -1.438 1.00 20.27 408 ILE A N 1
ATOM 3086 C CA . ILE A 1 408 ? -40.005 -44.161 -0.948 1.00 20.21 408 ILE A CA 1
ATOM 3087 C C . ILE A 1 408 ? -38.628 -44.520 -1.490 1.00 21.39 408 ILE A C 1
ATOM 3088 O O . ILE A 1 408 ? -38.406 -44.528 -2.700 1.00 20.44 408 ILE A O 1
ATOM 3093 N N . TYR A 1 409 ? -37.708 -44.818 -0.580 1.00 21.40 409 TYR A N 1
ATOM 3094 C CA . TYR A 1 409 ? -36.337 -45.163 -0.936 1.00 21.81 409 TYR A CA 1
ATOM 3095 C C . TYR A 1 409 ? -36.045 -46.584 -0.471 1.00 22.53 409 TYR A C 1
ATOM 3096 O O . TYR A 1 409 ? -35.674 -46.809 0.683 1.00 23.79 409 TYR A O 1
ATOM 3105 N N . PRO A 1 410 ? -36.226 -47.568 -1.362 1.00 23.09 410 PRO A N 1
ATOM 3106 C CA . PRO A 1 410 ? -35.974 -48.972 -1.021 1.00 22.16 410 PRO A CA 1
ATOM 3107 C C . PRO A 1 410 ? -34.487 -49.253 -0.823 1.00 23.33 410 PRO A C 1
ATOM 3108 O O . PRO A 1 410 ? -33.633 -48.525 -1.344 1.00 21.97 410 PRO A O 1
ATOM 3112 N N . PRO A 1 411 ? -34.157 -50.306 -0.058 1.00 23.92 411 PRO A N 1
ATOM 3113 C CA . PRO A 1 411 ? -32.739 -50.622 0.146 1.00 24.97 411 PRO A CA 1
ATOM 3114 C C . PRO A 1 411 ? -32.122 -50.790 -1.239 1.00 25.97 411 PRO A C 1
ATOM 3115 O O . PRO A 1 411 ? -32.771 -51.294 -2.152 1.00 27.40 411 PRO A O 1
ATOM 3119 N N . HIS A 1 412 ? -30.880 -50.360 -1.409 1.00 26.48 412 HIS A N 1
ATOM 3120 C CA . HIS A 1 412 ? -30.256 -50.447 -2.720 1.00 26.25 412 HIS A CA 1
ATOM 3121 C C . HIS A 1 412 ? -28.741 -50.571 -2.598 1.00 27.22 412 HIS A C 1
ATOM 3122 O O . HIS A 1 412 ? -28.084 -49.773 -1.921 1.00 25.74 412 HIS A O 1
ATOM 3129 N N . SER A 1 413 ? -28.198 -51.592 -3.252 1.00 26.93 413 SER A N 1
ATOM 3130 C CA . SER A 1 413 ? -26.768 -51.847 -3.234 1.00 26.10 413 SER A CA 1
ATOM 3131 C C . SER A 1 413 ? -26.366 -52.772 -4.361 1.00 26.39 413 SER A C 1
ATOM 3132 O O . SER A 1 413 ? -27.015 -53.782 -4.606 1.00 26.89 413 SER A O 1
ATOM 3135 N N . PRO A 1 414 ? -25.279 -52.437 -5.064 1.00 26.20 414 PRO A N 1
ATOM 3136 C CA . PRO A 1 414 ? -24.815 -53.277 -6.165 1.00 27.29 414 PRO A CA 1
ATOM 3137 C C . PRO A 1 414 ? -24.081 -54.519 -5.657 1.00 28.24 414 PRO A C 1
ATOM 3138 O O . PRO A 1 414 ? -23.749 -55.408 -6.438 1.00 30.94 414 PRO A O 1
ATOM 3142 N N . ASP A 1 415 ? -23.851 -54.586 -4.347 1.00 28.95 415 ASP A N 1
ATOM 3143 C CA . ASP A 1 415 ? -23.116 -55.706 -3.768 1.00 29.70 415 ASP A CA 1
ATOM 3144 C C . ASP A 1 415 ? -23.919 -56.671 -2.920 1.00 30.15 415 ASP A C 1
ATOM 3145 O O . ASP A 1 415 ? -23.439 -57.762 -2.611 1.00 30.79 415 ASP A O 1
ATOM 3150 N N . PHE A 1 416 ? -25.127 -56.284 -2.530 1.00 29.10 416 PHE A N 1
ATOM 3151 C CA . PHE A 1 416 ? -25.929 -57.164 -1.698 1.00 29.39 416 PHE A CA 1
ATOM 3152 C C . PHE A 1 416 ? -27.408 -57.211 -2.040 1.00 31.12 416 PHE A C 1
ATOM 3153 O O . PHE A 1 416 ? -27.927 -56.367 -2.767 1.00 32.03 416 PHE A O 1
ATOM 3161 N N . THR A 1 417 ? -28.064 -58.229 -1.495 1.00 31.13 417 THR A N 1
ATOM 3162 C CA . THR A 1 417 ? -29.495 -58.449 -1.626 1.00 32.55 417 THR A CA 1
ATOM 3163 C C . THR A 1 417 ? -29.828 -59.091 -0.286 1.00 32.77 417 THR A C 1
ATOM 3164 O O . THR A 1 417 ? -28.967 -59.730 0.323 1.00 32.72 417 THR A O 1
ATOM 3168 N N . GLY A 1 418 ? -31.053 -58.915 0.188 1.00 32.42 418 GLY A N 1
ATOM 3169 C CA . GLY A 1 418 ? -31.409 -59.477 1.477 1.00 32.66 418 GLY A CA 1
ATOM 3170 C C . GLY A 1 418 ? -31.883 -60.913 1.425 1.00 33.66 418 GLY A C 1
ATOM 3171 O O . GLY A 1 418 ? -32.130 -61.444 0.344 1.00 32.62 418 GLY A O 1
ATOM 3172 N N . PRO A 1 419 ? -32.013 -61.575 2.587 1.00 34.96 419 PRO A N 1
ATOM 3173 C CA . PRO A 1 419 ? -32.468 -62.966 2.653 1.00 35.97 419 PRO A CA 1
ATOM 3174 C C . PRO A 1 419 ? -33.836 -63.140 1.996 1.00 37.12 419 PRO A C 1
ATOM 3175 O O . PRO A 1 419 ? -34.748 -62.341 2.209 1.00 36.76 419 PRO A O 1
ATOM 3179 N N . ALA A 1 420 ? -33.969 -64.189 1.195 1.00 38.95 420 ALA A N 1
ATOM 3180 C CA . ALA A 1 420 ? -35.220 -64.470 0.505 1.00 41.13 420 ALA A CA 1
ATOM 3181 C C . ALA A 1 420 ? -36.432 -64.412 1.429 1.00 42.17 420 ALA A C 1
ATOM 3182 O O . ALA A 1 420 ? -37.446 -63.816 1.084 1.00 42.83 420 ALA A O 1
ATOM 3184 N N . ASP A 1 421 ? -36.322 -65.029 2.600 1.00 43.99 421 ASP A N 1
ATOM 3185 C CA . ASP A 1 421 ? -37.427 -65.062 3.551 1.00 47.22 421 ASP A CA 1
ATOM 3186 C C . ASP A 1 421 ? -37.438 -63.908 4.553 1.00 47.87 421 ASP A C 1
ATOM 3187 O O . ASP A 1 421 ? -37.908 -64.060 5.682 1.00 48.14 421 ASP A O 1
ATOM 3192 N N . GLU A 1 422 ? -36.925 -62.754 4.147 1.00 46.92 422 GLU A N 1
ATOM 3193 C CA . GLU A 1 422 ? -36.902 -61.601 5.035 1.00 44.82 422 GLU A CA 1
ATOM 3194 C C . GLU A 1 422 ? -37.291 -60.340 4.292 1.00 41.99 422 GLU A C 1
ATOM 3195 O O . GLU A 1 422 ? -37.167 -60.261 3.071 1.00 41.87 422 GLU A O 1
ATOM 3201 N N . LEU A 1 423 ? -37.788 -59.363 5.036 1.00 38.27 423 LEU A N 1
ATOM 3202 C CA . LEU A 1 423 ? -38.147 -58.081 4.463 1.00 35.58 423 LEU A CA 1
ATOM 3203 C C . LEU A 1 423 ? -37.273 -57.055 5.174 1.00 33.39 423 LEU A C 1
ATOM 3204 O O . LEU A 1 423 ? -36.887 -57.246 6.327 1.00 33.57 423 LEU A O 1
ATOM 3209 N N . PRO A 1 424 ? -36.939 -55.958 4.492 1.00 30.48 424 PRO A N 1
ATOM 3210 C CA . PRO A 1 424 ? -36.096 -54.926 5.092 1.00 28.68 424 PRO A CA 1
ATOM 3211 C C . PRO A 1 424 ? -36.795 -54.025 6.103 1.00 28.22 424 PRO A C 1
ATOM 3212 O O . PRO A 1 424 ? -37.998 -53.772 6.004 1.00 26.47 424 PRO A O 1
ATOM 3216 N N . PRO A 1 425 ? -36.046 -53.546 7.110 1.00 25.66 425 PRO A N 1
ATOM 3217 C CA . PRO A 1 425 ? -36.650 -52.659 8.105 1.00 24.57 425 PRO A CA 1
ATOM 3218 C C . PRO A 1 425 ? -36.815 -51.353 7.343 1.00 22.59 425 PRO A C 1
ATOM 3219 O O . PRO A 1 425 ? -36.188 -51.172 6.306 1.00 22.79 425 PRO A O 1
ATOM 3223 N N . TYR A 1 426 ? -37.651 -50.452 7.833 1.00 21.71 426 TYR A N 1
ATOM 3224 C CA . TYR A 1 426 ? -37.827 -49.175 7.159 1.00 22.01 426 TYR A CA 1
ATOM 3225 C C . TYR A 1 426 ? -37.845 -48.028 8.156 1.00 23.13 426 TYR A C 1
ATOM 3226 O O . TYR A 1 426 ? -38.449 -48.128 9.223 1.00 22.15 426 TYR A O 1
ATOM 3235 N N . VAL A 1 427 ? -37.167 -46.940 7.807 1.00 23.00 427 VAL A N 1
ATOM 3236 C CA . VAL A 1 427 ? -37.148 -45.766 8.661 1.00 22.55 427 VAL A CA 1
ATOM 3237 C C . VAL A 1 427 ? -38.092 -44.728 8.051 1.00 21.73 427 VAL A C 1
ATOM 3238 O O . VAL A 1 427 ? -37.902 -44.282 6.920 1.00 20.46 427 VAL A O 1
ATOM 3242 N N . VAL A 1 428 ? -39.123 -44.364 8.804 1.00 21.71 428 VAL A N 1
ATOM 3243 C CA . VAL A 1 428 ? -40.094 -43.381 8.347 1.00 21.65 428 VAL A CA 1
ATOM 3244 C C . VAL A 1 428 ? -39.674 -42.015 8.890 1.00 22.60 428 VAL A C 1
ATOM 3245 O O . VAL A 1 428 ? -39.490 -41.847 10.099 1.00 23.02 428 VAL A O 1
ATOM 3249 N N . MET A 1 429 ? -39.511 -41.048 7.991 1.00 20.68 429 MET A N 1
ATOM 3250 C CA . MET A 1 429 ? -39.071 -39.716 8.383 1.00 19.74 429 MET A CA 1
ATOM 3251 C C . MET A 1 429 ? -40.136 -38.645 8.237 1.00 20.00 429 MET A C 1
ATOM 3252 O O . MET A 1 429 ? -40.882 -38.622 7.257 1.00 20.81 429 MET A O 1
ATOM 3257 N N . ALA A 1 430 ? -40.195 -37.753 9.219 1.00 18.65 430 ALA A N 1
ATOM 3258 C CA . ALA A 1 430 ? -41.151 -36.655 9.202 1.00 19.35 430 ALA A CA 1
ATOM 3259 C C . ALA A 1 430 ? -40.33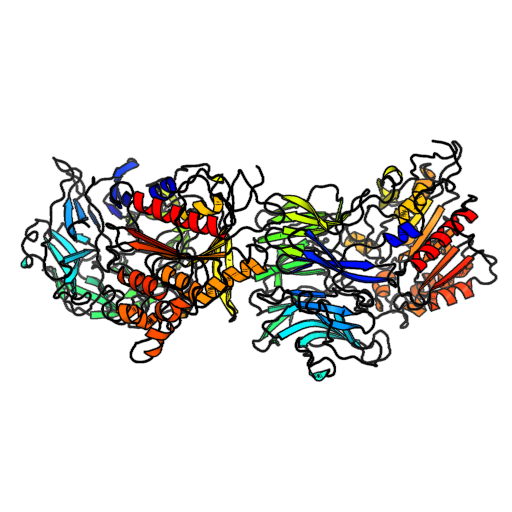8 -35.363 9.192 1.00 19.43 430 ALA A C 1
ATOM 3260 O O . ALA A 1 430 ? -39.559 -35.097 10.121 1.00 19.78 430 ALA A O 1
ATOM 3262 N N . HIS A 1 431 ? -40.504 -34.566 8.142 1.00 18.50 431 HIS A N 1
ATOM 3263 C CA . HIS A 1 431 ? -39.750 -33.324 8.025 1.00 18.15 431 HIS A CA 1
ATOM 3264 C C . HIS A 1 431 ? -40.122 -32.305 9.088 1.00 18.85 431 HIS A C 1
ATOM 3265 O O . HIS A 1 431 ? -41.132 -32.454 9.784 1.00 18.14 431 HIS A O 1
ATOM 3272 N N . GLY A 1 432 ? -39.285 -31.278 9.214 1.00 18.20 432 GLY A N 1
ATOM 3273 C CA . GLY A 1 432 ? -39.524 -30.225 10.182 1.00 17.47 432 GLY A CA 1
ATOM 3274 C C . GLY A 1 432 ? -40.503 -29.198 9.647 1.00 17.73 432 GLY A C 1
ATOM 3275 O O . GLY A 1 432 ? -41.089 -29.379 8.575 1.00 18.19 432 GLY A O 1
ATOM 3276 N N . GLY A 1 433 ? -40.680 -28.115 10.395 1.00 18.12 433 GLY A N 1
ATOM 3277 C CA . GLY A 1 433 ? -41.609 -27.078 9.987 1.00 17.07 433 GLY A CA 1
ATOM 3278 C C . GLY A 1 433 ? -42.712 -26.899 11.017 1.00 18.36 433 GLY A C 1
ATOM 3279 O O . GLY A 1 433 ? -42.540 -26.134 11.966 1.00 18.14 433 GLY A O 1
ATOM 3280 N N . PRO A 1 434 ? -43.848 -27.613 10.887 1.00 18.25 434 PRO A N 1
ATOM 3281 C CA . PRO A 1 434 ? -44.186 -28.590 9.840 1.00 17.09 434 PRO A CA 1
ATOM 3282 C C . PRO A 1 434 ? -44.605 -27.984 8.499 1.00 17.30 434 PRO A C 1
ATOM 3283 O O . PRO A 1 434 ? -44.772 -28.699 7.509 1.00 17.47 434 PRO A O 1
ATOM 3287 N N . THR A 1 435 ? -44.786 -26.672 8.458 1.00 17.54 435 THR A N 1
ATOM 3288 C CA . THR A 1 435 ? -45.207 -26.030 7.218 1.00 18.09 435 THR A CA 1
ATOM 3289 C C . THR A 1 435 ? -44.062 -25.879 6.208 1.00 19.81 435 THR A C 1
ATOM 3290 O O . THR A 1 435 ? -43.465 -24.809 6.078 1.00 19.96 435 THR A O 1
ATOM 3294 N N . SER A 1 436 ? -43.762 -26.979 5.515 1.00 19.61 436 SER A N 1
ATOM 3295 C CA . SER A 1 436 ? -42.729 -27.037 4.483 1.00 21.57 436 SER A CA 1
ATOM 3296 C C . SER A 1 436 ? -42.823 -28.407 3.817 1.00 21.23 436 SER A C 1
ATOM 3297 O O . SER A 1 436 ? -43.769 -29.160 4.063 1.00 21.40 436 SER A O 1
ATOM 3300 N N . ARG A 1 437 ? -41.858 -28.733 2.967 1.00 21.07 437 ARG A N 1
ATOM 3301 C CA . ARG A 1 437 ? -41.872 -30.030 2.304 1.00 22.73 437 ARG A CA 1
ATOM 3302 C C . ARG A 1 437 ? -40.458 -30.498 2.037 1.00 21.99 437 ARG A C 1
ATOM 3303 O O . ARG A 1 437 ? -39.537 -29.695 1.956 1.00 21.39 437 ARG A O 1
ATOM 3311 N N . VAL A 1 438 ? -40.295 -31.804 1.901 1.00 22.06 438 VAL A N 1
ATOM 3312 C CA . VAL A 1 438 ? -38.989 -32.375 1.633 1.00 22.39 438 VAL A CA 1
ATOM 3313 C C . VAL A 1 438 ? -38.917 -32.774 0.159 1.00 22.14 438 VAL A C 1
ATOM 3314 O O . VAL A 1 438 ? -39.822 -33.426 -0.362 1.00 22.56 438 VAL A O 1
ATOM 3318 N N . PRO A 1 439 ? -37.846 -32.364 -0.543 1.00 22.53 439 PRO A N 1
ATOM 3319 C CA . PRO A 1 439 ? -37.694 -32.705 -1.965 1.00 21.42 439 PRO A CA 1
ATOM 3320 C C . PRO A 1 439 ? -37.170 -34.129 -2.140 1.00 20.97 439 PRO A C 1
ATOM 3321 O O . PRO A 1 439 ? -36.657 -34.719 -1.196 1.00 21.78 439 PRO A O 1
ATOM 3325 N N . ALA A 1 440 ? -37.305 -34.679 -3.345 1.00 20.71 440 ALA A N 1
ATOM 3326 C CA . ALA A 1 440 ? -36.826 -36.032 -3.621 1.00 18.82 440 ALA A CA 1
ATOM 3327 C C . ALA A 1 440 ? -35.525 -35.935 -4.409 1.00 19.99 440 ALA A C 1
ATOM 3328 O O . ALA A 1 440 ? -35.515 -36.093 -5.630 1.00 17.97 440 ALA A O 1
ATOM 3330 N N . VAL A 1 441 ? -34.430 -35.666 -3.701 1.00 19.91 441 VAL A N 1
ATOM 3331 C CA . VAL A 1 441 ? -33.126 -35.531 -4.332 1.00 21.12 441 VAL A CA 1
ATOM 3332 C C . VAL A 1 441 ? -32.078 -36.350 -3.592 1.00 21.55 441 VAL A C 1
ATOM 3333 O O . VAL A 1 441 ? -32.351 -36.900 -2.531 1.00 21.22 441 VAL A O 1
ATOM 3337 N N . LEU A 1 442 ? -30.879 -36.439 -4.157 1.00 21.53 442 LEU A N 1
ATOM 3338 C CA . LEU A 1 442 ? -29.812 -37.187 -3.513 1.00 20.42 442 LEU A CA 1
ATOM 3339 C C . LEU A 1 442 ? -29.581 -36.629 -2.115 1.00 21.39 442 LEU A C 1
ATOM 3340 O O . LEU A 1 442 ? -29.409 -35.424 -1.937 1.00 18.67 442 LEU A O 1
ATOM 3345 N N . ASP A 1 443 ? -29.587 -37.517 -1.129 1.00 21.78 443 ASP A N 1
ATOM 3346 C CA . ASP A 1 443 ? -29.366 -37.143 0.263 1.00 22.56 443 ASP A CA 1
ATOM 3347 C C . ASP A 1 443 ? -28.569 -38.281 0.891 1.00 22.37 443 ASP A C 1
ATOM 3348 O O . ASP A 1 443 ? -29.110 -39.371 1.112 1.00 20.76 443 ASP A O 1
ATOM 3353 N N . LEU A 1 444 ? -27.289 -38.035 1.177 1.00 21.45 444 LEU A N 1
ATOM 3354 C CA . LEU A 1 444 ? -26.437 -39.075 1.755 1.00 20.77 444 LEU A CA 1
ATOM 3355 C C . LEU A 1 444 ? -26.949 -39.592 3.095 1.00 21.38 444 LEU A C 1
ATOM 3356 O O . LEU A 1 444 ? -26.702 -40.742 3.449 1.00 22.91 444 LEU A O 1
ATOM 3361 N N . ASP A 1 445 ? -27.672 -38.754 3.834 1.00 20.74 445 ASP A N 1
ATOM 3362 C CA . ASP A 1 445 ? -28.242 -39.183 5.108 1.00 22.29 445 ASP A CA 1
ATOM 3363 C C . ASP A 1 445 ? -29.232 -40.317 4.846 1.00 21.46 445 ASP A C 1
ATOM 3364 O O . ASP A 1 445 ? -29.396 -41.215 5.670 1.00 21.38 445 ASP A O 1
ATOM 3369 N N . VAL A 1 446 ? -29.894 -40.269 3.694 1.00 20.08 446 VAL A N 1
ATOM 3370 C CA . VAL A 1 446 ? -30.849 -41.310 3.323 1.00 20.03 446 VAL A CA 1
ATOM 3371 C C . VAL A 1 446 ? -30.088 -42.518 2.774 1.00 19.34 446 VAL A C 1
ATOM 3372 O O . VAL A 1 446 ? -30.316 -43.650 3.204 1.00 20.19 446 VAL A O 1
ATOM 3376 N N . ALA A 1 447 ? -29.177 -42.262 1.837 1.00 18.65 447 ALA A N 1
ATOM 3377 C CA . ALA A 1 447 ? -28.362 -43.309 1.221 1.00 18.83 447 ALA A CA 1
ATOM 3378 C C . ALA A 1 447 ? -27.557 -44.072 2.277 1.00 19.38 447 ALA A C 1
ATOM 3379 O O . ALA A 1 447 ? -27.244 -45.251 2.107 1.00 19.71 447 ALA A O 1
ATOM 3381 N N . TYR A 1 448 ? -27.215 -43.381 3.357 1.00 20.34 448 TYR A N 1
ATOM 3382 C CA . TYR A 1 448 ? -26.466 -43.972 4.456 1.00 22.04 448 TYR A CA 1
ATOM 3383 C C . TYR A 1 448 ? -27.219 -45.216 4.934 1.00 23.50 448 TYR A C 1
ATOM 3384 O O . TYR A 1 448 ? -26.620 -46.253 5.218 1.00 25.73 448 TYR A O 1
ATOM 3393 N N . PHE A 1 449 ? -28.539 -45.103 5.007 1.00 24.53 449 PHE A N 1
ATOM 3394 C CA . PHE A 1 449 ? -29.382 -46.204 5.453 1.00 23.85 449 PHE A CA 1
ATOM 3395 C C . PHE A 1 449 ? -29.713 -47.203 4.356 1.00 22.42 449 PHE A C 1
ATOM 3396 O O . PHE A 1 449 ? -29.556 -48.412 4.541 1.00 21.28 449 PHE A O 1
ATOM 3404 N N . THR A 1 450 ? -30.159 -46.703 3.209 1.00 21.46 450 THR A N 1
ATOM 3405 C CA . THR A 1 450 ? -30.530 -47.584 2.116 1.00 19.94 450 THR A CA 1
ATOM 3406 C C . THR A 1 450 ? -29.375 -48.427 1.593 1.00 20.34 450 THR A C 1
ATOM 3407 O O . THR A 1 450 ? -29.581 -49.572 1.204 1.00 20.88 450 THR A O 1
ATOM 3411 N N . SER A 1 451 ? -28.162 -47.879 1.583 1.00 20.92 451 SER A N 1
ATOM 3412 C CA . SER A 1 451 ? -27.016 -48.637 1.088 1.00 20.71 451 SER A CA 1
ATOM 3413 C C . SER A 1 451 ? -26.619 -49.762 2.050 1.00 21.86 451 SER A C 1
ATOM 3414 O O . SER A 1 451 ? -25.822 -50.633 1.701 1.00 22.21 451 SER A O 1
ATOM 3417 N N . ARG A 1 452 ? -27.179 -49.745 3.258 1.00 21.61 452 ARG A N 1
ATOM 3418 C CA . ARG A 1 452 ? -26.878 -50.768 4.257 1.00 22.67 452 ARG A CA 1
ATOM 3419 C C . ARG A 1 452 ? -27.981 -51.817 4.333 1.00 24.38 452 ARG A C 1
ATOM 3420 O O . ARG A 1 452 ? -27.876 -52.788 5.085 1.00 23.24 452 ARG A O 1
ATOM 3428 N N . GLY A 1 453 ? -29.042 -51.612 3.559 1.00 24.14 453 GLY A N 1
ATOM 3429 C CA . GLY A 1 453 ? -30.132 -52.569 3.552 1.00 25.03 453 GLY A CA 1
ATOM 3430 C C . GLY A 1 453 ? -31.368 -52.116 4.298 1.00 25.31 453 GLY A C 1
ATOM 3431 O O . GLY A 1 453 ? -32.296 -52.904 4.480 1.00 25.49 453 GLY A O 1
ATOM 3432 N N . ILE A 1 454 ? -31.389 -50.858 4.735 1.00 24.61 454 ILE A N 1
ATOM 3433 C CA . ILE A 1 454 ? -32.543 -50.323 5.459 1.00 23.29 454 ILE A CA 1
ATOM 3434 C C . ILE A 1 454 ? -33.308 -49.310 4.601 1.00 23.76 454 ILE A C 1
ATOM 3435 O O . ILE A 1 454 ? -32.758 -48.291 4.177 1.00 21.54 454 ILE A O 1
ATOM 3440 N N . GLY A 1 455 ? -34.579 -49.599 4.343 1.00 22.75 455 GLY A N 1
ATOM 3441 C CA . GLY A 1 455 ? -35.381 -48.702 3.533 1.00 22.64 455 GLY A CA 1
ATOM 3442 C C . GLY A 1 455 ? -35.737 -47.409 4.245 1.00 22.62 455 GLY A C 1
ATOM 3443 O O . GLY A 1 455 ? -35.689 -47.329 5.471 1.00 22.35 455 GLY A O 1
ATOM 3444 N N . VAL A 1 456 ? -36.099 -46.394 3.466 1.00 21.67 456 VAL A N 1
ATOM 3445 C CA . VAL A 1 456 ? -36.475 -45.099 4.011 1.00 21.42 456 VAL A CA 1
ATOM 3446 C C . VAL A 1 456 ? -37.737 -44.589 3.326 1.00 21.53 456 VAL A C 1
ATOM 3447 O O . VAL A 1 456 ? -37.893 -44.718 2.111 1.00 19.66 456 VAL A O 1
ATOM 3451 N N . ALA A 1 457 ? -38.633 -44.009 4.117 1.00 21.73 457 ALA A N 1
ATOM 3452 C CA . ALA A 1 457 ? -39.880 -43.463 3.603 1.00 21.24 457 ALA A CA 1
ATOM 3453 C C . ALA A 1 457 ? -40.016 -42.043 4.135 1.00 21.43 457 ALA A C 1
ATOM 3454 O O . ALA A 1 457 ? -40.247 -41.839 5.323 1.00 21.92 457 ALA A O 1
ATOM 3456 N N . ASP A 1 458 ? -39.856 -41.067 3.246 1.00 21.65 458 ASP A N 1
ATOM 3457 C CA . ASP A 1 458 ? -39.945 -39.657 3.605 1.00 19.49 458 ASP A CA 1
ATOM 3458 C C . ASP A 1 458 ? -41.362 -39.194 3.306 1.00 19.17 458 ASP A C 1
ATOM 3459 O O . ASP A 1 458 ? -41.753 -39.116 2.144 1.00 17.07 458 ASP A O 1
ATOM 3464 N N . VAL A 1 459 ? -42.120 -38.860 4.348 1.00 19.22 459 VAL A N 1
ATOM 3465 C CA . VAL A 1 459 ? -43.510 -38.455 4.170 1.00 19.11 459 VAL A CA 1
ATOM 3466 C C . VAL A 1 459 ? -43.822 -36.961 4.211 1.00 20.59 459 VAL A C 1
ATOM 3467 O O . VAL A 1 459 ? -43.487 -36.271 5.175 1.00 20.66 459 VAL A O 1
ATOM 3471 N N . ASN A 1 460 ? -44.470 -36.464 3.160 1.00 18.68 460 ASN A N 1
ATOM 3472 C CA . ASN A 1 460 ? -44.882 -35.067 3.133 1.00 20.67 460 ASN A CA 1
ATOM 3473 C C . ASN A 1 460 ? -46.331 -35.085 3.583 1.00 19.95 460 ASN A C 1
ATOM 3474 O O . ASN A 1 460 ? -47.248 -34.951 2.780 1.00 20.47 460 ASN A O 1
ATOM 3479 N N . TYR A 1 461 ? -46.515 -35.278 4.883 1.00 19.67 461 TYR A N 1
ATOM 3480 C CA . TYR A 1 461 ? -47.829 -35.360 5.508 1.00 20.15 461 TYR A CA 1
ATOM 3481 C C . TYR A 1 461 ? -48.696 -34.115 5.351 1.00 21.24 461 TYR A C 1
ATOM 3482 O O . TYR A 1 461 ? -48.230 -33.062 4.903 1.00 21.06 461 TYR A O 1
ATOM 3491 N N . GLY A 1 462 ? -49.966 -34.245 5.725 1.00 22.42 462 GLY A N 1
ATOM 3492 C CA . GLY A 1 462 ? -50.884 -33.121 5.627 1.00 20.97 462 GLY A CA 1
ATOM 3493 C C . GLY A 1 462 ? -50.275 -31.919 6.319 1.00 20.86 462 GLY A C 1
ATOM 3494 O O . GLY A 1 462 ? -49.739 -32.040 7.419 1.00 19.59 462 GLY A O 1
ATOM 3495 N N . GLY A 1 463 ? -50.353 -30.761 5.674 1.00 20.80 463 GLY A N 1
ATOM 3496 C CA . GLY A 1 463 ? -49.779 -29.557 6.240 1.00 20.47 463 GLY A CA 1
ATOM 3497 C C . GLY A 1 463 ? -48.523 -29.169 5.478 1.00 20.91 463 GLY A C 1
ATOM 3498 O O . GLY A 1 463 ? -48.017 -28.055 5.614 1.00 20.53 463 GLY A O 1
ATOM 3499 N N . SER A 1 464 ? -48.006 -30.091 4.673 1.00 20.82 464 SER A N 1
ATOM 3500 C CA . SER A 1 464 ? -46.807 -29.803 3.893 1.00 20.61 464 SER A CA 1
ATOM 3501 C C . SER A 1 464 ? -47.143 -28.754 2.841 1.00 20.37 464 SER A C 1
ATOM 3502 O O . SER A 1 464 ? -48.301 -28.588 2.466 1.00 20.46 464 SER A O 1
ATOM 3505 N N . THR A 1 465 ? -46.126 -28.037 2.380 1.00 20.95 465 THR A N 1
ATOM 3506 C CA . THR A 1 465 ? -46.312 -27.007 1.370 1.00 21.34 465 THR A CA 1
ATOM 3507 C C . THR A 1 465 ? -46.087 -27.588 -0.028 1.00 21.99 465 THR A C 1
ATOM 3508 O O . THR A 1 465 ? -45.730 -28.757 -0.170 1.00 20.58 465 THR A O 1
ATOM 3512 N N . GLY A 1 466 ? -46.305 -26.772 -1.055 1.00 23.16 466 GLY A N 1
ATOM 3513 C CA . GLY A 1 466 ? -46.106 -27.232 -2.418 1.00 24.51 466 GLY A CA 1
ATOM 3514 C C . GLY A 1 466 ? -47.347 -27.813 -3.081 1.00 25.40 466 GLY A C 1
ATOM 3515 O O . GLY A 1 466 ? -47.330 -28.114 -4.278 1.00 25.08 466 GLY A O 1
ATOM 3516 N N . TYR A 1 467 ? -48.424 -27.974 -2.319 1.00 24.90 467 TYR A N 1
ATOM 3517 C CA . TYR A 1 467 ? -49.652 -28.525 -2.876 1.00 26.55 467 TYR A CA 1
ATOM 3518 C C . TYR A 1 467 ? -50.881 -27.645 -2.673 1.00 26.01 467 TYR A C 1
ATOM 3519 O O . TYR A 1 467 ? -52.000 -28.146 -2.621 1.00 27.13 467 TYR A O 1
ATOM 3528 N N . GLY A 1 468 ? -50.677 -26.336 -2.562 1.00 25.53 468 GLY A N 1
ATOM 3529 C CA . GLY A 1 468 ? -51.801 -25.437 -2.387 1.00 24.44 468 GLY A CA 1
ATOM 3530 C C . GLY A 1 468 ? -52.116 -25.098 -0.943 1.00 25.23 468 GLY A C 1
ATOM 3531 O O . GLY A 1 468 ? -51.715 -25.808 -0.020 1.00 24.82 468 GLY A O 1
ATOM 3532 N N . ARG A 1 469 ? -52.847 -24.005 -0.754 1.00 24.20 469 ARG A N 1
ATOM 3533 C CA . ARG A 1 469 ? -53.215 -23.545 0.575 1.00 24.98 469 ARG A CA 1
ATOM 3534 C C . ARG A 1 469 ? -54.042 -24.582 1.333 1.00 26.08 469 ARG A C 1
ATOM 3535 O O . ARG A 1 469 ? -53.790 -24.848 2.509 1.00 25.48 469 ARG A O 1
ATOM 3543 N N . ALA A 1 470 ? -55.023 -25.174 0.657 1.00 26.32 470 ALA A N 1
ATOM 3544 C CA . ALA A 1 470 ? -55.888 -26.177 1.278 1.00 27.27 470 ALA A CA 1
ATOM 3545 C C . ALA A 1 470 ? -55.085 -27.287 1.950 1.00 25.83 470 ALA A C 1
ATOM 3546 O O . ALA A 1 470 ? -55.314 -27.621 3.115 1.00 27.00 470 ALA A O 1
ATOM 3548 N N . TYR A 1 471 ? -54.138 -27.853 1.215 1.00 25.41 471 TYR A N 1
ATOM 3549 C CA . TYR A 1 471 ? -53.311 -28.933 1.738 1.00 25.80 471 TYR A CA 1
ATOM 3550 C C . TYR A 1 471 ? -52.459 -28.458 2.916 1.00 26.56 471 TYR A C 1
ATOM 3551 O O . TYR A 1 471 ? -52.204 -29.210 3.854 1.00 28.06 471 TYR A O 1
ATOM 3560 N N . ARG A 1 472 ? -52.027 -27.205 2.864 1.00 26.13 472 ARG A N 1
ATOM 3561 C CA . ARG A 1 472 ? -51.215 -26.631 3.927 1.00 26.60 472 ARG A CA 1
ATOM 3562 C C . ARG A 1 472 ? -52.099 -26.425 5.165 1.00 27.17 472 ARG A C 1
ATOM 3563 O O . ARG A 1 472 ? -51.646 -26.568 6.305 1.00 26.67 472 ARG A O 1
ATOM 3571 N N . GLU A 1 473 ? -53.372 -26.116 4.924 1.00 26.53 473 GLU A N 1
ATOM 3572 C CA . GLU A 1 473 ? -54.338 -25.872 5.991 1.00 25.39 473 GLU A CA 1
ATOM 3573 C C . GLU A 1 473 ? -54.844 -27.140 6.681 1.00 25.55 473 GLU A C 1
ATOM 3574 O O . GLU A 1 473 ? -55.413 -27.063 7.773 1.00 25.48 473 GLU A O 1
ATOM 3580 N N . ARG A 1 474 ? -54.654 -28.298 6.050 1.00 24.22 474 ARG A N 1
ATOM 3581 C CA . ARG A 1 474 ? -55.101 -29.563 6.640 1.00 25.68 474 ARG A CA 1
ATOM 3582 C C . ARG A 1 474 ? -54.570 -29.734 8.058 1.00 24.41 474 ARG A C 1
ATOM 3583 O O . ARG A 1 474 ? -55.154 -30.458 8.861 1.00 25.91 474 ARG A O 1
ATOM 3591 N N . LEU A 1 475 ? -53.460 -29.072 8.364 1.00 23.06 475 LEU A N 1
ATOM 3592 C CA . LEU A 1 475 ? -52.841 -29.204 9.676 1.00 24.09 475 LEU A CA 1
ATOM 3593 C C . LEU A 1 475 ? -53.309 -28.203 10.739 1.00 25.73 475 LEU A C 1
ATOM 3594 O O . LEU A 1 475 ? -53.025 -28.384 11.927 1.00 27.01 475 LEU A O 1
ATOM 3599 N N . ARG A 1 476 ? -54.029 -27.161 10.329 1.00 24.47 476 ARG A N 1
ATOM 3600 C CA . ARG A 1 476 ? -54.506 -26.163 11.283 1.00 24.10 476 ARG A CA 1
ATOM 3601 C C . ARG A 1 476 ? -55.318 -26.831 12.390 1.00 24.16 476 ARG A C 1
ATOM 3602 O O . ARG A 1 476 ? -56.302 -27.514 12.121 1.00 24.47 476 ARG A O 1
ATOM 3610 N N . GLY A 1 477 ? -54.877 -26.643 13.632 1.00 22.89 477 GLY A N 1
ATOM 3611 C CA . GLY A 1 477 ? -55.549 -27.229 14.774 1.00 22.75 477 GLY A CA 1
ATOM 3612 C C . GLY A 1 477 ? -55.397 -28.738 14.873 1.00 24.37 477 GLY A C 1
ATOM 3613 O O . GLY A 1 477 ? -55.920 -29.350 15.803 1.00 24.83 477 GLY A O 1
ATOM 3614 N N . ARG A 1 478 ? -54.660 -29.344 13.947 1.00 23.11 478 ARG A N 1
ATOM 3615 C CA . ARG A 1 478 ? -54.511 -30.800 13.948 1.00 23.41 478 ARG A CA 1
ATOM 3616 C C . ARG A 1 478 ? -53.106 -31.344 14.218 1.00 24.49 478 ARG A C 1
ATOM 3617 O O . ARG A 1 478 ? -52.866 -32.543 14.060 1.00 24.81 478 ARG A O 1
ATOM 3625 N N . TRP A 1 479 ? -52.174 -30.487 14.618 1.00 23.39 479 TRP A N 1
ATOM 3626 C CA . TRP A 1 479 ? -50.819 -30.962 14.876 1.00 23.44 479 TRP A CA 1
ATOM 3627 C C . TRP A 1 479 ? -50.868 -32.057 15.930 1.00 23.45 479 TRP A C 1
ATOM 3628 O O . TRP A 1 479 ? -51.591 -31.942 16.919 1.00 23.55 479 TRP A O 1
ATOM 3639 N N . GLY A 1 480 ? -50.105 -33.125 15.714 1.00 23.53 480 GLY A N 1
ATOM 3640 C CA . GLY A 1 480 ? -50.104 -34.227 16.660 1.00 23.50 480 GLY A CA 1
ATOM 3641 C C . GLY A 1 480 ? -51.081 -35.326 16.265 1.00 24.51 480 GLY A C 1
ATOM 3642 O O . GLY A 1 480 ? -51.103 -36.395 16.876 1.00 24.58 480 GLY A O 1
ATOM 3643 N N . VAL A 1 481 ? -51.898 -35.067 15.247 1.00 22.34 481 VAL A N 1
ATOM 3644 C CA . VAL A 1 481 ? -52.863 -36.056 14.778 1.00 23.38 481 VAL A CA 1
ATOM 3645 C C . VAL A 1 481 ? -52.648 -36.335 13.292 1.00 22.99 481 VAL A C 1
ATOM 3646 O O . VAL A 1 481 ? -52.337 -37.461 12.908 1.00 23.40 481 VAL A O 1
ATOM 3650 N N . VAL A 1 482 ? -52.802 -35.305 12.461 1.00 23.42 482 VAL A N 1
ATOM 3651 C CA . VAL A 1 482 ? -52.614 -35.444 11.017 1.00 22.48 482 VAL A CA 1
ATOM 3652 C C . VAL A 1 482 ? -51.201 -35.904 10.648 1.00 22.77 482 VAL A C 1
ATOM 3653 O O . VAL A 1 482 ? -51.037 -36.866 9.889 1.00 22.62 482 VAL A O 1
ATOM 3657 N N . ASP A 1 483 ? -50.185 -35.227 11.179 1.00 20.20 483 ASP A N 1
ATOM 3658 C CA . ASP A 1 483 ? -48.806 -35.604 10.883 1.00 20.85 483 ASP A CA 1
ATOM 3659 C C . ASP A 1 483 ? -48.518 -37.026 11.345 1.00 21.45 483 ASP A C 1
ATOM 3660 O O . ASP A 1 483 ? -47.851 -37.793 10.645 1.00 20.87 483 ASP A O 1
ATOM 3665 N N . VAL A 1 484 ? -49.026 -37.385 12.520 1.00 22.17 484 VAL A N 1
ATOM 3666 C CA . VAL A 1 484 ? -48.800 -38.726 13.043 1.00 23.34 484 VAL A CA 1
ATOM 3667 C C . VAL A 1 484 ? -49.507 -39.795 12.208 1.00 24.11 484 VAL A C 1
ATOM 3668 O O . VAL A 1 484 ? -48.881 -40.755 11.763 1.00 25.86 484 VAL A O 1
ATOM 3672 N N . GLU A 1 485 ? -50.802 -39.622 11.984 1.00 25.11 485 GLU A N 1
ATOM 3673 C CA . GLU A 1 485 ? -51.572 -40.595 11.213 1.00 27.55 485 GLU A CA 1
ATOM 3674 C C . GLU A 1 485 ? -51.084 -40.776 9.783 1.00 26.24 485 GLU A C 1
ATOM 3675 O O . GLU A 1 485 ? -51.024 -41.901 9.291 1.00 27.56 485 GLU A O 1
ATOM 3681 N N . ASP A 1 486 ? -50.759 -39.677 9.108 1.00 24.11 486 ASP A N 1
ATOM 3682 C CA . ASP A 1 486 ? -50.286 -39.769 7.730 1.00 23.92 486 ASP A CA 1
ATOM 3683 C C . ASP A 1 486 ? -48.994 -40.563 7.652 1.00 24.22 486 ASP A C 1
ATOM 3684 O O . ASP A 1 486 ? -48.845 -41.425 6.785 1.00 25.76 486 ASP A O 1
ATOM 3689 N N . CYS A 1 487 ? -48.062 -40.282 8.559 1.00 22.35 487 CYS A N 1
ATOM 3690 C CA . CYS A 1 487 ? -46.802 -41.004 8.559 1.00 22.93 487 CYS A CA 1
ATOM 3691 C C . CYS A 1 487 ? -47.029 -42.483 8.836 1.00 23.66 487 CYS A C 1
ATOM 3692 O O . CYS A 1 487 ? -46.400 -43.336 8.219 1.00 23.28 487 CYS A O 1
ATOM 3695 N N . ALA A 1 488 ? -47.941 -42.786 9.755 1.00 24.56 488 ALA A N 1
ATOM 3696 C CA . ALA A 1 488 ? -48.237 -44.176 10.094 1.00 25.24 488 ALA A CA 1
ATOM 3697 C C . ALA A 1 488 ? -48.943 -44.879 8.933 1.00 25.05 488 ALA A C 1
ATOM 3698 O O . ALA A 1 488 ? -48.724 -46.067 8.690 1.00 25.89 488 ALA A O 1
ATOM 3700 N N . ALA A 1 489 ? -49.781 -44.141 8.210 1.00 23.75 489 ALA A N 1
ATOM 3701 C CA . ALA A 1 489 ? -50.498 -44.714 7.078 1.00 24.14 489 ALA A CA 1
ATOM 3702 C C . ALA A 1 489 ? -49.505 -45.234 6.040 1.00 26.07 489 ALA A C 1
ATOM 3703 O O . ALA A 1 489 ? -49.670 -46.335 5.510 1.00 26.70 489 ALA A O 1
ATOM 3705 N N . VAL A 1 490 ? -48.472 -44.444 5.751 1.00 25.60 490 VAL A N 1
ATOM 3706 C CA . VAL A 1 490 ? -47.470 -44.857 4.777 1.00 24.72 490 VAL A CA 1
ATOM 3707 C C . VAL A 1 490 ? -46.705 -46.074 5.286 1.00 25.56 490 VAL A C 1
ATOM 3708 O O . VAL A 1 490 ? -46.492 -47.038 4.550 1.00 27.76 490 VAL A O 1
ATOM 3712 N N . ALA A 1 491 ? -46.303 -46.028 6.549 1.00 25.64 491 ALA A N 1
ATOM 3713 C CA . ALA A 1 491 ? -45.564 -47.128 7.158 1.00 27.95 491 ALA A CA 1
ATOM 3714 C C . ALA A 1 491 ? -46.310 -48.456 7.009 1.00 29.76 491 ALA A C 1
ATOM 3715 O O . ALA A 1 491 ? -45.817 -49.386 6.368 1.00 30.53 491 ALA A O 1
ATOM 3717 N N . THR A 1 492 ? -47.501 -48.537 7.598 1.00 28.84 492 THR A N 1
ATOM 3718 C CA . THR A 1 492 ? -48.296 -49.758 7.541 1.00 28.71 492 THR A CA 1
ATOM 3719 C C . THR A 1 492 ? -48.685 -50.165 6.120 1.00 29.18 492 THR A C 1
ATOM 3720 O O . THR A 1 492 ? -48.862 -51.350 5.843 1.00 28.60 492 THR A O 1
ATOM 3724 N N . ALA A 1 493 ? -48.824 -49.194 5.220 1.00 29.18 493 ALA A N 1
ATOM 3725 C CA . ALA A 1 493 ? -49.166 -49.520 3.840 1.00 29.58 493 ALA A CA 1
ATOM 3726 C C . ALA A 1 493 ? -47.964 -50.226 3.224 1.00 30.10 493 ALA A C 1
ATOM 3727 O O . ALA A 1 493 ? -48.112 -51.197 2.489 1.00 31.64 493 ALA A O 1
ATOM 3729 N N . LEU A 1 494 ? -46.767 -49.743 3.531 1.00 28.97 494 LEU A N 1
ATOM 3730 C CA . LEU A 1 494 ? -45.568 -50.368 2.998 1.00 29.44 494 LEU A CA 1
ATOM 3731 C C . LEU A 1 494 ? -45.463 -51.804 3.495 1.00 29.43 494 LEU A C 1
ATOM 3732 O O . LEU A 1 494 ? -45.128 -52.709 2.731 1.00 29.69 494 LEU A O 1
ATOM 3737 N N . ALA A 1 495 ? -45.760 -52.013 4.771 1.00 29.82 495 ALA A N 1
ATOM 3738 C CA . ALA A 1 495 ? -45.686 -53.347 5.351 1.00 32.50 495 ALA A CA 1
ATOM 3739 C C . ALA A 1 495 ? -46.716 -54.286 4.725 1.00 34.83 495 ALA A C 1
ATOM 3740 O O . ALA A 1 495 ? -46.393 -55.420 4.359 1.00 34.31 495 ALA A O 1
ATOM 3742 N N . GLU A 1 496 ? -47.952 -53.810 4.602 1.00 35.52 496 GLU A N 1
ATOM 3743 C CA . GLU A 1 496 ? -49.022 -54.619 4.031 1.00 37.53 496 GLU A CA 1
ATOM 3744 C C . GLU A 1 496 ? -48.719 -55.020 2.593 1.00 37.76 496 GLU A C 1
ATOM 3745 O O . GLU A 1 496 ? -49.050 -56.125 2.173 1.00 38.29 496 GLU A O 1
ATOM 3751 N N . GLU A 1 497 ? -48.094 -54.117 1.845 1.00 37.90 497 GLU A N 1
ATOM 3752 C CA . GLU A 1 497 ? -47.738 -54.384 0.455 1.00 39.29 497 GLU A CA 1
ATOM 3753 C C . GLU A 1 497 ? -46.618 -55.420 0.371 1.00 39.23 497 GLU A C 1
ATOM 3754 O O . GLU A 1 497 ? -46.286 -55.896 -0.710 1.00 38.17 497 GLU A O 1
ATOM 3760 N N . GLY A 1 498 ? -46.034 -55.757 1.516 1.00 38.99 498 GLY A N 1
ATOM 3761 C CA . GLY A 1 498 ? -44.961 -56.731 1.530 1.00 40.34 498 GLY A CA 1
ATOM 3762 C C . GLY A 1 498 ? -43.640 -56.203 0.995 1.00 41.45 498 GLY A C 1
ATOM 3763 O O . GLY A 1 498 ? -42.899 -56.930 0.332 1.00 42.47 498 GLY A O 1
ATOM 3764 N N . THR A 1 499 ? -43.346 -54.934 1.263 1.00 40.72 499 THR A N 1
ATOM 3765 C CA . THR A 1 499 ? -42.089 -54.337 0.821 1.00 40.21 499 THR A CA 1
ATOM 3766 C C . THR A 1 499 ? -41.269 -53.917 2.038 1.00 38.01 499 THR A C 1
ATOM 3767 O O . THR A 1 499 ? -40.088 -53.592 1.919 1.00 38.84 499 THR A O 1
ATOM 3771 N N . ALA A 1 500 ? -41.905 -53.938 3.207 1.00 35.71 500 ALA A N 1
ATOM 3772 C CA . ALA A 1 500 ? -41.248 -53.571 4.459 1.00 33.97 500 ALA A CA 1
ATOM 3773 C C . ALA A 1 500 ? -41.634 -54.534 5.579 1.00 33.62 500 ALA A C 1
ATOM 3774 O O . ALA A 1 500 ? -42.752 -55.054 5.607 1.00 32.71 500 ALA A O 1
ATOM 3776 N N . ASP A 1 501 ? -40.699 -54.765 6.496 1.00 31.61 501 ASP A N 1
ATOM 3777 C CA . ASP A 1 501 ? -40.912 -55.647 7.635 1.00 31.98 501 ASP A CA 1
ATOM 3778 C C . ASP A 1 501 ? -41.764 -54.908 8.671 1.00 33.56 501 ASP A C 1
ATOM 3779 O O . ASP A 1 501 ? -41.296 -53.967 9.315 1.00 33.45 501 ASP A O 1
ATOM 3784 N N . ARG A 1 502 ? -43.011 -55.343 8.828 1.00 33.51 502 ARG A N 1
ATOM 3785 C CA . ARG A 1 502 ? -43.944 -54.724 9.767 1.00 33.87 502 ARG A CA 1
ATOM 3786 C C . ARG A 1 502 ? -43.397 -54.588 11.183 1.00 33.09 502 ARG A C 1
ATOM 3787 O O . ARG A 1 502 ? -43.729 -53.641 11.897 1.00 33.43 502 ARG A O 1
ATOM 3795 N N . ALA A 1 503 ? -42.564 -55.538 11.591 1.00 31.10 503 ALA A N 1
ATOM 3796 C CA . ALA A 1 503 ? -42.009 -55.522 12.935 1.00 29.33 503 ALA A CA 1
ATOM 3797 C C . ALA A 1 503 ? -40.761 -54.670 13.081 1.00 30.06 503 ALA A C 1
ATOM 3798 O O . ALA A 1 503 ? -40.312 -54.417 14.196 1.00 30.09 503 ALA A O 1
ATOM 3800 N N . ARG A 1 504 ? -40.192 -54.228 11.965 1.00 30.04 504 ARG A N 1
ATOM 3801 C CA . ARG A 1 504 ? -38.978 -53.427 12.032 1.00 28.67 504 ARG A CA 1
ATOM 3802 C C . ARG A 1 504 ? -39.126 -52.065 11.363 1.00 27.29 504 ARG A C 1
ATOM 3803 O O . ARG A 1 504 ? -38.441 -51.755 10.387 1.00 26.18 504 ARG A O 1
ATOM 3811 N N . LEU A 1 505 ? -40.028 -51.256 11.909 1.00 25.37 505 LEU A N 1
ATOM 3812 C CA . LEU A 1 505 ? -40.284 -49.916 11.398 1.00 25.42 505 LEU A CA 1
ATOM 3813 C C . LEU A 1 505 ? -39.862 -48.874 12.426 1.00 25.54 505 LEU A C 1
ATOM 3814 O O . LEU A 1 505 ? -40.268 -48.933 13.584 1.00 24.86 505 LEU A O 1
ATOM 3819 N N . ALA A 1 506 ? -39.044 -47.917 12.004 1.00 24.06 506 ALA A N 1
ATOM 3820 C CA . ALA A 1 506 ? -38.611 -46.864 12.910 1.00 23.95 506 ALA A CA 1
ATOM 3821 C C . ALA A 1 506 ? -39.177 -45.531 12.431 1.00 23.38 506 ALA A C 1
ATOM 3822 O O . ALA A 1 506 ? -39.479 -45.363 11.245 1.00 22.11 506 ALA A O 1
ATOM 3824 N N . VAL A 1 507 ? -39.336 -44.597 13.363 1.00 22.82 507 VAL A N 1
ATOM 3825 C CA . VAL A 1 507 ? -39.829 -43.263 13.040 1.00 22.69 507 VAL A CA 1
ATOM 3826 C C . VAL A 1 507 ? -38.765 -42.268 13.525 1.00 23.68 507 VAL A C 1
ATOM 3827 O O . VAL A 1 507 ? -38.183 -42.446 14.594 1.00 23.97 507 VAL A O 1
ATOM 3831 N N . ARG A 1 508 ? -38.492 -41.238 12.733 1.00 22.49 508 ARG A N 1
ATOM 3832 C CA . ARG A 1 508 ? -37.499 -40.239 13.121 1.00 22.23 508 ARG A CA 1
ATOM 3833 C C . ARG A 1 508 ? -37.831 -38.871 12.532 1.00 22.11 508 ARG A C 1
ATOM 3834 O O . ARG A 1 508 ? -38.550 -38.768 11.530 1.00 19.45 508 ARG A O 1
ATOM 3842 N N . GLY A 1 509 ? -37.300 -37.829 13.165 1.00 21.25 509 GLY A N 1
ATOM 3843 C CA . GLY A 1 509 ? -37.524 -36.469 12.707 1.00 19.83 509 GLY A CA 1
ATOM 3844 C C . GLY A 1 509 ? -36.882 -35.443 13.626 1.00 19.62 509 GLY A C 1
ATOM 3845 O O . GLY A 1 509 ? -36.611 -35.727 14.796 1.00 18.21 509 GLY A O 1
ATOM 3846 N N . GLY A 1 510 ? -36.630 -34.252 13.095 1.00 18.82 510 GLY A N 1
ATOM 3847 C CA . GLY A 1 510 ? -36.032 -33.191 13.889 1.00 17.40 510 GLY A CA 1
ATOM 3848 C C . GLY A 1 510 ? -36.977 -32.006 13.982 1.00 17.62 510 GLY A C 1
ATOM 3849 O O . GLY A 1 510 ? -37.794 -31.785 13.083 1.00 17.71 510 GLY A O 1
ATOM 3850 N N . ALA A 1 511 ? -36.874 -31.244 15.066 1.00 17.86 511 ALA A N 1
ATOM 3851 C CA . ALA A 1 511 ? -37.739 -30.087 15.270 1.00 16.84 511 ALA A CA 1
ATOM 3852 C C . ALA A 1 511 ? -39.200 -30.549 15.213 1.00 18.69 511 ALA A C 1
ATOM 3853 O O . ALA A 1 511 ? -39.594 -31.437 15.977 1.00 16.69 511 ALA A O 1
ATOM 3855 N N . ALA A 1 512 ? -40.000 -29.961 14.321 1.00 16.99 512 ALA A N 1
ATOM 3856 C CA . ALA A 1 512 ? -41.404 -30.356 14.196 1.00 19.86 512 ALA A CA 1
ATOM 3857 C C . ALA A 1 512 ? -41.440 -31.861 13.938 1.00 20.74 512 ALA A C 1
ATOM 3858 O O . ALA A 1 512 ? -42.321 -32.570 14.430 1.00 21.73 512 ALA A O 1
ATOM 3860 N N . GLY A 1 513 ? -40.468 -32.336 13.165 1.00 18.57 513 GLY A N 1
ATOM 3861 C CA . GLY A 1 513 ? -40.377 -33.752 12.873 1.00 19.77 513 GLY A CA 1
ATOM 3862 C C . GLY A 1 513 ? -40.063 -34.544 14.133 1.00 20.88 513 GLY A C 1
ATOM 3863 O O . GLY A 1 513 ? -40.438 -35.712 14.244 1.00 20.76 513 GLY A O 1
ATOM 3864 N N . GLY A 1 514 ? -39.365 -33.919 15.079 1.00 20.36 514 GLY A N 1
ATOM 3865 C CA . GLY A 1 514 ? -39.045 -34.598 16.327 1.00 21.60 514 GLY A CA 1
ATOM 3866 C C . GLY A 1 514 ? -40.322 -34.766 17.133 1.00 22.37 514 GLY A C 1
ATOM 3867 O O . GLY A 1 514 ? -40.545 -35.788 17.787 1.00 24.86 514 GLY A O 1
ATOM 3868 N N . TRP A 1 515 ? -41.165 -33.742 17.086 1.00 21.33 515 TRP A N 1
ATOM 3869 C CA . TRP A 1 515 ? -42.448 -33.773 17.771 1.00 21.28 515 TRP A CA 1
ATOM 3870 C C . TRP A 1 515 ? -43.270 -34.918 17.181 1.00 21.88 515 TRP A C 1
ATOM 3871 O O . TRP A 1 515 ? -43.845 -35.728 17.914 1.00 21.55 515 TRP A O 1
ATOM 3882 N N . THR A 1 516 ? -43.309 -34.989 15.853 1.00 22.56 516 THR A N 1
ATOM 3883 C CA . THR A 1 516 ? -44.072 -36.032 15.178 1.00 23.27 516 THR A CA 1
ATOM 3884 C C . THR A 1 516 ? -43.581 -37.422 15.574 1.00 23.37 516 THR A C 1
ATOM 3885 O O . THR A 1 516 ? -44.395 -38.316 15.840 1.00 22.03 516 THR A O 1
ATOM 3889 N N . ALA A 1 517 ? -42.259 -37.594 15.623 1.00 21.69 517 ALA A N 1
ATOM 3890 C CA . ALA A 1 517 ? -41.662 -38.878 15.989 1.00 21.41 517 ALA A CA 1
ATOM 3891 C C . ALA A 1 517 ? -41.980 -39.228 17.437 1.00 21.38 517 ALA A C 1
ATOM 3892 O O . ALA A 1 517 ? -42.377 -40.353 17.740 1.00 21.80 517 ALA A O 1
ATOM 3894 N N . ALA A 1 518 ? -41.792 -38.264 18.331 1.00 22.16 518 ALA A N 1
ATOM 3895 C CA . ALA A 1 518 ? -42.082 -38.485 19.740 1.00 22.53 518 ALA A CA 1
ATOM 3896 C C . ALA A 1 518 ? -43.563 -38.826 19.890 1.00 23.91 518 ALA A C 1
ATOM 3897 O O . ALA A 1 518 ? -43.914 -39.797 20.563 1.00 22.84 518 ALA A O 1
ATOM 3899 N N . SER A 1 519 ? -44.423 -38.029 19.254 1.00 23.38 519 SER A N 1
ATOM 3900 C CA . SER A 1 519 ? -45.866 -38.247 19.320 1.00 24.25 519 SER A CA 1
ATOM 3901 C C . SER A 1 519 ? -46.235 -39.635 18.816 1.00 25.59 519 SER A C 1
ATOM 3902 O O . SER A 1 519 ? -47.162 -40.262 19.332 1.00 26.17 519 SER A O 1
ATOM 3905 N N . SER A 1 520 ? -45.515 -40.105 17.801 1.00 25.37 520 SER A N 1
ATOM 3906 C CA . SER A 1 520 ? -45.778 -41.418 17.221 1.00 25.45 520 SER A CA 1
ATOM 3907 C C . SER A 1 520 ? -45.453 -42.519 18.214 1.00 26.91 520 SER A C 1
ATOM 3908 O O . SER A 1 520 ? -46.167 -43.517 18.304 1.00 27.23 520 SER A O 1
ATOM 3911 N N . LEU A 1 521 ? -44.367 -42.343 18.954 1.00 27.90 521 LEU A N 1
ATOM 3912 C CA . LEU A 1 521 ? -43.971 -43.350 19.924 1.00 30.15 521 LEU A CA 1
ATOM 3913 C C . LEU A 1 521 ? -44.929 -43.333 21.103 1.00 31.22 521 LEU A C 1
ATOM 3914 O O . LEU A 1 521 ? -45.144 -44.355 21.752 1.00 32.72 521 LEU A O 1
ATOM 3919 N N . VAL A 1 522 ? -45.514 -42.169 21.361 1.00 32.79 522 VAL A N 1
ATOM 3920 C CA . VAL A 1 522 ? -46.440 -42.000 22.475 1.00 33.42 522 VAL A CA 1
ATOM 3921 C C . VAL A 1 522 ? -47.889 -42.371 22.179 1.00 34.34 522 VAL A C 1
ATOM 3922 O O . VAL A 1 522 ? -48.532 -43.044 22.980 1.00 36.97 522 VAL A O 1
ATOM 3926 N N . SER A 1 523 ? -48.403 -41.944 21.032 1.00 35.39 523 SER A N 1
ATOM 3927 C CA . SER A 1 523 ? -49.794 -42.216 20.692 1.00 34.24 523 SER A CA 1
ATOM 3928 C C . SER A 1 523 ? -50.058 -43.382 19.746 1.00 32.90 523 SER A C 1
ATOM 3929 O O . SER A 1 523 ? -51.188 -43.567 19.303 1.00 33.14 523 SER A O 1
ATOM 3932 N N . THR A 1 524 ? -49.031 -44.158 19.414 1.00 33.07 524 THR A N 1
ATOM 3933 C CA . THR A 1 524 ? -49.228 -45.321 18.549 1.00 32.20 524 THR A CA 1
ATOM 3934 C C . THR A 1 524 ? -48.218 -46.398 18.919 1.00 32.11 524 THR A C 1
ATOM 3935 O O . THR A 1 524 ? -47.250 -46.133 19.632 1.00 30.32 524 THR A O 1
ATOM 3939 N N . ASP A 1 525 ? -48.453 -47.616 18.446 1.00 32.81 525 ASP A N 1
ATOM 3940 C CA . ASP A 1 525 ? -47.532 -48.710 18.715 1.00 34.72 525 ASP A CA 1
ATOM 3941 C C . ASP A 1 525 ? -47.080 -49.329 17.401 1.00 33.16 525 ASP A C 1
ATOM 3942 O O . ASP A 1 525 ? -46.786 -50.520 17.324 1.00 33.45 525 ASP A O 1
ATOM 3947 N N . VAL A 1 526 ? -47.015 -48.490 16.373 1.00 32.01 526 VAL A N 1
ATOM 3948 C CA . VAL A 1 526 ? -46.605 -48.907 15.038 1.00 30.15 526 VAL A CA 1
ATOM 3949 C C . VAL A 1 526 ? -45.107 -49.151 14.925 1.00 29.36 526 VAL A C 1
ATOM 3950 O O . VAL A 1 526 ? -44.672 -50.114 14.294 1.00 29.58 526 VAL A O 1
ATOM 3954 N N . TYR A 1 527 ? -44.320 -48.288 15.553 1.00 28.51 527 TYR A N 1
ATOM 3955 C CA . TYR A 1 527 ? -42.872 -48.388 15.450 1.00 28.15 527 TYR A CA 1
ATOM 3956 C C . TYR A 1 527 ? -42.140 -49.173 16.527 1.00 28.18 527 TYR A C 1
ATOM 3957 O O . TYR A 1 527 ? -42.564 -49.221 17.678 1.00 28.10 527 TYR A O 1
ATOM 3966 N N . ALA A 1 528 ? -41.025 -49.781 16.123 1.00 28.20 528 ALA A N 1
ATOM 3967 C CA . ALA A 1 528 ? -40.186 -50.575 17.011 1.00 28.76 528 ALA A CA 1
ATOM 3968 C C . ALA A 1 528 ? -39.211 -49.681 17.770 1.00 29.96 528 ALA A C 1
ATOM 3969 O O . ALA A 1 528 ? -38.668 -50.073 18.801 1.00 31.60 528 ALA A O 1
ATOM 3971 N N . CYS A 1 529 ? -38.982 -48.482 17.246 1.00 29.87 529 CYS A N 1
ATOM 3972 C CA . CYS A 1 529 ? -38.083 -47.524 17.883 1.00 28.30 529 CYS A CA 1
ATOM 3973 C C . CYS A 1 529 ? -38.164 -46.186 17.159 1.00 27.82 529 CYS A C 1
ATOM 3974 O O . CYS A 1 529 ? -38.881 -46.055 16.163 1.00 27.04 529 CYS A O 1
ATOM 3977 N N . GLY A 1 530 ? -37.443 -45.191 17.662 1.00 26.74 530 GLY A N 1
ATOM 3978 C CA . GLY A 1 530 ? -37.481 -43.889 17.026 1.00 26.51 530 GLY A CA 1
ATOM 3979 C C . GLY A 1 530 ? -36.350 -42.969 17.428 1.00 26.60 530 GLY A C 1
ATOM 3980 O O . GLY A 1 530 ? -35.761 -43.122 18.502 1.00 26.66 530 GLY A O 1
ATOM 3981 N N . THR A 1 531 ? -36.046 -42.014 16.554 1.00 25.20 531 THR A N 1
ATOM 3982 C CA . THR A 1 531 ? -34.990 -41.041 16.802 1.00 24.41 531 THR A CA 1
ATOM 3983 C C . THR A 1 531 ? -35.608 -39.644 16.784 1.00 24.92 531 THR A C 1
ATOM 3984 O O . THR A 1 531 ? -36.219 -39.230 15.795 1.00 24.10 531 THR A O 1
ATOM 3988 N N . VAL A 1 532 ? -35.442 -38.930 17.891 1.00 23.33 532 VAL A N 1
ATOM 3989 C CA . VAL A 1 532 ? -35.998 -37.599 18.057 1.00 21.74 532 VAL A CA 1
ATOM 3990 C C . VAL A 1 532 ? -34.897 -36.545 18.165 1.00 23.69 532 VAL A C 1
ATOM 3991 O O . VAL A 1 532 ? -34.042 -36.618 19.053 1.00 22.38 532 VAL A O 1
ATOM 3995 N N . LEU A 1 533 ? -34.919 -35.567 17.261 1.00 22.61 533 LEU A N 1
ATOM 3996 C CA . LEU A 1 533 ? -33.924 -34.497 17.271 1.00 21.51 533 LEU A CA 1
ATOM 3997 C C . LEU A 1 533 ? -34.546 -33.142 17.620 1.00 22.82 533 LEU A C 1
ATOM 3998 O O . LEU A 1 533 ? -35.569 -32.756 17.038 1.00 22.20 533 LEU A O 1
ATOM 4003 N N . TYR A 1 534 ? -33.918 -32.431 18.561 1.00 21.92 534 TYR A N 1
ATOM 4004 C CA . TYR A 1 534 ? -34.373 -31.109 19.019 1.00 23.36 534 TYR A CA 1
ATOM 4005 C C . TYR A 1 534 ? -35.856 -30.896 18.734 1.00 23.99 534 TYR A C 1
ATOM 4006 O O . TYR A 1 534 ? -36.241 -30.032 17.947 1.00 24.70 534 TYR A O 1
ATOM 4015 N N . PRO A 1 535 ? -36.710 -31.680 19.404 1.00 25.28 535 PRO A N 1
ATOM 4016 C CA . PRO A 1 535 ? -38.167 -31.646 19.261 1.00 25.99 535 PRO A CA 1
ATOM 4017 C C . PRO A 1 535 ? -38.911 -30.704 20.185 1.00 25.94 535 PRO A C 1
ATOM 4018 O O . PRO A 1 535 ? -38.333 -30.083 21.072 1.00 26.10 535 PRO A O 1
ATOM 4022 N N . VAL A 1 536 ? -40.215 -30.618 19.952 1.00 25.76 536 VAL A N 1
ATOM 4023 C CA . VAL A 1 536 ? -41.108 -29.837 20.789 1.00 25.75 536 VAL A CA 1
ATOM 4024 C C . VAL A 1 536 ? -41.824 -30.968 21.519 1.00 26.24 536 VAL A C 1
ATOM 4025 O O . VAL A 1 536 ? -42.447 -31.812 20.879 1.00 26.57 536 VAL A O 1
ATOM 4029 N N . LEU A 1 537 ? -41.705 -31.008 22.842 1.00 26.60 537 LEU A N 1
ATOM 4030 C CA . LEU A 1 537 ? -42.333 -32.064 23.633 1.00 28.16 537 LEU A CA 1
ATOM 4031 C C . LEU A 1 537 ? -43.222 -31.507 24.729 1.00 28.73 537 LEU A C 1
ATOM 4032 O O . LEU A 1 537 ? -44.138 -32.181 25.197 1.00 29.08 537 LEU A O 1
ATOM 4037 N N . ASP A 1 538 ? -42.933 -30.274 25.132 1.00 30.04 538 ASP A N 1
ATOM 4038 C CA . ASP A 1 538 ? -43.662 -29.592 26.195 1.00 30.20 538 ASP A CA 1
ATOM 4039 C C . ASP A 1 538 ? -44.376 -28.367 25.622 1.00 28.97 538 ASP A C 1
ATOM 4040 O O . ASP A 1 538 ? -43.775 -27.307 25.482 1.00 29.30 538 ASP A O 1
ATOM 4045 N N . LEU A 1 539 ? -45.658 -28.517 25.294 1.00 29.12 539 LEU A N 1
ATOM 4046 C CA . LEU A 1 539 ? -46.437 -27.420 24.717 1.00 29.77 539 LEU A CA 1
ATOM 4047 C C . LEU A 1 539 ? -46.659 -26.264 25.680 1.00 30.67 539 LEU A C 1
ATOM 4048 O O . LEU A 1 539 ? -46.488 -25.101 25.315 1.00 30.63 539 LEU A O 1
ATOM 4053 N N . LEU A 1 540 ? -47.059 -26.584 26.907 1.00 30.73 540 LEU A N 1
ATOM 4054 C CA . LEU A 1 540 ? -47.308 -25.555 27.902 1.00 31.11 540 LEU A CA 1
ATOM 4055 C C . LEU A 1 540 ? -46.037 -24.758 28.131 1.00 31.15 540 LEU A C 1
ATOM 4056 O O . LEU A 1 540 ? -46.068 -23.530 28.193 1.00 31.26 540 LEU A O 1
ATOM 4061 N N . GLY A 1 541 ? -44.913 -25.458 28.244 1.00 32.28 541 GLY A N 1
ATOM 4062 C CA . GLY A 1 541 ? -43.654 -24.771 28.453 1.00 32.63 541 GLY A CA 1
ATOM 4063 C C . GLY A 1 541 ? -43.332 -23.917 27.241 1.00 34.08 541 GLY A C 1
ATOM 4064 O O . GLY A 1 541 ? -42.953 -22.748 27.362 1.00 33.46 541 GLY A O 1
ATOM 4065 N N . TRP A 1 542 ? -43.510 -24.504 26.062 1.00 33.14 542 TRP A N 1
ATOM 4066 C CA . TRP A 1 542 ? -43.222 -23.820 24.810 1.00 32.62 542 TRP A CA 1
ATOM 4067 C C . TRP A 1 542 ? -44.061 -22.561 24.640 1.00 32.50 542 TRP A C 1
ATOM 4068 O O . TRP A 1 542 ? -43.549 -21.513 24.242 1.00 32.02 542 TRP A O 1
ATOM 4079 N N . ALA A 1 543 ? -45.351 -22.664 24.944 1.00 31.51 543 ALA A N 1
ATOM 4080 C CA . ALA A 1 543 ? -46.257 -21.528 24.807 1.00 32.82 543 ALA A CA 1
ATOM 4081 C C . ALA A 1 543 ? -45.997 -20.457 25.858 1.00 33.31 543 ALA A C 1
ATOM 4082 O O . ALA A 1 543 ? -46.361 -19.296 25.674 1.00 35.07 543 ALA A O 1
ATOM 4084 N N . ASP A 1 544 ? -45.358 -20.843 26.954 1.00 32.87 544 ASP A N 1
ATOM 4085 C CA . ASP A 1 544 ? -45.085 -19.900 28.030 1.00 34.15 544 ASP A CA 1
ATOM 4086 C C . ASP A 1 544 ? -43.688 -19.297 27.922 1.00 32.75 544 ASP A C 1
ATOM 4087 O O . ASP A 1 544 ? -42.835 -19.515 28.783 1.00 32.95 544 ASP A O 1
ATOM 4092 N N . GLY A 1 545 ? -43.468 -18.535 26.854 1.00 32.56 545 GLY A N 1
ATOM 4093 C CA . GLY A 1 545 ? -42.176 -17.906 26.627 1.00 30.30 545 GLY A CA 1
ATOM 4094 C C . GLY A 1 545 ? -41.076 -18.927 26.408 1.00 29.85 545 GLY A C 1
ATOM 4095 O O . GLY A 1 545 ? -39.903 -18.639 26.643 1.00 29.96 545 GLY A O 1
ATOM 4096 N N . GLY A 1 546 ? -41.455 -20.114 25.934 1.00 28.02 546 GLY A N 1
ATOM 4097 C CA . GLY A 1 546 ? -40.495 -21.182 25.711 1.00 25.71 546 GLY A CA 1
ATOM 4098 C C . GLY A 1 546 ? -39.855 -21.317 24.336 1.00 25.11 546 GLY A C 1
ATOM 4099 O O . GLY A 1 546 ? -39.202 -22.323 24.066 1.00 24.41 546 GLY A O 1
ATOM 4100 N N . THR A 1 547 ? -40.030 -20.329 23.464 1.00 22.27 547 THR A N 1
ATOM 4101 C CA . THR A 1 547 ? -39.419 -20.392 22.136 1.00 22.18 547 THR A CA 1
ATOM 4102 C C . THR A 1 547 ? -39.243 -18.974 21.576 1.00 21.53 547 THR A C 1
ATOM 4103 O O . THR A 1 547 ? -39.790 -18.014 22.129 1.00 22.50 547 THR A O 1
ATOM 4107 N N . HIS A 1 548 ? -38.479 -18.839 20.495 1.00 19.75 548 HIS A N 1
ATOM 4108 C CA . HIS A 1 548 ? -38.233 -17.527 19.903 1.00 17.53 548 HIS A CA 1
ATOM 4109 C C . HIS A 1 548 ? -39.507 -16.839 19.444 1.00 18.79 548 HIS A C 1
ATOM 4110 O O . HIS A 1 548 ? -40.529 -17.482 19.205 1.00 19.27 548 HIS A O 1
ATOM 4117 N N . ASP A 1 549 ? -39.424 -15.522 19.301 1.00 18.34 549 ASP A N 1
ATOM 4118 C CA . ASP A 1 549 ? -40.563 -14.704 18.905 1.00 18.08 549 ASP A CA 1
ATOM 4119 C C . ASP A 1 549 ? -41.286 -15.172 17.634 1.00 17.74 549 ASP A C 1
ATOM 4120 O O . ASP A 1 549 ? -42.509 -15.327 17.642 1.00 16.23 549 ASP A O 1
ATOM 4125 N N . PHE A 1 550 ? -40.538 -15.423 16.561 1.00 16.83 550 PHE A N 1
ATOM 4126 C CA . PHE A 1 550 ? -41.134 -15.845 15.287 1.00 18.24 550 PHE A CA 1
ATOM 4127 C C . PHE A 1 550 ? -42.142 -17.000 15.363 1.00 18.13 550 PHE A C 1
ATOM 4128 O O . PHE A 1 550 ? -43.091 -17.043 14.580 1.00 17.30 550 PHE A O 1
ATOM 4136 N N . GLU A 1 551 ? -41.945 -17.931 16.292 1.00 17.85 551 GLU A N 1
ATOM 4137 C CA . GLU A 1 551 ? -42.868 -19.054 16.421 1.00 19.07 551 GLU A CA 1
ATOM 4138 C C . GLU A 1 551 ? -43.568 -19.088 17.776 1.00 18.78 551 GLU A C 1
ATOM 4139 O O . GLU A 1 551 ? -44.154 -20.104 18.150 1.00 17.98 551 GLU A O 1
ATOM 4145 N N . SER A 1 552 ? -43.531 -17.972 18.498 1.00 19.15 552 SER A N 1
ATOM 4146 C CA . SER A 1 552 ? -44.139 -17.920 19.823 1.00 19.49 552 SER A CA 1
ATOM 4147 C C . SER A 1 552 ? -45.663 -18.055 19.832 1.00 19.53 552 SER A C 1
ATOM 4148 O O . SER A 1 552 ? -46.255 -18.242 20.890 1.00 17.84 552 SER A O 1
ATOM 4151 N N . ARG A 1 553 ? -46.289 -17.962 18.661 1.00 19.52 553 ARG A N 1
ATOM 4152 C CA . ARG A 1 553 ? -47.743 -18.093 18.542 1.00 20.24 553 ARG A CA 1
ATOM 4153 C C . ARG A 1 553 ? -48.116 -19.063 17.423 1.00 20.17 553 ARG A C 1
ATOM 4154 O O . ARG A 1 553 ? -49.264 -19.107 16.992 1.00 21.34 553 ARG A O 1
ATOM 4162 N N . TYR A 1 554 ? -47.136 -19.833 16.956 1.00 19.64 554 TYR A N 1
ATOM 4163 C CA . TYR A 1 554 ? -47.335 -20.817 15.891 1.00 18.71 554 TYR A CA 1
ATOM 4164 C C . TYR A 1 554 ? -48.306 -21.907 16.368 1.00 17.94 554 TYR A C 1
ATOM 4165 O O . TYR A 1 554 ? -48.992 -22.539 15.566 1.00 17.80 554 TYR A O 1
ATOM 4174 N N . LEU A 1 555 ? -48.362 -22.133 17.675 1.00 17.64 555 LEU A N 1
ATOM 4175 C CA . LEU A 1 555 ? -49.266 -23.147 18.207 1.00 19.42 555 LEU A CA 1
ATOM 4176 C C . LEU A 1 555 ? -50.734 -22.776 17.976 1.00 20.70 555 LEU A C 1
ATOM 4177 O O . LEU A 1 555 ? -51.599 -23.656 17.932 1.00 19.82 555 LEU A O 1
ATOM 4182 N N . ASP A 1 556 ? -51.018 -21.483 17.818 1.00 19.96 556 ASP A N 1
ATOM 4183 C CA . ASP A 1 556 ? -52.389 -21.056 17.568 1.00 21.33 556 ASP A CA 1
ATOM 4184 C C . ASP A 1 556 ? -52.877 -21.718 16.292 1.00 22.46 556 ASP A C 1
ATOM 4185 O O . ASP A 1 556 ? -54.036 -22.119 16.187 1.00 22.53 556 ASP A O 1
ATOM 4190 N N . PHE A 1 557 ? -51.973 -21.835 15.326 1.00 22.65 557 PHE A N 1
ATOM 4191 C CA . PHE A 1 557 ? -52.283 -22.457 14.049 1.00 21.23 557 PHE A CA 1
ATOM 4192 C C . PHE A 1 557 ? -52.268 -23.974 14.170 1.00 21.70 557 PHE A C 1
ATOM 4193 O O . PHE A 1 557 ? -53.161 -24.657 13.673 1.00 20.80 557 PHE A O 1
ATOM 4201 N N . LEU A 1 558 ? -51.236 -24.487 14.830 1.00 21.22 558 LEU A N 1
ATOM 4202 C CA . LEU A 1 558 ? -51.046 -25.922 14.981 1.00 22.99 558 LEU A CA 1
ATOM 4203 C C . LEU A 1 558 ? -52.063 -26.675 15.838 1.00 24.84 558 LEU A C 1
ATOM 4204 O O . LEU A 1 558 ? -52.533 -27.744 15.439 1.00 25.19 558 LEU A O 1
ATOM 4209 N N . ILE A 1 559 ? -52.406 -26.133 17.004 1.00 25.24 559 ILE A N 1
ATOM 4210 C CA . ILE A 1 559 ? -53.357 -26.810 17.880 1.00 25.90 559 ILE A CA 1
ATOM 4211 C C . ILE A 1 559 ? -54.554 -25.958 18.300 1.00 26.13 559 ILE A C 1
ATOM 4212 O O . ILE A 1 559 ? -55.495 -26.460 18.916 1.00 27.62 559 ILE A O 1
ATOM 4217 N N . GLY A 1 560 ? -54.528 -24.676 17.956 1.00 25.97 560 GLY A N 1
ATOM 4218 C CA . GLY A 1 560 ? -55.623 -23.796 18.324 1.00 25.58 560 GLY A CA 1
ATOM 4219 C C . GLY A 1 560 ? -55.160 -22.834 19.399 1.00 26.84 560 GLY A C 1
ATOM 4220 O O . GLY A 1 560 ? -54.183 -23.108 20.096 1.00 25.22 560 GLY A O 1
ATOM 4221 N N . SER A 1 561 ? -55.850 -21.708 19.544 1.00 26.60 561 SER A N 1
ATOM 4222 C CA . SER A 1 561 ? -55.455 -20.727 20.543 1.00 28.66 561 SER A CA 1
ATOM 4223 C C . SER A 1 561 ? -55.547 -21.336 21.931 1.00 29.97 561 SER A C 1
ATOM 4224 O O . SER A 1 561 ? -56.286 -22.301 22.151 1.00 28.58 561 SER A O 1
ATOM 4227 N N . PHE A 1 562 ? -54.790 -20.770 22.863 1.00 30.87 562 PHE A N 1
ATOM 4228 C CA . PHE A 1 562 ? -54.800 -21.250 24.231 1.00 33.43 562 PHE A CA 1
ATOM 4229 C C . PHE A 1 562 ? -56.104 -20.807 24.883 1.00 35.49 562 PHE A C 1
ATOM 4230 O O . PHE A 1 562 ? -56.600 -21.451 25.805 1.00 36.60 562 PHE A O 1
ATOM 4238 N N . GLU A 1 563 ? -56.650 -19.701 24.393 1.00 37.46 563 GLU A N 1
ATOM 4239 C CA . GLU A 1 563 ? -57.896 -19.161 24.920 1.00 41.15 563 GLU A CA 1
ATOM 4240 C C . GLU A 1 563 ? -59.063 -20.084 24.608 1.00 41.79 563 GLU A C 1
ATOM 4241 O O . GLU A 1 563 ? -59.956 -20.272 25.433 1.00 42.86 563 GLU A O 1
ATOM 4247 N N . GLU A 1 564 ? -59.046 -20.661 23.413 1.00 40.73 564 GLU A N 1
ATOM 4248 C CA . GLU A 1 564 ? -60.124 -21.536 22.980 1.00 40.54 564 GLU A CA 1
ATOM 4249 C C . GLU A 1 564 ? -59.920 -23.021 23.282 1.00 39.11 564 GLU A C 1
ATOM 4250 O O . GLU A 1 564 ? -60.869 -23.712 23.648 1.00 38.11 564 GLU A O 1
ATOM 4256 N N . PHE A 1 565 ? -58.693 -23.513 23.134 1.00 37.53 565 PHE A N 1
ATOM 4257 C CA . PHE A 1 565 ? -58.419 -24.924 23.389 1.00 36.05 565 PHE A CA 1
ATOM 4258 C C . PHE A 1 565 ? -57.272 -25.145 24.362 1.00 36.77 565 PHE A C 1
ATOM 4259 O O . PHE A 1 565 ? -56.312 -25.851 24.049 1.00 35.91 565 PHE A O 1
ATOM 4267 N N . PRO A 1 566 ? -57.360 -24.564 25.566 1.00 37.90 566 PRO A N 1
ATOM 4268 C CA . PRO A 1 566 ? -56.277 -24.748 26.538 1.00 38.69 566 PRO A CA 1
ATOM 4269 C C . PRO A 1 566 ? -56.005 -26.217 26.855 1.00 39.47 566 PRO A C 1
ATOM 4270 O O . PRO A 1 566 ? -54.866 -26.601 27.120 1.00 40.09 566 PRO A O 1
ATOM 4274 N N . GLU A 1 567 ? -57.048 -27.038 26.812 1.00 39.70 567 GLU A N 1
ATOM 4275 C CA . GLU A 1 567 ? -56.906 -28.460 27.109 1.00 40.58 567 GLU A CA 1
ATOM 4276 C C . GLU A 1 567 ? -55.993 -29.206 26.128 1.00 39.44 567 GLU A C 1
ATOM 4277 O O . GLU A 1 567 ? -55.365 -30.206 26.489 1.00 38.80 567 GLU A O 1
ATOM 4283 N N . ARG A 1 568 ? -55.909 -28.726 24.891 1.00 37.06 568 ARG A N 1
ATOM 4284 C CA . ARG A 1 568 ? -55.060 -29.390 23.910 1.00 34.77 568 ARG A CA 1
ATOM 4285 C C . ARG A 1 568 ? -53.589 -29.217 24.244 1.00 33.73 568 ARG A C 1
ATOM 4286 O O . ARG A 1 568 ? -52.774 -30.089 23.946 1.00 32.57 568 ARG A O 1
ATOM 4294 N N . TYR A 1 569 ? -53.253 -28.095 24.872 1.00 32.04 569 TYR A N 1
ATOM 4295 C CA . TYR A 1 569 ? -51.873 -27.826 25.229 1.00 33.33 569 TYR A CA 1
ATOM 4296 C C . TYR A 1 569 ? -51.302 -28.868 26.179 1.00 35.48 569 TYR A C 1
ATOM 4297 O O . TYR A 1 569 ? -50.087 -29.003 26.307 1.00 36.86 569 TYR A O 1
ATOM 4306 N N . ARG A 1 570 ? -52.174 -29.616 26.841 1.00 37.28 570 ARG A N 1
ATOM 4307 C CA . ARG A 1 570 ? -51.704 -30.644 27.752 1.00 39.42 570 ARG A CA 1
ATOM 4308 C C . ARG A 1 570 ? -51.944 -32.030 27.163 1.00 39.02 570 ARG A C 1
ATOM 4309 O O . ARG A 1 570 ? -51.105 -32.920 27.287 1.00 38.54 570 ARG A O 1
ATOM 4317 N N . ASP A 1 571 ? -53.079 -32.208 26.498 1.00 38.70 571 ASP A N 1
ATOM 4318 C CA . ASP A 1 571 ? -53.391 -33.501 25.912 1.00 38.89 571 ASP A CA 1
ATOM 4319 C C . ASP A 1 571 ? -52.506 -33.867 24.725 1.00 37.90 571 ASP A C 1
ATOM 4320 O O . ASP A 1 571 ? -52.097 -35.021 24.590 1.00 37.59 571 ASP A O 1
ATOM 4325 N N . ARG A 1 572 ? -52.206 -32.888 23.877 1.00 36.78 572 ARG A N 1
ATOM 4326 C CA . ARG A 1 572 ? -51.383 -33.122 22.688 1.00 35.97 572 ARG A CA 1
ATOM 4327 C C . ARG A 1 572 ? -49.891 -33.265 22.992 1.00 34.84 572 ARG A C 1
ATOM 4328 O O . ARG A 1 572 ? -49.147 -33.849 22.205 1.00 35.68 572 ARG A O 1
ATOM 4336 N N . ALA A 1 573 ? -49.457 -32.735 24.129 1.00 33.03 573 ALA A N 1
ATOM 4337 C CA . ALA A 1 573 ? -48.047 -32.775 24.506 1.00 32.53 573 ALA A CA 1
ATOM 4338 C C . ALA A 1 573 ? -47.465 -34.166 24.763 1.00 32.39 573 ALA A C 1
ATOM 4339 O O . ALA A 1 573 ? -47.969 -34.921 25.597 1.00 32.13 573 ALA A O 1
ATOM 4341 N N . PRO A 1 574 ? -46.386 -34.520 24.043 1.00 31.67 574 PRO A N 1
ATOM 4342 C CA . PRO A 1 574 ? -45.726 -35.822 24.198 1.00 31.63 574 PRO A CA 1
ATOM 4343 C C . PRO A 1 574 ? -45.289 -36.041 25.646 1.00 31.98 574 PRO A C 1
ATOM 4344 O O . PRO A 1 574 ? -45.353 -37.157 26.169 1.00 30.30 574 PRO A O 1
ATOM 4348 N N . LEU A 1 575 ? -44.844 -34.960 26.283 1.00 33.01 575 LEU A N 1
ATOM 4349 C CA . LEU A 1 575 ? -44.395 -35.003 27.674 1.00 34.83 575 LEU A CA 1
ATOM 4350 C C . LEU A 1 575 ? -45.485 -35.565 28.586 1.00 36.35 575 LEU A C 1
ATOM 4351 O O . LEU A 1 575 ? -45.206 -36.362 29.482 1.00 37.12 575 LEU A O 1
ATOM 4356 N N . THR A 1 576 ? -46.726 -35.148 28.350 1.00 35.85 576 THR A N 1
ATOM 4357 C CA . THR A 1 576 ? -47.854 -35.602 29.156 1.00 36.40 576 THR A CA 1
ATOM 4358 C C . THR A 1 576 ? -48.001 -37.121 29.168 1.00 37.85 576 THR A C 1
ATOM 4359 O O . THR A 1 576 ? -48.359 -37.704 30.187 1.00 36.03 576 THR A O 1
ATOM 4363 N N . ARG A 1 577 ? -47.728 -37.761 28.035 1.00 39.18 577 ARG A N 1
ATOM 4364 C CA . ARG A 1 577 ? -47.849 -39.211 27.946 1.00 40.81 577 ARG A CA 1
ATOM 4365 C C . ARG A 1 577 ? -46.505 -39.883 27.718 1.00 39.59 577 ARG A C 1
ATOM 4366 O O . ARG A 1 577 ? -46.439 -40.933 27.079 1.00 38.97 577 ARG A O 1
ATOM 4374 N N . ALA A 1 578 ? -45.439 -39.281 28.234 1.00 39.10 578 ALA A N 1
ATOM 4375 C CA . ALA A 1 578 ? -44.097 -39.828 28.070 1.00 38.47 578 ALA A CA 1
ATOM 4376 C C . ALA A 1 578 ? -44.021 -41.273 28.549 1.00 39.71 578 ALA A C 1
ATOM 4377 O O . ALA A 1 578 ? -43.236 -42.067 28.033 1.00 38.52 578 ALA A O 1
ATOM 4379 N N . ASP A 1 579 ? -44.847 -41.609 29.533 1.00 41.81 579 ASP A N 1
ATOM 4380 C CA . ASP A 1 579 ? -44.879 -42.953 30.101 1.00 43.32 579 ASP A CA 1
ATOM 4381 C C . ASP A 1 579 ? -45.447 -44.008 29.153 1.00 44.31 579 ASP A C 1
ATOM 4382 O O . ASP A 1 579 ? -45.328 -45.204 29.414 1.00 44.98 579 ASP A O 1
ATOM 4387 N N . ARG A 1 580 ? -46.063 -43.571 28.059 1.00 44.63 580 ARG A N 1
ATOM 4388 C CA . ARG A 1 580 ? -46.657 -44.498 27.105 1.00 43.87 580 ARG A CA 1
ATOM 4389 C C . ARG A 1 580 ? -45.692 -44.995 26.038 1.00 43.37 580 ARG A C 1
ATOM 4390 O O . ARG A 1 580 ? -46.062 -45.795 25.180 1.00 42.89 580 ARG A O 1
ATOM 4398 N N . VAL A 1 581 ? -44.455 -44.516 26.088 1.00 42.05 581 VAL A N 1
ATOM 4399 C CA . VAL A 1 581 ? -43.443 -44.944 25.132 1.00 40.54 581 VAL A CA 1
ATOM 4400 C C . VAL A 1 581 ? -42.962 -46.329 25.570 1.00 40.96 581 VAL A C 1
ATOM 4401 O O . VAL A 1 581 ? -42.360 -46.480 26.636 1.00 40.56 581 VAL A O 1
ATOM 4405 N N . ARG A 1 582 ? -43.227 -47.340 24.750 1.00 39.65 582 ARG A N 1
ATOM 4406 C CA . ARG A 1 582 ? -42.838 -48.702 25.090 1.00 40.01 582 ARG A CA 1
ATOM 4407 C C . ARG A 1 582 ? -41.666 -49.253 24.291 1.00 38.29 582 ARG A C 1
ATOM 4408 O O . ARG A 1 582 ? -41.325 -50.428 24.421 1.00 38.65 582 ARG A O 1
ATOM 4416 N N . VAL A 1 583 ? -41.042 -48.413 23.473 1.00 35.84 583 VAL A N 1
ATOM 4417 C CA . VAL A 1 583 ? -39.917 -48.873 22.668 1.00 33.65 583 VAL A CA 1
ATOM 4418 C C . VAL A 1 583 ? -38.684 -47.998 22.836 1.00 33.01 583 VAL A C 1
ATOM 4419 O O . VAL A 1 583 ? -38.775 -46.850 23.270 1.00 33.84 583 VAL A O 1
ATOM 4423 N N . PRO A 1 584 ? -37.505 -48.539 22.502 1.00 32.52 584 PRO A N 1
ATOM 4424 C CA . PRO A 1 584 ? -36.252 -47.789 22.622 1.00 31.73 584 PRO A CA 1
ATOM 4425 C C . PRO A 1 584 ? -36.253 -46.541 21.746 1.00 31.23 584 PRO A C 1
ATOM 4426 O O . PRO A 1 584 ? -36.873 -46.519 20.684 1.00 29.53 584 PRO A O 1
ATOM 4430 N N . PHE A 1 585 ? -35.568 -45.498 22.197 1.00 30.81 585 PHE A N 1
ATOM 4431 C CA . PHE A 1 585 ? -35.492 -44.274 21.417 1.00 30.74 585 PHE A CA 1
ATOM 4432 C C . PHE A 1 585 ? -34.200 -43.518 21.685 1.00 30.57 585 PHE A C 1
ATOM 4433 O O . PHE A 1 585 ? -33.518 -43.759 22.683 1.00 29.05 585 PHE A O 1
ATOM 4441 N N . LEU A 1 586 ? -33.868 -42.614 20.768 1.00 29.58 586 LEU A N 1
ATOM 4442 C CA . LEU A 1 586 ? -32.673 -41.788 20.871 1.00 28.06 586 LEU A CA 1
ATOM 4443 C C . LEU A 1 586 ? -33.082 -40.323 20.778 1.00 27.83 586 LEU A C 1
ATOM 4444 O O . LEU A 1 586 ? -33.782 -39.923 19.846 1.00 27.56 586 LEU A O 1
ATOM 4449 N N . LEU A 1 587 ? -32.658 -39.536 21.759 1.00 26.92 587 LEU A N 1
ATOM 4450 C CA . LEU A 1 587 ? -32.948 -38.112 21.788 1.00 27.21 587 LEU A CA 1
ATOM 4451 C C . LEU A 1 587 ? -31.649 -37.381 21.481 1.00 25.94 587 LEU A C 1
ATOM 4452 O O . LEU A 1 587 ? -30.628 -37.649 22.109 1.00 25.89 587 LEU A O 1
ATOM 4457 N N . LEU A 1 588 ? -31.689 -36.466 20.518 1.00 25.77 588 LEU A N 1
ATOM 4458 C CA . LEU A 1 588 ? -30.507 -35.691 20.138 1.00 25.93 588 LEU A CA 1
ATOM 4459 C C . LEU A 1 588 ? -30.848 -34.213 20.307 1.00 25.86 588 LEU A C 1
ATOM 4460 O O . LEU A 1 588 ? -31.925 -33.773 19.893 1.00 26.37 588 LEU A O 1
ATOM 4465 N N . GLN A 1 589 ? -29.938 -33.444 20.900 1.00 24.67 589 GLN A N 1
ATOM 4466 C CA . GLN A 1 589 ? -30.215 -32.032 21.152 1.00 23.90 589 GLN A CA 1
ATOM 4467 C C . GLN A 1 589 ? -29.009 -31.087 21.126 1.00 24.26 589 GLN A C 1
ATOM 4468 O O . GLN A 1 589 ? -27.909 -31.461 21.527 1.00 24.09 589 GLN A O 1
ATOM 4474 N N . GLY A 1 590 ? -29.228 -29.861 20.650 1.00 24.24 590 GLY A N 1
ATOM 4475 C CA . GLY A 1 590 ? -28.173 -28.854 20.629 1.00 24.81 590 GLY A CA 1
ATOM 4476 C C . GLY A 1 590 ? -28.380 -27.996 21.872 1.00 26.14 590 GLY A C 1
ATOM 4477 O O . GLY A 1 590 ? -29.492 -27.522 22.111 1.00 26.48 590 GLY A O 1
ATOM 4478 N N . LEU A 1 591 ? -27.337 -27.781 22.669 1.00 25.31 591 LEU A N 1
ATOM 4479 C CA . LEU A 1 591 ? -27.503 -27.006 23.898 1.00 25.72 591 LEU A CA 1
ATOM 4480 C C . LEU A 1 591 ? -27.705 -25.499 23.767 1.00 26.51 591 LEU A C 1
ATOM 4481 O O . LEU A 1 591 ? -28.155 -24.855 24.716 1.00 25.11 591 LEU A O 1
ATOM 4486 N N . GLU A 1 592 ? -27.393 -24.930 22.605 1.00 26.31 592 GLU A N 1
ATOM 4487 C CA . GLU A 1 592 ? -27.576 -23.493 22.411 1.00 27.81 592 GLU A CA 1
ATOM 4488 C C . GLU A 1 592 ? -28.838 -23.235 21.584 1.00 27.22 592 GLU A C 1
ATOM 4489 O O . GLU A 1 592 ? -29.010 -22.155 21.019 1.00 27.24 592 GLU A O 1
ATOM 4495 N N . ASP A 1 593 ? -29.721 -24.227 21.528 1.00 26.61 593 ASP A N 1
ATOM 4496 C CA . ASP A 1 593 ? -30.947 -24.130 20.740 1.00 24.43 593 ASP A CA 1
ATOM 4497 C C . ASP A 1 593 ? -31.996 -23.162 21.289 1.00 24.68 593 ASP A C 1
ATOM 4498 O O . ASP A 1 593 ? -32.590 -23.407 22.337 1.00 25.33 593 ASP A O 1
ATOM 4503 N N . PRO A 1 594 ? -32.250 -22.053 20.568 1.00 24.02 594 PRO A N 1
ATOM 4504 C CA . PRO A 1 594 ? -33.226 -21.032 20.966 1.00 23.79 594 PRO A CA 1
ATOM 4505 C C . PRO A 1 594 ? -34.650 -21.323 20.472 1.00 24.76 594 PRO A C 1
ATOM 4506 O O . PRO A 1 594 ? -35.608 -20.684 20.909 1.00 23.52 594 PRO A O 1
ATOM 4510 N N . VAL A 1 595 ? -34.778 -22.279 19.555 1.00 24.10 595 VAL A N 1
ATOM 4511 C CA . VAL A 1 595 ? -36.082 -22.645 18.997 1.00 22.67 595 VAL A CA 1
ATOM 4512 C C . VAL A 1 595 ? -36.702 -23.748 19.849 1.00 23.60 595 VAL A C 1
ATOM 4513 O O . VAL A 1 595 ? -37.862 -23.664 20.252 1.00 21.01 595 VAL A O 1
ATOM 4517 N N . CYS A 1 596 ? -35.916 -24.788 20.109 1.00 24.90 596 CYS A N 1
ATOM 4518 C CA . CYS A 1 596 ? -36.350 -25.894 20.951 1.00 25.36 596 CYS A CA 1
ATOM 4519 C C . CYS A 1 596 ? -35.308 -26.024 22.068 1.00 26.61 596 CYS A C 1
ATOM 4520 O O . CYS A 1 596 ? -34.348 -26.785 21.952 1.00 24.63 596 CYS A O 1
ATOM 4523 N N . PRO A 1 597 ? -35.479 -25.255 23.157 1.00 27.46 597 PRO A N 1
ATOM 4524 C CA . PRO A 1 597 ? -34.557 -25.276 24.297 1.00 27.83 597 PRO A CA 1
ATOM 4525 C C . PRO A 1 597 ? -34.363 -26.692 24.811 1.00 27.76 597 PRO A C 1
ATOM 4526 O O . PRO A 1 597 ? -35.303 -27.484 24.832 1.00 27.63 597 PRO A O 1
ATOM 4530 N N . PRO A 1 598 ? -33.136 -27.028 25.232 1.00 28.10 598 PRO A N 1
ATOM 4531 C CA . PRO A 1 598 ? -32.827 -28.365 25.749 1.00 30.02 598 PRO A CA 1
ATOM 4532 C C . PRO A 1 598 ? -33.674 -28.773 26.956 1.00 32.29 598 PRO A C 1
ATOM 4533 O O . PRO A 1 598 ? -33.792 -29.959 27.264 1.00 30.18 598 PRO A O 1
ATOM 4537 N N . GLU A 1 599 ? -34.269 -27.791 27.630 1.00 34.92 599 GLU A N 1
ATOM 4538 C CA . GLU A 1 599 ? -35.118 -28.070 28.784 1.00 39.35 599 GLU A CA 1
ATOM 4539 C C . GLU A 1 599 ? -36.225 -29.034 28.359 1.00 39.00 599 GLU A C 1
ATOM 4540 O O . GLU A 1 599 ? -36.648 -29.891 29.135 1.00 39.40 599 GLU A O 1
ATOM 4546 N N . GLN A 1 600 ? -36.691 -28.882 27.121 1.00 38.32 600 GLN A N 1
ATOM 4547 C CA . GLN A 1 600 ? -37.734 -29.749 26.574 1.00 37.89 600 GLN A CA 1
ATOM 4548 C C . GLN A 1 600 ? -37.343 -31.211 26.806 1.00 37.36 600 GLN A C 1
ATOM 4549 O O . GLN A 1 600 ? -38.130 -32.005 27.320 1.00 37.03 600 GLN A O 1
ATOM 4555 N N . CYS A 1 601 ? -36.118 -31.556 26.427 1.00 35.31 601 CYS A N 1
ATOM 4556 C CA . CYS A 1 601 ? -35.630 -32.920 26.587 1.00 35.64 601 CYS A CA 1
ATOM 4557 C C . CYS A 1 601 ? -35.536 -33.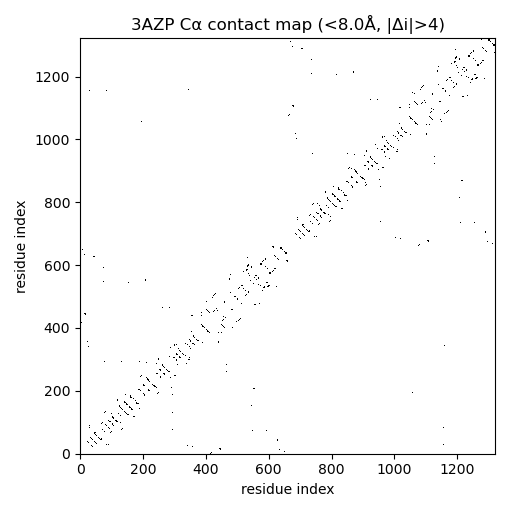349 28.046 1.00 36.02 601 CYS A C 1
ATOM 4558 O O . CYS A 1 601 ? -36.030 -34.416 28.416 1.00 35.01 601 CYS A O 1
ATOM 4561 N N . ASP A 1 602 ? -34.902 -32.521 28.870 1.00 37.01 602 ASP A N 1
ATOM 4562 C CA . ASP A 1 602 ? -34.736 -32.839 30.283 1.00 38.39 602 ASP A CA 1
ATOM 4563 C C . ASP A 1 602 ? -36.049 -33.268 30.913 1.00 38.90 602 ASP A C 1
ATOM 4564 O O . ASP A 1 602 ? -36.128 -34.321 31.542 1.00 38.97 602 ASP A O 1
ATOM 4569 N N . ARG A 1 603 ? -37.082 -32.454 30.735 1.00 39.26 603 ARG A N 1
ATOM 4570 C CA . ARG A 1 603 ? -38.384 -32.768 31.291 1.00 39.50 603 ARG A CA 1
ATOM 4571 C C . ARG A 1 603 ? -38.887 -34.110 30.776 1.00 39.79 603 ARG A C 1
ATOM 4572 O O . ARG A 1 603 ? -39.429 -34.910 31.542 1.00 40.05 603 ARG A O 1
ATOM 4580 N N . PHE A 1 604 ? -38.705 -34.367 29.483 1.00 37.86 604 PHE A N 1
ATOM 4581 C CA . PHE A 1 604 ? -39.174 -35.625 28.915 1.00 37.23 604 PHE A CA 1
ATOM 4582 C C . PHE A 1 604 ? -38.439 -36.801 29.540 1.00 36.84 604 PHE A C 1
ATOM 4583 O O . PHE A 1 604 ? -39.054 -37.793 29.931 1.00 36.01 604 PHE A O 1
ATOM 4591 N N . LEU A 1 605 ? -37.120 -36.678 29.634 1.00 36.37 605 LEU A N 1
ATOM 4592 C CA . LEU A 1 605 ? -36.282 -37.727 30.200 1.00 38.73 605 LEU A CA 1
ATOM 4593 C C . LEU A 1 605 ? -36.610 -38.007 31.662 1.00 40.80 605 LEU A C 1
ATOM 4594 O O . LEU A 1 605 ? -36.484 -39.140 32.132 1.00 41.32 605 LEU A O 1
ATOM 4599 N N . GLU A 1 606 ? -37.023 -36.972 32.382 1.00 41.89 606 GLU A N 1
ATOM 4600 C CA . GLU A 1 606 ? -37.363 -37.131 33.786 1.00 44.38 606 GLU A CA 1
ATOM 4601 C C . GLU A 1 606 ? -38.692 -37.868 33.882 1.00 44.22 606 GLU A C 1
ATOM 4602 O O . GLU A 1 606 ? -38.928 -38.624 34.823 1.00 45.77 606 GLU A O 1
ATOM 4608 N N . ALA A 1 607 ? -39.546 -37.663 32.887 1.00 42.98 607 ALA A N 1
ATOM 4609 C CA . ALA A 1 607 ? -40.857 -38.295 32.863 1.00 42.64 607 ALA A CA 1
ATOM 4610 C C . ALA A 1 607 ? -40.832 -39.768 32.468 1.00 43.62 607 ALA A C 1
ATOM 4611 O O . ALA A 1 607 ? -41.799 -40.486 32.707 1.00 45.73 607 ALA A O 1
ATOM 4613 N N . VAL A 1 608 ? -39.742 -40.228 31.863 1.00 44.18 608 VAL A N 1
ATOM 4614 C CA . VAL A 1 608 ? -39.663 -41.627 31.455 1.00 45.59 608 VAL A CA 1
ATOM 4615 C C . VAL A 1 608 ? -38.696 -42.429 32.316 1.00 46.58 608 VAL A C 1
ATOM 4616 O O . VAL A 1 608 ? -38.612 -43.653 32.193 1.00 46.63 608 VAL A O 1
ATOM 4620 N N . ALA A 1 609 ? -37.967 -41.736 33.184 1.00 47.59 609 ALA A N 1
ATOM 4621 C CA . ALA A 1 609 ? -37.006 -42.387 34.064 1.00 49.39 609 ALA A CA 1
ATOM 4622 C C . ALA A 1 609 ? -37.694 -43.462 34.900 1.00 50.61 609 ALA A C 1
ATOM 4623 O O . ALA A 1 609 ? -38.790 -43.249 35.424 1.00 50.57 609 ALA A O 1
ATOM 4625 N N . GLY A 1 610 ? -37.056 -44.624 35.004 1.00 51.17 610 GLY A N 1
ATOM 4626 C CA . GLY A 1 610 ? -37.623 -45.705 35.788 1.00 51.69 610 GLY A CA 1
ATOM 4627 C C . GLY A 1 610 ? -38.733 -46.503 35.126 1.00 52.39 610 GLY A C 1
ATOM 4628 O O . GLY A 1 610 ? -39.200 -47.491 35.692 1.00 52.84 610 GLY A O 1
ATOM 4629 N N . CYS A 1 611 ? -39.171 -46.089 33.941 1.00 51.53 611 CYS A N 1
ATOM 4630 C CA . CYS A 1 611 ? -40.229 -46.822 33.248 1.00 50.89 611 CYS A CA 1
ATOM 4631 C C . CYS A 1 611 ? -39.673 -48.086 32.597 1.00 48.68 611 CYS A C 1
ATOM 4632 O O . CYS A 1 611 ? -40.411 -48.854 31.982 1.00 48.92 611 CYS A O 1
ATOM 4635 N N . GLY A 1 612 ? -38.368 -48.295 32.732 1.00 47.21 612 GLY A N 1
ATOM 4636 C CA . GLY A 1 612 ? -37.742 -49.472 32.157 1.00 46.84 612 GLY A CA 1
ATOM 4637 C C . GLY A 1 612 ? -37.682 -49.494 30.638 1.00 46.93 612 GLY A C 1
ATOM 4638 O O . GLY A 1 612 ? -37.653 -50.566 30.027 1.00 47.01 612 GLY A O 1
ATOM 4639 N N . VAL A 1 613 ? -37.662 -48.316 30.021 1.00 44.29 613 VAL A N 1
ATOM 4640 C CA . VAL A 1 613 ? -37.599 -48.225 28.566 1.00 41.92 613 VAL A CA 1
ATOM 4641 C C . VAL A 1 613 ? -36.189 -47.860 28.110 1.00 39.19 613 VAL A C 1
ATOM 4642 O O . VAL A 1 613 ? -35.697 -46.772 28.392 1.00 39.07 613 VAL A O 1
ATOM 4646 N N . PRO A 1 614 ? -35.517 -48.776 27.398 1.00 37.64 614 PRO A N 1
ATOM 4647 C CA . PRO A 1 614 ? -34.156 -48.532 26.909 1.00 36.62 614 PRO A CA 1
ATOM 4648 C C . PRO A 1 614 ? -34.083 -47.269 26.053 1.00 36.14 614 PRO A C 1
ATOM 4649 O O . PRO A 1 614 ? -34.819 -47.138 25.072 1.00 36.24 614 PRO A O 1
ATOM 4653 N N . HIS A 1 615 ? -33.207 -46.339 26.421 1.00 34.17 615 HIS A N 1
ATOM 4654 C CA . HIS A 1 615 ? -33.064 -45.106 25.658 1.00 33.40 615 HIS A CA 1
ATOM 4655 C C . HIS A 1 615 ? -31.708 -44.440 25.847 1.00 32.01 615 HIS A C 1
ATOM 4656 O O . HIS A 1 615 ? -30.895 -44.884 26.652 1.00 31.05 615 HIS A O 1
ATOM 4663 N N . ALA A 1 616 ? -31.472 -43.376 25.086 1.00 29.79 616 ALA A N 1
ATOM 4664 C CA . ALA A 1 616 ? -30.218 -42.641 25.158 1.00 28.96 616 ALA A CA 1
ATOM 4665 C C . ALA A 1 616 ? -30.458 -41.180 24.815 1.00 29.09 616 ALA A C 1
ATOM 4666 O O . ALA A 1 616 ? -31.404 -40.843 24.097 1.00 29.35 616 ALA A O 1
ATOM 4668 N N . TYR A 1 617 ? -29.592 -40.317 25.330 1.00 28.94 617 TYR A N 1
ATOM 4669 C CA . TYR A 1 617 ? -29.701 -38.888 25.096 1.00 29.73 617 TYR A CA 1
ATOM 4670 C C . TYR A 1 617 ? -28.316 -38.298 24.901 1.00 30.60 617 TYR A C 1
ATOM 4671 O O . TYR A 1 617 ? -27.450 -38.429 25.767 1.00 30.84 617 TYR A O 1
ATOM 4680 N N . LEU A 1 618 ? -28.108 -37.661 23.755 1.00 29.16 618 LEU A N 1
ATOM 4681 C CA . LEU A 1 618 ? -26.827 -37.035 23.452 1.00 29.93 618 LEU A CA 1
ATOM 4682 C C . LEU A 1 618 ? -27.056 -35.565 23.139 1.00 30.16 618 LEU A C 1
ATOM 4683 O O . LEU A 1 618 ? -27.700 -35.234 22.141 1.00 30.47 618 LEU A O 1
ATOM 4688 N N . SER A 1 619 ? -26.550 -34.685 23.996 1.00 28.16 619 SER A N 1
ATOM 4689 C CA . SER A 1 619 ? -26.696 -33.258 23.762 1.00 27.99 619 SER A CA 1
ATOM 4690 C C . SER A 1 619 ? -25.328 -32.769 23.307 1.00 27.41 619 SER A C 1
ATOM 4691 O O . SER A 1 619 ? -24.313 -33.396 23.597 1.00 28.09 619 SER A O 1
ATOM 4694 N N . PHE A 1 620 ? -25.297 -31.662 22.580 1.00 25.91 620 PHE A N 1
ATOM 4695 C CA . PHE A 1 620 ? -24.038 -31.147 22.081 1.00 24.72 620 PHE A CA 1
ATOM 4696 C C . PHE A 1 620 ? -23.859 -29.686 22.391 1.00 26.52 620 PHE A C 1
ATOM 4697 O O . PHE A 1 620 ? -24.694 -28.851 22.040 1.00 26.06 620 PHE A O 1
ATOM 4705 N N . GLU A 1 621 ? -22.753 -29.386 23.055 1.00 28.49 621 GLU A N 1
ATOM 4706 C CA . GLU A 1 621 ? -22.414 -28.020 23.407 1.00 29.76 621 GLU A CA 1
ATOM 4707 C C . GLU A 1 621 ? -21.969 -27.372 22.099 1.00 27.41 621 GLU A C 1
ATOM 4708 O O . GLU A 1 621 ? -21.425 -28.049 21.228 1.00 27.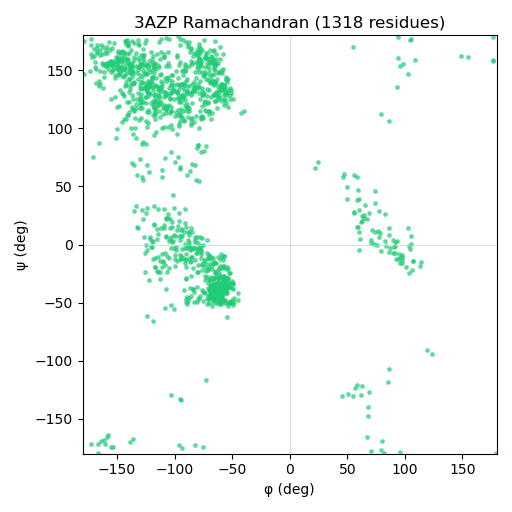42 621 GLU A O 1
ATOM 4714 N N . GLY A 1 622 ? -22.216 -26.077 21.945 1.00 25.92 622 GLY A N 1
ATOM 4715 C CA . GLY A 1 622 ? -21.801 -25.404 20.725 1.00 26.63 622 GLY A CA 1
ATOM 4716 C C . GLY A 1 622 ? -22.658 -25.645 19.490 1.00 27.76 622 GLY A C 1
ATOM 4717 O O . GLY A 1 622 ? -22.246 -25.313 18.379 1.00 29.53 622 GLY A O 1
ATOM 4718 N N . GLU A 1 623 ? -23.834 -26.239 19.666 1.00 27.37 623 GLU A N 1
ATOM 4719 C CA . GLU A 1 623 ? -24.746 -26.484 18.548 1.00 25.26 623 GLU A CA 1
ATOM 4720 C C . GLU A 1 623 ? -26.083 -25.839 18.875 1.00 25.97 623 GLU A C 1
ATOM 4721 O O . GLU A 1 623 ? -26.576 -25.960 19.999 1.00 24.88 623 GLU A O 1
ATOM 4727 N N . GLY A 1 624 ? -26.662 -25.144 17.899 1.00 25.23 624 GLY A N 1
ATOM 4728 C CA . GLY A 1 624 ? -27.946 -24.501 18.117 1.00 24.89 624 GLY A CA 1
ATOM 4729 C C . GLY A 1 624 ? -29.075 -25.404 17.655 1.00 25.05 624 GLY A C 1
ATOM 4730 O O . GLY A 1 624 ? -29.085 -26.589 17.969 1.00 23.97 624 GLY A O 1
ATOM 4731 N N . HIS A 1 625 ? -30.026 -24.844 16.915 1.00 23.42 625 HIS A N 1
ATOM 4732 C CA . HIS A 1 625 ? -31.150 -25.611 16.391 1.00 25.53 625 HIS A CA 1
ATOM 4733 C C . HIS A 1 625 ? -30.653 -26.237 15.090 1.00 27.07 625 HIS A C 1
ATOM 4734 O O . HIS A 1 625 ? -30.466 -25.540 14.097 1.00 27.49 625 HIS A O 1
ATOM 4741 N N . GLY A 1 626 ? -30.443 -27.548 15.088 1.00 27.10 626 GLY A N 1
ATOM 4742 C CA . GLY A 1 626 ? -29.919 -28.191 13.894 1.00 27.35 626 GLY A CA 1
ATOM 4743 C C . GLY A 1 626 ? -28.403 -28.247 14.028 1.00 26.92 626 GLY A C 1
ATOM 4744 O O . GLY A 1 626 ? -27.775 -27.266 14.422 1.00 28.99 626 GLY A O 1
ATOM 4745 N N . PHE A 1 627 ? -27.810 -29.386 13.703 1.00 24.39 627 PHE A N 1
ATOM 4746 C CA . PHE A 1 627 ? -26.369 -29.562 13.831 1.00 24.45 627 PHE A CA 1
ATOM 4747 C C . PHE A 1 627 ? -25.581 -29.080 12.615 1.00 23.24 627 PHE A C 1
ATOM 4748 O O . PHE A 1 627 ? -25.895 -29.432 11.477 1.00 23.86 627 PHE A O 1
ATOM 4756 N N . ARG A 1 628 ? -24.554 -28.273 12.869 1.00 20.80 628 ARG A N 1
ATOM 4757 C CA . ARG A 1 628 ? -23.721 -27.710 11.809 1.00 21.96 628 ARG A CA 1
ATOM 4758 C C . ARG A 1 628 ? -22.253 -28.156 11.792 1.00 20.88 628 ARG A C 1
ATOM 4759 O O . ARG A 1 628 ? -21.596 -28.077 10.756 1.00 20.41 628 ARG A O 1
ATOM 4767 N N . ARG A 1 629 ? -21.733 -28.604 12.931 1.00 21.15 629 ARG A N 1
ATOM 4768 C CA . ARG A 1 629 ? -20.344 -29.057 12.995 1.00 21.62 629 ARG A CA 1
ATOM 4769 C C . ARG A 1 629 ? -20.216 -30.488 12.490 1.00 20.49 629 ARG A C 1
ATOM 4770 O O . ARG A 1 629 ? -21.013 -31.357 12.844 1.00 20.80 629 ARG A O 1
ATOM 4778 N N . LYS A 1 630 ? -19.202 -30.729 11.669 1.00 19.46 630 LYS A N 1
ATOM 4779 C CA . LYS A 1 630 ? -18.977 -32.060 11.133 1.00 19.76 630 LYS A CA 1
ATOM 4780 C C . LYS A 1 630 ? -18.921 -33.131 12.229 1.00 20.57 630 LYS A C 1
ATOM 4781 O O . LYS A 1 630 ? -19.595 -34.162 12.129 1.00 19.09 630 LYS A O 1
ATOM 4787 N N . GLU A 1 631 ? -18.131 -32.889 13.274 1.00 18.44 631 GLU A N 1
ATOM 4788 C CA . GLU A 1 631 ? -17.992 -33.867 14.352 1.00 19.36 631 GLU A CA 1
ATOM 4789 C C . GLU A 1 631 ? -19.327 -34.173 15.030 1.00 19.50 631 GLU A C 1
ATOM 4790 O O . GLU A 1 631 ? -19.572 -35.306 15.454 1.00 19.60 631 GLU A O 1
ATOM 4796 N N . THR A 1 632 ? -20.196 -33.170 15.123 1.00 18.76 632 THR A N 1
ATOM 4797 C CA . THR A 1 632 ? -21.503 -33.366 15.740 1.00 18.88 632 THR A CA 1
ATOM 4798 C C . THR A 1 632 ? -22.361 -34.303 14.892 1.00 19.85 632 THR A C 1
ATOM 4799 O O . THR A 1 632 ? -22.940 -35.263 15.404 1.00 18.62 632 THR A O 1
ATOM 4803 N N . MET A 1 633 ? -22.436 -34.015 13.596 1.00 19.39 633 MET A N 1
ATOM 4804 C CA . MET A 1 633 ? -23.225 -34.821 12.672 1.00 21.23 633 MET A CA 1
ATOM 4805 C C . MET A 1 633 ? -22.767 -36.277 12.655 1.00 21.24 633 MET A C 1
ATOM 4806 O O . MET A 1 633 ? -23.588 -37.188 12.703 1.00 20.30 633 MET A O 1
ATOM 4811 N N . VAL A 1 634 ? -21.456 -36.495 12.593 1.00 21.54 634 VAL A N 1
ATOM 4812 C CA . VAL A 1 634 ? -20.927 -37.853 12.583 1.00 21.94 634 VAL A CA 1
ATOM 4813 C C . VAL A 1 634 ? -21.410 -38.634 13.804 1.00 24.08 634 VAL A C 1
ATOM 4814 O O . VAL A 1 634 ? -21.885 -39.764 13.695 1.00 22.81 634 VAL A O 1
ATOM 4818 N N . ARG A 1 635 ? -21.294 -38.026 14.974 1.00 25.47 635 ARG A N 1
ATOM 4819 C CA . ARG A 1 635 ? -21.716 -38.704 16.183 1.00 26.34 635 ARG A CA 1
ATOM 4820 C C . ARG A 1 635 ? -23.227 -38.903 16.248 1.00 25.93 635 ARG A C 1
ATOM 4821 O O . ARG A 1 635 ? -23.710 -39.917 16.764 1.00 23.54 635 ARG A O 1
ATOM 4829 N N . ALA A 1 636 ? -23.974 -37.939 15.716 1.00 25.95 636 ALA A N 1
ATOM 4830 C CA . ALA A 1 636 ? -25.431 -38.016 15.734 1.00 24.20 636 ALA A CA 1
ATOM 4831 C C . ALA A 1 636 ? -25.953 -39.110 14.816 1.00 24.77 636 ALA A C 1
ATOM 4832 O O . ALA A 1 636 ? -26.864 -39.857 15.182 1.00 24.25 636 ALA A O 1
ATOM 4834 N N . LEU A 1 637 ? -25.375 -39.196 13.623 1.00 23.45 637 LEU A N 1
ATOM 4835 C CA . LEU A 1 637 ? -25.793 -40.185 12.640 1.00 23.99 637 LEU A CA 1
ATOM 4836 C C . LEU A 1 637 ? -25.400 -41.611 13.031 1.00 24.48 637 LEU A C 1
ATOM 4837 O O . LEU A 1 637 ? -26.206 -42.539 12.910 1.00 23.06 637 LEU A O 1
ATOM 4842 N N . GLU A 1 638 ? -24.168 -41.790 13.498 1.00 24.07 638 GLU A N 1
ATOM 4843 C CA . GLU A 1 638 ? -23.724 -43.123 13.890 1.00 24.74 638 GLU A CA 1
ATOM 4844 C C . GLU A 1 638 ? -24.514 -43.616 15.096 1.00 23.97 638 GLU A C 1
ATOM 4845 O O . GLU A 1 638 ? -24.758 -44.813 15.238 1.00 23.69 638 GLU A O 1
ATOM 4851 N N . ALA A 1 639 ? -24.931 -42.691 15.954 1.00 23.38 639 ALA A N 1
ATOM 4852 C CA . ALA A 1 639 ? -25.706 -43.064 17.128 1.00 23.44 639 ALA A CA 1
ATOM 4853 C C . ALA A 1 639 ? -27.071 -43.591 16.690 1.00 25.25 639 ALA A C 1
ATOM 4854 O O . ALA A 1 639 ? -27.546 -44.606 17.196 1.00 24.85 639 ALA A O 1
ATOM 4856 N N . GLU A 1 640 ? -27.697 -42.894 15.744 1.00 25.38 640 GLU A N 1
ATOM 4857 C CA . GLU A 1 640 ? -29.005 -43.300 15.237 1.00 25.88 640 GLU A CA 1
ATOM 4858 C C . GLU A 1 640 ? -28.933 -44.678 14.570 1.00 24.94 640 GLU A C 1
ATOM 4859 O O . GLU A 1 640 ? -29.823 -45.508 14.766 1.00 25.22 640 GLU A O 1
ATOM 4865 N N . LEU A 1 641 ? -27.873 -44.922 13.799 1.00 23.10 641 LEU A N 1
ATOM 4866 C CA . LEU A 1 641 ? -27.706 -46.207 13.116 1.00 24.66 641 LEU A CA 1
ATOM 4867 C C . LEU A 1 641 ? -27.555 -47.338 14.130 1.00 26.67 641 LEU A C 1
ATOM 4868 O O . LEU A 1 641 ? -28.137 -48.419 13.970 1.00 26.98 641 LEU A O 1
ATOM 4873 N N . SER A 1 642 ? -26.780 -47.083 15.178 1.00 25.54 642 SER A N 1
ATOM 4874 C CA . SER A 1 642 ? -26.567 -48.073 16.225 1.00 27.09 642 SER A CA 1
ATOM 4875 C C . SER A 1 642 ? -27.893 -48.439 16.887 1.00 26.76 642 SER A C 1
ATOM 4876 O O . SER A 1 642 ? -28.144 -49.609 17.186 1.00 26.97 642 SER A O 1
ATOM 4879 N N . LEU A 1 643 ? -28.741 -47.439 17.120 1.00 25.76 643 LEU A N 1
ATOM 4880 C CA . LEU A 1 643 ? -30.047 -47.696 17.721 1.00 25.98 643 LEU A CA 1
ATOM 4881 C C . LEU A 1 643 ? -30.810 -48.688 16.845 1.00 26.79 643 LEU A C 1
ATOM 4882 O O . LEU A 1 643 ? -31.377 -49.663 17.343 1.00 27.06 643 LEU A O 1
ATOM 4887 N N . TYR A 1 644 ? -30.812 -48.433 15.539 1.00 26.39 644 TYR A N 1
ATOM 4888 C CA . TYR A 1 644 ? -31.512 -49.291 14.588 1.00 28.03 644 TYR A CA 1
ATOM 4889 C C . TYR A 1 644 ? -30.892 -50.681 14.519 1.00 29.25 644 TYR A C 1
ATOM 4890 O O . TYR A 1 644 ? -31.604 -51.681 14.417 1.00 30.79 644 TYR A O 1
ATOM 4899 N N . ALA A 1 645 ? -29.566 -50.744 14.579 1.00 30.17 645 ALA A N 1
ATOM 4900 C CA . ALA A 1 645 ? -28.871 -52.025 14.526 1.00 30.12 645 ALA A CA 1
ATOM 4901 C C . ALA A 1 645 ? -29.269 -52.890 15.711 1.00 30.42 645 ALA A C 1
ATOM 4902 O O . ALA A 1 645 ? -29.522 -54.083 15.563 1.00 30.34 645 ALA A O 1
ATOM 4904 N N . GLN A 1 646 ? -29.325 -52.277 16.888 1.00 30.67 646 GLN A N 1
ATOM 4905 C CA . GLN A 1 646 ? -29.674 -53.000 18.097 1.00 32.12 646 GLN A CA 1
ATOM 4906 C C . GLN A 1 646 ? -31.137 -53.412 18.124 1.00 32.90 646 GLN A C 1
ATOM 4907 O O . GLN A 1 646 ? -31.452 -54.560 18.424 1.00 34.52 646 GLN A O 1
ATOM 4913 N N . VAL A 1 647 ? -32.033 -52.489 17.798 1.00 32.98 647 VAL A N 1
ATOM 4914 C CA . VAL A 1 647 ? -33.454 -52.809 17.798 1.00 30.92 647 VAL A CA 1
ATOM 4915 C C . VAL A 1 647 ? -33.848 -53.764 16.669 1.00 32.69 647 VAL A C 1
ATOM 4916 O O . VAL A 1 647 ? -34.666 -54.657 16.880 1.00 31.94 647 VAL A O 1
ATOM 4920 N N . PHE A 1 648 ? -33.273 -53.585 15.479 1.00 32.64 648 PHE A N 1
ATOM 4921 C CA . PHE A 1 648 ? -33.608 -54.453 14.348 1.00 32.71 648 PHE A CA 1
ATOM 4922 C C . PHE A 1 648 ? -32.856 -55.779 14.341 1.00 33.34 648 PHE A C 1
ATOM 4923 O O . PHE A 1 648 ? -32.988 -56.563 13.402 1.00 33.31 648 PHE A O 1
ATOM 4931 N N . GLY A 1 649 ? -32.066 -56.028 15.380 1.00 33.99 649 GLY A N 1
ATOM 4932 C CA . GLY A 1 649 ? -31.320 -57.271 15.451 1.00 36.06 649 GLY A CA 1
ATOM 4933 C C . GLY A 1 649 ? -30.343 -57.484 14.309 1.00 38.89 649 GLY A C 1
ATOM 4934 O O . GLY A 1 649 ? -30.200 -58.596 13.807 1.00 37.69 649 GLY A O 1
ATOM 4935 N N . VAL A 1 650 ? -29.668 -56.420 13.890 1.00 41.97 650 VAL A N 1
ATOM 4936 C CA . VAL A 1 650 ? -28.695 -56.517 12.812 1.00 46.73 650 VAL A CA 1
ATOM 4937 C C . VAL A 1 650 ? -27.342 -56.032 13.331 1.00 50.52 650 VAL A C 1
ATOM 4938 O O . VAL A 1 650 ? -27.275 -55.287 14.307 1.00 50.53 650 VAL A O 1
ATOM 4942 N N . GLU A 1 651 ? -26.266 -56.453 12.678 1.00 55.90 651 GLU A N 1
ATOM 4943 C CA . GLU A 1 651 ? -24.921 -56.084 13.109 1.00 60.86 651 GLU A CA 1
ATOM 4944 C C . GLU A 1 651 ? -24.264 -54.979 12.279 1.00 62.71 651 GLU A C 1
ATOM 4945 O O . GLU A 1 651 ? -24.257 -55.035 11.048 1.00 63.37 651 GLU A O 1
ATOM 4951 N N . VAL A 1 652 ? -23.709 -53.980 12.964 1.00 64.62 652 VAL A N 1
ATOM 4952 C CA . VAL A 1 652 ? -23.004 -52.875 12.310 1.00 66.16 652 VAL A CA 1
ATOM 4953 C C . VAL A 1 652 ? -21.795 -52.501 13.171 1.00 67.80 652 VAL A C 1
ATOM 4954 O O . VAL A 1 652 ? -21.939 -51.931 14.255 1.00 68.50 652 VAL A O 1
ATOM 4958 N N . ALA A 1 653 ? -20.601 -52.839 12.692 1.00 69.18 653 ALA A N 1
ATOM 4959 C CA . ALA A 1 653 ? -19.374 -52.553 13.432 1.00 69.20 653 ALA A CA 1
ATOM 4960 C C . ALA A 1 653 ? -18.719 -51.256 12.983 1.00 68.54 653 ALA A C 1
ATOM 4961 O O . ALA A 1 653 ? -17.765 -50.787 13.606 1.00 69.45 653 ALA A O 1
ATOM 4963 N N . GLY A 1 654 ? -19.228 -50.681 11.899 1.00 67.39 654 GLY A N 1
ATOM 4964 C CA . GLY A 1 654 ? -18.669 -49.440 11.396 1.00 65.99 654 GLY A CA 1
ATOM 4965 C C . GLY A 1 654 ? -18.902 -48.276 12.341 1.00 64.68 654 GLY A C 1
ATOM 4966 O O . GLY A 1 654 ? -18.191 -47.272 12.285 1.00 64.79 654 GLY A O 1
ATOM 4967 N N . VAL A 1 655 ? -19.899 -48.410 13.212 1.00 62.99 655 VAL A N 1
ATOM 4968 C CA . VAL A 1 655 ? -20.221 -47.357 14.169 1.00 61.32 655 VAL A CA 1
ATOM 4969 C C . VAL A 1 655 ? -20.173 -47.879 15.600 1.00 59.96 655 VAL A C 1
ATOM 4970 O O . VAL A 1 655 ? -20.417 -49.062 15.848 1.00 60.98 655 VAL A O 1
ATOM 4974 N N . PRO A 1 656 ? -19.846 -47.002 16.562 1.00 57.77 656 PRO A N 1
ATOM 4975 C CA . PRO A 1 656 ? -19.775 -47.404 17.969 1.00 55.67 656 PRO A CA 1
ATOM 4976 C C . PRO A 1 656 ? -21.154 -47.797 18.490 1.00 53.67 656 PRO A C 1
ATOM 4977 O O . PRO A 1 656 ? -22.169 -47.238 18.067 1.00 53.63 656 PRO A O 1
ATOM 4981 N N . LEU A 1 657 ? -21.185 -48.759 19.408 1.00 50.21 657 LEU A N 1
ATOM 4982 C CA . LEU A 1 657 ? -22.443 -49.236 19.973 1.00 47.14 657 LEU A CA 1
ATOM 4983 C C . LEU A 1 657 ? -23.053 -48.219 20.930 1.00 44.01 657 LEU A C 1
ATOM 4984 O O . LEU A 1 657 ? -22.482 -47.927 21.977 1.00 44.10 657 LEU A O 1
ATOM 4989 N N . LEU A 1 658 ? -24.214 -47.679 20.568 1.00 40.59 658 LEU A N 1
ATOM 4990 C CA . LEU A 1 658 ? -24.891 -46.701 21.414 1.00 37.94 658 LEU A CA 1
ATOM 4991 C C . LEU A 1 658 ? -25.337 -47.359 22.714 1.00 38.03 658 LEU A C 1
ATOM 4992 O O . LEU A 1 658 ? -25.983 -48.406 22.701 1.00 36.92 658 LEU A O 1
ATOM 4997 N N . LYS A 1 659 ? -24.997 -46.736 23.836 1.00 39.10 659 LYS A N 1
ATOM 4998 C CA . LYS A 1 659 ? -25.361 -47.273 25.139 1.00 41.13 659 LYS A CA 1
ATOM 4999 C C . LYS A 1 659 ? -26.784 -46.878 25.523 1.00 41.53 659 LYS A C 1
ATOM 5000 O O . LYS A 1 659 ? -27.044 -45.732 25.888 1.00 41.27 659 LYS A O 1
ATOM 5006 N N . LEU A 1 660 ? -27.701 -47.837 25.434 1.00 43.40 660 LEU A N 1
ATOM 5007 C CA . LEU A 1 660 ? -29.103 -47.603 25.769 1.00 45.56 660 LEU A CA 1
ATOM 5008 C C . LEU A 1 660 ? -29.377 -47.949 27.234 1.00 48.39 660 LEU A C 1
ATOM 5009 O O . LEU A 1 660 ? -28.929 -48.985 27.728 1.00 49.52 660 LEU A O 1
ATOM 5014 N N . GLY A 1 661 ? -30.111 -47.077 27.921 1.00 50.36 661 GLY A N 1
ATOM 5015 C CA . GLY A 1 661 ? -30.426 -47.303 29.322 1.00 54.05 661 GLY A CA 1
ATOM 5016 C C . GLY A 1 661 ? -31.872 -46.992 29.671 1.00 56.47 661 GLY A C 1
ATOM 5017 O O . GLY A 1 661 ? -32.499 -46.142 29.041 1.00 56.97 661 GLY A O 1
ATOM 5018 N N . GLU A 1 662 ? -32.400 -47.674 30.683 1.00 58.59 662 GLU A N 1
ATOM 5019 C CA . GLU A 1 662 ? -33.786 -47.477 31.100 1.00 61.62 662 GLU A CA 1
ATOM 5020 C C . GLU A 1 662 ? -33.908 -46.452 32.226 1.00 62.05 662 GLU A C 1
ATOM 5021 O O . GLU A 1 662 ? -32.859 -45.932 32.657 1.00 63.21 662 GLU A O 1
ATOM 5028 N N . VAL B 1 2 ? -27.884 -24.291 -35.232 1.00 32.75 2 VAL B N 1
ATOM 5029 C CA . VAL B 1 2 ? -27.306 -23.149 -34.470 1.00 32.22 2 VAL B CA 1
ATOM 5030 C C . VAL B 1 2 ? -26.001 -23.566 -33.813 1.00 32.73 2 VAL B C 1
ATOM 5031 O O . VAL B 1 2 ? -25.914 -24.637 -33.220 1.00 35.70 2 VAL B O 1
ATOM 5035 N N . SER B 1 3 ? -24.983 -22.724 -33.917 1.00 31.39 3 SER B N 1
ATOM 5036 C CA . SER B 1 3 ? -23.698 -23.043 -33.315 1.00 30.90 3 SER B CA 1
ATOM 5037 C C . SER B 1 3 ? -23.221 -21.914 -32.418 1.00 30.08 3 SER B C 1
ATOM 5038 O O . SER B 1 3 ? -23.780 -20.814 -32.431 1.00 29.46 3 SER B O 1
ATOM 5041 N N . THR B 1 4 ? -22.186 -22.197 -31.635 1.00 28.78 4 THR B N 1
ATOM 5042 C CA . THR B 1 4 ? -21.629 -21.214 -30.719 1.00 27.71 4 THR B CA 1
ATOM 5043 C C . THR B 1 4 ? -20.407 -20.534 -31.320 1.00 26.30 4 THR B C 1
ATOM 5044 O O . THR B 1 4 ? -19.566 -21.184 -31.936 1.00 27.48 4 THR B O 1
ATOM 5048 N N . ALA B 1 5 ? -20.312 -19.224 -31.132 1.00 24.14 5 ALA B N 1
ATOM 5049 C CA . ALA B 1 5 ? -19.192 -18.457 -31.654 1.00 23.62 5 ALA B CA 1
ATOM 5050 C C . ALA B 1 5 ? -19.054 -17.153 -30.880 1.00 24.02 5 ALA B C 1
ATOM 5051 O O . ALA B 1 5 ? -20.023 -16.655 -30.300 1.00 24.77 5 ALA B O 1
ATOM 5053 N N . PRO B 1 6 ? -17.846 -16.576 -30.868 1.00 23.77 6 PRO B N 1
ATOM 5054 C CA . PRO B 1 6 ? -17.594 -15.321 -30.154 1.00 23.62 6 PRO B CA 1
ATOM 5055 C C . PRO B 1 6 ? -18.513 -14.190 -30.610 1.00 23.59 6 PRO B C 1
ATOM 5056 O O . PRO B 1 6 ? -18.754 -14.017 -31.806 1.00 21.64 6 PRO B O 1
ATOM 5060 N N . TYR B 1 7 ? -19.027 -13.426 -29.649 1.00 22.81 7 TYR B N 1
ATOM 5061 C CA . TYR B 1 7 ? -19.894 -12.299 -29.962 1.00 22.07 7 TYR B CA 1
ATOM 5062 C C . TYR B 1 7 ? -19.142 -11.343 -30.893 1.00 23.27 7 TYR B C 1
ATOM 5063 O O . TYR B 1 7 ? -18.037 -10.898 -30.575 1.00 20.53 7 TYR B O 1
ATOM 5072 N N . GLY B 1 8 ? -19.739 -11.044 -32.043 1.00 22.58 8 GLY B N 1
ATOM 5073 C CA . GLY B 1 8 ? -19.105 -10.146 -32.990 1.00 23.44 8 GLY B CA 1
ATOM 5074 C C . GLY B 1 8 ? -18.539 -10.864 -34.204 1.00 24.38 8 GLY B C 1
ATOM 5075 O O . GLY B 1 8 ? -18.349 -10.257 -35.256 1.00 23.68 8 GLY B O 1
ATOM 5076 N N . ALA B 1 9 ? -18.280 -12.161 -34.064 1.00 23.08 9 ALA B N 1
ATOM 5077 C CA . ALA B 1 9 ? -17.713 -12.943 -35.151 1.00 23.35 9 ALA B CA 1
ATOM 5078 C C . ALA B 1 9 ? -18.739 -13.787 -35.897 1.00 24.46 9 ALA B C 1
ATOM 5079 O O . ALA B 1 9 ? -18.370 -14.600 -36.739 1.00 25.53 9 ALA B O 1
ATOM 5081 N N . TRP B 1 10 ? -20.022 -13.604 -35.604 1.00 23.80 10 TRP B N 1
ATOM 5082 C CA . TRP B 1 10 ? -21.045 -14.393 -36.280 1.00 24.49 10 TRP B CA 1
ATOM 5083 C C . TRP B 1 10 ? -21.161 -14.034 -37.758 1.00 25.44 10 TRP B C 1
ATOM 5084 O O . TRP B 1 10 ? -21.095 -12.865 -38.131 1.00 24.63 10 TRP B O 1
ATOM 5095 N N . GLN B 1 11 ? -21.341 -15.049 -38.595 1.00 26.44 11 GLN B N 1
ATOM 5096 C CA . GLN B 1 11 ? -21.491 -14.830 -40.023 1.00 27.77 11 GLN B CA 1
ATOM 5097 C C . GLN B 1 11 ? -22.902 -14.313 -40.274 1.00 27.08 11 GLN B C 1
ATOM 5098 O O . GLN B 1 11 ? -23.875 -14.839 -39.727 1.00 26.20 11 GLN B O 1
ATOM 5104 N N . SER B 1 12 ? -23.010 -13.281 -41.102 1.00 25.20 12 SER B N 1
ATOM 5105 C CA . SER B 1 12 ? -24.306 -12.698 -41.412 1.00 23.86 12 SER B CA 1
ATOM 5106 C C . SER B 1 12 ? -24.510 -12.412 -42.894 1.00 23.56 12 SER B C 1
ATOM 5107 O O . SER B 1 12 ? -23.599 -11.960 -43.585 1.00 22.67 12 SER B O 1
ATOM 5110 N N . PRO B 1 13 ? -25.720 -12.674 -43.400 1.00 22.44 13 PRO B N 1
ATOM 5111 C CA . PRO B 1 13 ? -26.001 -12.420 -44.814 1.00 23.37 13 PRO B CA 1
ATOM 5112 C C . PRO B 1 13 ? -26.286 -10.938 -45.055 1.00 22.42 13 PRO B C 1
ATOM 5113 O O . PRO B 1 13 ? -26.564 -10.519 -46.173 1.00 23.20 13 PRO B O 1
ATOM 5117 N N . ILE B 1 14 ? -26.216 -10.141 -43.997 1.00 21.86 14 ILE B N 1
ATOM 5118 C CA . ILE B 1 14 ? -26.460 -8.714 -44.130 1.00 20.83 14 ILE B CA 1
ATOM 5119 C C . ILE B 1 14 ? -25.132 -7.971 -44.242 1.00 21.56 14 ILE B C 1
ATOM 5120 O O . ILE B 1 14 ? -24.496 -7.676 -43.228 1.00 21.55 14 ILE B O 1
ATOM 5125 N N . ASP B 1 15 ? -24.689 -7.691 -45.465 1.00 21.82 15 ASP B N 1
ATOM 5126 C CA . ASP B 1 15 ? -23.443 -6.953 -45.607 1.00 22.52 15 ASP B CA 1
ATOM 5127 C C . ASP B 1 15 ? -23.729 -5.465 -45.782 1.00 21.76 15 ASP B C 1
ATOM 5128 O O . ASP B 1 15 ? -24.886 -5.059 -45.918 1.00 21.97 15 ASP B O 1
ATOM 5133 N N . ALA B 1 16 ? -22.675 -4.656 -45.745 1.00 20.82 16 ALA B N 1
ATOM 5134 C CA . ALA B 1 16 ? -22.800 -3.212 -45.869 1.00 20.93 16 ALA B CA 1
ATOM 5135 C C . ALA B 1 16 ? -23.537 -2.776 -47.138 1.00 20.86 16 ALA B C 1
ATOM 5136 O O . ALA B 1 16 ? -24.342 -1.842 -47.102 1.00 21.26 16 ALA B O 1
ATOM 5138 N N . ALA B 1 17 ? -23.267 -3.456 -48.249 1.00 20.12 17 ALA B N 1
ATOM 5139 C CA . ALA B 1 17 ? -23.905 -3.143 -49.526 1.00 18.58 17 ALA B CA 1
ATOM 5140 C C . ALA B 1 17 ? -25.423 -3.252 -49.433 1.00 20.92 17 ALA B C 1
ATOM 5141 O O . ALA B 1 17 ? -26.155 -2.405 -49.957 1.00 21.51 17 ALA B O 1
ATOM 5143 N N . LEU B 1 18 ? -25.902 -4.304 -48.776 1.00 20.15 18 LEU B N 1
ATOM 5144 C CA . LEU B 1 18 ? -27.336 -4.480 -48.618 1.00 18.61 18 LEU B CA 1
ATOM 5145 C C . LEU B 1 18 ? -27.872 -3.364 -47.718 1.00 18.95 18 LEU B C 1
ATOM 5146 O O . LEU B 1 18 ? -28.928 -2.791 -47.993 1.00 19.64 18 LEU B O 1
ATOM 5151 N N . VAL B 1 19 ? -27.147 -3.054 -46.643 1.00 17.94 19 VAL B N 1
ATOM 5152 C CA . VAL B 1 19 ? -27.570 -1.989 -45.736 1.00 17.06 19 VAL B CA 1
ATOM 5153 C C . VAL B 1 19 ? -27.748 -0.693 -46.529 1.00 19.24 19 VAL B C 1
ATOM 5154 O O . VAL B 1 19 ? -28.783 -0.029 -46.441 1.00 18.91 19 VAL B O 1
ATOM 5158 N N . ALA B 1 20 ? -26.731 -0.346 -47.311 1.00 20.30 20 ALA B N 1
ATOM 5159 C CA . ALA B 1 20 ? -26.763 0.860 -48.125 1.00 22.70 20 ALA B CA 1
ATOM 5160 C C . ALA B 1 20 ? -27.926 0.849 -49.122 1.00 23.34 20 ALA B C 1
ATOM 5161 O O . ALA B 1 20 ? -28.670 1.824 -49.219 1.00 24.11 20 ALA B O 1
ATOM 5163 N N . SER B 1 21 ? -28.086 -0.253 -49.852 1.00 23.75 21 SER B N 1
ATOM 5164 C CA . SER B 1 21 ? -29.158 -0.364 -50.846 1.00 25.85 21 SER B CA 1
ATOM 5165 C C . SER B 1 21 ? -30.548 -0.135 -50.269 1.00 26.74 21 SER B C 1
ATOM 5166 O O . SER B 1 21 ? -31.427 0.428 -50.935 1.00 26.61 21 SER B O 1
ATOM 5169 N N . ARG B 1 22 ? -30.739 -0.574 -49.030 1.00 26.74 22 ARG B N 1
ATOM 5170 C CA . ARG B 1 22 ? -32.030 -0.471 -48.365 1.00 26.84 22 ARG B CA 1
ATOM 5171 C C . ARG B 1 22 ? -32.184 0.748 -47.465 1.00 25.75 22 ARG B C 1
ATOM 5172 O O . ARG B 1 22 ? -33.180 0.862 -46.752 1.00 24.65 22 ARG B O 1
ATOM 5180 N N . SER B 1 23 ? -31.212 1.653 -47.484 1.00 23.75 23 SER B N 1
ATOM 5181 C CA . SER B 1 23 ? -31.287 2.824 -46.616 1.00 23.66 23 SER B CA 1
ATOM 5182 C C . SER B 1 23 ? -32.399 3.789 -47.011 1.00 22.97 23 SER B C 1
ATOM 5183 O O . SER B 1 23 ? -32.876 3.777 -48.143 1.00 23.27 23 SER B O 1
ATOM 5186 N N . GLY B 1 24 ? -32.811 4.623 -46.063 1.00 23.81 24 GLY B N 1
ATOM 5187 C CA . GLY B 1 24 ? -33.852 5.595 -46.339 1.00 24.24 24 GLY B CA 1
ATOM 5188 C C . GLY B 1 24 ? -35.247 5.013 -46.287 1.00 24.73 24 GLY B C 1
ATOM 5189 O O . GLY B 1 24 ? -35.448 3.876 -45.856 1.00 24.03 24 GLY B O 1
ATOM 5190 N N . ARG B 1 25 ? -36.214 5.795 -46.747 1.00 24.16 25 ARG B N 1
ATOM 5191 C CA . ARG B 1 25 ? -37.607 5.378 -46.733 1.00 23.36 25 ARG B CA 1
ATOM 5192 C C . ARG B 1 25 ? -38.409 6.335 -47.598 1.00 23.30 25 ARG B C 1
ATOM 5193 O O . ARG B 1 25 ? -37.922 7.402 -47.959 1.00 23.08 25 ARG B O 1
ATOM 5201 N N . PRO B 1 26 ? -39.646 5.955 -47.956 1.00 23.75 26 PRO B N 1
ATOM 5202 C CA . PRO B 1 26 ? -40.461 6.858 -48.770 1.00 23.11 26 PRO B CA 1
ATOM 5203 C C . PRO B 1 26 ? -40.637 8.130 -47.939 1.00 22.29 26 PRO B C 1
ATOM 5204 O O . PRO B 1 26 ? -40.657 8.073 -46.704 1.00 21.67 26 PRO B O 1
ATOM 5208 N N . ALA B 1 27 ? -40.752 9.275 -48.599 1.00 21.30 27 ALA B N 1
ATOM 5209 C CA . ALA B 1 27 ? -40.921 10.525 -47.874 1.00 19.23 27 ALA B CA 1
ATOM 5210 C C . ALA B 1 27 ? -41.750 11.535 -48.651 1.00 19.64 27 ALA B C 1
ATOM 5211 O O . ALA B 1 27 ? -41.906 11.426 -49.868 1.00 19.19 27 ALA B O 1
ATOM 5213 N N . CYS B 1 28 ? -42.283 12.516 -47.930 1.00 21.06 28 CYS B N 1
ATOM 5214 C CA . CYS B 1 28 ? -43.080 13.566 -48.543 1.00 22.40 28 CYS B CA 1
ATOM 5215 C C . CYS B 1 28 ? -44.111 12.958 -49.490 1.00 22.35 28 CYS B C 1
ATOM 5216 O O . CYS B 1 28 ? -44.107 13.229 -50.692 1.00 22.13 28 CYS B O 1
ATOM 5219 N N . VAL B 1 29 ? -44.984 12.124 -48.936 1.00 21.12 29 VAL B N 1
ATOM 5220 C CA . VAL B 1 29 ? -46.019 11.470 -49.720 1.00 21.89 29 VAL B CA 1
ATOM 5221 C C . VAL B 1 29 ? -47.103 12.489 -50.075 1.00 22.41 29 VAL B C 1
ATOM 5222 O O . VAL B 1 29 ? -47.306 13.477 -49.360 1.00 21.75 29 VAL B O 1
ATOM 5226 N N . GLY B 1 30 ? -47.796 12.258 -51.184 1.00 22.47 30 GLY B N 1
ATOM 5227 C CA . GLY B 1 30 ? -48.828 13.193 -51.582 1.00 23.44 30 GLY B CA 1
ATOM 5228 C C . GLY B 1 30 ? -49.776 12.662 -52.635 1.00 24.94 30 GLY B C 1
ATOM 5229 O O . GLY B 1 30 ? -49.366 11.999 -53.591 1.00 26.34 30 GLY B O 1
ATOM 5230 N N . ALA B 1 31 ? -51.057 12.955 -52.453 1.00 25.01 31 ALA B N 1
ATOM 5231 C CA . ALA B 1 31 ? -52.077 12.522 -53.394 1.00 24.68 31 ALA B CA 1
ATOM 5232 C C . ALA B 1 31 ? -52.188 13.508 -54.550 1.00 23.40 31 ALA B C 1
ATOM 5233 O O . ALA B 1 31 ? -52.143 14.722 -54.355 1.00 23.10 31 ALA B O 1
ATOM 5235 N N . VAL B 1 32 ? -52.326 12.969 -55.754 1.00 24.11 32 VAL B N 1
ATOM 5236 C CA . VAL B 1 32 ? -52.475 13.770 -56.965 1.00 25.05 32 VAL B CA 1
ATOM 5237 C C . VAL B 1 32 ? -53.565 13.061 -57.763 1.00 25.50 32 VAL B C 1
ATOM 5238 O O . VAL B 1 32 ? -53.306 12.052 -58.420 1.00 26.10 32 VAL B O 1
ATOM 5242 N N . GLY B 1 33 ? -54.787 13.578 -57.694 1.00 27.43 33 GLY B N 1
ATOM 5243 C CA . GLY B 1 33 ? -55.881 12.925 -58.394 1.00 27.60 33 GLY B CA 1
ATOM 5244 C C . GLY B 1 33 ? -56.039 11.535 -57.798 1.00 28.78 33 GLY B C 1
ATOM 5245 O O . GLY B 1 33 ? -56.113 11.394 -56.580 1.00 30.14 33 GLY B O 1
ATOM 5246 N N . ASP B 1 34 ? -56.078 10.506 -58.639 1.00 29.98 34 ASP B N 1
ATOM 5247 C CA . ASP B 1 34 ? -56.213 9.137 -58.150 1.00 31.83 34 ASP B CA 1
ATOM 5248 C C . ASP B 1 34 ? -54.837 8.477 -58.053 1.00 32.47 34 ASP B C 1
ATOM 5249 O O . ASP B 1 34 ? -54.720 7.250 -58.037 1.00 32.89 34 ASP B O 1
ATOM 5254 N N . GLU B 1 35 ? -53.798 9.307 -57.993 1.00 32.28 35 GLU B N 1
ATOM 5255 C CA . GLU B 1 35 ? -52.420 8.832 -57.897 1.00 30.36 35 GLU B CA 1
ATOM 5256 C C . GLU B 1 35 ? -51.830 9.187 -56.540 1.00 28.29 35 GLU B C 1
ATOM 5257 O O . GLU B 1 35 ? -52.318 10.089 -55.857 1.00 27.44 35 GLU B O 1
ATOM 5263 N N . VAL B 1 36 ? -50.775 8.472 -56.161 1.00 26.38 36 VAL B N 1
ATOM 5264 C CA . VAL B 1 36 ? -50.067 8.742 -54.915 1.00 24.45 36 VAL B CA 1
ATOM 5265 C C . VAL B 1 36 ? -48.576 8.828 -55.246 1.00 23.05 36 VAL B C 1
ATOM 5266 O O . VAL B 1 36 ? -48.022 7.925 -55.868 1.00 21.99 36 VAL B O 1
ATOM 5270 N N . TRP B 1 37 ? -47.935 9.920 -54.844 1.00 22.48 37 TRP B N 1
ATOM 5271 C CA . TRP B 1 37 ? -46.510 10.101 -55.106 1.00 24.22 37 TRP B CA 1
ATOM 5272 C C . TRP B 1 37 ? -45.740 10.252 -53.803 1.00 25.19 37 TRP B C 1
ATOM 5273 O O . TRP B 1 37 ? -46.325 10.487 -52.740 1.00 26.58 37 TRP B O 1
ATOM 5284 N N . TRP B 1 38 ? -44.422 10.118 -53.898 1.00 24.04 38 TRP B N 1
ATOM 5285 C CA . TRP B 1 38 ? -43.541 10.282 -52.751 1.00 22.29 38 TRP B CA 1
ATOM 5286 C C . TRP B 1 38 ? -42.093 10.317 -53.215 1.00 22.64 38 TRP B C 1
ATOM 5287 O O . TRP B 1 38 ? -41.779 9.940 -54.344 1.00 23.43 38 TRP B O 1
ATOM 5298 N N . VAL B 1 39 ? -41.218 10.814 -52.353 1.00 22.16 39 VAL B N 1
ATOM 5299 C CA . VAL B 1 39 ? -39.806 10.876 -52.674 1.00 20.53 39 VAL B CA 1
ATOM 5300 C C . VAL B 1 39 ? -39.152 9.620 -52.111 1.00 21.11 39 VAL B C 1
ATOM 5301 O O . VAL B 1 39 ? -39.470 9.194 -50.996 1.00 22.04 39 VAL B O 1
ATOM 5305 N N . ALA B 1 40 ? -38.257 9.020 -52.889 1.00 19.80 40 ALA B N 1
ATOM 5306 C CA . ALA B 1 40 ? -37.552 7.818 -52.464 1.00 20.14 40 ALA B CA 1
ATOM 5307 C C . ALA B 1 40 ? -36.080 7.945 -52.819 1.00 21.58 40 ALA B C 1
ATOM 5308 O O . ALA B 1 40 ? -35.723 8.562 -53.830 1.00 22.86 40 ALA B O 1
ATOM 5310 N N . PRO B 1 41 ? -35.198 7.364 -51.988 1.00 21.74 41 PRO B N 1
ATOM 5311 C CA . PRO B 1 41 ? -33.762 7.439 -52.264 1.00 20.08 41 PRO B CA 1
ATOM 5312 C C . PRO B 1 41 ? -33.324 6.472 -53.352 1.00 20.41 41 PRO B C 1
ATOM 5313 O O . PRO B 1 41 ? -33.963 5.445 -53.588 1.00 20.36 41 PRO B O 1
ATOM 5317 N N . ARG B 1 42 ? -32.236 6.825 -54.023 1.00 19.76 42 ARG B N 1
ATOM 5318 C CA . ARG B 1 42 ? -31.652 5.996 -55.063 1.00 19.89 42 ARG B CA 1
ATOM 5319 C C . ARG B 1 42 ? -30.152 6.008 -54.783 1.00 20.93 42 ARG B C 1
ATOM 5320 O O . ARG B 1 42 ? -29.362 6.589 -55.529 1.00 20.71 42 ARG B O 1
ATOM 5328 N N . PRO B 1 43 ? -29.748 5.366 -53.674 1.00 21.63 43 PRO B N 1
ATOM 5329 C CA . PRO B 1 43 ? -28.359 5.259 -53.214 1.00 20.24 43 PRO B CA 1
ATOM 5330 C C . PRO B 1 43 ? -27.351 4.908 -54.303 1.00 21.72 43 PRO B C 1
ATOM 5331 O O . PRO B 1 43 ? -26.253 5.470 -54.344 1.00 22.76 43 PRO B O 1
ATOM 5335 N N . ALA B 1 44 ? -27.721 3.978 -55.182 1.00 20.02 44 ALA B N 1
ATOM 5336 C CA . ALA B 1 44 ? -26.825 3.540 -56.248 1.00 20.48 44 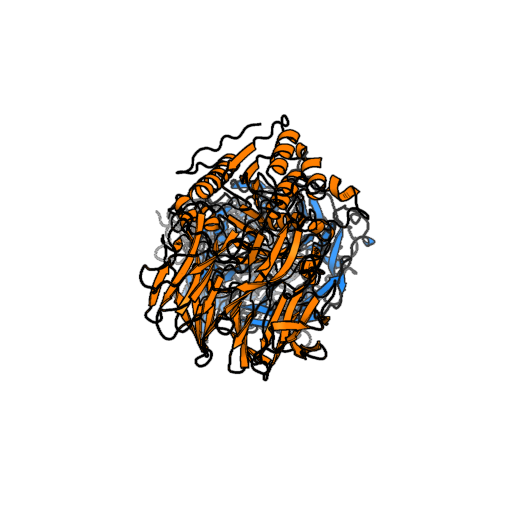ALA B CA 1
ATOM 5337 C C . ALA B 1 44 ? -26.821 4.459 -57.464 1.00 21.86 44 ALA B C 1
ATOM 5338 O O . ALA B 1 44 ? -26.077 4.231 -58.416 1.00 22.78 44 ALA B O 1
ATOM 5340 N N . GLU B 1 45 ? -27.658 5.491 -57.437 1.00 21.47 45 GLU B N 1
ATOM 5341 C CA . GLU B 1 45 ? -27.720 6.436 -58.543 1.00 20.80 45 GLU B CA 1
ATOM 5342 C C . GLU B 1 45 ? -27.157 7.770 -58.083 1.00 20.14 45 GLU B C 1
ATOM 5343 O O . GLU B 1 45 ? -27.829 8.803 -58.115 1.00 20.12 45 GLU B O 1
ATOM 5349 N N . ALA B 1 46 ? -25.904 7.719 -57.640 1.00 19.82 46 ALA B N 1
ATOM 5350 C CA . ALA B 1 46 ? -25.176 8.888 -57.163 1.00 19.54 46 ALA B CA 1
ATOM 5351 C C . ALA B 1 46 ? -25.867 9.529 -55.975 1.00 19.12 46 ALA B C 1
ATOM 5352 O O . ALA B 1 46 ? -25.780 10.742 -55.785 1.00 19.59 46 ALA B O 1
ATOM 5354 N N . GLY B 1 47 ? -26.563 8.710 -55.188 1.00 18.53 47 GLY B N 1
ATOM 5355 C CA . GLY B 1 47 ? -27.248 9.206 -54.006 1.00 18.62 47 GLY B CA 1
ATOM 5356 C C . GLY B 1 47 ? -28.358 10.213 -54.242 1.00 18.60 47 GLY B C 1
ATOM 5357 O O . GLY B 1 47 ? -28.682 11.007 -53.361 1.00 17.86 47 GLY B O 1
ATOM 5358 N N . ARG B 1 48 ? -28.952 10.189 -55.425 1.00 18.92 48 ARG B N 1
ATOM 5359 C CA . ARG B 1 48 ? -30.026 11.120 -55.724 1.00 18.69 48 ARG B CA 1
ATOM 5360 C C . ARG B 1 48 ? -31.318 10.625 -55.074 1.00 20.43 48 ARG B C 1
ATOM 5361 O O . ARG B 1 48 ? -31.386 9.506 -54.560 1.00 20.29 48 ARG B O 1
ATOM 5369 N N . ALA B 1 49 ? -32.332 11.479 -55.094 1.00 18.71 49 ALA B N 1
ATOM 5370 C CA . ALA B 1 49 ? -33.644 11.136 -54.575 1.00 19.85 49 ALA B CA 1
ATOM 5371 C C . ALA B 1 49 ? -34.540 11.290 -55.797 1.00 19.65 49 ALA B C 1
ATOM 5372 O O . ALA B 1 49 ? -34.323 12.186 -56.617 1.00 19.42 49 ALA B O 1
ATOM 5374 N N . THR B 1 50 ? -35.531 10.420 -55.941 1.00 19.65 50 THR B N 1
ATOM 5375 C CA . THR B 1 50 ? -36.413 10.511 -57.093 1.00 20.15 50 THR B CA 1
ATOM 5376 C C . THR B 1 50 ? -37.857 10.596 -56.646 1.00 20.60 50 THR B C 1
ATOM 5377 O O . THR B 1 50 ? -38.154 10.479 -55.460 1.00 22.18 50 THR B O 1
ATOM 5381 N N . LEU B 1 51 ? -38.745 10.822 -57.608 1.00 20.90 51 LEU B N 1
ATOM 5382 C CA . LEU B 1 51 ? -40.177 10.889 -57.341 1.00 21.20 51 LEU B CA 1
ATOM 5383 C C . LEU B 1 51 ? -40.770 9.580 -57.829 1.00 20.86 51 LEU B C 1
ATOM 5384 O O . LEU B 1 51 ? -40.562 9.188 -58.974 1.00 22.41 51 LEU B O 1
ATOM 5389 N N . VAL B 1 52 ? -41.488 8.895 -56.952 1.00 22.20 52 VAL B N 1
ATOM 5390 C CA . VAL B 1 52 ? -42.121 7.638 -57.307 1.00 22.30 52 VAL B CA 1
ATOM 5391 C C . VAL B 1 52 ? -43.598 7.927 -57.550 1.00 22.84 52 VAL B C 1
ATOM 5392 O O . VAL B 1 52 ? -44.234 8.638 -56.769 1.00 21.01 52 VAL B O 1
ATOM 5396 N N . ARG B 1 53 ? -44.128 7.386 -58.645 1.00 23.76 53 ARG B N 1
ATOM 5397 C CA . ARG B 1 53 ? -45.530 7.582 -59.022 1.00 22.80 53 ARG B CA 1
ATOM 5398 C C . ARG B 1 53 ? -46.288 6.265 -58.884 1.00 22.93 53 ARG B C 1
ATOM 5399 O O . ARG B 1 53 ? -45.931 5.264 -59.502 1.00 23.06 53 ARG B O 1
ATOM 5407 N N . ARG B 1 54 ? -47.330 6.267 -58.062 1.00 25.35 54 ARG B N 1
ATOM 5408 C CA . ARG B 1 54 ? -48.130 5.068 -57.847 1.00 26.66 54 ARG B CA 1
ATOM 5409 C C . ARG B 1 54 ? -49.525 5.281 -58.436 1.00 27.14 54 ARG B C 1
ATOM 5410 O O . ARG B 1 54 ? -50.312 6.069 -57.917 1.00 27.13 54 ARG B O 1
ATOM 5418 N N . A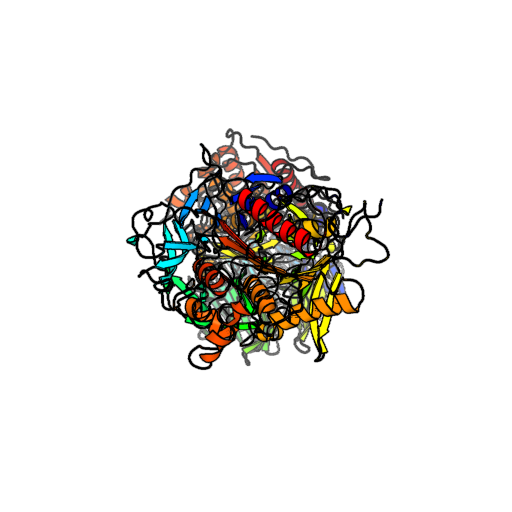RG B 1 55 ? -49.821 4.577 -59.524 1.00 29.68 55 ARG B N 1
ATOM 5419 C CA . ARG B 1 55 ? -51.110 4.708 -60.202 1.00 32.44 55 ARG B CA 1
ATOM 5420 C C . ARG B 1 55 ? -52.243 3.954 -59.507 1.00 33.68 55 ARG B C 1
ATOM 5421 O O . ARG B 1 55 ? -52.014 3.030 -58.721 1.00 32.67 55 ARG B O 1
ATOM 5429 N N . ALA B 1 56 ? -53.470 4.359 -59.814 1.00 35.46 56 ALA B N 1
ATOM 5430 C CA . ALA B 1 56 ? -54.655 3.746 -59.229 1.00 35.70 56 ALA B CA 1
ATOM 5431 C C . ALA B 1 56 ? -54.702 2.241 -59.465 1.00 35.52 56 ALA B C 1
ATOM 5432 O O . ALA B 1 56 ? -55.245 1.500 -58.650 1.00 36.43 56 ALA B O 1
ATOM 5434 N N . ASP B 1 57 ? -54.126 1.786 -60.571 1.00 35.41 57 ASP B N 1
ATOM 5435 C CA . ASP B 1 57 ? -54.127 0.364 -60.888 1.00 36.76 57 ASP B CA 1
ATOM 5436 C C . ASP B 1 57 ? -52.939 -0.347 -60.247 1.00 38.13 57 ASP B C 1
ATOM 5437 O O . ASP B 1 57 ? -52.676 -1.517 -60.540 1.00 38.46 57 ASP B O 1
ATOM 5442 N N . GLY B 1 58 ? -52.207 0.363 -59.391 1.00 36.92 58 GLY B N 1
ATOM 5443 C CA . GLY B 1 58 ? -51.074 -0.250 -58.724 1.00 35.59 58 GLY B CA 1
ATOM 5444 C C . GLY B 1 58 ? -49.722 -0.059 -59.382 1.00 35.84 58 GLY B C 1
ATOM 5445 O O . GLY B 1 58 ? -48.696 -0.367 -58.769 1.00 35.56 58 GLY B O 1
ATOM 5446 N N . ALA B 1 59 ? -49.700 0.426 -60.621 1.00 34.68 59 ALA B N 1
ATOM 5447 C CA . ALA B 1 59 ? -48.430 0.653 -61.309 1.00 33.11 59 ALA B CA 1
ATOM 5448 C C . ALA B 1 59 ? -47.593 1.539 -60.392 1.00 32.43 59 ALA B C 1
ATOM 5449 O O . ALA B 1 59 ? -48.060 2.580 -59.934 1.00 33.38 59 ALA B O 1
ATOM 5451 N N . GLU B 1 60 ? -46.360 1.127 -60.125 1.00 30.83 60 GLU B N 1
ATOM 5452 C CA . GLU B 1 60 ? -45.494 1.877 -59.223 1.00 30.80 60 GLU B CA 1
ATOM 5453 C C . GLU B 1 60 ? -44.062 1.906 -59.752 1.00 30.19 60 GLU B C 1
ATOM 5454 O O . GLU B 1 60 ? -43.460 0.853 -59.975 1.00 31.39 60 GLU B O 1
ATOM 5460 N N . GLU B 1 61 ? -43.517 3.102 -59.959 1.00 28.94 61 GLU B N 1
ATOM 5461 C CA . GLU B 1 61 ? -42.145 3.220 -60.447 1.00 28.56 61 GLU B CA 1
ATOM 5462 C C . GLU B 1 61 ? -41.644 4.664 -60.437 1.00 25.69 61 GLU B C 1
ATOM 5463 O O . GLU B 1 61 ? -42.435 5.607 -60.370 1.00 22.69 61 GLU B O 1
ATOM 5469 N N . SER B 1 62 ? -40.325 4.826 -60.495 1.00 22.87 62 SER B N 1
ATOM 5470 C CA . SER B 1 62 ? -39.718 6.153 -60.513 1.00 22.57 62 SER B CA 1
ATOM 5471 C C . SER B 1 62 ? -40.245 6.942 -61.715 1.00 22.08 62 SER B C 1
ATOM 5472 O O . SER B 1 62 ? -40.354 6.400 -62.809 1.00 20.44 62 SER B O 1
ATOM 5475 N N . ALA B 1 63 ? -40.568 8.217 -61.509 1.00 21.42 63 ALA B N 1
ATOM 5476 C CA . ALA B 1 63 ? -41.080 9.057 -62.588 1.00 22.48 63 ALA B CA 1
ATOM 5477 C C . ALA B 1 63 ? -40.001 9.937 -63.218 1.00 22.87 63 ALA B C 1
ATOM 5478 O O . ALA B 1 63 ? -40.210 10.492 -64.292 1.00 24.70 63 ALA B O 1
ATOM 5480 N N . LEU B 1 64 ? -38.855 10.065 -62.551 1.00 22.25 64 LEU B N 1
ATOM 5481 C CA . LEU B 1 64 ? -37.749 10.883 -63.048 1.00 19.92 64 LEU B CA 1
ATOM 5482 C C . LEU B 1 64 ? -36.453 10.092 -63.038 1.00 20.79 64 LEU B C 1
ATOM 5483 O O . LEU B 1 64 ? -36.045 9.566 -62.005 1.00 20.82 64 LEU B O 1
ATOM 5488 N N . PRO B 1 65 ? -35.777 10.012 -64.191 1.00 20.95 65 PRO B N 1
ATOM 5489 C CA . PRO B 1 65 ? -34.516 9.273 -64.290 1.00 20.64 65 PRO B CA 1
ATOM 5490 C C . PRO B 1 65 ? -33.334 10.099 -63.794 1.00 21.64 65 PRO B C 1
ATOM 5491 O O . PRO B 1 65 ? -33.441 11.316 -63.626 1.00 21.33 65 PRO B O 1
ATOM 5495 N N . ALA B 1 66 ? -32.215 9.432 -63.537 1.00 21.63 66 ALA B N 1
ATOM 5496 C CA . ALA B 1 66 ? -31.016 10.140 -63.120 1.00 22.02 66 ALA B CA 1
ATOM 5497 C C . ALA B 1 66 ? -30.679 11.007 -64.332 1.00 20.94 66 ALA B C 1
ATOM 5498 O O . ALA B 1 66 ? -31.065 10.677 -65.451 1.00 20.34 66 ALA B O 1
ATOM 5500 N N . PRO B 1 67 ? -29.975 12.132 -64.130 1.00 21.58 67 PRO B N 1
ATOM 5501 C CA . PRO B 1 67 ? -29.486 12.628 -62.841 1.00 21.46 67 PRO B CA 1
ATOM 5502 C C . PRO B 1 67 ? -30.421 13.573 -62.073 1.00 21.65 67 PRO B C 1
ATOM 5503 O O . PRO B 1 67 ? -29.961 14.295 -61.189 1.00 22.19 67 PRO B O 1
ATOM 5507 N N . TRP B 1 68 ? -31.714 13.597 -62.396 1.00 18.45 68 TRP B N 1
ATOM 5508 C CA . TRP B 1 68 ? -32.610 14.474 -61.653 1.00 16.02 68 TRP B CA 1
ATOM 5509 C C . TRP B 1 68 ? -32.543 14.075 -60.173 1.00 17.34 68 TRP B C 1
ATOM 5510 O O . TRP B 1 68 ? -32.524 12.890 -59.839 1.00 15.73 68 TRP B O 1
ATOM 5521 N N . ASN B 1 69 ? -32.506 15.073 -59.293 1.00 17.54 69 ASN B N 1
ATOM 5522 C CA . ASN B 1 69 ? -32.353 14.836 -57.860 1.00 18.77 69 ASN B CA 1
ATOM 5523 C C . ASN B 1 69 ? -33.339 15.670 -57.036 1.00 17.90 69 ASN B C 1
ATOM 5524 O O . ASN B 1 69 ? -33.107 16.853 -56.781 1.00 18.28 69 ASN B O 1
ATOM 5529 N N . VAL B 1 70 ? -34.425 15.032 -56.604 1.00 18.02 70 VAL B N 1
ATOM 5530 C CA . VAL B 1 70 ? -35.487 15.692 -55.848 1.00 18.98 70 VAL B CA 1
ATOM 5531 C C . VAL B 1 70 ? -35.097 16.026 -54.412 1.00 20.39 70 VAL B C 1
ATOM 5532 O O . VAL B 1 70 ? -35.391 15.275 -53.485 1.00 21.73 70 VAL B O 1
ATOM 5536 N N . ARG B 1 71 ? -34.443 17.170 -54.241 1.00 20.37 71 ARG B N 1
ATOM 5537 C CA . ARG B 1 71 ? -33.995 17.623 -52.931 1.00 19.85 71 ARG B CA 1
ATOM 5538 C C . ARG B 1 71 ? -33.539 19.071 -53.082 1.00 18.49 71 ARG B C 1
ATOM 5539 O O . ARG B 1 71 ? -33.130 19.477 -54.163 1.00 19.64 71 ARG B O 1
ATOM 5547 N N . ASN B 1 72 ? -33.610 19.849 -52.009 1.00 16.71 72 ASN B N 1
ATOM 5548 C CA . ASN B 1 72 ? -33.151 21.234 -52.061 1.00 16.76 72 ASN B CA 1
ATOM 5549 C C . ASN B 1 72 ? -32.324 21.518 -50.817 1.00 16.71 72 ASN B C 1
ATOM 5550 O O . ASN B 1 72 ? -32.239 20.673 -49.924 1.00 17.11 72 ASN B O 1
ATOM 5555 N N . ARG B 1 73 ? -31.716 22.701 -50.761 1.00 17.37 73 ARG B N 1
ATOM 5556 C CA . ARG B 1 73 ? -30.886 23.084 -49.619 1.00 17.92 73 ARG B CA 1
ATOM 5557 C C . ARG B 1 73 ? -31.517 24.109 -48.664 1.00 17.28 73 ARG B C 1
ATOM 5558 O O . ARG B 1 73 ? -30.810 24.806 -47.939 1.00 18.14 73 ARG B O 1
ATOM 5566 N N . VAL B 1 74 ? -32.841 24.201 -48.662 1.00 17.26 74 VAL B N 1
ATOM 5567 C CA . VAL B 1 74 ? -33.523 25.123 -47.754 1.00 17.33 74 VAL B CA 1
ATOM 5568 C C . VAL B 1 74 ? -33.242 24.622 -46.336 1.00 18.20 74 VAL B C 1
ATOM 5569 O O . VAL B 1 74 ? -33.450 23.436 -46.052 1.00 17.60 74 VAL B O 1
ATOM 5573 N N . PHE B 1 75 ? -32.768 25.519 -45.462 1.00 18.05 75 PHE B N 1
ATOM 5574 C CA . PHE B 1 75 ? -32.402 25.181 -44.075 1.00 20.57 75 PHE B CA 1
ATOM 5575 C C . PHE B 1 75 ? -31.291 24.125 -44.106 1.00 20.98 75 PHE B C 1
ATOM 5576 O O . PHE B 1 75 ? -30.953 23.538 -43.076 1.00 22.50 75 PHE B O 1
ATOM 5584 N N . GLU B 1 76 ? -30.730 23.904 -45.292 1.00 21.31 76 GLU B N 1
ATOM 5585 C CA . GLU B 1 76 ? -29.688 22.903 -45.523 1.00 23.67 76 GLU B CA 1
ATOM 5586 C C . GLU B 1 76 ? -30.182 21.489 -45.205 1.00 26.17 76 GLU B C 1
ATOM 5587 O O . GLU B 1 76 ? -29.412 20.532 -45.248 1.00 31.17 76 GLU B O 1
ATOM 5593 N N . TYR B 1 77 ? -31.464 21.358 -44.879 1.00 25.39 77 TYR B N 1
ATOM 5594 C CA . TYR B 1 77 ? -32.034 20.050 -44.581 1.00 23.82 77 TYR B CA 1
ATOM 5595 C C . TYR B 1 77 ? -33.079 19.642 -45.618 1.00 23.43 77 TYR B C 1
ATOM 5596 O O . TYR B 1 77 ? -33.521 18.498 -45.632 1.00 24.01 77 TYR B O 1
ATOM 5605 N N . SER B 1 78 ? -33.463 20.585 -46.479 1.00 23.21 78 SER B N 1
ATOM 5606 C CA . SER B 1 78 ? -34.426 20.339 -47.559 1.00 23.26 78 SER B CA 1
ATOM 5607 C C . SER B 1 78 ? -35.896 20.327 -47.158 1.00 23.02 78 SER B C 1
ATOM 5608 O O . SER B 1 78 ? -36.344 19.424 -46.456 1.00 23.97 78 SER B O 1
ATOM 5611 N N . GLY B 1 79 ? -36.647 21.325 -47.624 1.00 22.50 79 GLY B N 1
ATOM 5612 C CA . GLY B 1 79 ? -38.069 21.397 -47.317 1.00 20.17 79 GLY B CA 1
ATOM 5613 C C . GLY B 1 79 ? -38.836 20.618 -48.368 1.00 21.56 79 GLY B C 1
ATOM 5614 O O . GLY B 1 79 ? -38.241 20.222 -49.378 1.00 18.90 79 GLY B O 1
ATOM 5615 N N . PHE B 1 80 ? -40.134 20.393 -48.144 1.00 20.92 80 PHE B N 1
ATOM 5616 C CA . PHE B 1 80 ? -40.969 19.645 -49.092 1.00 21.28 80 PHE B CA 1
ATOM 5617 C C . PHE B 1 80 ? -40.532 20.101 -50.478 1.00 20.91 80 PHE B C 1
ATOM 5618 O O . PHE B 1 80 ? -40.722 21.257 -50.844 1.00 22.62 80 PHE B O 1
ATOM 5626 N N . PRO B 1 81 ? -39.950 19.184 -51.268 1.00 21.21 81 PRO B N 1
ATOM 5627 C CA . PRO B 1 81 ? -39.436 19.436 -52.614 1.00 20.30 81 PRO B CA 1
ATOM 5628 C C . PRO B 1 81 ? -40.325 19.306 -53.830 1.00 20.47 81 PRO B C 1
ATOM 5629 O O . PRO B 1 81 ? -39.832 19.451 -54.946 1.00 21.04 81 PRO B O 1
ATOM 5633 N N . TRP B 1 82 ? -41.610 19.031 -53.644 1.00 20.30 82 TRP B N 1
ATOM 5634 C CA . TRP B 1 82 ? -42.485 18.881 -54.796 1.00 22.22 82 TRP B CA 1
ATOM 5635 C C . TRP B 1 82 ? -43.959 19.169 -54.510 1.00 23.47 82 TRP B C 1
ATOM 5636 O O . TRP B 1 82 ? -44.370 19.316 -53.360 1.00 25.00 82 TRP B O 1
ATOM 5647 N N . ALA B 1 83 ? -44.738 19.253 -55.585 1.00 23.63 83 ALA B N 1
ATOM 5648 C CA . ALA B 1 83 ? -46.175 19.481 -55.520 1.00 23.18 83 ALA B CA 1
ATOM 5649 C C . ALA B 1 83 ? -46.721 18.997 -56.850 1.00 24.79 83 ALA B C 1
ATOM 5650 O O . ALA B 1 83 ? -46.003 18.975 -57.855 1.00 25.78 83 ALA B O 1
ATOM 5652 N N . GLY B 1 84 ? -47.984 18.592 -56.859 1.00 24.79 84 GLY B N 1
ATOM 5653 C CA . GLY B 1 84 ? -48.584 18.116 -58.091 1.00 25.37 84 GLY B CA 1
ATOM 5654 C C . GLY B 1 84 ? -50.092 18.247 -58.082 1.00 25.44 84 GLY B C 1
ATOM 5655 O O . GLY B 1 84 ? -50.709 18.293 -57.023 1.00 25.82 84 GLY B O 1
ATOM 5656 N N . VAL B 1 85 ? -50.682 18.320 -59.268 1.00 25.83 85 VAL B N 1
ATOM 5657 C CA . VAL B 1 85 ? -52.127 18.421 -59.406 1.00 26.61 85 VAL B CA 1
ATOM 5658 C C . VAL B 1 85 ? -52.546 17.615 -60.624 1.00 27.92 85 VAL B C 1
ATOM 5659 O O . VAL B 1 85 ? -51.810 17.535 -61.609 1.00 28.19 85 VAL B O 1
ATOM 5663 N N . PRO B 1 86 ? -53.732 16.990 -60.568 1.00 29.42 86 PRO B N 1
ATOM 5664 C CA . PRO B 1 86 ? -54.230 16.186 -61.686 1.00 31.36 86 PRO B CA 1
ATOM 5665 C C . PRO B 1 86 ? -54.855 17.057 -62.774 1.00 33.80 86 PRO B C 1
ATOM 5666 O O . PRO B 1 86 ? -55.179 18.221 -62.537 1.00 33.11 86 PRO B O 1
ATOM 5670 N N . ARG B 1 87 ? -55.015 16.491 -63.966 1.00 37.03 87 ARG B N 1
ATOM 5671 C CA . ARG B 1 87 ? -55.609 17.213 -65.090 1.00 41.23 87 ARG B CA 1
ATOM 5672 C C . ARG B 1 87 ? -56.545 16.290 -65.868 1.00 41.92 87 ARG B C 1
ATOM 5673 O O . ARG B 1 87 ? -56.335 15.079 -65.923 1.00 42.23 87 ARG B O 1
ATOM 5681 N N . PRO B 1 88 ? -57.583 16.860 -66.497 1.00 44.20 88 PRO B N 1
ATOM 5682 C CA . PRO B 1 88 ? -58.558 16.090 -67.279 1.00 44.28 88 PRO B CA 1
ATOM 5683 C C . PRO B 1 88 ? -57.937 15.228 -68.381 1.00 44.63 88 PRO B C 1
ATOM 5684 O O . PRO B 1 88 ? -58.407 14.123 -68.653 1.00 46.14 88 PRO B O 1
ATOM 5688 N N . ALA B 1 89 ? -56.886 15.740 -69.013 1.00 43.25 89 ALA B N 1
ATOM 5689 C CA . ALA B 1 89 ? -56.189 15.023 -70.078 1.00 41.63 89 ALA B CA 1
ATOM 5690 C C . ALA B 1 89 ? -54.748 15.521 -70.147 1.00 41.27 89 ALA B C 1
ATOM 5691 O O . ALA B 1 89 ? -54.460 16.679 -69.830 1.00 40.73 89 ALA B O 1
ATOM 5693 N N . GLY B 1 90 ? -53.842 14.646 -70.566 1.00 40.15 90 GLY B N 1
ATOM 5694 C CA . GLY B 1 90 ? -52.445 15.030 -70.645 1.00 38.98 90 GLY B CA 1
ATOM 5695 C C . GLY B 1 90 ? -51.701 14.607 -69.391 1.00 37.26 90 GLY B C 1
ATOM 5696 O O . GLY B 1 90 ? -50.471 14.574 -69.362 1.00 37.28 90 GLY B O 1
ATOM 5697 N N . GLY B 1 91 ? -52.453 14.284 -68.345 1.00 35.37 91 GLY B N 1
ATOM 5698 C CA . GLY B 1 91 ? -51.837 13.852 -67.108 1.00 31.53 91 GLY B CA 1
ATOM 5699 C C . GLY B 1 91 ? -51.615 14.969 -66.112 1.00 29.78 91 GLY B C 1
ATOM 5700 O O . GLY B 1 91 ? -51.920 16.134 -66.385 1.00 29.08 91 GLY B O 1
ATOM 5701 N N . PRO B 1 92 ? -51.070 14.637 -64.933 1.00 27.48 92 PRO B N 1
ATOM 5702 C CA . PRO B 1 92 ? -50.805 15.616 -63.880 1.00 27.27 92 PRO B CA 1
ATOM 5703 C C . PRO B 1 92 ? -49.667 16.587 -64.188 1.00 26.17 92 PRO B C 1
ATOM 5704 O O . PRO B 1 92 ? -48.820 16.331 -65.047 1.00 26.73 92 PRO B O 1
ATOM 5708 N N . LEU B 1 93 ? -49.679 17.712 -63.487 1.00 25.22 93 LEU B N 1
ATOM 5709 C CA . LEU B 1 93 ? -48.656 18.734 -63.632 1.00 25.97 93 LEU B CA 1
ATOM 5710 C C . LEU B 1 93 ? -47.888 18.780 -62.318 1.00 26.39 93 LEU B C 1
ATOM 5711 O O . LEU B 1 93 ? -48.471 19.041 -61.263 1.00 25.42 93 LEU B O 1
ATOM 5716 N N . LEU B 1 94 ? -46.586 18.525 -62.378 1.00 24.59 94 LEU B N 1
ATOM 5717 C CA . LEU B 1 94 ? -45.774 18.548 -61.173 1.00 24.68 94 LEU B CA 1
ATOM 5718 C C . LEU B 1 94 ? -44.608 19.515 -61.253 1.00 23.71 94 LEU B C 1
ATOM 5719 O O . LEU B 1 94 ? -44.139 19.856 -62.339 1.00 22.05 94 LEU B O 1
ATOM 5724 N N . VAL B 1 95 ? -44.166 19.967 -60.084 1.00 21.87 95 VAL B N 1
ATOM 5725 C CA . VAL B 1 95 ? -43.022 20.851 -59.973 1.00 21.72 95 VAL B CA 1
ATOM 5726 C C . VAL B 1 95 ? -42.166 20.226 -58.882 1.00 22.67 95 VAL B C 1
ATOM 5727 O O . VAL B 1 95 ? -42.691 19.560 -57.987 1.00 20.46 95 VAL B O 1
ATOM 5731 N N . PHE B 1 96 ? -40.853 20.423 -58.968 1.00 21.34 96 PHE B N 1
ATOM 5732 C CA . PHE B 1 96 ? -39.940 19.870 -57.983 1.00 19.74 96 PHE B CA 1
ATOM 5733 C C . PHE B 1 96 ? -38.629 20.649 -58.009 1.00 20.69 96 PHE B C 1
ATOM 5734 O O . PHE B 1 96 ? -38.279 21.253 -59.026 1.00 19.06 96 PHE B O 1
ATOM 5742 N N . THR B 1 97 ? -37.919 20.642 -56.883 1.00 20.58 97 THR B N 1
ATOM 5743 C CA . THR B 1 97 ? -36.638 21.326 -56.776 1.00 19.05 97 THR B CA 1
ATOM 5744 C C . THR B 1 97 ? -35.552 20.319 -57.129 1.00 20.67 97 THR B C 1
ATOM 5745 O O . THR B 1 97 ? -35.514 19.226 -56.560 1.00 20.31 97 THR B O 1
ATOM 5749 N N . HIS B 1 98 ? -34.688 20.680 -58.077 1.00 19.24 98 HIS B N 1
ATOM 5750 C CA . HIS B 1 98 ? -33.588 19.806 -58.484 1.00 18.72 98 HIS B CA 1
ATOM 5751 C C . HIS B 1 98 ? -32.350 20.210 -57.680 1.00 18.86 98 HIS B C 1
ATOM 5752 O O . HIS B 1 98 ? -31.923 21.367 -57.726 1.00 18.59 98 HIS B O 1
ATOM 5759 N N . PHE B 1 99 ? -31.779 19.257 -56.946 1.00 19.19 99 PHE B N 1
ATOM 5760 C CA . PHE B 1 99 ? -30.612 19.529 -56.109 1.00 19.83 99 PHE B CA 1
ATOM 5761 C C . PHE B 1 99 ? -29.416 20.116 -56.862 1.00 21.67 99 PHE B C 1
ATOM 5762 O O . PHE B 1 99 ? -28.733 21.011 -56.352 1.00 21.01 99 PHE B O 1
ATOM 5770 N N . GLY B 1 100 ? -29.170 19.606 -58.066 1.00 19.46 100 GLY B N 1
ATOM 5771 C CA . GLY B 1 100 ? -28.041 20.059 -58.861 1.00 19.94 100 GLY B CA 1
ATOM 5772 C C . GLY B 1 100 ? -27.860 21.557 -59.008 1.00 19.93 100 GLY B C 1
ATOM 5773 O O . GLY B 1 100 ? -26.763 22.062 -58.812 1.00 20.84 100 GLY B O 1
ATOM 5774 N N . ASP B 1 101 ? -28.924 22.268 -59.364 1.00 19.54 101 ASP B N 1
ATOM 5775 C CA . ASP B 1 101 ? -28.845 23.713 -59.537 1.00 20.03 101 ASP B CA 1
ATOM 5776 C C . ASP B 1 101 ? -29.787 24.466 -58.592 1.00 20.24 101 ASP B C 1
ATOM 5777 O O . ASP B 1 101 ? -29.870 25.700 -58.632 1.00 20.33 101 ASP B O 1
ATOM 5782 N N . GLN B 1 102 ? -30.485 23.715 -57.740 1.00 19.31 102 GLN B N 1
ATOM 5783 C CA . GLN B 1 102 ? -31.415 24.286 -56.771 1.00 17.74 102 GLN B CA 1
ATOM 5784 C C . GLN B 1 102 ? -32.569 25.029 -57.417 1.00 18.14 102 GLN B C 1
ATOM 5785 O O . GLN B 1 102 ? -33.226 25.845 -56.766 1.00 19.18 102 GLN B O 1
ATOM 5791 N N . ARG B 1 103 ? -32.828 24.745 -58.689 1.00 17.83 103 ARG B N 1
ATOM 5792 C CA . ARG B 1 103 ? -33.915 25.415 -59.403 1.00 18.76 103 ARG B CA 1
ATOM 5793 C C . ARG B 1 103 ? -35.219 24.636 -59.285 1.00 20.36 103 ARG B C 1
ATOM 5794 O O . ARG B 1 103 ? -35.217 23.414 -59.109 1.00 21.02 103 ARG B O 1
ATOM 5802 N N . LEU B 1 104 ? -36.334 25.348 -59.385 1.00 20.70 104 LEU B N 1
ATOM 5803 C CA . LEU B 1 104 ? -37.640 24.704 -59.326 1.00 21.92 104 LEU B CA 1
ATOM 5804 C C . LEU B 1 104 ? -38.008 24.353 -60.771 1.00 20.22 104 LEU B C 1
ATOM 5805 O O . LEU B 1 104 ? -37.919 25.198 -61.664 1.00 20.06 104 LEU B O 1
ATOM 5810 N N . TYR B 1 105 ? -38.390 23.099 -61.003 1.00 20.57 105 TYR B N 1
ATOM 5811 C CA . TYR B 1 105 ? -38.758 22.638 -62.340 1.00 19.62 105 TYR B CA 1
ATOM 5812 C C . TYR B 1 105 ? -40.200 22.161 -62.430 1.00 20.72 105 TYR B C 1
ATOM 5813 O O . TYR B 1 105 ? -40.789 21.725 -61.441 1.00 20.06 105 TYR B O 1
ATOM 5822 N N . ALA B 1 106 ? -40.752 22.222 -63.636 1.00 20.11 106 ALA B N 1
ATOM 5823 C CA . ALA B 1 106 ? -42.107 21.755 -63.886 1.00 19.00 106 ALA B CA 1
ATOM 5824 C C . ALA B 1 106 ? -41.998 20.615 -64.891 1.00 19.45 106 ALA B C 1
ATOM 5825 O O . ALA B 1 106 ? -41.095 20.609 -65.722 1.00 20.63 106 ALA B O 1
ATOM 5827 N N . PHE B 1 107 ? -42.886 19.633 -64.802 1.00 20.36 107 PHE B N 1
ATOM 5828 C CA . PHE B 1 107 ? -42.871 18.543 -65.770 1.00 23.14 107 PHE B CA 1
ATOM 5829 C C . PHE B 1 107 ? -44.204 17.801 -65.777 1.00 23.15 107 PHE B C 1
ATOM 5830 O O . PHE B 1 107 ? -44.955 17.839 -64.802 1.00 24.52 107 PHE B O 1
ATOM 5838 N N . GLU B 1 108 ? -44.504 17.156 -66.899 1.00 24.03 108 GLU B N 1
ATOM 5839 C CA . GLU B 1 108 ? -45.745 16.403 -67.061 1.00 25.85 108 GLU B CA 1
ATOM 5840 C C . GLU B 1 108 ? -45.338 15.044 -67.610 1.00 25.56 108 GLU B C 1
ATOM 5841 O O . GLU B 1 108 ? -44.954 14.922 -68.775 1.00 26.28 108 GLU B O 1
ATOM 5847 N N . PRO B 1 109 ? -45.410 14.001 -66.770 1.00 24.71 109 PRO B N 1
ATOM 5848 C CA . PRO B 1 109 ? -45.033 12.645 -67.174 1.00 26.65 109 PRO B CA 1
ATOM 5849 C C . PRO B 1 109 ? -45.758 12.050 -68.381 1.00 27.98 109 PRO B C 1
ATOM 5850 O O . PRO B 1 109 ? -45.198 11.209 -69.083 1.00 27.16 109 PRO B O 1
ATOM 5854 N N . ASP B 1 110 ? -46.982 12.494 -68.644 1.00 29.59 110 ASP B N 1
ATOM 5855 C CA . ASP B 1 110 ? -47.734 11.945 -69.770 1.00 32.20 110 ASP B CA 1
ATOM 5856 C C . ASP B 1 110 ? -47.805 12.825 -71.014 1.00 34.31 110 ASP B C 1
ATOM 5857 O O . ASP B 1 110 ? -48.525 12.503 -71.960 1.00 34.70 110 ASP B O 1
ATOM 5862 N N . ALA B 1 111 ? -47.071 13.932 -71.018 1.00 34.46 111 ALA B N 1
ATOM 5863 C CA . ALA B 1 111 ? -47.076 14.816 -72.174 1.00 35.62 111 ALA B CA 1
ATOM 5864 C C . ALA B 1 111 ? -46.313 14.130 -73.296 1.00 35.68 111 ALA B C 1
ATOM 5865 O O . ALA B 1 111 ? -45.489 13.256 -73.042 1.00 35.38 111 ALA B O 1
ATOM 5867 N N . PRO B 1 112 ? -46.595 14.497 -74.557 1.00 37.91 112 PRO B N 1
ATOM 5868 C CA . PRO B 1 112 ? -45.870 13.864 -75.664 1.00 39.19 112 PRO B CA 1
ATOM 5869 C C . PRO B 1 112 ? -44.386 14.205 -75.528 1.00 40.11 112 PRO B C 1
ATOM 5870 O O . PRO B 1 112 ? -44.011 15.377 -75.454 1.00 39.79 112 PRO B O 1
ATOM 5874 N N . GLY B 1 113 ? -43.551 13.176 -75.476 1.00 41.03 113 GLY B N 1
ATOM 5875 C CA . GLY B 1 113 ? -42.126 13.391 -75.312 1.00 41.36 113 GLY B CA 1
ATOM 5876 C C . GLY B 1 113 ? -41.737 13.038 -73.888 1.00 41.32 113 GLY B C 1
ATOM 5877 O O . GLY B 1 113 ? -40.577 13.161 -73.497 1.00 41.63 113 GLY B O 1
ATOM 5878 N N . GLY B 1 114 ? -42.726 12.608 -73.108 1.00 40.73 114 GLY B N 1
ATOM 5879 C CA . GLY B 1 114 ? -42.489 12.219 -71.729 1.00 39.60 114 GLY B CA 1
ATOM 5880 C C . GLY B 1 114 ? -42.076 13.326 -70.773 1.00 38.91 114 GLY B C 1
ATOM 5881 O O . GLY B 1 114 ? -42.199 14.514 -71.072 1.00 39.32 114 GLY B O 1
ATOM 5882 N N . ALA B 1 115 ? -41.579 12.918 -69.609 1.00 37.79 115 ALA B N 1
ATOM 5883 C CA . ALA B 1 115 ? -41.139 13.850 -68.579 1.00 36.16 115 ALA B CA 1
ATOM 5884 C C . ALA B 1 115 ? -39.886 14.602 -69.007 1.00 33.49 115 ALA B C 1
ATOM 5885 O O . ALA B 1 115 ? -38.801 14.038 -69.061 1.00 34.32 115 ALA B O 1
ATOM 5887 N N . VAL B 1 116 ? -40.048 15.882 -69.311 1.00 32.55 116 VAL B N 1
ATOM 5888 C CA . VAL B 1 116 ? -38.935 16.723 -69.726 1.00 30.32 116 VAL B CA 1
ATOM 5889 C C . VAL B 1 116 ? -38.980 17.963 -68.842 1.00 29.18 116 VAL B C 1
ATOM 5890 O O . VAL B 1 116 ? -39.564 18.981 -69.209 1.00 29.78 116 VAL B O 1
ATOM 5894 N N . PRO B 1 117 ? -38.355 17.891 -67.659 1.00 26.86 117 PRO B N 1
ATOM 5895 C CA . PRO B 1 117 ? -38.333 19.009 -66.712 1.00 25.02 117 PRO B CA 1
ATOM 5896 C C . PRO B 1 117 ? -37.883 20.338 -67.317 1.00 24.05 117 PRO B C 1
ATOM 5897 O O . PRO B 1 117 ? -36.879 20.393 -68.029 1.00 23.17 117 PRO B O 1
ATOM 5901 N N . ARG B 1 118 ? -38.632 21.402 -67.042 1.00 21.03 118 ARG B N 1
ATOM 5902 C CA . ARG B 1 118 ? -38.261 22.722 -67.542 1.00 21.57 118 ARG B CA 1
ATOM 5903 C C . ARG B 1 118 ? -38.169 23.684 -66.366 1.00 19.56 118 ARG B C 1
ATOM 5904 O O . ARG B 1 118 ? -39.040 23.718 -65.502 1.00 19.42 118 ARG B O 1
ATOM 5912 N N . PRO B 1 119 ? -37.092 24.474 -66.316 1.00 20.66 119 PRO B N 1
ATOM 5913 C CA . PRO B 1 119 ? -36.859 25.439 -65.237 1.00 20.39 119 PRO B CA 1
ATOM 5914 C C . PRO B 1 119 ? -37.886 26.568 -65.127 1.00 21.01 119 PRO B C 1
ATOM 5915 O O . PRO B 1 119 ? -38.377 27.084 -66.132 1.00 20.61 119 PRO B O 1
ATOM 5919 N N . LEU B 1 120 ? -38.201 26.941 -63.889 1.00 19.28 120 LEU B N 1
ATOM 5920 C CA . LEU B 1 120 ? -39.161 28.004 -63.616 1.00 19.39 120 LEU B CA 1
ATOM 5921 C C . LEU B 1 120 ? -38.489 29.164 -62.890 1.00 20.03 120 LEU B C 1
ATOM 5922 O O . LEU B 1 120 ? -39.000 30.281 -62.878 1.00 20.59 120 LEU B O 1
ATOM 5927 N N . THR B 1 121 ? -37.336 28.899 -62.286 1.00 20.11 121 THR B N 1
ATOM 5928 C CA . THR B 1 121 ? -36.642 29.922 -61.525 1.00 19.83 121 THR B CA 1
ATOM 5929 C C . THR B 1 121 ? -35.249 30.278 -62.033 1.00 20.72 121 THR B C 1
ATOM 5930 O O . THR B 1 121 ? -34.575 29.466 -62.666 1.00 21.14 121 THR B O 1
ATOM 5934 N N . PRO B 1 122 ? -34.799 31.509 -61.747 1.00 19.53 122 PRO B N 1
ATOM 5935 C CA . PRO B 1 122 ? -33.483 31.994 -62.166 1.00 19.06 122 PRO B CA 1
ATOM 5936 C C . PRO B 1 122 ? -32.417 31.600 -61.148 1.00 18.69 122 PRO B C 1
ATOM 5937 O O . PRO B 1 122 ? -32.741 31.161 -60.045 1.00 17.51 122 PRO B O 1
ATOM 5941 N N . VAL B 1 123 ? -31.148 31.767 -61.516 1.00 17.91 123 VAL B N 1
ATOM 5942 C CA . VAL B 1 123 ? -30.054 31.428 -60.616 1.00 16.96 123 VAL B CA 1
ATOM 5943 C C . VAL B 1 123 ? -29.268 32.671 -60.230 1.00 18.59 123 VAL B C 1
ATOM 5944 O O . VAL B 1 123 ? -29.392 33.717 -60.863 1.00 18.75 123 VAL B O 1
ATOM 5948 N N . SER B 1 124 ? -28.469 32.559 -59.179 1.00 18.29 124 SER B N 1
ATOM 5949 C CA . SER B 1 124 ? -27.677 33.689 -58.716 1.00 19.63 124 SER B CA 1
ATOM 5950 C C . SER B 1 124 ? -26.285 33.255 -58.300 1.00 20.27 124 SER B C 1
ATOM 5951 O O . SER B 1 124 ? -26.110 32.187 -57.715 1.00 21.41 124 SER B O 1
ATOM 5954 N N . ALA B 1 125 ? -25.297 34.092 -58.597 1.00 21.21 125 ALA B N 1
ATOM 5955 C CA . ALA B 1 125 ? -23.915 33.801 -58.243 1.00 20.45 125 ALA B CA 1
ATOM 5956 C C . ALA B 1 125 ? -23.563 34.444 -56.904 1.00 21.91 125 ALA B C 1
ATOM 5957 O O . ALA B 1 125 ? -22.407 34.429 -56.492 1.00 23.23 125 ALA B O 1
ATOM 5959 N N . VAL B 1 126 ? -24.559 35.009 -56.226 1.00 21.55 126 VAL B N 1
ATOM 5960 C CA . VAL B 1 126 ? -24.326 35.644 -54.930 1.00 21.50 126 VAL B CA 1
ATOM 5961 C C . VAL B 1 126 ? -24.490 34.627 -53.801 1.00 22.13 126 VAL B C 1
ATOM 5962 O O . VAL B 1 126 ? -25.557 34.026 -53.641 1.00 22.46 126 VAL B O 1
ATOM 5966 N N . GLY B 1 127 ? -23.424 34.440 -53.028 1.00 21.98 127 GLY B N 1
ATOM 5967 C CA . GLY B 1 127 ? -23.444 33.494 -51.926 1.00 20.68 127 GLY B CA 1
ATOM 5968 C C . GLY B 1 127 ? -24.063 32.160 -52.309 1.00 22.10 127 GLY B C 1
ATOM 5969 O O . GLY B 1 127 ? -23.722 31.575 -53.343 1.00 18.16 127 GLY B O 1
ATOM 5970 N N . GLY B 1 128 ? -24.996 31.697 -51.479 1.00 20.07 128 GLY B N 1
ATOM 5971 C CA . GLY B 1 128 ? -25.667 30.432 -51.726 1.00 20.91 128 GLY B CA 1
ATOM 5972 C C . GLY B 1 128 ? -26.727 30.475 -52.813 1.00 20.37 128 GLY B C 1
ATOM 5973 O O . GLY B 1 128 ? -27.441 29.494 -53.026 1.00 17.96 128 GLY B O 1
ATOM 5974 N N . GLY B 1 129 ? -26.841 31.614 -53.492 1.00 21.14 129 GLY B N 1
ATOM 5975 C CA . GLY B 1 129 ? -27.806 31.740 -54.572 1.00 20.54 129 GLY B CA 1
ATOM 5976 C C . GLY B 1 129 ? -29.262 31.708 -54.152 1.00 21.29 129 GLY B C 1
ATOM 5977 O O . GLY B 1 129 ? -29.611 32.171 -53.065 1.00 21.89 129 GLY B O 1
ATOM 5978 N N . LEU B 1 130 ? -30.114 31.168 -55.022 1.00 20.51 130 LEU B N 1
ATOM 5979 C CA . LEU B 1 130 ? -31.552 31.072 -54.757 1.00 21.17 130 LEU B CA 1
ATOM 5980 C C . LEU B 1 130 ? -31.981 29.638 -54.461 1.00 20.33 130 LEU B C 1
ATOM 5981 O O . LEU B 1 130 ? -31.507 28.699 -55.095 1.00 19.74 130 LEU B O 1
ATOM 5986 N N . ARG B 1 131 ? -32.896 29.477 -53.509 1.00 20.45 131 ARG B N 1
ATOM 5987 C CA . ARG B 1 131 ? -33.376 28.153 -53.127 1.00 19.57 131 ARG B CA 1
ATOM 5988 C C . ARG B 1 131 ? -34.879 28.200 -52.881 1.00 19.54 131 ARG B C 1
ATOM 5989 O O . ARG B 1 131 ? -35.408 29.229 -52.461 1.00 22.21 131 ARG B O 1
ATOM 5997 N N . TRP B 1 132 ? -35.566 27.090 -53.133 1.00 17.90 132 TRP B N 1
ATOM 5998 C CA . TRP B 1 132 ? -37.019 27.058 -52.970 1.00 19.17 132 TRP B CA 1
ATOM 5999 C C . TRP B 1 132 ? -37.537 25.768 -52.323 1.00 19.52 132 TRP B C 1
ATOM 6000 O O . TRP B 1 132 ? -36.889 24.724 -52.396 1.00 19.82 132 TRP B O 1
ATOM 6011 N N . ALA B 1 133 ? -38.705 25.841 -51.690 1.00 18.74 133 ALA B N 1
ATOM 6012 C CA . ALA B 1 133 ? -39.289 24.659 -51.060 1.00 21.77 133 ALA B CA 1
ATOM 6013 C C . ALA B 1 133 ? -40.736 24.855 -50.592 1.00 21.78 133 ALA B C 1
ATOM 6014 O O . ALA B 1 133 ? -41.250 25.979 -50.562 1.00 23.29 133 ALA B O 1
ATOM 6016 N N . ASP B 1 134 ? -41.390 23.746 -50.243 1.00 22.99 134 ASP B N 1
ATOM 6017 C CA . ASP B 1 134 ? -42.759 23.772 -49.727 1.00 20.94 134 ASP B CA 1
ATOM 6018 C C . ASP B 1 134 ? -43.711 24.475 -50.698 1.00 22.09 134 ASP B C 1
ATOM 6019 O O . ASP B 1 134 ? -44.353 25.466 -50.346 1.00 22.38 134 ASP B O 1
ATOM 6024 N N . PRO B 1 135 ? -43.831 23.955 -51.928 1.00 21.69 135 PRO B N 1
ATOM 6025 C CA . PRO B 1 135 ? -44.700 24.543 -52.949 1.00 22.20 135 PRO B CA 1
ATOM 6026 C C . PRO B 1 135 ? -46.172 24.135 -52.932 1.00 22.62 135 PRO B C 1
ATOM 6027 O O . PRO B 1 135 ? -46.545 23.069 -52.449 1.00 23.22 135 PRO B O 1
ATOM 6031 N N . VAL B 1 136 ? -46.992 25.007 -53.503 1.00 22.33 136 VAL B N 1
ATOM 6032 C CA . VAL B 1 136 ? -48.417 24.785 -53.638 1.00 22.68 136 VAL B CA 1
ATOM 6033 C C . VAL B 1 136 ? -48.737 25.207 -55.070 1.00 22.74 136 VAL B C 1
ATOM 6034 O O . VAL B 1 136 ? -48.567 26.370 -55.430 1.00 21.93 136 VAL B O 1
ATOM 6038 N N . LEU B 1 137 ? -49.177 24.257 -55.887 1.00 23.21 137 LEU B N 1
ATOM 6039 C CA . LEU B 1 137 ? -49.514 24.532 -57.281 1.00 25.52 137 LEU B CA 1
ATOM 6040 C C . LEU B 1 137 ? -50.877 25.204 -57.419 1.00 27.35 137 LEU B C 1
ATOM 6041 O O . LEU B 1 137 ? -51.882 24.684 -56.938 1.00 29.30 137 LEU B O 1
ATOM 6046 N N . LEU B 1 138 ? -50.909 26.357 -58.077 1.00 26.35 138 LEU B N 1
ATOM 6047 C CA . LEU B 1 138 ? -52.157 27.084 -58.282 1.00 27.37 138 LEU B CA 1
ATOM 6048 C C . LEU B 1 138 ? -52.336 27.308 -59.784 1.00 27.56 138 LEU B C 1
ATOM 6049 O O . LEU B 1 138 ? -52.276 28.435 -60.272 1.00 26.40 138 LEU B O 1
ATOM 6054 N N . PRO B 1 139 ? -52.569 26.224 -60.534 1.00 28.48 139 PRO B N 1
ATOM 6055 C CA . PRO B 1 139 ? -52.748 26.291 -61.987 1.00 31.25 139 PRO B CA 1
ATOM 6056 C C . PRO B 1 139 ? -53.757 27.333 -62.452 1.00 33.22 139 PRO B C 1
ATOM 6057 O O . PRO B 1 139 ? -53.549 27.991 -63.470 1.00 32.94 139 PRO B O 1
ATOM 6061 N N . GLU B 1 140 ? -54.839 27.490 -61.697 1.00 34.59 140 GLU B N 1
ATOM 6062 C CA . GLU B 1 140 ? -55.874 28.457 -62.036 1.00 37.66 140 GLU B CA 1
ATOM 6063 C C . GLU B 1 140 ? -55.285 29.840 -62.261 1.00 36.50 140 GLU B C 1
ATOM 6064 O O . GLU B 1 140 ? -55.775 30.599 -63.094 1.00 36.39 140 GLU B O 1
ATOM 6070 N N . ARG B 1 141 ? -54.239 30.171 -61.511 1.00 34.61 141 ARG B N 1
ATOM 6071 C CA . ARG B 1 141 ? -53.604 31.473 -61.659 1.00 33.28 141 ARG B CA 1
ATOM 6072 C C . ARG B 1 141 ? -52.222 31.376 -62.297 1.00 30.51 141 ARG B C 1
ATOM 6073 O O . ARG B 1 141 ? -51.427 32.311 -62.228 1.00 30.20 141 ARG B O 1
ATOM 6081 N N . GLY B 1 142 ? -51.951 30.235 -62.921 1.00 28.83 142 GLY B N 1
ATOM 6082 C CA . GLY B 1 142 ? -50.678 30.021 -63.582 1.00 27.68 142 GLY B CA 1
ATOM 6083 C C . GLY B 1 142 ? -49.454 30.212 -62.707 1.00 27.72 142 GLY B C 1
ATOM 6084 O O . GLY B 1 142 ? -48.379 30.542 -63.205 1.00 27.89 142 GLY B O 1
ATOM 6085 N N . GLU B 1 143 ? -49.595 30.009 -61.405 1.00 26.02 143 GLU B N 1
ATOM 6086 C CA . GLU B 1 143 ? -48.454 30.179 -60.521 1.00 26.53 143 GLU B CA 1
ATOM 6087 C C . GLU B 1 143 ? -48.300 29.041 -59.530 1.00 27.32 143 GLU B C 1
ATOM 6088 O O . GLU B 1 143 ? -49.210 28.230 -59.326 1.00 27.51 143 GLU B O 1
ATOM 6094 N N . VAL B 1 144 ? -47.120 28.987 -58.928 1.00 26.83 144 VAL B N 1
ATOM 6095 C CA . VAL B 1 144 ? -46.823 28.019 -57.891 1.00 26.55 144 VAL B CA 1
ATOM 6096 C C . VAL B 1 144 ? -46.337 28.917 -56.759 1.00 26.00 144 VAL B C 1
ATOM 6097 O O . VAL B 1 144 ? -45.475 29.769 -56.972 1.00 27.42 144 VAL B O 1
ATOM 6101 N N . TRP B 1 145 ? -46.928 28.780 -55.577 1.00 24.87 145 TRP B N 1
ATOM 6102 C CA . TRP B 1 145 ? -46.519 29.599 -54.435 1.00 24.89 145 TRP B CA 1
ATOM 6103 C C . TRP B 1 145 ? -45.642 28.752 -53.529 1.00 23.58 145 TRP B C 1
ATOM 6104 O O . TRP B 1 145 ? -45.863 27.552 -53.399 1.00 24.17 145 TRP B O 1
ATOM 6115 N N . CYS B 1 146 ? -44.654 29.375 -52.898 1.00 22.95 146 CYS B N 1
ATOM 6116 C CA . CYS B 1 146 ? -43.741 28.648 -52.025 1.00 22.34 146 CYS B CA 1
ATOM 6117 C C . CYS B 1 146 ? -42.947 29.628 -51.186 1.00 23.35 146 CYS B C 1
ATOM 6118 O O . CYS B 1 146 ? -43.235 30.826 -51.176 1.00 23.57 146 CYS B O 1
ATOM 6121 N N . MET B 1 147 ? -41.956 29.116 -50.463 1.00 23.06 147 MET B N 1
ATOM 6122 C CA . MET B 1 147 ? -41.093 29.990 -49.685 1.00 23.07 147 MET B CA 1
ATOM 6123 C C . MET B 1 147 ? -39.760 29.959 -50.419 1.00 21.75 147 MET B C 1
ATOM 6124 O O . MET B 1 147 ? -39.515 29.065 -51.232 1.00 19.14 147 MET B O 1
ATOM 6129 N N . ALA B 1 148 ? -38.909 30.941 -50.167 1.00 21.62 148 ALA B N 1
ATOM 6130 C CA . ALA B 1 148 ? -37.646 30.992 -50.870 1.00 20.80 148 ALA B CA 1
ATOM 6131 C C . ALA B 1 148 ? -36.515 31.537 -50.032 1.00 21.51 148 ALA B C 1
ATOM 6132 O O . ALA B 1 148 ? -36.734 32.229 -49.039 1.00 21.79 148 ALA B O 1
ATOM 6134 N N . GLU B 1 149 ? -35.297 31.210 -50.447 1.00 20.07 149 GLU B N 1
ATOM 6135 C CA . GLU B 1 149 ? -34.107 31.704 -49.781 1.00 21.51 149 GLU B CA 1
ATOM 6136 C C . GLU B 1 149 ? -33.323 32.399 -50.868 1.00 20.62 149 GLU B C 1
ATOM 6137 O O . GLU B 1 149 ? -33.179 31.871 -51.968 1.00 19.79 149 GLU B O 1
ATOM 6143 N N . GLU B 1 150 ? -32.817 33.583 -50.558 1.00 21.56 150 GLU B N 1
ATOM 6144 C CA . GLU B 1 150 ? -32.051 34.351 -51.522 1.00 20.83 150 GLU B CA 1
ATOM 6145 C C . GLU B 1 150 ? -30.884 34.971 -50.783 1.00 20.82 150 GLU B C 1
ATOM 6146 O O . GLU B 1 150 ? -31.077 35.807 -49.900 1.00 18.93 150 GLU B O 1
ATOM 6152 N N . PHE B 1 151 ? -29.669 34.550 -51.120 1.00 21.88 151 PHE B N 1
ATOM 6153 C CA . PHE B 1 151 ? -28.510 35.110 -50.448 1.00 22.45 151 PHE B CA 1
ATOM 6154 C C . PHE B 1 151 ? -28.229 36.506 -50.976 1.00 24.71 151 PHE B C 1
ATOM 6155 O O . PHE B 1 151 ? -28.445 36.800 -52.152 1.00 25.35 151 PHE B O 1
ATOM 6163 N N . THR B 1 152 ? -27.771 37.372 -50.081 1.00 26.59 152 THR B N 1
ATOM 6164 C CA . THR B 1 152 ? -27.479 38.755 -50.421 1.00 26.68 152 THR B CA 1
ATOM 6165 C C . THR B 1 152 ? -26.022 39.040 -50.135 1.00 26.44 152 THR B C 1
ATOM 6166 O O . THR B 1 152 ? -25.540 40.144 -50.366 1.00 29.31 152 THR B O 1
ATOM 6170 N N . GLY B 1 153 ? -25.323 38.042 -49.619 1.00 25.22 153 GLY B N 1
ATOM 6171 C CA . GLY B 1 153 ? -23.922 38.223 -49.303 1.00 24.75 153 GLY B CA 1
ATOM 6172 C C . GLY B 1 153 ? -23.211 36.893 -49.364 1.00 24.86 153 GLY B C 1
ATOM 6173 O O . GLY B 1 153 ? -23.809 35.888 -49.732 1.00 23.07 153 GLY B O 1
ATOM 6174 N N . GLU B 1 154 ? -21.942 36.877 -48.984 1.00 24.25 154 GLU B N 1
ATOM 6175 C CA . GLU B 1 154 ? -21.175 35.647 -49.038 1.00 26.65 154 GLU B CA 1
ATOM 6176 C C . GLU B 1 154 ? -21.183 34.840 -47.743 1.00 26.68 154 GLU B C 1
ATOM 6177 O O . GLU B 1 154 ? -20.763 33.684 -47.730 1.00 29.23 154 GLU B O 1
ATOM 6183 N N . GLY B 1 155 ? -21.669 35.441 -46.660 1.00 25.47 155 GLY B N 1
ATOM 6184 C CA . GLY B 1 155 ? -21.717 34.740 -45.389 1.00 22.69 155 GLY B CA 1
ATOM 6185 C C . GLY B 1 155 ? -22.916 33.813 -45.281 1.00 22.70 155 GLY B C 1
ATOM 6186 O O . GLY B 1 155 ? -23.920 34.025 -45.957 1.00 20.04 155 GLY B O 1
ATOM 6187 N N . PRO B 1 156 ? -22.848 32.781 -44.421 1.00 23.55 156 PRO B N 1
ATOM 6188 C CA . PRO B 1 156 ? -23.946 31.825 -44.239 1.00 22.42 156 PRO B CA 1
ATOM 6189 C C . PRO B 1 156 ? -25.268 32.467 -43.819 1.00 23.28 156 PRO B C 1
ATOM 6190 O O . PRO B 1 156 ? -26.342 31.932 -44.099 1.00 21.52 156 PRO B O 1
ATOM 6194 N N . SER B 1 157 ? -25.195 33.614 -43.153 1.00 22.53 157 SER B N 1
ATOM 6195 C CA . SER B 1 157 ? -26.414 34.284 -42.719 1.00 23.39 157 SER B CA 1
ATOM 6196 C C . SER B 1 157 ? -26.821 35.469 -43.593 1.00 24.16 157 SER B C 1
ATOM 6197 O O . SER B 1 157 ? -27.809 36.147 -43.304 1.00 23.84 157 SER B O 1
ATOM 6200 N N . ASP B 1 158 ? -26.064 35.724 -44.657 1.00 23.97 158 ASP B N 1
ATOM 6201 C CA . ASP B 1 158 ? -26.408 36.813 -45.565 1.00 23.69 158 ASP B CA 1
ATOM 6202 C C . ASP B 1 158 ? -27.465 36.276 -46.511 1.00 24.13 158 ASP B C 1
ATOM 6203 O O . ASP B 1 158 ? -27.217 36.086 -47.706 1.00 24.71 158 ASP B O 1
ATOM 6208 N N . VAL B 1 159 ? -28.644 36.019 -45.961 1.00 21.95 159 VAL B N 1
ATOM 6209 C CA . VAL B 1 159 ? -29.738 35.484 -46.746 1.00 21.18 159 VAL B CA 1
ATOM 6210 C C . VAL B 1 159 ? -31.064 36.035 -46.246 1.00 22.53 159 VAL B C 1
ATOM 6211 O O . VAL B 1 159 ? -31.208 36.357 -45.063 1.00 23.52 159 VAL B O 1
ATOM 6215 N N . ARG B 1 160 ? -32.023 36.164 -47.156 1.00 20.86 160 ARG B N 1
ATOM 6216 C CA . ARG B 1 160 ? -33.347 36.651 -46.807 1.00 21.88 160 ARG B CA 1
ATOM 6217 C C . ARG B 1 160 ? -34.315 35.582 -47.274 1.00 23.14 160 ARG B C 1
ATOM 6218 O O . ARG B 1 160 ? -34.056 34.906 -48.272 1.00 22.68 160 ARG B O 1
ATOM 6226 N N . ARG B 1 161 ? -35.411 35.407 -46.540 1.00 21.77 161 ARG B N 1
ATOM 6227 C CA . ARG B 1 161 ? -36.412 34.419 -46.911 1.00 22.73 161 ARG B CA 1
ATOM 6228 C C . ARG B 1 161 ? -37.760 35.113 -46.962 1.00 22.28 161 ARG B C 1
ATOM 6229 O O . ARG B 1 161 ? -37.997 36.087 -46.247 1.00 24.32 161 ARG B O 1
ATOM 6237 N N . PHE B 1 162 ? -38.641 34.613 -47.815 1.00 22.59 162 PHE B N 1
ATOM 6238 C CA . PHE B 1 162 ? -39.950 35.217 -47.987 1.00 21.46 162 PHE B CA 1
ATOM 6239 C C . PHE B 1 162 ? -40.818 34.252 -48.774 1.00 21.79 162 PHE B C 1
ATOM 6240 O O . PHE B 1 162 ? -40.319 33.260 -49.303 1.00 21.37 162 PHE B O 1
ATOM 6248 N N . LEU B 1 163 ? -42.115 34.536 -48.843 1.00 21.67 163 LEU B N 1
ATOM 6249 C CA . LEU B 1 163 ? -43.028 33.697 -49.604 1.00 23.01 163 LEU B CA 1
ATOM 6250 C C . LEU B 1 163 ? -43.094 34.281 -51.013 1.00 23.17 163 LEU B C 1
ATOM 6251 O O . LEU B 1 163 ? -43.135 35.498 -51.188 1.00 22.61 163 LEU B O 1
ATOM 6256 N N . ALA B 1 164 ? -43.105 33.415 -52.018 1.00 22.77 164 ALA B N 1
ATOM 6257 C CA . ALA B 1 164 ? -43.116 33.886 -53.390 1.00 22.24 164 ALA B CA 1
ATOM 6258 C C . ALA B 1 164 ? -44.091 33.187 -54.319 1.00 22.48 164 ALA B C 1
ATOM 6259 O O . ALA B 1 164 ? -44.562 32.081 -54.043 1.00 22.86 164 ALA B O 1
ATOM 6261 N N . ALA B 1 165 ? -44.373 33.856 -55.434 1.00 21.23 165 ALA B N 1
ATOM 6262 C CA . ALA B 1 165 ? -45.250 33.332 -56.466 1.00 21.05 165 ALA B CA 1
ATOM 6263 C C . ALA B 1 165 ? -44.360 33.204 -57.694 1.00 21.36 165 ALA B C 1
ATOM 6264 O O . ALA B 1 165 ? -43.738 34.181 -58.119 1.00 19.48 165 ALA B O 1
ATOM 6266 N N . VAL B 1 166 ? -44.284 31.997 -58.245 1.00 22.23 166 VAL B N 1
ATOM 6267 C CA . VAL B 1 166 ? -43.464 31.739 -59.422 1.00 21.71 166 VAL B CA 1
ATOM 6268 C C . VAL B 1 166 ? -44.356 31.373 -60.604 1.00 23.51 166 VAL B C 1
ATOM 6269 O O . VAL B 1 166 ? -45.217 30.497 -60.493 1.00 22.82 166 VAL B O 1
ATOM 6273 N N . PRO B 1 167 ? -44.167 32.054 -61.750 1.00 23.79 167 PRO B N 1
ATOM 6274 C CA . PRO B 1 167 ? -44.948 31.810 -62.968 1.00 23.57 167 PRO B CA 1
ATOM 6275 C C . PRO B 1 167 ? -44.696 30.406 -63.506 1.00 23.30 167 PRO B C 1
ATOM 6276 O O . PRO B 1 167 ? -43.550 29.986 -63.631 1.00 24.28 167 PRO B O 1
ATOM 6280 N N . LEU B 1 168 ? -45.766 29.685 -63.820 1.00 22.19 168 LEU B N 1
ATOM 6281 C CA . LEU B 1 168 ? -45.647 28.327 -64.346 1.00 23.35 168 LEU B CA 1
ATOM 6282 C C . LEU B 1 168 ? -45.253 28.299 -65.825 1.00 23.20 168 LEU B C 1
ATOM 6283 O O . LEU B 1 168 ? -44.901 27.250 -66.351 1.00 24.47 168 LEU B O 1
ATOM 6288 N N . ASP B 1 169 ? -45.311 29.446 -66.494 1.00 25.27 169 ASP B N 1
ATOM 6289 C CA . ASP B 1 169 ? -44.981 29.499 -67.914 1.00 27.14 169 ASP B CA 1
ATOM 6290 C C . ASP B 1 169 ? -43.486 29.576 -68.206 1.00 27.14 169 ASP B C 1
ATOM 6291 O O . ASP B 1 169 ? -43.070 29.478 -69.366 1.00 27.59 169 ASP B O 1
ATOM 6296 N N . GLY B 1 170 ? -42.685 29.734 -67.154 1.00 26.28 170 GLY B N 1
ATOM 6297 C CA . GLY B 1 170 ? -41.243 29.800 -67.314 1.00 24.52 170 GLY B CA 1
ATOM 6298 C C . GLY B 1 170 ? -40.677 31.198 -67.487 1.00 25.57 170 GLY B C 1
ATOM 6299 O O . GLY B 1 170 ? -39.463 31.372 -67.585 1.00 24.80 170 GLY B O 1
ATOM 6300 N N . SER B 1 171 ? -41.543 32.203 -67.500 1.00 25.82 171 SER B N 1
ATOM 6301 C CA . SER B 1 171 ? -41.085 33.572 -67.692 1.00 26.26 171 SER B CA 1
ATOM 6302 C C . SER B 1 171 ? -40.055 34.030 -66.664 1.00 23.88 171 SER B C 1
ATOM 6303 O O . SER B 1 171 ? -39.342 35.007 -66.891 1.00 22.55 171 SER B O 1
ATOM 6306 N N . ALA B 1 172 ? -39.966 33.333 -65.536 1.00 22.71 172 ALA B N 1
ATOM 6307 C CA . ALA B 1 172 ? -38.998 33.719 -64.510 1.00 21.95 172 ALA B CA 1
ATOM 6308 C C . ALA B 1 172 ? -37.719 32.887 -64.561 1.00 20.91 172 ALA B C 1
ATOM 6309 O O . ALA B 1 172 ? -36.778 33.152 -63.817 1.00 21.50 172 ALA B O 1
ATOM 6311 N N . ALA B 1 173 ? -37.685 31.885 -65.435 1.00 20.77 173 ALA B N 1
ATOM 6312 C CA . ALA B 1 173 ? -36.513 31.017 -65.556 1.00 21.45 173 ALA B CA 1
ATOM 6313 C C . ALA B 1 173 ? -35.203 31.794 -65.703 1.00 20.18 173 ALA B C 1
ATOM 6314 O O . ALA B 1 173 ? -34.160 31.342 -65.240 1.00 19.29 173 ALA B O 1
ATOM 6316 N N . ALA B 1 174 ? -35.262 32.964 -66.331 1.00 20.43 174 ALA B N 1
ATOM 6317 C CA . ALA B 1 174 ? -34.072 33.788 -66.520 1.00 22.31 174 ALA B CA 1
ATOM 6318 C C . ALA B 1 174 ? -34.358 35.253 -66.194 1.00 23.81 174 ALA B C 1
ATOM 6319 O O . ALA B 1 174 ? -33.729 36.154 -66.757 1.00 24.87 174 ALA B O 1
ATOM 6321 N N . ASP B 1 175 ? -35.300 35.491 -65.283 1.00 24.02 175 ASP B N 1
ATOM 6322 C CA . ASP B 1 175 ? -35.668 36.852 -64.893 1.00 24.21 175 ASP B CA 1
ATOM 6323 C C . ASP B 1 175 ? -36.140 36.879 -63.438 1.00 24.04 175 ASP B C 1
ATOM 6324 O O . ASP B 1 175 ? -37.282 36.548 -63.140 1.00 23.57 175 ASP B O 1
ATOM 6329 N N . ARG B 1 176 ? -35.256 37.280 -62.537 1.00 24.55 176 ARG B N 1
ATOM 6330 C CA . ARG B 1 176 ? -35.586 37.347 -61.121 1.00 25.93 176 ARG B CA 1
ATOM 6331 C C . ARG B 1 176 ? -36.785 38.256 -60.827 1.00 25.82 176 ARG B C 1
ATOM 6332 O O . ARG B 1 176 ? -37.538 38.005 -59.889 1.00 27.41 176 ARG B O 1
ATOM 6340 N N . SER B 1 177 ? -36.967 39.304 -61.628 1.00 24.80 177 SER B N 1
ATOM 6341 C CA . SER B 1 177 ? -38.074 40.238 -61.418 1.00 24.54 177 SER B CA 1
ATOM 6342 C C . SER B 1 177 ? -39.434 39.638 -61.764 1.00 24.30 177 SER B C 1
ATOM 6343 O O . SER B 1 177 ? -40.466 40.224 -61.447 1.00 25.54 177 SER B O 1
ATOM 6346 N N . ALA B 1 178 ? -39.440 38.479 -62.415 1.00 22.47 178 ALA B N 1
ATOM 6347 C CA . ALA B 1 178 ? -40.698 37.827 -62.766 1.00 22.58 178 ALA B CA 1
ATOM 6348 C C . ALA B 1 178 ? -41.192 36.999 -61.584 1.00 22.20 178 ALA B C 1
ATOM 6349 O O . ALA B 1 178 ? -42.259 36.392 -61.642 1.00 22.21 178 ALA B O 1
ATOM 6351 N N . VAL B 1 179 ? -40.397 36.948 -60.520 1.00 23.48 179 VAL B N 1
ATOM 6352 C CA . VAL B 1 179 ? -40.811 36.223 -59.323 1.00 23.86 179 VAL B CA 1
ATOM 6353 C C . VAL B 1 179 ? -41.451 37.277 -58.432 1.00 24.35 179 VAL B C 1
ATOM 6354 O O . VAL B 1 179 ? -40.854 38.320 -58.171 1.00 25.28 179 VAL B O 1
ATOM 6358 N N . ARG B 1 180 ? -42.667 37.015 -57.975 1.00 24.34 180 ARG B N 1
ATOM 6359 C CA . ARG B 1 180 ? -43.359 37.982 -57.133 1.00 25.77 180 ARG B CA 1
ATOM 6360 C C . ARG B 1 180 ? -43.234 37.648 -55.649 1.00 25.17 180 ARG B C 1
ATOM 6361 O O . ARG B 1 180 ? -43.450 36.507 -55.234 1.00 25.19 180 ARG B O 1
ATOM 6369 N N . GLU B 1 181 ? -42.863 38.651 -54.861 1.00 24.34 181 GLU B N 1
ATOM 6370 C CA . GLU B 1 181 ? -42.716 38.490 -53.420 1.00 25.08 181 GLU B CA 1
ATOM 6371 C C . GLU B 1 181 ? -44.058 38.700 -52.723 1.00 25.35 181 GLU B C 1
ATOM 6372 O O . GLU B 1 181 ? -44.558 39.820 -52.644 1.00 27.52 181 GLU B O 1
ATOM 6378 N N . LEU B 1 182 ? -44.636 37.610 -52.229 1.00 24.76 182 LEU B N 1
ATOM 6379 C CA . LEU B 1 182 ? -45.918 37.654 -51.536 1.00 23.36 182 LEU B CA 1
ATOM 6380 C C . LEU B 1 182 ? -45.780 38.299 -50.164 1.00 24.43 182 LEU B C 1
ATOM 6381 O O . LEU B 1 182 ? -46.522 39.217 -49.823 1.00 26.36 182 LEU B O 1
ATOM 6386 N N . SER B 1 183 ? -44.825 37.828 -49.373 1.00 23.89 183 SER B N 1
ATOM 6387 C CA . SER B 1 183 ? -44.611 38.396 -48.048 1.00 23.69 183 SER B CA 1
ATOM 6388 C C . SER B 1 183 ? -43.366 39.258 -48.112 1.00 25.10 183 SER B C 1
ATOM 6389 O O . SER B 1 183 ? -42.715 39.338 -49.154 1.00 24.22 183 SER B O 1
ATOM 6392 N N . ASP B 1 184 ? -43.040 39.915 -47.004 1.00 24.27 184 ASP B N 1
ATOM 6393 C CA . ASP B 1 184 ? -41.825 40.704 -46.962 1.00 24.02 184 ASP B CA 1
ATOM 6394 C C . ASP B 1 184 ? -40.790 39.751 -46.388 1.00 23.40 184 ASP B C 1
ATOM 6395 O O . ASP B 1 184 ? -41.085 38.579 -46.167 1.00 22.88 184 ASP B O 1
ATOM 6400 N N . ASP B 1 185 ? -39.590 40.249 -46.139 1.00 23.15 185 ASP B N 1
ATOM 6401 C CA . ASP B 1 185 ? -38.527 39.417 -45.601 1.00 24.81 185 ASP B CA 1
ATOM 6402 C C . ASP B 1 185 ? -38.230 39.797 -44.152 1.00 24.21 185 ASP B C 1
ATOM 6403 O O . ASP B 1 185 ? -37.095 39.670 -43.694 1.00 23.49 185 ASP B O 1
ATOM 6408 N N . ALA B 1 186 ? -39.252 40.262 -43.436 1.00 23.96 186 ALA B N 1
ATOM 6409 C CA . ALA B 1 186 ? -39.081 40.679 -42.043 1.00 25.76 186 ALA B CA 1
ATOM 6410 C C . ALA B 1 186 ? -38.620 39.548 -41.125 1.00 23.77 186 ALA B C 1
ATOM 6411 O O . ALA B 1 186 ? -37.815 39.770 -40.225 1.00 25.55 186 ALA B O 1
ATOM 6413 N N . HIS B 1 187 ? -39.138 38.343 -41.350 1.00 24.86 187 HIS B N 1
ATOM 6414 C CA . HIS B 1 187 ? -38.768 37.171 -40.548 1.00 24.44 187 HIS B CA 1
ATOM 6415 C C . HIS B 1 187 ? -37.704 36.358 -41.279 1.00 23.16 187 HIS B C 1
ATOM 6416 O O . HIS B 1 187 ? -37.872 36.038 -42.455 1.00 23.66 187 HIS B O 1
ATOM 6423 N N . ARG B 1 188 ? -36.630 36.007 -40.574 1.00 22.17 188 ARG B N 1
ATOM 6424 C CA . ARG B 1 188 ? -35.536 35.240 -41.162 1.00 22.00 188 ARG B CA 1
ATOM 6425 C C . ARG B 1 188 ? -35.941 33.854 -41.653 1.00 22.52 188 ARG B C 1
ATOM 6426 O O . ARG B 1 188 ? -35.483 33.409 -42.709 1.00 22.48 188 ARG B O 1
ATOM 6434 N N . PHE B 1 189 ? -36.796 33.172 -40.896 1.00 22.22 189 PHE B N 1
ATOM 6435 C CA . PHE B 1 189 ? -37.233 31.828 -41.266 1.00 20.36 189 PHE B CA 1
ATOM 6436 C C . PHE B 1 189 ? -38.743 31.788 -41.477 1.00 21.72 189 PHE B C 1
ATOM 6437 O O . PHE B 1 189 ? -39.499 32.342 -40.681 1.00 23.23 189 PHE B O 1
ATOM 6445 N N . VAL B 1 190 ? -39.177 31.133 -42.552 1.00 20.74 190 VAL B N 1
ATOM 6446 C CA . VAL B 1 190 ? -40.596 31.019 -42.867 1.00 20.13 190 VAL B CA 1
ATOM 6447 C C . VAL B 1 190 ? -40.880 29.711 -43.607 1.00 22.04 190 VAL B C 1
ATOM 6448 O O . VAL B 1 190 ? -39.965 29.097 -44.172 1.00 21.56 190 VAL B O 1
ATOM 6452 N N . THR B 1 191 ? -42.140 29.280 -43.597 1.00 21.68 191 THR B N 1
ATOM 6453 C CA . THR B 1 191 ? -42.528 28.060 -44.299 1.00 22.96 191 THR B CA 1
ATOM 6454 C C . THR B 1 191 ? -43.419 28.442 -45.469 1.00 24.07 191 THR B C 1
ATOM 6455 O O . THR B 1 191 ? -43.744 29.614 -45.645 1.00 24.72 191 THR B O 1
ATOM 6459 N N . GLY B 1 192 ? -43.817 27.454 -46.262 1.00 24.09 192 GLY B N 1
ATOM 6460 C CA . GLY B 1 192 ? -44.669 27.730 -47.402 1.00 25.30 192 GLY B CA 1
ATOM 6461 C C . GLY B 1 192 ? -46.048 28.203 -46.988 1.00 27.17 192 GLY B C 1
ATOM 6462 O O . GLY B 1 192 ? -46.501 27.901 -45.883 1.00 28.82 192 GLY B O 1
ATOM 6463 N N . PRO B 1 193 ? -46.754 28.940 -47.857 1.00 27.29 193 PRO B N 1
ATOM 6464 C CA . PRO B 1 193 ? -48.091 29.423 -47.504 1.00 28.22 193 PRO B CA 1
ATOM 6465 C C . PRO B 1 193 ? -49.147 28.335 -47.610 1.00 27.67 193 PRO B C 1
ATOM 6466 O O . PRO B 1 193 ? -48.973 27.362 -48.336 1.00 27.80 193 PRO B O 1
ATOM 6470 N N . ARG B 1 194 ? -50.236 28.508 -46.872 1.00 29.61 194 ARG B N 1
ATOM 6471 C CA . ARG B 1 194 ? -51.357 27.576 -46.911 1.00 31.42 194 ARG B CA 1
ATOM 6472 C C . ARG B 1 194 ? -52.601 28.429 -47.112 1.00 30.74 194 ARG B C 1
ATOM 6473 O O . ARG B 1 194 ? -52.895 29.305 -46.299 1.00 29.37 194 ARG B O 1
ATOM 6481 N N . LEU B 1 195 ? -53.304 28.177 -48.216 1.00 32.33 195 LEU B N 1
ATOM 6482 C CA . LEU B 1 195 ? -54.506 28.919 -48.590 1.00 31.92 195 LEU B CA 1
ATOM 6483 C C . LEU B 1 195 ? -55.818 28.369 -48.048 1.00 31.57 195 LEU B C 1
ATOM 6484 O O . LEU B 1 195 ? -56.101 27.175 -48.153 1.00 30.43 195 LEU B O 1
ATOM 6489 N N . SER B 1 196 ? -56.626 29.263 -47.491 1.00 30.10 196 SER B N 1
ATOM 6490 C CA . SER B 1 196 ? -57.920 28.892 -46.939 1.00 30.07 196 SER B CA 1
ATOM 6491 C C . SER B 1 196 ? -58.816 28.375 -48.056 1.00 29.74 196 SER B C 1
ATOM 6492 O O . SER B 1 196 ? -58.576 28.637 -49.231 1.00 27.91 196 SER B O 1
ATOM 6495 N N . PRO B 1 197 ? -59.862 27.621 -47.701 1.00 30.91 197 PRO B N 1
ATOM 6496 C CA . PRO B 1 197 ? -60.769 27.088 -48.720 1.00 30.40 197 PRO B CA 1
ATOM 6497 C C . PRO B 1 197 ? -61.396 28.152 -49.630 1.00 30.60 197 PRO B C 1
ATOM 6498 O O . PRO B 1 197 ? -61.693 27.870 -50.790 1.00 30.17 197 PRO B O 1
ATOM 6502 N N . ASP B 1 198 ? -61.600 29.367 -49.122 1.00 30.23 198 ASP B N 1
ATOM 6503 C CA . ASP B 1 198 ? -62.199 30.409 -49.950 1.00 30.52 198 ASP B CA 1
ATOM 6504 C C . ASP B 1 198 ? -61.148 31.226 -50.692 1.00 30.95 198 ASP B C 1
ATOM 6505 O O . ASP B 1 198 ? -61.476 32.106 -51.481 1.00 33.57 198 ASP B O 1
ATOM 6510 N N . GLY B 1 199 ? -59.881 30.927 -50.440 1.00 30.24 199 GLY B N 1
ATOM 6511 C CA . GLY B 1 199 ? -58.807 31.630 -51.116 1.00 29.36 199 GLY B CA 1
ATOM 6512 C C . GLY B 1 199 ? -58.605 33.067 -50.681 1.00 29.32 199 GLY B C 1
ATOM 6513 O O . GLY B 1 199 ? -57.871 33.815 -51.332 1.00 29.89 199 GLY B O 1
ATOM 6514 N N . ARG B 1 200 ? -59.230 33.457 -49.576 1.00 26.34 200 ARG B N 1
ATOM 6515 C CA . ARG B 1 200 ? -59.104 34.827 -49.094 1.00 27.63 200 ARG B CA 1
ATOM 6516 C C . ARG B 1 200 ? -58.111 35.001 -47.961 1.00 25.59 200 ARG B C 1
ATOM 6517 O O . ARG B 1 200 ? -57.799 36.125 -47.576 1.00 27.29 200 ARG B O 1
ATOM 6525 N N . GLN B 1 201 ? -57.612 33.900 -47.418 1.00 24.71 201 GLN B N 1
ATOM 6526 C CA . GLN B 1 201 ? -56.652 34.003 -46.328 1.00 25.87 201 GLN B CA 1
ATOM 6527 C C . GLN B 1 201 ? -55.514 33.003 -46.466 1.00 25.52 201 GLN B C 1
ATOM 6528 O O . GLN B 1 201 ? -55.688 31.903 -46.996 1.00 25.94 201 GLN B O 1
ATOM 6534 N N . ALA B 1 202 ? -54.342 33.405 -45.992 1.00 25.16 202 ALA B N 1
ATOM 6535 C CA . ALA B 1 202 ? -53.166 32.553 -46.030 1.00 24.91 202 ALA B CA 1
ATOM 6536 C C . ALA B 1 202 ? -52.479 32.571 -44.669 1.00 24.83 202 ALA B C 1
ATOM 6537 O O . ALA B 1 202 ? -52.521 33.577 -43.954 1.00 24.12 202 ALA B O 1
ATOM 6539 N N . VAL B 1 203 ? -51.860 31.450 -44.313 1.00 24.37 203 VAL B N 1
ATOM 6540 C CA . VAL B 1 203 ? -51.113 31.352 -43.062 1.00 24.95 203 VAL B CA 1
ATOM 6541 C C . VAL B 1 203 ? -49.788 30.663 -43.350 1.00 23.78 203 VAL B C 1
ATOM 6542 O O . VAL B 1 203 ? -49.644 29.966 -44.358 1.00 23.39 203 VAL B O 1
ATOM 6546 N N . TRP B 1 204 ? -48.820 30.879 -42.467 1.00 23.97 204 TRP B N 1
ATOM 6547 C CA . TRP B 1 204 ? -47.507 30.265 -42.589 1.00 23.14 204 TRP B CA 1
ATOM 6548 C C . TRP B 1 204 ? -46.787 30.471 -41.264 1.00 23.84 204 TRP B C 1
ATOM 6549 O O . TRP B 1 204 ? -47.226 31.280 -40.442 1.00 23.79 204 TRP B O 1
ATOM 6560 N N . LEU B 1 205 ? -45.701 29.731 -41.046 1.00 22.97 205 LEU B N 1
ATOM 6561 C CA . LEU B 1 205 ? -44.944 29.839 -39.802 1.00 21.77 205 LEU B CA 1
ATOM 6562 C C . LEU B 1 205 ? -43.684 30.664 -39.990 1.00 22.31 205 LEU B C 1
ATOM 6563 O O . LEU B 1 205 ? -43.054 30.618 -41.047 1.00 23.85 205 LEU B O 1
ATOM 6568 N N . ALA B 1 206 ? -43.309 31.410 -38.955 1.00 21.97 206 ALA B N 1
ATOM 6569 C CA . ALA B 1 206 ? -42.133 32.261 -39.017 1.00 20.87 206 ALA B CA 1
ATOM 6570 C C . ALA B 1 206 ? -41.468 32.413 -37.660 1.00 23.12 206 ALA B C 1
ATOM 6571 O O . ALA B 1 206 ? -42.128 32.343 -36.619 1.00 24.57 206 ALA B O 1
ATOM 6573 N N . TRP B 1 207 ? -40.158 32.630 -37.679 1.00 21.41 207 TRP B N 1
ATOM 6574 C CA . TRP B 1 207 ? -39.390 32.817 -36.458 1.00 21.83 207 TRP B CA 1
ATOM 6575 C C . TRP B 1 207 ? -38.047 33.436 -36.813 1.00 22.29 207 TRP B C 1
ATOM 6576 O O . TRP B 1 207 ? -37.708 33.563 -37.987 1.00 24.13 207 TRP B O 1
ATOM 6587 N N . ASP B 1 208 ? -37.286 33.836 -35.805 1.00 24.02 208 ASP B N 1
ATOM 6588 C CA . ASP B 1 208 ? -35.998 34.469 -36.050 1.00 25.22 208 ASP B CA 1
ATOM 6589 C C . ASP B 1 208 ? -34.972 34.036 -35.023 1.00 26.31 208 ASP B C 1
ATOM 6590 O O . ASP B 1 208 ? -35.290 33.312 -34.074 1.00 25.69 208 ASP B O 1
ATOM 6595 N N . HIS B 1 209 ? -33.736 34.482 -35.220 1.00 25.48 209 HIS B N 1
ATOM 6596 C CA . HIS B 1 209 ? -32.678 34.174 -34.277 1.00 25.61 209 HIS B CA 1
ATOM 6597 C C . HIS B 1 209 ? -33.041 34.873 -32.976 1.00 25.70 209 HIS B C 1
ATOM 6598 O O . HIS B 1 209 ? -33.762 35.872 -32.986 1.00 23.77 209 HIS B O 1
ATOM 6605 N N . PRO B 1 210 ? -32.554 34.354 -31.838 1.00 26.29 210 PRO B N 1
ATOM 6606 C CA . PRO B 1 210 ? -31.703 33.164 -31.752 1.00 25.98 210 PRO B CA 1
ATOM 6607 C C . PRO B 1 210 ? -32.548 31.968 -31.319 1.00 25.58 210 PRO B C 1
ATOM 6608 O O . PRO B 1 210 ? -32.124 31.174 -30.491 1.00 27.00 210 PRO B O 1
ATOM 6612 N N . ARG B 1 211 ? -33.742 31.851 -31.887 1.00 25.59 211 ARG B N 1
ATOM 6613 C CA . ARG B 1 211 ? -34.663 30.772 -31.544 1.00 27.67 211 ARG B CA 1
ATOM 6614 C C . ARG B 1 211 ? -34.784 29.674 -32.590 1.00 27.29 211 ARG B C 1
ATOM 6615 O O . ARG B 1 211 ? -34.732 29.937 -33.791 1.00 29.05 211 ARG B O 1
ATOM 6623 N N . MET B 1 212 ? -34.953 28.442 -32.119 1.00 26.55 212 MET B N 1
ATOM 6624 C CA . MET B 1 212 ? -35.176 27.308 -33.006 1.00 24.99 212 MET B CA 1
ATOM 6625 C C . MET B 1 212 ? -36.702 27.226 -32.989 1.00 23.70 212 MET B C 1
ATOM 6626 O O . MET B 1 212 ? -37.331 27.710 -32.051 1.00 23.65 212 MET B O 1
ATOM 6631 N N . PRO B 1 213 ? -37.320 26.623 -34.014 1.00 23.72 213 PRO B N 1
ATOM 6632 C CA . PRO B 1 213 ? -38.784 26.548 -34.015 1.00 24.14 213 PRO B CA 1
ATOM 6633 C C . PRO B 1 213 ? -39.446 25.789 -32.864 1.00 25.14 213 PRO B C 1
ATOM 6634 O O . PRO B 1 213 ? -40.595 26.074 -32.520 1.00 24.38 213 PRO B O 1
ATOM 6638 N N . TRP B 1 214 ? -38.738 24.836 -32.266 1.00 24.72 214 TRP B N 1
ATOM 6639 C CA . TRP B 1 214 ? -39.315 24.082 -31.157 1.00 25.04 214 TRP B CA 1
ATOM 6640 C C . TRP B 1 214 ? -39.269 24.860 -29.848 1.00 25.13 214 TRP B C 1
ATOM 6641 O O . TRP B 1 214 ? -39.767 24.397 -28.826 1.00 25.13 214 TRP B O 1
ATOM 6652 N N . GLU B 1 215 ? -38.658 26.041 -29.882 1.00 26.20 215 GLU B N 1
ATOM 6653 C CA . GLU B 1 215 ? -38.618 26.905 -28.708 1.00 27.11 215 GLU B CA 1
ATOM 6654 C C . GLU B 1 215 ? -39.872 27.766 -28.847 1.00 27.32 215 GLU B C 1
ATOM 6655 O O . GLU B 1 215 ? -40.650 27.926 -27.905 1.00 26.97 215 GLU B O 1
ATOM 6661 N N . GLY B 1 216 ? -40.070 28.301 -30.048 1.00 27.76 216 GLY B N 1
ATOM 6662 C CA . GLY B 1 216 ? -41.243 29.117 -30.307 1.00 27.83 216 GLY B CA 1
ATOM 6663 C C . GLY B 1 216 ? -41.333 29.623 -31.734 1.00 26.67 216 GLY B C 1
ATOM 6664 O O . GLY B 1 216 ? -40.313 29.884 -32.373 1.00 28.28 216 GLY B O 1
ATOM 6665 N N . THR B 1 217 ? -42.556 29.742 -32.239 1.00 25.48 217 THR B N 1
ATOM 6666 C CA . THR B 1 217 ? -42.801 30.257 -33.584 1.00 26.30 217 THR B CA 1
ATOM 6667 C C . THR B 1 217 ? -44.045 31.140 -33.560 1.00 27.20 217 THR B C 1
ATOM 6668 O O . THR B 1 217 ? -44.833 31.104 -32.609 1.00 24.64 217 THR B O 1
ATOM 6672 N N . GLU B 1 218 ? -44.209 31.938 -34.610 1.00 26.90 218 GLU B N 1
ATOM 6673 C CA . GLU B 1 218 ? -45.367 32.809 -34.742 1.00 27.14 218 GLU B CA 1
ATOM 6674 C C . GLU B 1 218 ? -46.171 32.326 -35.935 1.00 26.43 218 GLU B C 1
ATOM 6675 O O . GLU B 1 218 ? -45.605 32.048 -36.992 1.00 26.27 218 GLU B O 1
ATOM 6681 N N . LEU B 1 219 ? -47.482 32.194 -35.766 1.00 25.88 219 LEU B N 1
ATOM 6682 C CA . LEU B 1 219 ? -48.335 31.786 -36.874 1.00 25.68 219 LEU B CA 1
ATOM 6683 C C . LEU B 1 219 ? -48.713 33.087 -37.564 1.00 27.27 219 LEU B C 1
ATOM 6684 O O . LEU B 1 219 ? -49.452 33.907 -37.010 1.00 28.92 219 LEU B O 1
ATOM 6689 N N . LYS B 1 220 ? -48.180 33.290 -38.762 1.00 26.51 220 LYS B N 1
ATOM 6690 C CA . LYS B 1 220 ? -48.460 34.502 -39.513 1.00 28.05 220 LYS B CA 1
ATOM 6691 C C . LYS B 1 220 ? -49.682 34.309 -40.395 1.00 27.54 220 LYS B C 1
ATOM 6692 O O . LYS B 1 220 ? -49.993 33.193 -40.818 1.00 27.62 220 LYS B O 1
ATOM 6698 N N . THR B 1 221 ? -50.380 35.403 -40.670 1.00 26.45 221 THR B N 1
ATOM 6699 C CA . THR B 1 221 ? -51.543 35.331 -41.527 1.00 25.27 221 THR B CA 1
ATOM 6700 C C . THR B 1 221 ? -51.682 36.632 -42.302 1.00 25.66 221 THR B C 1
ATOM 6701 O O . THR B 1 221 ? -51.230 37.688 -41.856 1.00 26.69 221 THR B O 1
ATOM 6705 N N . ALA B 1 222 ? -52.294 36.545 -43.473 1.00 25.28 222 ALA B N 1
ATOM 6706 C CA . ALA B 1 222 ? -52.499 37.718 -44.309 1.00 25.14 222 ALA B CA 1
ATOM 6707 C C . ALA B 1 222 ? -53.741 37.521 -45.151 1.00 24.66 222 ALA B C 1
ATOM 6708 O O . ALA B 1 222 ? -54.142 36.385 -45.420 1.00 24.50 222 ALA B O 1
ATOM 6710 N N . ARG B 1 223 ? -54.355 38.630 -45.554 1.00 25.01 223 ARG B N 1
ATOM 6711 C CA . ARG B 1 223 ? -55.535 38.566 -46.405 1.00 26.30 223 ARG B CA 1
ATOM 6712 C C . ARG B 1 223 ? -55.038 38.433 -47.837 1.00 25.62 223 ARG B C 1
ATOM 6713 O O . ARG B 1 223 ? -54.124 39.143 -48.249 1.00 25.35 223 ARG B O 1
ATOM 6721 N N . VAL B 1 224 ? -55.636 37.518 -48.587 1.00 26.34 224 VAL B N 1
ATOM 6722 C CA . VAL B 1 224 ? -55.251 37.316 -49.971 1.00 27.09 224 VAL B CA 1
ATOM 6723 C C . VAL B 1 224 ? -56.181 38.152 -50.846 1.00 27.42 224 VAL B C 1
ATOM 6724 O O . VAL B 1 224 ? -57.365 37.848 -50.977 1.00 26.35 224 VAL B O 1
ATOM 6728 N N . THR B 1 225 ? -55.637 39.214 -51.435 1.00 26.48 225 THR B N 1
ATOM 6729 C CA . THR B 1 225 ? -56.428 40.107 -52.273 1.00 25.39 225 THR B CA 1
ATOM 6730 C C . THR B 1 225 ? -56.867 39.451 -53.576 1.00 25.88 225 THR B C 1
ATOM 6731 O O . THR B 1 225 ? -56.373 38.385 -53.946 1.00 25.39 225 THR B O 1
ATOM 6735 N N . GLU B 1 226 ? -57.801 40.096 -54.268 1.00 26.23 226 GLU B N 1
ATOM 6736 C CA . GLU B 1 226 ? -58.300 39.575 -55.530 1.00 28.25 226 GLU B CA 1
ATOM 6737 C C . GLU B 1 226 ? -57.183 39.497 -56.563 1.00 26.44 226 GLU B C 1
ATOM 6738 O O . GLU B 1 226 ? -57.190 38.610 -57.417 1.00 23.63 226 GLU B O 1
ATOM 6744 N N . ASP B 1 227 ? -56.232 40.429 -56.498 1.00 24.81 227 ASP B N 1
ATOM 6745 C CA . ASP B 1 227 ? -55.126 40.404 -57.444 1.00 24.37 227 ASP B CA 1
ATOM 6746 C C . ASP B 1 227 ? -53.934 39.588 -56.944 1.00 23.88 227 ASP B C 1
ATOM 6747 O O . ASP B 1 227 ? -52.829 39.684 -57.478 1.00 22.80 227 ASP B O 1
ATOM 6752 N N . GLY B 1 228 ? -54.167 38.783 -55.911 1.00 24.55 228 GLY B N 1
ATOM 6753 C CA . GLY B 1 228 ? -53.122 37.905 -55.401 1.00 23.77 228 GLY B CA 1
ATOM 6754 C C . GLY B 1 228 ? -52.006 38.430 -54.522 1.00 23.42 228 GLY B C 1
ATOM 6755 O O . GLY B 1 228 ? -50.900 37.884 -54.531 1.00 22.49 228 GLY B O 1
ATOM 6756 N N . ARG B 1 229 ? -52.274 39.482 -53.760 1.00 23.52 229 ARG B N 1
ATOM 6757 C CA . ARG B 1 229 ? -51.259 40.023 -52.867 1.00 24.25 229 ARG B CA 1
ATOM 6758 C C . ARG B 1 229 ? -51.607 39.645 -51.432 1.00 23.91 229 ARG B C 1
ATOM 6759 O O . ARG B 1 229 ? -52.719 39.200 -51.152 1.00 23.74 229 ARG B O 1
ATOM 6767 N N . PHE B 1 230 ? -50.644 39.804 -50.532 1.00 25.00 230 PHE B N 1
ATOM 6768 C CA . PHE B 1 230 ? -50.853 39.506 -49.121 1.00 25.03 230 PHE B CA 1
ATOM 6769 C C . PHE B 1 230 ? -51.031 40.846 -48.429 1.00 25.46 230 PHE B C 1
ATOM 6770 O O . PHE B 1 230 ? -50.111 41.660 -48.397 1.00 25.58 230 PHE B O 1
ATOM 6778 N N . ALA B 1 231 ? -52.215 41.090 -47.886 1.00 26.36 231 ALA B N 1
ATOM 6779 C CA . ALA B 1 231 ? -52.456 42.358 -47.210 1.00 28.16 231 ALA B CA 1
ATOM 6780 C C . ALA B 1 231 ? -52.658 42.186 -45.712 1.00 28.71 231 ALA B C 1
ATOM 6781 O O . ALA B 1 231 ? -53.199 41.182 -45.256 1.00 27.83 231 ALA B O 1
ATOM 6783 N N . ASP B 1 232 ? -52.198 43.169 -44.948 1.00 32.20 232 ASP B N 1
ATOM 6784 C CA . ASP B 1 232 ? -52.367 43.150 -43.501 1.00 34.15 232 ASP B CA 1
ATOM 6785 C C . ASP B 1 232 ? -51.730 41.947 -42.813 1.00 33.96 232 ASP B C 1
ATOM 6786 O O . ASP B 1 232 ? -52.357 41.306 -41.971 1.00 33.47 232 ASP B O 1
ATOM 6791 N N . THR B 1 233 ? -50.489 41.638 -43.173 1.00 33.49 233 THR B N 1
ATOM 6792 C CA . THR B 1 233 ? -49.790 40.521 -42.554 1.00 32.96 233 THR B CA 1
ATOM 6793 C C . THR B 1 233 ? -49.710 40.788 -41.054 1.00 33.00 233 THR B C 1
ATOM 6794 O O . THR B 1 233 ? -49.428 41.911 -40.629 1.00 32.01 233 THR B O 1
ATOM 6798 N N . ARG B 1 234 ? -49.956 39.756 -40.255 1.00 32.02 234 ARG B N 1
ATOM 6799 C CA . ARG B 1 234 ? -49.917 39.904 -38.807 1.00 31.64 234 ARG B CA 1
ATOM 6800 C C . ARG B 1 234 ? -49.710 38.559 -38.128 1.00 30.65 234 ARG B C 1
ATOM 6801 O O . ARG B 1 234 ? -49.875 37.508 -38.746 1.00 28.40 234 ARG B O 1
ATOM 6809 N N . THR B 1 235 ? -49.350 38.607 -36.851 1.00 31.27 235 THR B N 1
ATOM 6810 C CA . THR B 1 235 ? -49.155 37.401 -36.062 1.00 32.02 235 THR B CA 1
ATOM 6811 C C . THR B 1 235 ? -50.512 37.010 -35.476 1.00 32.41 235 THR B C 1
ATOM 6812 O O . THR B 1 235 ? -51.082 37.741 -34.669 1.00 34.24 235 THR B O 1
ATOM 6816 N N . LEU B 1 236 ? -51.036 35.866 -35.897 1.00 31.91 236 LEU B N 1
ATOM 6817 C CA . LEU B 1 236 ? -52.325 35.400 -35.404 1.00 31.96 236 LEU B CA 1
ATOM 6818 C C . LEU B 1 236 ? -52.157 34.857 -33.992 1.00 32.63 236 LEU B C 1
ATOM 6819 O O . LEU B 1 236 ? -53.000 35.091 -33.125 1.00 32.93 236 LEU B O 1
ATOM 6824 N N . LEU B 1 237 ? -51.061 34.134 -33.768 1.00 32.60 237 LEU B N 1
ATOM 6825 C CA . LEU B 1 237 ? -50.751 33.564 -32.457 1.00 31.35 237 LEU B CA 1
ATOM 6826 C C . LEU B 1 237 ? -49.310 33.063 -32.402 1.00 31.29 237 LEU B C 1
ATOM 6827 O O . LEU B 1 237 ? -48.615 33.041 -33.418 1.00 30.15 237 LEU B O 1
ATOM 6832 N N . GLY B 1 238 ? -48.861 32.673 -31.213 1.00 29.45 238 GLY B N 1
ATOM 6833 C CA . GLY B 1 238 ? -47.505 32.184 -31.062 1.00 27.63 238 GLY B CA 1
ATOM 6834 C C . GLY B 1 238 ? -46.596 33.200 -30.403 1.00 28.28 238 GLY B C 1
ATOM 6835 O O . GLY B 1 238 ? -47.003 34.329 -30.127 1.00 29.19 238 GLY B O 1
ATOM 6836 N N . GLY B 1 239 ? -45.356 32.797 -30.152 1.00 28.62 239 GLY B N 1
ATOM 6837 C CA . GLY B 1 239 ? -44.394 33.676 -29.512 1.00 29.57 239 GLY B CA 1
ATOM 6838 C C . GLY B 1 239 ? -43.095 32.934 -29.265 1.00 30.50 239 GLY B C 1
ATOM 6839 O O . GLY B 1 239 ? -43.008 31.742 -29.559 1.00 31.59 239 GLY B O 1
ATOM 6840 N N . PRO B 1 240 ? -42.075 33.600 -28.704 1.00 31.22 240 PRO B N 1
ATOM 6841 C CA . PRO B 1 240 ? -40.776 32.972 -28.432 1.00 31.33 240 PRO B CA 1
ATOM 6842 C C . PRO B 1 240 ? -40.793 31.739 -27.527 1.00 32.28 240 PRO B C 1
ATOM 6843 O O . PRO B 1 240 ? -39.803 31.007 -27.453 1.00 31.32 240 PRO B O 1
ATOM 6847 N N . GLU B 1 241 ? -41.907 31.495 -26.846 1.00 32.68 241 GLU B N 1
ATOM 6848 C CA . GLU B 1 241 ? -41.978 30.343 -25.955 1.00 33.76 241 GLU B CA 1
ATOM 6849 C C . GLU B 1 241 ? -43.089 29.363 -26.285 1.00 32.82 241 GLU B C 1
ATOM 6850 O O . GLU B 1 241 ? -43.311 28.400 -25.551 1.00 32.28 241 GLU B O 1
ATOM 6856 N N . GLU B 1 242 ? -43.799 29.612 -27.380 1.00 30.35 242 GLU B N 1
ATOM 6857 C CA . GLU B 1 242 ? -44.863 28.708 -27.794 1.00 30.35 242 GLU B CA 1
ATOM 6858 C C . GLU B 1 242 ? -44.499 28.153 -29.155 1.00 31.24 242 GLU B C 1
ATOM 6859 O O . GLU B 1 242 ? -44.348 28.899 -30.126 1.00 32.98 242 GLU B O 1
ATOM 6865 N N . ALA B 1 243 ? -44.362 26.836 -29.221 1.00 30.47 243 ALA B N 1
ATOM 6866 C CA . ALA B 1 243 ? -43.984 26.175 -30.453 1.00 28.82 243 ALA B CA 1
ATOM 6867 C C . ALA B 1 243 ? -45.155 25.726 -31.311 1.00 28.43 243 ALA B C 1
ATOM 6868 O O . ALA B 1 243 ? -45.840 24.755 -30.983 1.00 29.15 243 ALA B O 1
ATOM 6870 N N . ILE B 1 244 ? -45.389 26.444 -32.406 1.00 26.17 244 ILE B N 1
ATOM 6871 C CA . ILE B 1 244 ? -46.442 26.074 -33.342 1.00 26.12 244 ILE B CA 1
ATOM 6872 C C . ILE B 1 244 ? -45.680 25.302 -34.415 1.00 25.80 244 ILE B C 1
ATOM 6873 O O . ILE B 1 244 ? -44.883 25.883 -35.152 1.00 25.35 244 ILE B O 1
ATOM 6878 N N . ALA B 1 245 ? -45.912 23.997 -34.489 1.00 25.39 245 ALA B N 1
ATOM 6879 C CA . ALA B 1 245 ? -45.209 23.145 -35.442 1.00 26.43 245 ALA B CA 1
ATOM 6880 C C . ALA B 1 245 ? -45.896 22.997 -36.794 1.00 25.66 245 ALA B C 1
ATOM 6881 O O . ALA B 1 245 ? -45.236 22.789 -37.815 1.00 24.16 245 ALA B O 1
ATOM 6883 N N . GLN B 1 246 ? -47.219 23.091 -36.800 1.00 25.35 246 GLN B N 1
ATOM 6884 C CA . GLN B 1 246 ? -47.976 22.950 -38.037 1.00 26.06 246 GLN B CA 1
ATOM 6885 C C . GLN B 1 246 ? -49.295 23.700 -37.933 1.00 27.90 246 GLN B C 1
ATOM 6886 O O . GLN B 1 246 ? -49.848 23.854 -36.844 1.00 27.87 246 GLN B O 1
ATOM 6892 N N . ALA B 1 247 ? -49.787 24.177 -39.071 1.00 28.34 247 ALA B N 1
ATOM 6893 C CA . ALA B 1 247 ? -51.051 24.899 -39.120 1.00 29.32 247 ALA B CA 1
ATOM 6894 C C . ALA B 1 247 ? -51.698 24.593 -40.456 1.00 30.47 247 ALA B C 1
ATOM 6895 O O . ALA B 1 247 ? -51.042 24.652 -41.494 1.00 31.45 247 ALA B O 1
ATOM 6897 N N . GLU B 1 248 ? -52.982 24.255 -40.431 1.00 30.99 248 GLU B N 1
ATOM 6898 C CA . GLU B 1 248 ? -53.696 23.944 -41.659 1.00 32.67 248 GLU B CA 1
ATOM 6899 C C . GLU B 1 248 ? -55.156 24.378 -41.602 1.00 32.22 248 GLU B C 1
ATOM 6900 O O . GLU B 1 248 ? -55.724 24.539 -40.519 1.00 30.32 248 GLU B O 1
ATOM 6906 N N . TRP B 1 249 ? -55.754 24.559 -42.777 1.00 30.91 249 TRP B N 1
ATOM 6907 C CA . TRP B 1 249 ? -57.144 24.981 -42.880 1.00 31.24 249 TRP B CA 1
ATOM 6908 C C . TRP B 1 249 ? -58.140 23.829 -42.823 1.00 31.03 249 TRP B C 1
ATOM 6909 O O . TRP B 1 249 ? -58.021 22.849 -43.556 1.00 31.02 249 TRP B O 1
ATOM 6920 N N . ALA B 1 250 ? -59.126 23.951 -41.945 1.00 31.12 250 ALA B N 1
ATOM 6921 C CA . ALA B 1 250 ? -60.158 22.933 -41.839 1.00 32.46 250 ALA B CA 1
ATOM 6922 C C . ALA B 1 250 ? -61.125 23.231 -42.984 1.00 33.32 250 ALA B C 1
ATOM 6923 O O . ALA B 1 250 ? -61.184 24.362 -43.473 1.00 32.16 250 ALA B O 1
ATOM 6925 N N . PRO B 1 251 ? -61.886 22.223 -43.437 1.00 33.90 251 PRO B N 1
ATOM 6926 C CA . PRO B 1 251 ? -62.837 22.432 -44.534 1.00 34.39 251 PRO B CA 1
ATOM 6927 C C . PRO B 1 251 ? -63.791 23.597 -44.266 1.00 34.83 251 PRO B C 1
ATOM 6928 O O . PRO B 1 251 ? -64.180 24.317 -45.184 1.00 34.66 251 PRO B O 1
ATOM 6932 N N . ASP B 1 252 ? -64.147 23.786 -42.999 1.00 34.46 252 ASP B N 1
ATOM 6933 C CA . ASP B 1 252 ? -65.079 24.838 -42.614 1.00 34.98 252 ASP B CA 1
ATOM 6934 C C . ASP B 1 252 ? -64.475 26.240 -42.551 1.00 33.60 252 ASP B C 1
ATOM 6935 O O . ASP B 1 252 ? -65.136 27.181 -42.117 1.00 31.92 252 ASP B O 1
ATOM 6940 N N . GLY B 1 253 ? -63.223 26.383 -42.975 1.00 32.20 253 GLY B N 1
ATOM 6941 C CA . GLY B 1 253 ? -62.608 27.699 -42.967 1.00 29.29 253 GLY B CA 1
ATOM 6942 C C . GLY B 1 253 ? -61.875 28.090 -41.701 1.00 29.45 253 GLY B C 1
ATOM 6943 O O . GLY B 1 253 ? -61.236 29.144 -41.651 1.00 27.64 253 GLY B O 1
ATOM 6944 N N . SER B 1 254 ? -61.975 27.267 -40.663 1.00 28.94 254 SER B N 1
ATOM 6945 C CA . SER B 1 254 ? -61.273 27.558 -39.419 1.00 29.34 254 SER B CA 1
ATOM 6946 C C . SER B 1 254 ? -59.873 26.967 -39.541 1.00 30.08 254 SER B C 1
ATOM 6947 O O . SER B 1 254 ? -59.566 26.281 -40.521 1.00 30.09 254 SER B O 1
ATOM 6950 N N . LEU B 1 255 ? -59.034 27.229 -38.545 1.00 30.32 255 LEU B N 1
ATOM 6951 C CA . LEU B 1 255 ? -57.667 26.724 -38.539 1.00 30.88 255 LEU B CA 1
ATOM 6952 C C . LEU B 1 255 ? -57.433 25.618 -37.516 1.00 31.74 255 LEU B C 1
ATOM 6953 O O . LEU B 1 255 ? -57.995 25.634 -36.418 1.00 30.61 255 LEU B O 1
ATOM 6958 N N . ILE B 1 256 ? -56.606 24.651 -37.898 1.00 31.89 256 ILE B N 1
ATOM 6959 C CA . ILE B 1 256 ? -56.232 23.555 -37.014 1.00 29.90 256 ILE B CA 1
ATOM 6960 C C . ILE B 1 256 ? -54.761 23.820 -36.768 1.00 29.80 256 ILE B C 1
ATOM 6961 O O . ILE B 1 256 ? -53.977 23.909 -37.710 1.00 29.56 256 ILE B O 1
ATOM 6966 N N . VAL B 1 257 ? -54.388 23.955 -35.505 1.00 29.36 257 VAL B N 1
ATOM 6967 C CA . VAL B 1 257 ? -53.012 24.262 -35.163 1.00 29.52 257 VAL B CA 1
ATOM 6968 C C . VAL B 1 257 ? -52.400 23.316 -34.146 1.00 28.82 257 VAL B C 1
ATOM 6969 O O . VAL B 1 257 ? -53.024 22.989 -33.137 1.00 29.88 257 VAL B O 1
ATOM 6973 N N . ALA B 1 258 ? -51.175 22.878 -34.423 1.00 27.81 258 ALA B N 1
ATOM 6974 C CA . ALA B 1 258 ? -50.440 22.004 -33.517 1.00 25.83 258 ALA B CA 1
ATOM 6975 C C . ALA B 1 258 ? -49.527 22.900 -32.687 1.00 27.37 258 ALA B C 1
ATOM 6976 O O . ALA B 1 258 ? -48.496 23.372 -33.174 1.00 28.23 258 ALA B O 1
ATOM 6978 N N . THR B 1 259 ? -49.915 23.144 -31.439 1.00 26.10 259 THR B N 1
ATOM 6979 C CA . THR B 1 259 ? -49.136 23.990 -30.540 1.00 26.97 259 THR B CA 1
ATOM 6980 C C . THR B 1 259 ? -48.817 23.224 -29.251 1.00 27.13 259 THR B C 1
ATOM 6981 O O . THR B 1 259 ? -49.555 22.312 -28.868 1.00 27.45 259 THR B O 1
ATOM 6985 N N . ASP B 1 260 ? -47.718 23.585 -28.592 1.00 26.04 260 ASP B N 1
ATOM 6986 C CA . ASP B 1 260 ? -47.311 22.911 -27.357 1.00 27.21 260 ASP B CA 1
ATOM 6987 C C . ASP B 1 260 ? -47.576 23.754 -26.100 1.00 26.70 260 ASP B C 1
ATOM 6988 O O . ASP B 1 260 ? -46.912 23.584 -25.074 1.00 24.73 260 ASP B O 1
ATOM 6993 N N . ARG B 1 261 ? -48.553 24.652 -26.180 1.00 27.91 261 ARG B N 1
ATOM 6994 C CA . ARG B 1 261 ? -48.879 25.524 -25.051 1.00 29.50 261 ARG B CA 1
ATOM 6995 C C . ARG B 1 261 ? -49.264 24.775 -23.775 1.00 29.22 261 ARG B C 1
ATOM 6996 O O . ARG B 1 261 ? -49.050 25.277 -22.676 1.00 28.79 261 ARG B O 1
ATOM 7004 N N . THR B 1 262 ? -49.832 23.581 -23.918 1.00 29.75 262 THR B N 1
ATOM 7005 C CA . THR B 1 262 ? -50.233 22.804 -22.749 1.00 30.52 262 THR B CA 1
ATOM 7006 C C . THR B 1 262 ? -49.095 21.953 -22.198 1.00 30.85 262 THR B C 1
ATOM 7007 O O . THR B 1 262 ? -49.242 21.314 -21.157 1.00 32.00 262 THR B O 1
ATOM 7011 N N . GLY B 1 263 ? -47.962 21.948 -22.890 1.00 29.24 263 GLY B N 1
ATOM 7012 C CA . GLY B 1 263 ? -46.834 21.155 -22.432 1.00 28.01 263 GLY B CA 1
ATOM 7013 C C . GLY B 1 263 ? -46.546 20.047 -23.420 1.00 27.21 263 GLY B C 1
ATOM 7014 O O . GLY B 1 263 ? -45.492 19.421 -23.381 1.00 26.48 263 GLY B O 1
ATOM 7015 N N . TRP B 1 264 ? -47.510 19.805 -24.301 1.00 26.71 264 TRP B N 1
ATOM 7016 C CA . TRP B 1 264 ? -47.395 18.791 -25.338 1.00 26.95 264 TRP B CA 1
ATOM 7017 C C . TRP B 1 264 ? -47.978 19.393 -26.606 1.00 26.55 264 TRP B C 1
ATOM 7018 O O . TRP B 1 264 ? -48.833 20.276 -26.540 1.00 24.08 264 TRP B O 1
ATOM 7029 N N . TRP B 1 265 ? -47.508 18.933 -27.759 1.00 24.98 265 TRP B N 1
ATOM 7030 C CA . TRP B 1 265 ? -48.056 19.419 -29.013 1.00 24.70 265 TRP B CA 1
ATOM 7031 C C . TRP B 1 265 ? -49.417 18.745 -29.161 1.00 25.56 265 TRP B C 1
ATOM 7032 O O . TRP B 1 265 ? -49.495 17.532 -29.377 1.00 26.03 265 TRP B O 1
ATOM 7043 N N . ASN B 1 266 ? -50.481 19.528 -29.006 1.00 24.48 266 ASN B N 1
ATOM 7044 C CA . ASN B 1 266 ? -51.849 19.035 -29.150 1.00 24.73 266 ASN B CA 1
ATOM 7045 C C . ASN B 1 266 ? -52.528 19.913 -30.193 1.00 24.92 266 ASN B C 1
ATOM 7046 O O . ASN B 1 266 ? -52.135 21.062 -30.391 1.00 25.45 266 ASN B O 1
ATOM 7051 N N . LEU B 1 267 ? -53.546 19.377 -30.854 1.00 24.66 267 LEU B N 1
ATOM 7052 C CA . LEU B 1 267 ? -54.255 20.122 -31.882 1.00 27.17 267 LEU B CA 1
ATOM 7053 C C . LEU B 1 267 ? -55.325 21.043 -31.303 1.00 29.35 267 LEU B C 1
ATOM 7054 O O . LEU B 1 267 ? -56.117 20.640 -30.448 1.00 31.24 267 LEU B O 1
ATOM 7059 N N . HIS B 1 268 ? -55.336 22.284 -31.772 1.00 29.59 268 HIS B N 1
ATOM 7060 C CA . HIS B 1 268 ? -56.308 23.269 -31.320 1.00 31.48 268 HIS B CA 1
ATOM 7061 C C . HIS B 1 268 ? -56.993 23.916 -32.515 1.00 32.13 268 HIS B C 1
ATOM 7062 O O . HIS B 1 268 ? -56.344 24.194 -33.529 1.00 31.25 268 HIS B O 1
ATOM 7069 N N . ARG B 1 269 ? -58.300 24.141 -32.405 1.00 31.77 269 ARG B N 1
ATOM 7070 C CA . ARG B 1 269 ? -59.022 24.826 -33.467 1.00 31.74 269 ARG B CA 1
ATOM 7071 C C . ARG B 1 269 ? -58.706 26.290 -33.215 1.00 32.08 269 ARG B C 1
ATOM 7072 O O . ARG B 1 269 ? -58.698 26.732 -32.067 1.00 32.72 269 ARG B O 1
ATOM 7080 N N . VAL B 1 270 ? -58.439 27.043 -34.273 1.00 31.73 270 VAL B N 1
ATOM 7081 C CA . VAL B 1 270 ? -58.118 28.451 -34.110 1.00 30.98 270 VAL B CA 1
ATOM 7082 C C . VAL B 1 270 ? -58.995 29.350 -34.971 1.00 31.41 270 VAL B C 1
ATOM 7083 O O . VAL B 1 270 ? -59.234 29.072 -36.146 1.00 30.59 270 VAL B O 1
ATOM 7087 N N . ASP B 1 271 ? -59.490 30.421 -34.358 1.00 32.75 271 ASP B N 1
ATOM 7088 C CA . ASP B 1 271 ? -60.326 31.386 -35.051 1.00 32.61 271 ASP B CA 1
ATOM 7089 C C . ASP B 1 271 ? -59.374 32.169 -35.945 1.00 31.05 271 ASP B C 1
ATOM 7090 O O . ASP B 1 271 ? -58.485 32.866 -35.458 1.00 30.27 271 ASP B O 1
ATOM 7095 N N . PRO B 1 272 ? -59.549 32.062 -37.268 1.00 31.26 272 PRO B N 1
ATOM 7096 C CA . PRO B 1 272 ? -58.687 32.761 -38.225 1.00 32.29 272 PRO B CA 1
ATOM 7097 C C . PRO B 1 272 ? -58.725 34.283 -38.129 1.00 33.55 272 PRO B C 1
ATOM 7098 O O . PRO B 1 272 ? -57.889 34.970 -38.724 1.00 34.55 272 PRO B O 1
ATOM 7102 N N . ALA B 1 273 ? -59.682 34.808 -37.370 1.00 32.50 273 ALA B N 1
ATOM 7103 C CA . ALA B 1 273 ? -59.807 36.252 -37.212 1.00 33.09 273 ALA B CA 1
ATOM 7104 C C . ALA B 1 273 ? -59.209 36.757 -35.902 1.00 33.84 273 ALA B C 1
ATOM 7105 O O . ALA B 1 273 ? -58.340 37.628 -35.911 1.00 35.25 273 ALA B O 1
ATOM 7107 N N . THR B 1 274 ? -59.664 36.200 -34.782 1.00 34.76 274 THR B N 1
ATOM 7108 C CA . THR B 1 274 ? -59.181 36.608 -33.459 1.00 36.53 274 THR B CA 1
ATOM 7109 C C . THR B 1 274 ? -57.974 35.821 -32.967 1.00 37.06 274 THR B C 1
ATOM 7110 O O . THR B 1 274 ? -57.168 36.335 -32.190 1.00 37.84 274 THR B O 1
ATOM 7114 N N . GLY B 1 275 ? -57.857 34.571 -33.401 1.00 38.05 275 GLY B N 1
ATOM 7115 C CA . GLY B 1 275 ? -56.738 33.751 -32.970 1.00 39.84 275 GLY B CA 1
ATOM 7116 C C . GLY B 1 275 ? -57.060 32.917 -31.740 1.00 41.07 275 GLY B C 1
ATOM 7117 O O . GLY B 1 275 ? -56.197 32.217 -31.207 1.00 41.43 275 GLY B O 1
ATOM 7118 N N . ALA B 1 276 ? -58.304 32.993 -31.282 1.00 40.67 276 ALA B N 1
ATOM 7119 C CA . ALA B 1 276 ? -58.727 32.232 -30.115 1.00 40.25 276 ALA B CA 1
ATOM 7120 C C . ALA B 1 276 ? -58.584 30.744 -30.415 1.00 39.92 276 ALA B C 1
ATOM 7121 O O . ALA B 1 276 ? -59.098 30.249 -31.420 1.00 39.21 276 ALA B O 1
ATOM 7123 N N . ALA B 1 277 ? -57.882 30.031 -29.542 1.00 39.80 277 ALA B N 1
ATOM 7124 C CA . ALA B 1 277 ? -57.675 28.603 -29.737 1.00 39.71 277 ALA B CA 1
ATOM 7125 C C . ALA B 1 277 ? -58.540 27.780 -28.798 1.00 39.64 277 ALA B C 1
ATOM 7126 O O . ALA B 1 277 ? -58.929 28.244 -27.729 1.00 40.28 277 ALA B O 1
ATOM 7128 N N . THR B 1 278 ? -58.846 26.557 -29.215 1.00 39.73 278 THR B N 1
ATOM 7129 C CA . THR B 1 278 ? -59.641 25.645 -28.408 1.00 40.29 278 THR B CA 1
ATOM 7130 C C . THR B 1 278 ? -59.115 24.225 -28.615 1.00 40.03 278 THR B C 1
ATOM 7131 O O . THR B 1 278 ? -58.976 23.765 -29.751 1.00 39.72 278 THR B O 1
ATOM 7135 N N . GLN B 1 279 ? -58.820 23.543 -27.511 1.00 38.29 279 GLN B N 1
ATOM 7136 C CA . GLN B 1 279 ? -58.297 22.179 -27.547 1.00 36.53 279 GLN B CA 1
ATOM 7137 C C . GLN B 1 279 ? -59.247 21.207 -28.234 1.00 34.22 279 GLN B C 1
ATOM 7138 O O . GLN B 1 279 ? -60.450 21.235 -27.998 1.00 34.81 279 GLN B O 1
ATOM 7144 N N . LEU B 1 280 ? -58.703 20.337 -29.078 1.00 32.16 280 LEU B N 1
ATOM 7145 C CA . LEU B 1 280 ? -59.521 19.362 -29.786 1.00 30.61 280 LEU B CA 1
ATOM 7146 C C . LEU B 1 280 ? -59.267 17.949 -29.275 1.00 31.33 280 LEU B C 1
ATOM 7147 O O . LEU B 1 280 ? -60.041 17.033 -29.555 1.00 30.65 280 LEU B O 1
ATOM 7152 N N . CYS B 1 281 ? -58.179 17.765 -28.535 1.00 32.10 281 CYS B N 1
ATOM 7153 C CA . CYS B 1 281 ? -57.844 16.441 -28.027 1.00 34.31 281 CYS B CA 1
ATOM 7154 C C . CYS B 1 281 ? -56.686 16.513 -27.038 1.00 35.00 281 CYS B C 1
ATOM 7155 O O . CYS B 1 281 ? -55.553 16.141 -27.357 1.00 35.39 281 CYS B O 1
ATOM 7158 N N . ARG B 1 282 ? -56.984 16.991 -25.835 1.00 34.75 282 ARG B N 1
ATOM 7159 C CA . ARG B 1 282 ? -55.988 17.134 -24.784 1.00 35.37 282 ARG B CA 1
ATOM 7160 C C . ARG B 1 282 ? -55.424 15.781 -24.371 1.00 35.81 282 ARG B C 1
ATOM 7161 O O . ARG B 1 282 ? -56.155 14.927 -23.879 1.00 38.07 282 ARG B O 1
ATOM 7169 N N . ARG B 1 283 ? -54.126 15.588 -24.575 1.00 34.55 283 ARG B N 1
ATOM 7170 C CA . ARG B 1 283 ? -53.470 14.339 -24.203 1.00 33.50 283 ARG B CA 1
ATOM 7171 C C . ARG B 1 283 ? -51.989 14.547 -23.949 1.00 33.67 283 ARG B C 1
ATOM 7172 O O . ARG B 1 283 ? -51.381 15.476 -24.483 1.00 31.59 283 ARG B O 1
ATOM 7180 N N . GLU B 1 284 ? -51.409 13.669 -23.134 1.00 33.07 284 GLU B N 1
ATOM 7181 C CA . GLU B 1 284 ? -49.987 13.740 -22.854 1.00 33.23 284 GLU B CA 1
ATOM 7182 C C . GLU B 1 284 ? -49.289 12.892 -23.915 1.00 32.91 284 GLU B C 1
ATOM 7183 O O . GLU B 1 284 ? -48.621 11.898 -23.615 1.00 32.93 284 GLU B O 1
ATOM 7189 N N . GLU B 1 285 ? -49.492 13.302 -25.164 1.00 30.65 285 GLU B N 1
ATOM 7190 C CA . GLU B 1 285 ? -48.916 12.661 -26.338 1.00 29.97 285 GLU B CA 1
ATOM 7191 C C . GLU B 1 285 ? -48.573 13.788 -27.308 1.00 29.25 285 GLU B C 1
ATOM 7192 O O . GLU B 1 285 ? -49.210 14.841 -27.282 1.00 29.40 285 GLU B O 1
ATOM 7198 N N . GLU B 1 286 ? -47.572 13.572 -28.157 1.00 26.35 286 GLU B N 1
ATOM 7199 C CA . GLU B 1 286 ? -47.178 14.583 -29.134 1.00 24.20 286 GLU B CA 1
ATOM 7200 C C . GLU B 1 286 ? -48.000 14.405 -30.400 1.00 22.02 286 GLU B C 1
ATOM 7201 O O . GLU B 1 286 ? -48.113 13.294 -30.915 1.00 23.62 286 GLU B O 1
ATOM 7207 N N . PHE B 1 287 ? -48.592 15.489 -30.889 1.00 20.76 287 PHE B N 1
ATOM 7208 C CA . PHE B 1 287 ? -49.372 15.430 -32.122 1.00 22.72 287 PHE B CA 1
ATOM 7209 C C . PHE B 1 287 ? -48.616 16.150 -33.232 1.00 22.37 287 PHE B C 1
ATOM 7210 O O . PHE B 1 287 ? -49.173 16.462 -34.284 1.00 20.33 287 PHE B O 1
ATOM 7218 N N . ALA B 1 288 ? -47.339 16.407 -32.972 1.00 23.43 288 ALA B N 1
ATOM 7219 C CA . ALA B 1 288 ? -46.458 17.087 -33.917 1.00 25.08 288 ALA B CA 1
ATOM 7220 C C . ALA B 1 288 ? -45.034 16.841 -33.443 1.00 25.55 288 ALA B C 1
ATOM 7221 O O . ALA B 1 288 ? -44.812 16.026 -32.549 1.00 27.08 288 ALA B O 1
ATOM 7223 N N . GLY B 1 289 ? -44.073 17.549 -34.028 1.00 27.19 289 GLY B N 1
ATOM 7224 C CA . GLY B 1 289 ? -42.687 17.362 -33.636 1.00 24.74 289 GLY B CA 1
ATOM 7225 C C . GLY B 1 289 ? -41.813 18.554 -33.965 1.00 25.23 289 GLY B C 1
ATOM 7226 O O . GLY B 1 289 ? -42.325 19.643 -34.236 1.00 25.53 289 GLY B O 1
ATOM 7227 N N . PRO B 1 290 ? -40.482 18.380 -33.950 1.00 23.60 290 PRO B N 1
ATOM 7228 C CA . PRO B 1 290 ? -39.535 19.459 -34.250 1.00 23.85 290 PRO B CA 1
ATOM 7229 C C . PRO B 1 290 ? -39.562 19.821 -35.737 1.00 23.20 290 PRO B C 1
ATOM 7230 O O . PRO B 1 290 ? -39.328 18.975 -36.596 1.00 24.35 290 PRO B O 1
ATOM 7234 N N . LEU B 1 291 ? -39.846 21.085 -36.028 1.00 24.60 291 LEU B N 1
ATOM 7235 C CA . LEU B 1 291 ? -39.932 21.564 -37.410 1.00 23.99 291 LEU B CA 1
ATOM 7236 C C . LEU B 1 291 ? -38.553 21.839 -37.993 1.00 22.02 291 LEU B C 1
ATOM 7237 O O . LEU B 1 291 ? -38.092 22.980 -38.002 1.00 22.69 291 LEU B O 1
ATOM 7242 N N . TRP B 1 292 ? -37.900 20.791 -38.483 1.00 22.43 292 TRP B N 1
ATOM 7243 C CA . TRP B 1 292 ? -36.562 20.926 -39.053 1.00 22.76 292 TRP B CA 1
ATOM 7244 C C . TRP B 1 292 ? -36.559 21.444 -40.487 1.00 23.95 292 TRP B C 1
ATOM 7245 O O . TRP B 1 292 ? -35.561 21.993 -40.953 1.00 24.18 292 TRP B O 1
ATOM 7256 N N . THR B 1 293 ? -37.668 21.253 -41.189 1.00 24.14 293 THR B N 1
ATOM 7257 C CA . THR B 1 293 ? -37.774 21.706 -42.566 1.00 23.93 293 THR B CA 1
ATOM 7258 C C . THR B 1 293 ? -39.211 22.085 -42.877 1.00 24.77 293 THR B C 1
ATOM 7259 O O . THR B 1 293 ? -40.153 21.486 -42.345 1.00 23.77 293 THR B O 1
ATOM 7263 N N . PRO B 1 294 ? -39.399 23.090 -43.746 1.00 24.20 294 PRO B N 1
ATOM 7264 C CA . PRO B 1 294 ? -40.731 23.554 -44.134 1.00 23.41 294 PRO B CA 1
ATOM 7265 C C . PRO B 1 294 ? -41.541 22.477 -44.848 1.00 23.71 294 PRO B C 1
ATOM 7266 O O . PRO B 1 294 ? -41.022 21.775 -45.714 1.00 23.32 294 PRO B O 1
ATOM 7270 N N . GLY B 1 295 ? -42.811 22.343 -44.472 1.00 22.12 295 GLY B N 1
ATOM 7271 C CA . GLY B 1 295 ? -43.666 21.369 -45.124 1.00 22.15 295 GLY B CA 1
ATOM 7272 C C . GLY B 1 295 ? -43.969 20.082 -44.382 1.00 21.93 295 GLY B C 1
ATOM 7273 O O . GLY B 1 295 ? -44.708 19.246 -44.888 1.00 23.27 295 GLY B O 1
ATOM 7274 N N . MET B 1 296 ? -43.410 19.906 -43.192 1.00 23.02 296 MET B N 1
ATOM 7275 C CA . MET B 1 296 ? -43.666 18.691 -42.434 1.00 23.69 296 MET B CA 1
ATOM 7276 C C . MET B 1 296 ? -45.129 18.620 -42.002 1.00 24.63 296 MET B C 1
ATOM 7277 O O . MET B 1 296 ? -45.712 19.625 -41.582 1.00 22.99 296 MET B O 1
ATOM 7282 N N . ARG B 1 297 ? -45.715 17.431 -42.109 1.00 23.97 297 ARG B N 1
ATOM 7283 C CA . ARG B 1 297 ? -47.106 17.235 -41.723 1.00 25.52 297 ARG B CA 1
ATOM 7284 C C . ARG B 1 297 ? -47.288 16.063 -40.765 1.00 24.96 297 ARG B C 1
ATOM 7285 O O . ARG B 1 297 ? -46.922 14.930 -41.078 1.00 23.16 297 ARG B O 1
ATOM 7293 N N . TRP B 1 298 ? -47.858 16.348 -39.598 1.00 24.62 298 TRP B N 1
ATOM 7294 C CA . TRP B 1 298 ? -48.132 15.323 -38.597 1.00 26.05 298 TRP B CA 1
ATOM 7295 C C . TRP B 1 298 ? -49.631 15.011 -38.598 1.00 26.86 298 TRP B C 1
ATOM 7296 O O . TRP B 1 298 ? -50.054 13.958 -38.131 1.00 27.02 298 TRP B O 1
ATOM 7307 N N . PHE B 1 299 ? -50.429 15.939 -39.123 1.00 27.07 299 PHE B N 1
ATOM 7308 C CA . PHE B 1 299 ? -51.876 15.744 -39.210 1.00 29.00 299 PHE B CA 1
ATOM 7309 C C . PHE B 1 299 ? -52.391 16.294 -40.542 1.00 29.68 299 PHE B C 1
ATOM 7310 O O . PHE B 1 299 ? -51.735 17.132 -41.170 1.00 30.48 299 PHE B O 1
ATOM 7318 N N . ALA B 1 300 ? -53.554 15.817 -40.977 1.00 29.07 300 ALA B N 1
ATOM 7319 C CA . ALA B 1 300 ? -54.140 16.262 -42.240 1.00 30.85 300 ALA B CA 1
ATOM 7320 C C . ALA B 1 300 ? -55.657 16.189 -42.169 1.00 31.84 300 ALA B C 1
ATOM 7321 O O . ALA B 1 300 ? -56.226 15.113 -41.998 1.00 32.55 300 ALA B O 1
ATOM 7323 N N . PRO B 1 301 ? -56.338 17.335 -42.304 1.00 33.16 301 PRO B N 1
ATOM 7324 C CA . PRO B 1 301 ? -57.800 17.304 -42.240 1.00 34.06 301 PRO B CA 1
ATOM 7325 C C . PRO B 1 301 ? -58.410 16.688 -43.489 1.00 34.44 301 PRO B C 1
ATOM 7326 O O . PRO B 1 301 ? -57.901 16.880 -44.592 1.00 34.61 301 PRO B O 1
ATOM 7330 N N . LEU B 1 302 ? -59.482 15.924 -43.309 1.00 35.17 302 LEU B N 1
ATOM 7331 C CA . LEU B 1 302 ? -60.170 15.322 -44.444 1.00 35.25 302 LEU B CA 1
ATOM 7332 C C . LEU B 1 302 ? -61.361 16.207 -44.786 1.00 34.62 302 LEU B C 1
ATOM 7333 O O . LEU B 1 302 ? -61.802 17.017 -43.972 1.00 32.41 302 LEU B O 1
ATOM 7338 N N . ALA B 1 303 ? -61.872 16.055 -45.999 1.00 35.73 303 ALA B N 1
ATOM 7339 C CA . ALA B 1 303 ? -63.002 16.848 -46.448 1.00 36.95 303 ALA B CA 1
ATOM 7340 C C . ALA B 1 303 ? -64.212 16.676 -45.535 1.00 37.23 303 ALA B C 1
ATOM 7341 O O . ALA B 1 303 ? -64.925 17.639 -45.264 1.00 38.75 303 ALA B O 1
ATOM 7343 N N . ASN B 1 304 ? -64.431 15.458 -45.046 1.00 37.62 304 ASN B N 1
ATOM 7344 C CA . ASN B 1 304 ? -65.5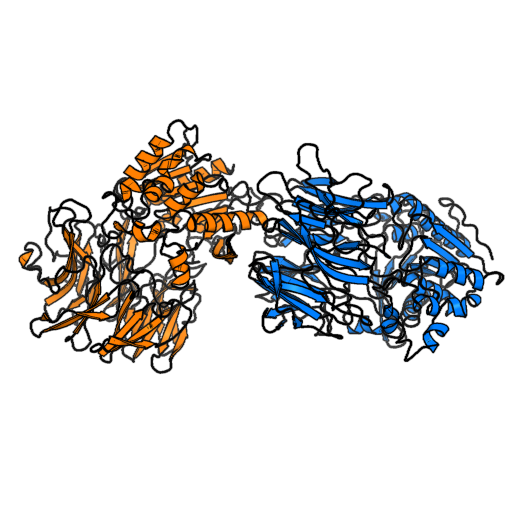80 15.178 -44.184 1.00 37.58 304 ASN B CA 1
ATOM 7345 C C . ASN B 1 304 ? -65.495 15.751 -42.777 1.00 37.04 304 ASN B C 1
ATOM 7346 O O . ASN B 1 304 ? -66.375 15.498 -41.958 1.00 38.61 304 ASN B O 1
ATOM 7351 N N . GLY B 1 305 ? -64.445 16.506 -42.481 1.00 36.02 305 GLY B N 1
ATOM 7352 C CA . GLY B 1 305 ? -64.333 17.085 -41.153 1.00 34.53 305 GLY B CA 1
ATOM 7353 C C . GLY B 1 305 ? -63.487 16.292 -40.174 1.00 33.69 305 GLY B C 1
ATOM 7354 O O . GLY B 1 305 ? -63.161 16.779 -39.091 1.00 34.24 305 GLY B O 1
ATOM 7355 N N . LEU B 1 306 ? -63.144 15.061 -40.530 1.00 33.49 306 LEU B N 1
ATOM 7356 C CA . LEU B 1 306 ? -62.304 14.249 -39.653 1.00 34.62 306 LEU B CA 1
ATOM 7357 C C . LEU B 1 306 ? -60.868 14.746 -39.781 1.00 34.38 306 LEU B C 1
ATOM 7358 O O . LEU B 1 306 ? -60.549 15.520 -40.687 1.00 34.44 306 LEU B O 1
ATOM 7363 N N . ILE B 1 307 ? -60.002 14.308 -38.877 1.00 33.45 307 ILE B N 1
ATOM 7364 C CA . ILE B 1 307 ? -58.612 14.731 -38.919 1.00 31.68 307 ILE B CA 1
ATOM 7365 C C . ILE B 1 307 ? -57.661 13.563 -38.704 1.00 31.93 307 ILE B C 1
ATOM 7366 O O . ILE B 1 307 ? -57.645 12.953 -37.639 1.00 32.95 307 ILE B O 1
ATOM 7371 N N . ALA B 1 308 ? -56.882 13.243 -39.733 1.00 32.06 308 ALA B N 1
ATOM 7372 C CA . ALA B 1 308 ? -55.899 12.168 -39.645 1.00 30.59 308 ALA B CA 1
ATOM 7373 C C . ALA B 1 308 ? -54.750 12.736 -38.820 1.00 30.50 308 ALA B C 1
ATOM 7374 O O . ALA B 1 308 ? -54.260 13.830 -39.105 1.00 30.51 308 ALA B O 1
ATOM 7376 N N . VAL B 1 309 ? -54.323 12.002 -37.798 1.00 29.28 309 VAL B N 1
ATOM 7377 C CA . VAL B 1 309 ? -53.250 12.478 -36.939 1.00 28.66 309 VAL B CA 1
ATOM 7378 C C . VAL B 1 309 ? -52.237 11.405 -36.534 1.00 28.56 309 VAL B C 1
ATOM 7379 O O . VAL B 1 309 ? -52.608 10.287 -36.161 1.00 27.65 309 VAL B O 1
ATOM 7383 N N . VAL B 1 310 ? -50.955 11.755 -36.638 1.00 26.79 310 VAL B N 1
ATOM 7384 C CA . VAL B 1 310 ? -49.865 10.870 -36.236 1.00 25.81 310 VAL B CA 1
ATOM 7385 C C . VAL B 1 310 ? -49.603 11.337 -34.816 1.00 25.67 310 VAL B C 1
ATOM 7386 O O . VAL B 1 310 ? -49.207 12.480 -34.603 1.00 27.05 310 VAL B O 1
ATOM 7390 N N . HIS B 1 311 ? -49.817 10.459 -33.844 1.00 26.39 311 HIS B N 1
ATOM 7391 C CA . HIS B 1 311 ? -49.678 10.865 -32.449 1.00 26.71 311 HIS B CA 1
ATOM 7392 C C . HIS B 1 311 ? -49.109 9.797 -31.520 1.00 25.15 311 HIS B C 1
ATOM 7393 O O . HIS B 1 311 ? -49.161 8.606 -31.817 1.00 26.67 311 HIS B O 1
ATOM 7400 N N . GLY B 1 312 ? -48.591 10.241 -30.379 1.00 23.51 312 GLY B N 1
ATOM 7401 C CA . GLY B 1 312 ? -48.066 9.313 -29.403 1.00 23.36 312 GLY B CA 1
ATOM 7402 C C . GLY B 1 312 ? -47.007 9.855 -28.467 1.00 23.83 312 GLY B C 1
ATOM 7403 O O . GLY B 1 312 ? -46.395 10.902 -28.715 1.00 24.32 312 GLY B O 1
ATOM 7404 N N . LYS B 1 313 ? -46.817 9.144 -27.364 1.00 22.50 313 LYS B N 1
ATOM 7405 C CA . LYS B 1 313 ? -45.792 9.481 -26.394 1.00 23.04 313 LYS B CA 1
ATOM 7406 C C . LYS B 1 313 ? -44.707 8.496 -26.796 1.00 24.16 313 LYS B C 1
ATOM 7407 O O . LYS B 1 313 ? -44.870 7.287 -26.618 1.00 24.59 313 LYS B O 1
ATOM 7413 N N . GLY B 1 314 ? -43.614 8.998 -27.357 1.00 22.48 314 GLY B N 1
ATOM 7414 C CA . GLY B 1 314 ? -42.570 8.099 -27.815 1.00 23.03 314 GLY B CA 1
ATOM 7415 C C . GLY B 1 314 ? -42.974 7.671 -29.215 1.00 23.49 314 GLY B C 1
ATOM 7416 O O . GLY B 1 314 ? -43.087 8.512 -30.108 1.00 24.64 314 GLY B O 1
ATOM 7417 N N . ALA B 1 315 ? -43.206 6.380 -29.422 1.00 23.95 315 ALA B N 1
ATOM 7418 C CA . ALA B 1 315 ? -43.620 5.907 -30.742 1.00 25.23 315 ALA B CA 1
ATOM 7419 C C . ALA B 1 315 ? -44.915 6.624 -31.129 1.00 24.88 315 ALA B C 1
ATOM 7420 O O . ALA B 1 315 ? -45.728 6.950 -30.266 1.00 25.77 315 ALA B O 1
ATOM 7422 N N . ALA B 1 316 ? -45.108 6.878 -32.418 1.00 24.22 316 ALA B N 1
ATOM 7423 C CA . ALA B 1 316 ? -46.320 7.562 -32.860 1.00 24.17 316 ALA B CA 1
ATOM 7424 C C . ALA B 1 316 ? -47.004 6.801 -33.984 1.00 24.36 316 ALA B C 1
ATOM 7425 O O . ALA B 1 316 ? -46.347 6.265 -34.875 1.00 23.24 316 ALA B O 1
ATOM 7427 N N . VAL B 1 317 ? -48.331 6.753 -33.939 1.00 23.45 317 VAL B N 1
ATOM 7428 C CA . VAL B 1 317 ? -49.084 6.042 -34.962 1.00 24.14 317 VAL B CA 1
ATOM 7429 C C . VAL B 1 317 ? -50.185 6.914 -35.540 1.00 24.27 317 VAL B C 1
ATOM 7430 O O . VAL B 1 317 ? -50.562 7.927 -34.947 1.00 25.79 317 VAL B O 1
ATOM 7434 N N . LEU B 1 318 ? -50.696 6.519 -36.700 1.00 24.77 318 LEU B N 1
ATOM 7435 C CA . LEU B 1 318 ? -51.766 7.269 -37.345 1.00 27.32 318 LEU B CA 1
ATOM 7436 C C . LEU B 1 318 ? -53.123 6.888 -36.770 1.00 28.19 318 LEU B C 1
ATOM 7437 O O . LEU B 1 318 ? -53.416 5.711 -36.557 1.00 29.53 318 LEU B O 1
ATOM 7442 N N . GLY B 1 319 ? -53.947 7.899 -36.526 1.00 29.88 319 GLY B N 1
ATOM 7443 C CA . GLY B 1 319 ? -55.280 7.672 -36.006 1.00 29.51 319 GLY B CA 1
ATOM 7444 C C . GLY B 1 319 ? -56.215 8.686 -36.630 1.00 31.19 319 GLY B C 1
ATOM 7445 O O . GLY B 1 319 ? -55.763 9.674 -37.217 1.00 31.05 319 GLY B O 1
ATOM 7446 N N . ILE B 1 320 ? -57.516 8.448 -36.523 1.00 30.74 320 ILE B N 1
ATOM 7447 C CA . ILE B 1 320 ? -58.493 9.375 -37.072 1.00 30.99 320 ILE B CA 1
ATOM 7448 C C . ILE B 1 320 ? -59.215 10.062 -35.924 1.00 31.99 320 ILE B C 1
ATOM 7449 O O . ILE B 1 320 ? -59.882 9.412 -35.120 1.00 32.63 320 ILE B O 1
ATOM 7454 N N . LEU B 1 321 ? -59.066 11.378 -35.848 1.00 32.23 321 LEU B N 1
ATOM 7455 C CA . LEU B 1 321 ? -59.699 12.168 -34.803 1.00 33.32 321 LEU B CA 1
ATOM 7456 C C . LEU B 1 321 ? -60.956 12.871 -35.305 1.00 34.66 321 LEU B C 1
ATOM 7457 O O . LEU B 1 321 ? -60.975 13.414 -36.408 1.00 33.82 321 LEU B O 1
ATOM 7462 N N . ASP B 1 322 ? -62.006 12.848 -34.491 1.00 36.73 322 ASP B N 1
ATOM 7463 C CA . ASP B 1 322 ? -63.255 13.528 -34.822 1.00 38.33 322 ASP B CA 1
ATOM 7464 C C . ASP B 1 322 ? -63.255 14.752 -33.918 1.00 39.17 322 ASP B C 1
ATOM 7465 O O . ASP B 1 322 ? -63.554 14.656 -32.730 1.00 40.36 322 ASP B O 1
ATOM 7470 N N . PRO B 1 323 ? -62.905 15.922 -34.470 1.00 40.94 323 PRO B N 1
ATOM 7471 C CA . PRO B 1 323 ? -62.859 17.162 -33.692 1.00 42.53 323 PRO B CA 1
ATOM 7472 C C . PRO B 1 323 ? -64.124 17.475 -32.903 1.00 44.81 323 PRO B C 1
ATOM 7473 O O . PRO B 1 323 ? -64.069 18.178 -31.895 1.00 45.44 323 PRO B O 1
ATOM 7477 N N . GLU B 1 324 ? -65.259 16.946 -33.346 1.00 46.61 324 GLU B N 1
ATOM 7478 C CA . GLU B 1 324 ? -66.508 17.207 -32.647 1.00 49.56 324 GLU B CA 1
ATOM 7479 C C . GLU B 1 324 ? -66.743 16.287 -31.457 1.00 49.36 324 GLU B C 1
ATOM 7480 O O . GLU B 1 324 ? -67.206 16.739 -30.413 1.00 50.81 324 GLU B O 1
ATOM 7486 N N . SER B 1 325 ? -66.423 15.003 -31.604 1.00 48.65 325 SER B N 1
ATOM 7487 C CA . SER B 1 325 ? -66.618 14.054 -30.512 1.00 47.22 325 SER B CA 1
ATOM 7488 C C . SER B 1 325 ? -65.378 13.938 -29.639 1.00 47.19 325 SER B C 1
ATOM 7489 O O . SER B 1 325 ? -65.431 13.370 -28.549 1.00 48.35 325 SER B O 1
ATOM 7492 N N . GLY B 1 326 ? -64.261 14.472 -30.121 1.00 45.71 326 GLY B N 1
ATOM 7493 C CA . GLY B 1 326 ? -63.026 14.399 -29.364 1.00 43.25 326 GLY B CA 1
ATOM 7494 C C . GLY B 1 326 ? -62.478 12.985 -29.322 1.00 42.73 326 GLY B C 1
ATOM 7495 O O . GLY B 1 326 ? -61.474 12.721 -28.666 1.00 43.17 326 GLY B O 1
ATOM 7496 N N . GLU B 1 327 ? -63.142 12.073 -30.025 1.00 41.90 327 GLU B N 1
ATOM 7497 C CA . GLU B 1 327 ? -62.725 10.676 -30.071 1.00 42.18 327 GLU B CA 1
ATOM 7498 C C . GLU B 1 327 ? -61.615 10.461 -31.103 1.00 40.58 327 GLU B C 1
ATOM 7499 O O . GLU B 1 327 ? -61.571 11.140 -32.129 1.00 38.71 327 GLU B O 1
ATOM 7505 N N . LEU B 1 328 ? -60.734 9.500 -30.838 1.00 39.25 328 LEU B N 1
ATOM 7506 C CA . LEU B 1 328 ? -59.622 9.209 -31.744 1.00 38.23 328 LEU B CA 1
ATOM 7507 C C . LEU B 1 328 ? -59.436 7.702 -31.926 1.00 36.82 328 LEU B C 1
ATOM 7508 O O . LEU B 1 328 ? -59.111 6.997 -30.975 1.00 37.36 328 LEU B O 1
ATOM 7513 N N . VAL B 1 329 ? -59.628 7.215 -33.148 1.00 36.00 329 VAL B N 1
ATOM 7514 C CA . VAL B 1 329 ? -59.472 5.791 -33.434 1.00 35.53 329 VAL B CA 1
ATOM 7515 C C . VAL B 1 329 ? -58.222 5.517 -34.267 1.00 36.01 329 VAL B C 1
ATOM 7516 O O . VAL B 1 329 ? -58.106 5.993 -35.398 1.00 35.71 329 VAL B O 1
ATOM 7520 N N . ASP B 1 330 ? -57.295 4.739 -33.711 1.00 35.52 330 ASP B N 1
ATOM 7521 C CA . ASP B 1 330 ? -56.051 4.418 -34.408 1.00 35.77 330 ASP B CA 1
ATOM 7522 C C . ASP B 1 330 ? -56.188 3.297 -35.432 1.00 36.34 330 ASP B C 1
ATOM 7523 O O . ASP B 1 330 ? -57.051 2.430 -35.314 1.00 35.95 330 ASP B O 1
ATOM 7528 N N . ALA B 1 331 ? -55.325 3.327 -36.441 1.00 37.65 331 ALA B N 1
ATOM 7529 C CA . ALA B 1 331 ? -55.328 2.314 -37.485 1.00 38.77 331 ALA B CA 1
ATOM 7530 C C . ALA B 1 331 ? -54.861 0.997 -36.881 1.00 39.60 331 ALA B C 1
ATOM 7531 O O . ALA B 1 331 ? -54.013 0.987 -35.993 1.00 39.73 331 ALA B O 1
ATOM 7533 N N . ALA B 1 332 ? -55.415 -0.113 -37.355 1.00 39.97 332 ALA B N 1
ATOM 7534 C CA . ALA B 1 332 ? -55.017 -1.414 -36.838 1.00 41.50 332 ALA B CA 1
ATOM 7535 C C . ALA B 1 332 ? -53.622 -1.733 -37.359 1.00 41.41 332 ALA B C 1
ATOM 7536 O O . ALA B 1 332 ? -52.660 -1.040 -37.037 1.00 44.35 332 ALA B O 1
ATOM 7538 N N . GLY B 1 333 ? -53.516 -2.786 -38.158 1.00 39.89 333 GLY B N 1
ATOM 7539 C CA . GLY B 1 333 ? -52.236 -3.162 -38.730 1.00 37.10 333 GLY B CA 1
ATOM 7540 C C . GLY B 1 333 ? -51.065 -3.400 -37.794 1.00 34.58 333 GLY B C 1
ATOM 7541 O O . GLY B 1 333 ? -51.126 -3.111 -36.599 1.00 34.87 333 GLY B O 1
ATOM 7542 N N . PRO B 1 334 ? -49.963 -3.937 -38.334 1.00 32.81 334 PRO B N 1
ATOM 7543 C CA . PRO B 1 334 ? -48.739 -4.239 -37.586 1.00 31.68 334 PRO B CA 1
ATOM 7544 C C . PRO B 1 334 ? -47.755 -3.077 -37.441 1.00 30.67 334 PRO B C 1
ATOM 7545 O O . PRO B 1 334 ? -46.731 -3.213 -36.774 1.00 31.32 334 PRO B O 1
ATOM 7549 N N . TRP B 1 335 ? -48.065 -1.940 -38.055 1.00 28.80 335 TRP B N 1
ATOM 7550 C CA . TRP B 1 335 ? -47.184 -0.775 -38.000 1.00 27.04 335 TRP B CA 1
ATOM 7551 C C . TRP B 1 335 ? -47.155 -0.154 -36.607 1.00 26.23 335 TRP B C 1
ATOM 7552 O O . TRP B 1 335 ? -48.196 0.054 -35.991 1.00 25.43 335 TRP B O 1
ATOM 7563 N N . THR B 1 336 ? -45.955 0.139 -36.117 1.00 24.87 336 THR B N 1
ATOM 7564 C CA . THR B 1 336 ? -45.792 0.726 -34.793 1.00 25.25 336 THR B CA 1
ATOM 7565 C C . THR B 1 336 ? -45.311 2.171 -34.821 1.00 26.52 336 THR B C 1
ATOM 7566 O O . THR B 1 336 ? -45.460 2.895 -33.836 1.00 27.91 336 THR B O 1
ATOM 7570 N N . GLU B 1 337 ? -44.728 2.591 -35.941 1.00 27.58 337 GLU B N 1
ATOM 7571 C CA . GLU B 1 337 ? -44.227 3.955 -36.080 1.00 26.55 337 GLU B CA 1
ATOM 7572 C C . GLU B 1 337 ? -44.590 4.531 -37.445 1.00 27.44 337 GLU B C 1
ATOM 7573 O O . GLU B 1 337 ? -44.337 3.905 -38.477 1.00 26.97 337 GLU B O 1
ATOM 7579 N N . TRP B 1 338 ? -45.192 5.719 -37.441 1.00 27.05 338 TRP B N 1
ATOM 7580 C CA . TRP B 1 338 ? -45.579 6.411 -38.672 1.00 26.84 338 TRP B CA 1
ATOM 7581 C C . TRP B 1 338 ? -44.742 7.684 -38.796 1.00 26.72 338 TRP B C 1
ATOM 7582 O O . TRP B 1 338 ? -44.586 8.425 -37.821 1.00 25.57 338 TRP B O 1
ATOM 7593 N N . ALA B 1 339 ? -44.207 7.933 -39.989 1.00 24.55 339 ALA B N 1
ATOM 7594 C CA . ALA B 1 339 ? -43.381 9.115 -40.228 1.00 25.17 339 ALA B CA 1
ATOM 7595 C C . ALA B 1 339 ? -44.200 10.405 -40.268 1.00 24.41 339 ALA B C 1
ATOM 7596 O O . ALA B 1 339 ? -45.425 10.376 -40.404 1.00 23.63 339 ALA B O 1
ATOM 7598 N N . ALA B 1 340 ? -43.510 11.537 -40.164 1.00 23.54 340 ALA B N 1
ATOM 7599 C CA . ALA B 1 340 ? -44.164 12.837 -40.175 1.00 24.22 340 ALA B CA 1
ATOM 7600 C C . ALA B 1 340 ? -44.498 13.334 -41.582 1.00 26.20 340 ALA B C 1
ATOM 7601 O O . ALA B 1 340 ? -44.098 14.433 -41.984 1.00 27.39 340 ALA B O 1
ATOM 7603 N N . THR B 1 341 ? -45.232 12.517 -42.327 1.00 24.83 341 THR B N 1
ATOM 7604 C CA . THR B 1 341 ? -45.660 12.880 -43.670 1.00 25.08 341 THR B CA 1
ATOM 7605 C C . THR B 1 341 ? -47.033 12.258 -43.849 1.00 25.65 341 THR B C 1
ATOM 7606 O O . THR B 1 341 ? -47.224 11.068 -43.584 1.00 25.53 341 THR B O 1
ATOM 7610 N N . LEU B 1 342 ? -47.987 13.060 -44.305 1.00 26.06 342 LEU B N 1
ATOM 7611 C CA . LEU B 1 342 ? -49.355 12.581 -44.464 1.00 26.97 342 LEU B CA 1
ATOM 7612 C C . LEU B 1 342 ? -50.059 13.276 -45.621 1.00 26.02 342 LEU B C 1
ATOM 7613 O O . LEU B 1 342 ? -49.783 14.440 -45.911 1.00 26.29 342 LEU B O 1
ATOM 7618 N N . THR B 1 343 ? -50.965 12.559 -46.277 1.00 27.15 343 THR B N 1
ATOM 7619 C CA . THR B 1 343 ? -51.750 13.124 -47.374 1.00 28.64 343 THR B CA 1
ATOM 7620 C C . THR B 1 343 ? -53.143 12.484 -47.367 1.00 30.14 343 THR B C 1
ATOM 7621 O O . THR B 1 343 ? -53.309 11.358 -46.896 1.00 30.70 343 THR B O 1
ATOM 7625 N N . VAL B 1 344 ? -54.145 13.199 -47.873 1.00 30.92 344 VAL B N 1
ATOM 7626 C CA . VAL B 1 344 ? -55.501 12.661 -47.905 1.00 31.87 344 VAL B CA 1
ATOM 7627 C C . VAL B 1 344 ? -56.130 12.703 -49.292 1.00 33.50 344 VAL B C 1
ATOM 7628 O O . VAL B 1 344 ? -55.856 13.598 -50.096 1.00 34.51 344 VAL B O 1
ATOM 7632 N N . SER B 1 345 ? -56.972 11.714 -49.562 1.00 33.11 345 SER B N 1
ATOM 7633 C CA . SER B 1 345 ? -57.673 11.614 -50.830 1.00 32.52 345 SER B CA 1
ATOM 7634 C C . SER B 1 345 ? -59.082 11.125 -50.522 1.00 32.82 345 SER B C 1
ATOM 7635 O O . SER B 1 345 ? -59.276 9.984 -50.095 1.00 31.45 345 SER B O 1
ATOM 7638 N N . GLY B 1 346 ? -60.065 11.995 -50.727 1.00 32.65 346 GLY B N 1
ATOM 7639 C CA . GLY B 1 346 ? -61.435 11.617 -50.447 1.00 32.82 346 GLY B CA 1
ATOM 7640 C C . GLY B 1 346 ? -61.581 11.319 -48.972 1.00 33.76 346 GLY B C 1
ATOM 7641 O O . GLY B 1 346 ? -61.305 12.177 -48.136 1.00 34.37 346 GLY B O 1
ATOM 7642 N N . THR B 1 347 ? -62.007 10.102 -48.647 1.00 34.85 347 THR B N 1
ATOM 7643 C CA . THR B 1 347 ? -62.177 9.703 -47.255 1.00 35.54 347 THR B CA 1
ATOM 7644 C C . THR B 1 347 ? -61.016 8.825 -46.805 1.00 37.39 347 THR B C 1
ATOM 7645 O O . THR B 1 347 ? -61.092 8.161 -45.771 1.00 38.85 347 THR B O 1
ATOM 7649 N N . ARG B 1 348 ? -59.938 8.826 -47.584 1.00 36.09 348 ARG B N 1
ATOM 7650 C CA . ARG B 1 348 ? -58.771 8.020 -47.263 1.00 35.41 348 ARG B CA 1
ATOM 7651 C C . ARG B 1 348 ? -57.555 8.848 -46.874 1.00 33.91 348 ARG B C 1
ATOM 7652 O O . ARG B 1 348 ? -57.288 9.901 -47.454 1.00 33.50 348 ARG B O 1
ATOM 7660 N N . ALA B 1 349 ? -56.825 8.359 -45.877 1.00 32.05 349 ALA B N 1
ATOM 7661 C CA . ALA B 1 349 ? -55.618 9.017 -45.396 1.00 31.00 349 ALA B CA 1
ATOM 7662 C C . ALA B 1 349 ? -54.453 8.111 -45.765 1.00 30.92 349 ALA B C 1
ATOM 7663 O O . ALA B 1 349 ? -54.535 6.893 -45.598 1.00 32.26 349 ALA B O 1
ATOM 7665 N N . VAL B 1 350 ? -53.377 8.700 -46.278 1.00 29.51 350 VAL B N 1
ATOM 7666 C CA . VAL B 1 350 ? -52.204 7.927 -46.673 1.00 27.05 350 VAL B CA 1
ATOM 7667 C C . VAL B 1 350 ? -50.961 8.415 -45.942 1.00 27.37 350 VAL B C 1
ATOM 7668 O O . VAL B 1 350 ? -50.680 9.619 -45.904 1.00 26.31 350 VAL B O 1
ATOM 7672 N N . GLY B 1 351 ? -50.222 7.470 -45.365 1.00 25.91 351 GLY B N 1
ATOM 7673 C CA . GLY B 1 351 ? -49.014 7.806 -44.636 1.00 22.98 351 GLY B CA 1
ATOM 7674 C C . GLY B 1 351 ? -47.885 6.827 -44.913 1.00 22.52 351 GLY B C 1
ATOM 7675 O O . GLY B 1 351 ? -47.986 5.978 -45.803 1.00 22.10 351 GLY B O 1
ATOM 7676 N N . VAL B 1 352 ? -46.813 6.943 -44.136 1.00 20.46 352 VAL B N 1
ATOM 7677 C CA . VAL B 1 352 ? -45.641 6.092 -44.279 1.00 21.22 352 VAL B CA 1
ATOM 7678 C C . VAL B 1 352 ? -45.322 5.506 -42.905 1.00 21.44 352 VAL B C 1
ATOM 7679 O O . VAL B 1 352 ? -45.016 6.238 -41.960 1.00 22.74 352 VAL B O 1
ATOM 7683 N N . ALA B 1 353 ? -45.390 4.185 -42.798 1.00 21.21 353 ALA B N 1
ATOM 7684 C CA . ALA B 1 353 ? -45.155 3.529 -41.518 1.00 22.12 353 ALA B CA 1
ATOM 7685 C C . ALA B 1 353 ? -44.356 2.243 -41.619 1.00 21.27 353 ALA B C 1
ATOM 7686 O O . ALA B 1 353 ? -44.277 1.616 -42.678 1.00 21.24 353 ALA B O 1
ATOM 7688 N N . ALA B 1 354 ? -43.777 1.851 -40.489 1.00 21.69 354 ALA B N 1
ATOM 7689 C CA . ALA B 1 354 ? -42.966 0.646 -40.416 1.00 20.79 354 ALA B CA 1
ATOM 7690 C C . ALA B 1 354 ? -43.185 -0.059 -39.087 1.00 21.85 354 ALA B C 1
ATOM 7691 O O . ALA B 1 354 ? -43.896 0.442 -38.215 1.00 20.51 354 ALA B O 1
ATOM 7693 N N . SER B 1 355 ? -42.575 -1.229 -38.949 1.00 22.82 355 SER B N 1
ATOM 7694 C CA . SER B 1 355 ? -42.659 -2.008 -37.720 1.00 25.30 355 SER B CA 1
ATOM 7695 C C . SER B 1 355 ? -41.244 -2.516 -37.466 1.00 25.62 355 SER B C 1
ATOM 7696 O O . SER B 1 355 ? -40.345 -2.292 -38.276 1.00 26.68 355 SER B O 1
ATOM 7699 N N . PRO B 1 356 ? -41.019 -3.193 -36.332 1.00 26.18 356 PRO B N 1
ATOM 7700 C CA . PRO B 1 356 ? -39.663 -3.692 -36.075 1.00 26.55 356 PRO B CA 1
ATOM 7701 C C . PRO B 1 356 ? -39.168 -4.697 -37.118 1.00 28.26 356 PRO B C 1
ATOM 7702 O O . PRO B 1 356 ? -37.964 -4.896 -37.272 1.00 29.27 356 PRO B O 1
ATOM 7706 N N . ARG B 1 357 ? -40.094 -5.316 -37.845 1.00 28.86 357 ARG B N 1
ATOM 7707 C CA . ARG B 1 357 ? -39.732 -6.327 -38.835 1.00 31.28 357 ARG B CA 1
ATOM 7708 C C . ARG B 1 357 ? -40.054 -5.950 -40.275 1.00 30.27 357 ARG B C 1
ATOM 7709 O O . ARG B 1 357 ? -39.877 -6.762 -41.184 1.00 31.67 357 ARG B O 1
ATOM 7717 N N . THR B 1 358 ? -40.531 -4.732 -40.493 1.00 28.54 358 THR B N 1
ATOM 7718 C CA . THR B 1 358 ? -40.857 -4.311 -41.848 1.00 26.11 358 THR B CA 1
ATOM 7719 C C . THR B 1 358 ? -40.421 -2.879 -42.116 1.00 26.28 358 THR B C 1
ATOM 7720 O O . THR B 1 358 ? -40.605 -2.000 -41.269 1.00 25.25 358 THR B O 1
ATOM 7724 N N . ALA B 1 359 ? -39.832 -2.659 -43.292 1.00 25.37 359 ALA B N 1
ATOM 7725 C CA . ALA B 1 359 ? -39.364 -1.337 -43.704 1.00 24.06 359 ALA B CA 1
ATOM 7726 C C . ALA B 1 359 ? -40.552 -0.397 -43.876 1.00 24.24 359 ALA B C 1
ATOM 7727 O O . ALA B 1 359 ? -41.702 -0.846 -43.907 1.00 24.54 359 ALA B O 1
ATOM 7729 N N . TYR B 1 360 ? -40.282 0.901 -43.992 1.00 23.22 360 TYR B N 1
ATOM 7730 C CA . TYR B 1 360 ? -41.360 1.871 -44.156 1.00 23.01 360 TYR B CA 1
ATOM 7731 C C . TYR B 1 360 ? -42.125 1.637 -45.444 1.00 23.99 360 TYR B C 1
ATOM 7732 O O . TYR B 1 360 ? -41.537 1.544 -46.521 1.00 24.64 360 TYR B O 1
ATOM 7741 N N . GLU B 1 361 ? -43.446 1.544 -45.316 1.00 24.37 361 GLU B N 1
ATOM 7742 C CA . GLU B 1 361 ? -44.337 1.316 -46.448 1.00 24.90 361 GLU B CA 1
ATOM 7743 C C . GLU B 1 361 ? -45.318 2.474 -46.577 1.00 24.06 361 GLU B C 1
ATOM 7744 O O . GLU B 1 361 ? -45.538 3.217 -45.620 1.00 23.50 361 GLU B O 1
ATOM 7750 N N . VAL B 1 362 ? -45.898 2.630 -47.763 1.00 22.68 362 VAL B N 1
ATOM 7751 C CA . VAL B 1 362 ? -46.891 3.673 -47.974 1.00 22.42 362 VAL B CA 1
ATOM 7752 C C . VAL B 1 362 ? -48.204 2.986 -47.602 1.00 23.10 362 VAL B C 1
ATOM 7753 O O . VAL B 1 362 ? -48.622 2.031 -48.257 1.00 22.72 362 VAL B O 1
ATOM 7757 N N . VAL B 1 363 ? -48.842 3.465 -46.541 1.00 24.11 363 VAL B N 1
ATOM 7758 C CA . VAL B 1 363 ? -50.072 2.847 -46.052 1.00 25.39 363 VAL B CA 1
ATOM 7759 C C . VAL B 1 363 ? -51.302 3.732 -46.145 1.00 25.79 363 VAL B C 1
ATOM 7760 O O . VAL B 1 363 ? -51.263 4.914 -45.809 1.00 24.96 363 VAL B O 1
ATOM 7764 N N . GLU B 1 364 ? -52.400 3.130 -46.590 1.00 27.53 364 GLU B N 1
ATOM 7765 C CA . GLU B 1 364 ? -53.672 3.823 -46.751 1.00 30.38 364 GLU B CA 1
ATOM 7766 C C . GLU B 1 364 ? -54.672 3.401 -45.675 1.00 32.20 364 GLU B C 1
ATOM 7767 O O . GLU B 1 364 ? -54.877 2.211 -45.439 1.00 32.38 364 GLU B O 1
ATOM 7773 N N . LEU B 1 365 ? -55.293 4.381 -45.029 1.00 33.14 365 LEU B N 1
ATOM 7774 C CA . LEU B 1 365 ? -56.281 4.106 -43.994 1.00 34.24 365 LEU B CA 1
ATOM 7775 C C . LEU B 1 365 ? -57.638 4.653 -44.427 1.00 35.83 365 LEU B C 1
ATOM 7776 O O . LEU B 1 365 ? -57.814 5.867 -44.542 1.00 36.03 365 LEU B O 1
ATOM 7781 N N . ASP B 1 366 ? -58.589 3.758 -44.678 1.00 37.30 366 ASP B N 1
ATOM 7782 C CA . ASP B 1 366 ? -59.932 4.165 -45.087 1.00 39.72 366 ASP B CA 1
ATOM 7783 C C . ASP B 1 366 ? -60.730 4.558 -43.846 1.00 39.95 366 ASP B C 1
ATOM 7784 O O . ASP B 1 366 ? -61.078 3.706 -43.034 1.00 39.31 366 ASP B O 1
ATOM 7789 N N . THR B 1 367 ? -61.029 5.844 -43.707 1.00 40.90 367 THR B N 1
ATOM 7790 C CA . THR B 1 367 ? -61.766 6.317 -42.547 1.00 42.22 367 THR B CA 1
ATOM 7791 C C . THR B 1 367 ? -63.188 5.776 -42.450 1.00 44.59 367 THR B C 1
ATOM 7792 O O . THR B 1 367 ? -63.746 5.715 -41.355 1.00 44.58 367 THR B O 1
ATOM 7796 N N . VAL 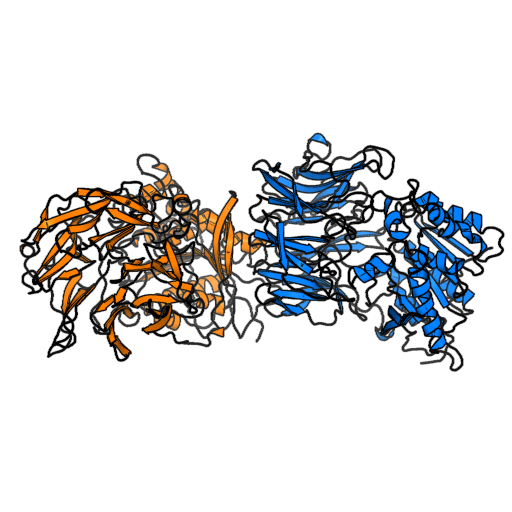B 1 368 ? -63.783 5.379 -43.572 1.00 45.76 368 VAL B N 1
ATOM 7797 C CA . VAL B 1 368 ? -65.150 4.864 -43.512 1.00 48.11 368 VAL B CA 1
ATOM 7798 C C . VAL B 1 368 ? -65.212 3.442 -42.962 1.00 48.10 368 VAL B C 1
ATOM 7799 O O . VAL B 1 368 ? -66.116 3.112 -42.197 1.00 49.00 368 VAL B O 1
ATOM 7803 N N . THR B 1 369 ? -64.247 2.608 -43.337 1.00 47.57 369 THR B N 1
ATOM 7804 C CA . THR B 1 369 ? -64.224 1.227 -42.872 1.00 47.25 369 THR B CA 1
ATOM 7805 C C . THR B 1 369 ? -63.247 1.039 -41.720 1.00 47.22 369 THR B C 1
ATOM 7806 O O . THR B 1 369 ? -63.319 0.047 -40.995 1.00 47.84 369 THR B O 1
ATOM 7810 N N . GLY B 1 370 ? -62.328 1.987 -41.563 1.00 46.77 370 GLY B N 1
ATOM 7811 C CA . GLY B 1 370 ? -61.349 1.902 -40.494 1.00 45.28 370 GLY B CA 1
ATOM 7812 C C . GLY B 1 370 ? -60.216 0.928 -40.766 1.00 44.89 370 GLY B C 1
ATOM 7813 O O . GLY B 1 370 ? -59.382 0.675 -39.897 1.00 44.62 370 GLY B O 1
ATOM 7814 N N . ARG B 1 371 ? -60.177 0.378 -41.973 1.00 45.07 371 ARG B N 1
ATOM 7815 C CA . ARG B 1 371 ? -59.130 -0.569 -42.334 1.00 46.02 371 ARG B CA 1
ATOM 7816 C C . ARG B 1 371 ? -57.919 0.125 -42.964 1.00 44.67 371 ARG B C 1
ATOM 7817 O O . ARG B 1 371 ? -58.052 1.152 -43.631 1.00 43.52 371 ARG B O 1
ATOM 7825 N N . ALA B 1 372 ? -56.742 -0.452 -42.748 1.00 42.50 372 ALA B N 1
ATOM 7826 C CA . ALA B 1 372 ? -55.504 0.090 -43.290 1.00 41.07 372 ALA B CA 1
ATOM 7827 C C . ALA B 1 372 ? -54.833 -0.963 -44.159 1.00 40.43 372 ALA B C 1
ATOM 7828 O O . ALA B 1 372 ? -54.786 -2.134 -43.791 1.00 41.66 372 ALA B O 1
ATOM 7830 N N . ARG B 1 373 ? -54.315 -0.544 -45.310 1.00 38.95 373 ARG B N 1
ATOM 7831 C CA . ARG B 1 373 ? -53.645 -1.459 -46.227 1.00 37.74 373 ARG B CA 1
ATOM 7832 C C . ARG B 1 373 ? -52.461 -0.788 -46.918 1.00 36.15 373 ARG B C 1
ATOM 7833 O O . ARG B 1 373 ? -52.451 0.425 -47.121 1.00 35.26 373 ARG B O 1
ATOM 7841 N N . THR B 1 374 ? -51.464 -1.589 -47.276 1.00 34.11 374 THR B N 1
ATOM 7842 C CA . THR B 1 374 ? -50.275 -1.088 -47.946 1.00 33.07 374 THR B CA 1
ATOM 7843 C C . THR B 1 374 ? -50.609 -0.815 -49.406 1.00 32.47 374 THR B C 1
ATOM 7844 O O . THR B 1 374 ? -51.159 -1.677 -50.086 1.00 33.28 374 THR B O 1
ATOM 7848 N N . ILE B 1 375 ? -50.287 0.380 -49.889 1.00 30.84 375 ILE B N 1
ATOM 7849 C CA . ILE B 1 375 ? -50.568 0.711 -51.281 1.00 29.86 375 ILE B CA 1
ATOM 7850 C C . ILE B 1 375 ? -49.307 1.030 -52.075 1.00 29.60 375 ILE B C 1
ATOM 7851 O O . ILE B 1 375 ? -49.343 1.102 -53.303 1.00 29.50 375 ILE B O 1
ATOM 7856 N N . GLY B 1 376 ? -48.192 1.218 -51.373 1.00 29.34 376 GLY B N 1
ATOM 7857 C CA . GLY B 1 376 ? -46.944 1.530 -52.049 1.00 28.29 376 GLY B CA 1
ATOM 7858 C C . GLY B 1 376 ? -45.716 1.114 -51.263 1.00 27.99 376 GLY B C 1
ATOM 7859 O O . GLY B 1 376 ? -45.765 0.986 -50.037 1.00 26.44 376 GLY B O 1
ATOM 7860 N N . ALA B 1 377 ? -44.611 0.901 -51.975 1.00 27.65 377 ALA B N 1
ATOM 7861 C CA . ALA B 1 377 ? -43.356 0.501 -51.350 1.00 28.57 377 ALA B CA 1
ATOM 7862 C C . ALA B 1 377 ? -43.567 -0.680 -50.405 1.00 30.08 377 ALA B C 1
ATOM 7863 O O . ALA B 1 377 ? -43.123 -0.652 -49.257 1.00 30.33 377 ALA B O 1
ATOM 7865 N N . ARG B 1 378 ? -44.243 -1.719 -50.884 1.00 30.65 378 ARG B N 1
ATOM 7866 C CA . ARG B 1 378 ? -44.497 -2.884 -50.048 1.00 32.70 378 ARG B CA 1
ATOM 7867 C C . ARG B 1 378 ? -43.182 -3.502 -49.595 1.00 31.93 378 ARG B C 1
ATOM 7868 O O . ARG B 1 378 ? -42.241 -3.616 -50.373 1.00 30.96 378 ARG B O 1
ATOM 7876 N N . HIS B 1 379 ? -43.130 -3.904 -48.330 1.00 31.67 379 HIS B N 1
ATOM 7877 C CA . HIS B 1 379 ? -41.927 -4.499 -47.764 1.00 31.99 379 HIS B CA 1
ATOM 7878 C C . HIS B 1 379 ? -41.589 -5.885 -48.307 1.00 31.21 379 HIS B C 1
ATOM 7879 O O . HIS B 1 379 ? -42.473 -6.706 -48.536 1.00 31.85 379 HIS B O 1
ATOM 7886 N N . THR B 1 380 ? -40.301 -6.127 -48.524 1.00 28.99 380 THR B N 1
ATOM 7887 C CA . THR B 1 380 ? -39.823 -7.425 -48.971 1.00 28.68 380 THR B CA 1
ATOM 7888 C C . THR B 1 380 ? -38.594 -7.717 -48.119 1.00 29.46 380 THR B C 1
ATOM 7889 O O . THR B 1 380 ? -37.892 -6.797 -47.696 1.00 29.58 380 THR B O 1
ATOM 7893 N N . ASP B 1 381 ? -38.340 -8.991 -47.855 1.00 28.58 381 ASP B N 1
ATOM 7894 C CA . ASP B 1 381 ? -37.193 -9.377 -47.051 1.00 27.95 381 ASP B CA 1
ATOM 7895 C C . ASP B 1 381 ? -36.020 -9.777 -47.930 1.00 27.68 381 ASP B C 1
ATOM 7896 O O . ASP B 1 381 ? -36.101 -10.751 -48.675 1.00 28.43 381 ASP B O 1
ATOM 7901 N N . PRO B 1 382 ? -34.915 -9.016 -47.870 1.00 27.22 382 PRO B N 1
ATOM 7902 C CA . PRO B 1 382 ? -33.732 -9.331 -48.677 1.00 26.34 382 PRO B CA 1
ATOM 7903 C C . PRO B 1 382 ? -33.069 -10.585 -48.113 1.00 26.61 382 PRO B C 1
ATOM 7904 O O . PRO B 1 382 ? -32.321 -11.277 -48.802 1.00 25.95 382 PRO B O 1
ATOM 7908 N N . VAL B 1 383 ? -33.345 -10.860 -46.843 1.00 25.05 383 VAL B N 1
ATOM 7909 C CA . VAL B 1 383 ? -32.811 -12.043 -46.182 1.00 24.45 383 VAL B CA 1
ATOM 7910 C C . VAL B 1 383 ? -33.906 -12.559 -45.266 1.00 23.97 383 VAL B C 1
ATOM 7911 O O . VAL B 1 383 ? -34.952 -11.926 -45.122 1.00 23.64 383 VAL B O 1
ATOM 7915 N N . ASP B 1 384 ? -33.671 -13.713 -44.655 1.00 25.44 384 ASP B N 1
ATOM 7916 C CA . ASP B 1 384 ? -34.644 -14.299 -43.744 1.00 25.07 384 ASP B CA 1
ATOM 7917 C C . ASP B 1 384 ? -34.874 -13.289 -42.628 1.00 25.36 384 ASP B C 1
ATOM 7918 O O . ASP B 1 384 ? -33.925 -12.867 -41.963 1.00 24.56 384 ASP B O 1
ATOM 7923 N N . PRO B 1 385 ? -36.133 -12.876 -42.412 1.00 25.09 385 PRO B N 1
ATOM 7924 C CA . PRO B 1 385 ? -36.402 -11.905 -41.348 1.00 25.41 385 PRO B CA 1
ATOM 7925 C C . PRO B 1 385 ? -35.917 -12.386 -39.985 1.00 25.16 385 PRO B C 1
ATOM 7926 O O . PRO B 1 385 ? -35.887 -11.624 -39.022 1.00 25.27 385 PRO B O 1
ATOM 7930 N N . ALA B 1 386 ? -35.522 -13.651 -39.911 1.00 24.55 386 ALA B N 1
ATOM 7931 C CA . ALA B 1 386 ? -35.010 -14.206 -38.667 1.00 23.66 386 ALA B CA 1
ATOM 7932 C C . ALA B 1 386 ? -33.713 -13.506 -38.283 1.00 23.72 386 ALA B C 1
ATOM 7933 O O . ALA B 1 386 ? -33.260 -13.611 -37.145 1.00 24.22 386 ALA B O 1
ATOM 7935 N N . TYR B 1 387 ? -33.108 -12.797 -39.232 1.00 22.68 387 TYR B N 1
ATOM 7936 C CA . TYR B 1 387 ? -31.860 -12.096 -38.952 1.00 23.22 387 TYR B CA 1
ATOM 7937 C C . TYR B 1 387 ? -32.080 -10.713 -38.349 1.00 22.42 387 TYR B C 1
ATOM 7938 O O . TYR B 1 387 ? -31.132 -10.083 -37.885 1.00 21.80 387 TYR B O 1
ATOM 7947 N N . TYR B 1 388 ? -33.323 -10.239 -38.352 1.00 22.48 388 TYR B N 1
ATOM 7948 C CA . TYR B 1 388 ? -33.620 -8.923 -37.792 1.00 24.29 388 TYR B CA 1
ATOM 7949 C C . TYR B 1 388 ? -33.672 -8.963 -36.264 1.00 24.50 388 TYR B C 1
ATOM 7950 O O . TYR B 1 388 ? -34.180 -9.918 -35.675 1.00 25.22 388 TYR B O 1
ATOM 7959 N N . PRO B 1 389 ? -33.142 -7.925 -35.600 1.00 23.27 389 PRO B N 1
ATOM 7960 C CA . PRO B 1 389 ? -33.172 -7.902 -34.134 1.00 22.96 389 PRO B CA 1
ATOM 7961 C C . PRO B 1 389 ? -34.576 -7.506 -33.665 1.00 22.98 389 PRO B C 1
ATOM 7962 O O . PRO B 1 389 ? -35.385 -7.033 -34.459 1.00 21.74 389 PRO B O 1
ATOM 7966 N N . GLU B 1 390 ? -34.862 -7.708 -32.383 1.00 24.54 390 GLU B N 1
ATOM 7967 C CA . GLU B 1 390 ? -36.162 -7.348 -31.824 1.00 24.74 390 GLU B CA 1
ATOM 7968 C C . GLU B 1 390 ? -35.903 -6.313 -30.735 1.00 23.84 390 GLU B C 1
ATOM 7969 O O . GLU B 1 390 ? -35.332 -6.622 -29.691 1.00 22.76 390 GLU B O 1
ATOM 7975 N N . PRO B 1 391 ? -36.320 -5.061 -30.969 1.00 22.18 391 PRO B N 1
ATOM 7976 C CA . PRO B 1 391 ? -36.109 -4.001 -29.986 1.00 21.36 391 PRO B CA 1
ATOM 7977 C C . PRO B 1 391 ? -36.914 -4.178 -28.715 1.00 21.30 391 PRO B C 1
ATOM 7978 O O . PRO B 1 391 ? -38.026 -4.688 -28.743 1.00 21.39 391 PRO B O 1
ATOM 7982 N N . GLN B 1 392 ? -36.331 -3.759 -27.601 1.00 22.12 392 GLN B N 1
ATOM 7983 C CA . GLN B 1 392 ? -37.006 -3.800 -26.311 1.00 22.39 392 GLN B CA 1
ATOM 7984 C C . GLN B 1 392 ? -37.100 -2.333 -25.913 1.00 22.58 392 GLN B C 1
ATOM 7985 O O . GLN B 1 392 ? -36.082 -1.668 -25.702 1.00 22.50 392 GLN B O 1
ATOM 7991 N N . ILE B 1 393 ? -38.324 -1.824 -25.854 1.00 22.06 393 ILE B N 1
ATOM 7992 C CA . ILE B 1 393 ? -38.560 -0.432 -25.504 1.00 22.81 393 ILE B CA 1
ATOM 7993 C C . ILE B 1 393 ? -38.448 -0.298 -23.993 1.00 23.82 393 ILE B C 1
ATOM 7994 O O . ILE B 1 393 ? -39.380 -0.625 -23.256 1.00 23.45 393 ILE B O 1
ATOM 7999 N N . ARG B 1 394 ? -37.294 0.181 -23.536 1.00 21.55 394 ARG B N 1
ATOM 8000 C CA . ARG B 1 394 ? -37.048 0.308 -22.110 1.00 23.17 394 ARG B CA 1
ATOM 8001 C C . ARG B 1 394 ? -36.795 1.723 -21.618 1.00 23.82 394 ARG B C 1
ATOM 8002 O O . ARG B 1 394 ? -36.485 2.628 -22.391 1.00 23.53 394 ARG B O 1
ATOM 8010 N N . THR B 1 395 ? -36.931 1.898 -20.309 1.00 22.80 395 THR B N 1
ATOM 8011 C CA . THR B 1 395 ? -36.663 3.181 -19.688 1.00 24.22 395 THR B CA 1
ATOM 8012 C C . THR B 1 395 ? -35.576 2.939 -18.647 1.00 25.24 395 THR B C 1
ATOM 8013 O O . THR B 1 395 ? -35.478 1.854 -18.073 1.00 25.42 395 THR B O 1
ATOM 8017 N N . PHE B 1 396 ? -34.741 3.945 -18.433 1.00 24.52 396 PHE B N 1
ATOM 8018 C CA . PHE B 1 396 ? -33.664 3.852 -17.462 1.00 24.02 396 PHE B CA 1
ATOM 8019 C C . PHE B 1 396 ? -33.738 5.095 -16.594 1.00 24.97 396 PHE B C 1
ATOM 8020 O O . PHE B 1 396 ? -34.504 6.013 -16.886 1.00 24.53 396 PHE B O 1
ATOM 8028 N N . THR B 1 397 ? -32.949 5.131 -15.530 1.00 26.39 397 THR B N 1
ATOM 8029 C CA . THR B 1 397 ? -32.969 6.280 -14.641 1.00 28.19 397 THR B CA 1
ATOM 8030 C C . THR B 1 397 ? -31.630 6.994 -14.623 1.00 31.39 397 THR B C 1
ATOM 8031 O O . THR B 1 397 ? -30.589 6.374 -14.396 1.00 30.60 397 THR B O 1
ATOM 8035 N N . ALA B 1 398 ? -31.661 8.300 -14.876 1.00 34.89 398 ALA B N 1
ATOM 8036 C CA . ALA B 1 398 ? -30.445 9.106 -14.870 1.00 36.32 398 ALA B CA 1
ATOM 8037 C C . ALA B 1 398 ? -29.971 9.205 -13.424 1.00 37.71 398 ALA B C 1
ATOM 8038 O O . ALA B 1 398 ? -30.760 9.044 -12.492 1.00 37.49 398 ALA B O 1
ATOM 8040 N N . PRO B 1 399 ? -28.676 9.465 -13.215 1.00 39.08 399 PRO B N 1
ATOM 8041 C CA . PRO B 1 399 ? -28.167 9.569 -11.846 1.00 39.93 399 PRO B CA 1
ATOM 8042 C C . PRO B 1 399 ? -28.933 10.570 -10.985 1.00 39.48 399 PRO B C 1
ATOM 8043 O O . PRO B 1 399 ? -28.894 10.490 -9.763 1.00 41.67 399 PRO B O 1
ATOM 8047 N N . ASP B 1 400 ? -29.635 11.506 -11.616 1.00 39.73 400 ASP B N 1
ATOM 8048 C CA . ASP B 1 400 ? -30.394 12.498 -10.859 1.00 38.38 400 ASP B CA 1
ATOM 8049 C C . ASP B 1 400 ? -31.830 12.049 -10.603 1.00 37.16 400 ASP B C 1
ATOM 8050 O O . ASP B 1 400 ? -32.614 12.782 -9.999 1.00 36.12 400 ASP B O 1
ATOM 8055 N N . GLY B 1 401 ? -32.174 10.856 -11.078 1.00 34.90 401 GLY B N 1
ATOM 8056 C CA . GLY B 1 401 ? -33.515 10.338 -10.873 1.00 33.06 401 GLY B CA 1
ATOM 8057 C C . GLY B 1 401 ? -34.480 10.450 -12.041 1.00 32.73 401 GLY B C 1
ATOM 8058 O O . GLY B 1 401 ? -35.481 9.732 -12.079 1.00 30.58 401 GLY B O 1
ATOM 8059 N N . ARG B 1 402 ? -34.202 11.337 -12.994 1.00 33.21 402 ARG B N 1
ATOM 8060 C CA . ARG B 1 402 ? -35.096 11.504 -14.142 1.00 34.38 402 ARG B CA 1
ATOM 8061 C C . ARG B 1 402 ? -35.029 10.285 -15.065 1.00 32.46 402 ARG B C 1
ATOM 8062 O O . ARG B 1 402 ? -33.985 9.644 -15.175 1.00 32.43 402 ARG B O 1
ATOM 8070 N N . GLU B 1 403 ? -36.145 9.961 -15.716 1.00 31.64 403 GLU B N 1
ATOM 8071 C CA . GLU B 1 403 ? -36.203 8.803 -16.609 1.00 32.68 403 GLU B CA 1
ATOM 8072 C C . GLU B 1 403 ? -35.636 9.052 -18.011 1.00 32.17 403 GLU B C 1
ATOM 8073 O O . GLU B 1 403 ? -35.794 10.131 -18.582 1.00 31.43 403 GLU B O 1
ATOM 8079 N N . ILE B 1 404 ? -34.975 8.028 -18.545 1.00 30.95 404 ILE B N 1
ATOM 8080 C CA . ILE B 1 404 ? -34.358 8.069 -19.869 1.00 29.89 404 ILE B CA 1
ATOM 8081 C C . ILE B 1 404 ? -34.999 6.981 -20.719 1.00 28.52 404 ILE B C 1
ATOM 8082 O O . ILE B 1 404 ? -35.253 5.880 -20.231 1.00 31.39 404 ILE B O 1
ATOM 8087 N N . HIS B 1 405 ? -35.264 7.281 -21.983 1.00 24.83 405 HIS B N 1
ATOM 8088 C CA . HIS B 1 405 ? -35.857 6.297 -22.878 1.00 22.90 405 HIS B CA 1
ATOM 8089 C C . HIS B 1 405 ? -34.773 5.734 -23.793 1.00 21.90 405 HIS B C 1
ATOM 8090 O O . HIS B 1 405 ? -33.892 6.461 -24.253 1.00 23.24 405 HIS B O 1
ATOM 8097 N N . ALA B 1 406 ? -34.829 4.437 -24.047 1.00 20.02 406 ALA B N 1
ATOM 8098 C CA . ALA B 1 406 ? -33.846 3.815 -24.918 1.00 20.05 406 ALA B CA 1
ATOM 8099 C C . ALA B 1 406 ? -34.409 2.556 -25.549 1.00 19.93 406 ALA B C 1
ATOM 8100 O O . ALA B 1 406 ? -35.236 1.872 -24.951 1.00 20.29 406 ALA B O 1
ATOM 8102 N N . HIS B 1 407 ? -33.963 2.266 -26.767 1.00 18.66 407 HIS B N 1
ATOM 8103 C CA . HIS B 1 407 ? -34.382 1.074 -27.485 1.00 20.01 407 HIS B CA 1
ATOM 8104 C C . HIS B 1 407 ? -33.201 0.116 -27.407 1.00 20.84 407 HIS B C 1
ATOM 8105 O O . HIS B 1 407 ? -32.104 0.437 -27.868 1.00 21.05 407 HIS B O 1
ATOM 8112 N N . ILE B 1 408 ? -33.424 -1.057 -26.822 1.00 21.23 408 ILE B N 1
ATOM 8113 C CA . ILE B 1 408 ? -32.361 -2.044 -26.658 1.00 20.56 408 ILE B CA 1
ATOM 8114 C C . ILE B 1 408 ? -32.493 -3.238 -27.596 1.00 20.00 408 ILE B C 1
ATOM 8115 O O . ILE B 1 408 ? -33.469 -3.991 -27.522 1.00 20.66 408 ILE B O 1
ATOM 8120 N N . TYR B 1 409 ? -31.494 -3.406 -28.463 1.00 18.91 409 TYR B N 1
ATOM 8121 C CA . TYR B 1 409 ? -31.460 -4.492 -29.444 1.00 19.54 409 TYR B CA 1
ATOM 8122 C C . TYR B 1 409 ? -30.399 -5.529 -29.081 1.00 20.26 409 TYR B C 1
ATOM 8123 O O . TYR B 1 409 ? -29.204 -5.326 -29.316 1.00 19.48 409 TYR B O 1
ATOM 8132 N N . PRO B 1 410 ? -30.816 -6.658 -28.502 1.00 21.74 410 PRO B N 1
ATOM 8133 C CA . PRO B 1 410 ? -29.804 -7.656 -28.155 1.00 21.21 410 PRO B CA 1
ATOM 8134 C C . PRO B 1 410 ? -29.230 -8.377 -29.376 1.00 22.22 410 PRO B C 1
ATOM 8135 O O . PRO B 1 410 ? -29.825 -8.362 -30.460 1.00 21.43 410 PRO B O 1
ATOM 8139 N N . PRO B 1 411 ? -28.047 -8.992 -29.224 1.00 20.25 411 PRO B N 1
ATOM 8140 C CA . PRO B 1 411 ? -27.485 -9.701 -30.373 1.00 22.17 411 PRO B CA 1
ATOM 8141 C C . PRO B 1 411 ? -28.494 -10.761 -30.786 1.00 23.72 411 PRO B C 1
ATOM 8142 O O . PRO B 1 411 ? -29.254 -11.256 -29.956 1.00 24.17 411 PRO B O 1
ATOM 8146 N N . HIS B 1 412 ? -28.525 -11.095 -32.068 1.00 23.82 412 HIS B N 1
ATOM 8147 C CA . HIS B 1 412 ? -29.478 -12.080 -32.538 1.00 24.53 412 HIS B CA 1
ATOM 8148 C C . HIS B 1 412 ? -29.167 -12.597 -33.927 1.00 25.27 412 HIS B C 1
ATOM 8149 O O . HIS B 1 412 ? -28.850 -11.832 -34.840 1.00 22.82 412 HIS B O 1
ATOM 8156 N N . SER B 1 413 ? -29.285 -13.910 -34.068 1.00 25.65 413 SER B N 1
ATOM 8157 C CA . SER B 1 413 ? -29.048 -14.590 -35.325 1.00 27.14 413 SER B CA 1
ATOM 8158 C C . SER B 1 413 ? -29.622 -15.987 -35.203 1.00 26.50 413 SER B C 1
ATOM 8159 O O . SER B 1 413 ? -29.512 -16.609 -34.155 1.00 28.06 413 SER B O 1
ATOM 8162 N N . PRO B 1 414 ? -30.249 -16.499 -36.271 1.00 27.20 414 PRO B N 1
ATOM 8163 C CA . PRO B 1 414 ? -30.809 -17.848 -36.192 1.00 26.48 414 PRO B CA 1
ATOM 8164 C C . PRO B 1 414 ? -29.713 -18.899 -36.337 1.00 27.66 414 PRO B C 1
ATOM 8165 O O . PRO B 1 414 ? -29.974 -20.094 -36.217 1.00 28.33 414 PRO B O 1
ATOM 8169 N N . ASP B 1 415 ? -28.482 -18.454 -36.588 1.00 27.90 415 ASP B N 1
ATOM 8170 C CA . ASP B 1 415 ? -27.372 -19.387 -36.774 1.00 28.47 415 ASP B CA 1
ATOM 8171 C C . ASP B 1 415 ? -26.364 -19.433 -35.637 1.00 27.39 415 ASP B C 1
ATOM 8172 O O . ASP B 1 415 ? -25.585 -20.383 -35.538 1.00 28.08 415 ASP B O 1
ATOM 8177 N N . PHE B 1 416 ? -26.363 -18.417 -34.782 1.00 25.96 416 PHE B N 1
ATOM 8178 C CA . PHE B 1 416 ? -25.394 -18.381 -33.694 1.00 25.57 416 PHE B CA 1
ATOM 8179 C C . PHE B 1 416 ? -25.907 -17.843 -32.368 1.00 25.87 416 PHE B C 1
ATOM 8180 O O . PHE B 1 416 ? -26.889 -17.108 -32.312 1.00 25.32 416 PHE B O 1
ATOM 8188 N N . THR B 1 417 ? -25.197 -18.227 -31.311 1.00 25.54 417 THR B N 1
ATOM 8189 C CA . THR B 1 417 ? -25.439 -17.775 -29.951 1.00 26.58 417 THR B CA 1
ATOM 8190 C C . THR B 1 417 ? -24.015 -17.618 -29.414 1.00 26.45 417 THR B C 1
ATOM 8191 O O . THR B 1 417 ? -23.093 -18.265 -29.914 1.00 26.26 417 THR B O 1
ATOM 8195 N N . GLY B 1 418 ? -23.827 -16.760 -28.419 1.00 25.93 418 GLY B N 1
ATOM 8196 C CA . GLY B 1 418 ? -22.492 -16.532 -27.894 1.00 27.34 418 GLY B CA 1
ATOM 8197 C C . GLY B 1 418 ? -21.940 -17.573 -26.942 1.00 27.93 418 GLY B C 1
ATOM 8198 O O . GLY B 1 418 ? -22.642 -18.499 -26.549 1.00 29.01 418 GLY B O 1
ATOM 8199 N N . PRO B 1 419 ? -20.658 -17.454 -26.570 1.00 28.49 419 PRO B N 1
ATOM 8200 C CA . PRO B 1 419 ? -20.037 -18.408 -25.647 1.00 30.00 419 PRO B CA 1
ATOM 8201 C C . PRO B 1 419 ? -20.714 -18.266 -24.282 1.00 31.03 419 PRO B C 1
ATOM 8202 O O . PRO B 1 419 ? -20.966 -17.152 -23.823 1.00 30.99 419 PRO B O 1
ATOM 8206 N N . ALA B 1 420 ? -21.003 -19.395 -23.644 1.00 31.90 420 ALA B N 1
ATOM 8207 C CA . ALA B 1 420 ? -21.678 -19.408 -22.351 1.00 33.81 420 ALA B CA 1
ATOM 8208 C C . ALA B 1 420 ? -21.163 -18.416 -21.312 1.00 34.95 420 ALA B C 1
ATOM 8209 O O . ALA B 1 420 ? -21.957 -17.706 -20.686 1.00 36.21 420 ALA B O 1
ATOM 8211 N N . ASP B 1 421 ? -19.850 -18.356 -21.120 1.00 33.71 421 ASP B N 1
ATOM 8212 C CA . ASP B 1 421 ? -19.305 -17.447 -20.116 1.00 34.47 421 ASP B CA 1
ATOM 8213 C C . ASP B 1 421 ? -18.724 -16.128 -20.617 1.00 33.34 421 ASP B C 1
ATOM 8214 O O . ASP B 1 421 ? -17.793 -15.584 -20.028 1.00 33.85 421 ASP B O 1
ATOM 8219 N N . GLU B 1 422 ? -19.281 -15.614 -21.705 1.00 31.56 422 GLU B N 1
ATOM 8220 C CA . GLU B 1 422 ? -18.835 -14.345 -22.249 1.00 29.66 422 GLU B CA 1
ATOM 8221 C C . GLU B 1 422 ? -20.044 -13.446 -22.393 1.00 26.40 422 GLU B C 1
ATOM 8222 O O . GLU B 1 422 ? -21.171 -13.926 -22.453 1.00 28.10 422 GLU B O 1
ATOM 8228 N N . LEU B 1 423 ? -19.814 -12.141 -22.415 1.00 24.23 423 LEU B N 1
ATOM 8229 C CA . LEU B 1 423 ? -20.901 -11.184 -22.563 1.00 21.69 423 LEU B CA 1
ATOM 8230 C C . LEU B 1 423 ? -20.703 -10.430 -23.864 1.00 20.77 423 LEU B C 1
ATOM 8231 O O . LEU B 1 423 ? -19.574 -10.135 -24.253 1.00 19.92 423 LEU B O 1
ATOM 8236 N N . PRO B 1 424 ? -21.801 -10.104 -24.560 1.00 19.37 424 PRO B N 1
ATOM 8237 C CA . PRO B 1 424 ? -21.693 -9.385 -25.830 1.00 18.56 424 PRO B CA 1
ATOM 8238 C C . PRO B 1 424 ? -21.341 -7.905 -25.729 1.00 19.16 424 PRO B C 1
ATOM 8239 O O . PRO B 1 424 ? -21.710 -7.226 -24.772 1.00 18.48 424 PRO B O 1
ATOM 8243 N N . PRO B 1 425 ? -20.585 -7.398 -26.713 1.00 18.79 425 PRO B N 1
ATOM 8244 C CA . PRO B 1 425 ? -20.210 -5.984 -26.724 1.00 18.40 425 PRO B CA 1
ATOM 8245 C C . PRO B 1 425 ? -21.494 -5.250 -27.123 1.00 18.60 425 PRO B C 1
ATOM 8246 O O . PRO B 1 425 ? -22.406 -5.856 -27.694 1.00 17.12 425 PRO B O 1
ATOM 8250 N N . TYR B 1 426 ? -21.575 -3.960 -26.830 1.00 18.49 426 TYR B N 1
ATOM 8251 C CA . TYR B 1 426 ? -22.744 -3.182 -27.215 1.00 18.30 426 TYR B CA 1
ATOM 8252 C C . TYR B 1 426 ? -22.312 -1.839 -27.774 1.00 19.35 426 TYR B C 1
ATOM 8253 O O . TYR B 1 426 ? -21.332 -1.241 -27.308 1.00 19.16 426 TYR B O 1
ATOM 8262 N N . VAL B 1 427 ? -23.051 -1.378 -28.777 1.00 17.81 427 VAL B N 1
ATOM 8263 C CA . VAL B 1 427 ? -22.788 -0.094 -29.395 1.00 18.75 427 VAL B CA 1
ATOM 8264 C C . VAL B 1 427 ? -23.900 0.851 -28.936 1.00 20.01 427 VAL B C 1
ATOM 8265 O O . VAL B 1 427 ? -25.073 0.660 -29.261 1.00 20.13 427 VAL B O 1
ATOM 8269 N N . VAL B 1 428 ? -23.525 1.854 -28.155 1.00 18.32 428 VAL B N 1
ATOM 8270 C CA . VAL B 1 428 ? -24.475 2.828 -27.647 1.00 18.39 428 VAL B CA 1
ATOM 8271 C C . VAL B 1 428 ? -24.573 3.958 -28.662 1.00 19.78 428 VAL B C 1
ATOM 8272 O O . VAL B 1 428 ? -23.582 4.644 -28.939 1.00 19.41 428 VAL B O 1
ATOM 8276 N N . MET B 1 429 ? -25.768 4.149 -29.212 1.00 18.79 429 MET B N 1
ATOM 8277 C CA . MET B 1 429 ? -25.978 5.177 -30.225 1.00 19.20 429 MET B CA 1
ATOM 8278 C C . MET B 1 429 ? -26.703 6.423 -29.752 1.00 20.18 429 MET B C 1
ATOM 8279 O O . MET B 1 429 ? -27.721 6.344 -29.057 1.00 19.55 429 MET B O 1
ATOM 8284 N N . ALA B 1 430 ? -26.165 7.574 -30.148 1.00 19.25 430 ALA B N 1
ATOM 8285 C CA . ALA B 1 430 ? -26.750 8.866 -29.805 1.00 18.83 430 ALA B CA 1
ATOM 8286 C C . ALA B 1 430 ? -27.247 9.486 -31.107 1.00 19.08 430 ALA B C 1
ATOM 8287 O O . ALA B 1 430 ? -26.448 9.794 -31.994 1.00 18.83 430 ALA B O 1
ATOM 8289 N N . HIS B 1 431 ? -28.561 9.667 -31.221 1.00 19.95 431 HIS B N 1
ATOM 8290 C CA . HIS B 1 431 ? -29.137 10.231 -32.435 1.00 19.57 431 HIS B CA 1
ATOM 8291 C C . HIS B 1 431 ? -28.764 11.691 -32.650 1.00 19.93 431 HIS B C 1
ATOM 8292 O O . HIS B 1 431 ? -28.350 12.385 -31.716 1.00 18.46 431 HIS B O 1
ATOM 8299 N N . GLY B 1 432 ? -28.916 12.145 -33.893 1.00 18.74 432 GLY B N 1
ATOM 8300 C CA . GLY B 1 432 ? -28.606 13.519 -34.233 1.00 17.17 432 GLY B CA 1
ATOM 8301 C C . GLY B 1 432 ? -29.678 14.479 -33.748 1.00 20.04 432 GLY B C 1
ATOM 8302 O O . GLY B 1 432 ? -30.623 14.085 -33.054 1.00 16.89 432 GLY B O 1
ATOM 8303 N N . GLY B 1 433 ? -29.533 15.748 -34.117 1.00 18.99 433 GLY B N 1
ATOM 8304 C CA . GLY B 1 433 ? -30.494 16.747 -33.696 1.00 18.82 433 GLY B CA 1
ATOM 8305 C C . GLY B 1 433 ? -29.793 17.874 -32.962 1.00 21.52 433 GLY B C 1
ATOM 8306 O O . GLY B 1 433 ? -29.260 18.784 -33.603 1.00 22.30 433 GLY B O 1
ATOM 8307 N N . PRO B 1 434 ? -29.717 17.817 -31.621 1.00 21.01 434 PRO B N 1
ATOM 8308 C CA . PRO B 1 434 ? -30.237 16.764 -30.736 1.00 20.35 434 PRO B CA 1
ATOM 8309 C C . PRO B 1 434 ? -31.752 16.752 -30.533 1.00 20.83 434 PRO B C 1
ATOM 8310 O O . PRO B 1 434 ? -32.303 15.777 -30.032 1.00 20.40 434 PRO B O 1
ATOM 8314 N N . THR B 1 435 ? -32.423 17.831 -30.922 1.00 21.77 435 THR B N 1
ATOM 8315 C CA . THR B 1 435 ? -33.866 17.923 -30.750 1.00 19.48 435 THR B CA 1
ATOM 8316 C C . THR B 1 435 ? -34.574 17.047 -31.780 1.00 20.63 435 THR B C 1
ATOM 8317 O O . THR B 1 435 ? -35.067 17.524 -32.808 1.00 20.09 435 THR B O 1
ATOM 8321 N N . SER B 1 436 ? -34.620 15.754 -31.482 1.00 19.10 436 SER B N 1
ATOM 8322 C CA . SER B 1 436 ? -35.232 14.779 -32.367 1.00 21.19 436 SER B CA 1
ATOM 8323 C C . SER B 1 436 ? -35.432 13.471 -31.604 1.00 21.20 436 SER B C 1
ATOM 8324 O O . SER B 1 436 ? -35.102 13.376 -30.425 1.00 21.22 436 SER B O 1
ATOM 8327 N N . ARG B 1 437 ? -35.976 12.467 -32.279 1.00 22.39 437 ARG B N 1
ATOM 8328 C CA . ARG B 1 437 ? -36.208 11.167 -31.663 1.00 23.53 437 ARG B CA 1
ATOM 8329 C C . ARG B 1 437 ? -36.018 10.035 -32.663 1.00 22.54 437 ARG B C 1
ATOM 8330 O O . ARG B 1 437 ? -36.334 10.188 -33.836 1.00 22.63 437 ARG B O 1
ATOM 8338 N N . VAL B 1 438 ? -35.499 8.902 -32.199 1.00 22.10 438 VAL B N 1
ATOM 8339 C CA . VAL B 1 438 ? -35.305 7.752 -33.072 1.00 22.29 438 VAL B CA 1
ATOM 8340 C C . VAL B 1 438 ? -36.397 6.731 -32.800 1.00 23.47 438 VAL B C 1
ATOM 8341 O O . VAL B 1 438 ? -36.755 6.486 -31.648 1.00 24.14 438 VAL B O 1
ATOM 8345 N N . PRO B 1 439 ? -36.965 6.143 -33.862 1.00 23.92 439 PRO B N 1
ATOM 8346 C CA . PRO B 1 439 ? -38.025 5.145 -33.696 1.00 23.14 439 PRO B CA 1
ATOM 8347 C C . PRO B 1 439 ? -37.450 3.738 -33.550 1.00 24.89 439 PRO B C 1
ATOM 8348 O O . PRO B 1 439 ? -36.249 3.528 -33.727 1.00 25.38 439 PRO B O 1
ATOM 8352 N N . ALA B 1 440 ? -38.312 2.781 -33.218 1.00 23.80 440 ALA B N 1
ATOM 8353 C CA . ALA B 1 440 ? -37.897 1.395 -33.070 1.00 22.35 440 ALA B CA 1
ATOM 8354 C C . ALA B 1 440 ? -38.465 0.603 -34.242 1.00 22.18 440 ALA B C 1
ATOM 8355 O O . ALA B 1 440 ? -39.426 -0.157 -34.090 1.00 20.78 440 ALA B O 1
ATOM 8357 N N . VAL B 1 441 ? -37.863 0.793 -35.412 1.00 20.59 441 VAL B N 1
ATOM 8358 C CA . VAL B 1 441 ? -38.302 0.115 -36.621 1.00 22.27 441 VAL B CA 1
ATOM 8359 C C . VAL B 1 441 ? -37.142 -0.592 -37.299 1.00 22.94 441 VAL B C 1
ATOM 8360 O O . VAL B 1 441 ? -35.983 -0.310 -37.012 1.00 24.09 441 VAL B O 1
ATOM 8364 N N . LEU B 1 442 ? -37.463 -1.517 -38.195 1.00 22.31 442 LEU B N 1
ATOM 8365 C CA . LEU B 1 442 ? -36.444 -2.255 -38.921 1.00 23.07 442 LEU B CA 1
ATOM 8366 C C . LEU B 1 442 ? -35.423 -1.290 -39.515 1.00 22.58 442 LEU B C 1
ATOM 8367 O O . LEU B 1 442 ? -35.773 -0.361 -40.249 1.00 21.88 442 LEU B O 1
ATOM 8372 N N . ASP B 1 443 ? -34.159 -1.515 -39.187 1.00 21.20 443 ASP B N 1
ATOM 8373 C CA . ASP B 1 443 ? -33.081 -0.677 -39.683 1.00 21.33 443 ASP B CA 1
ATOM 8374 C C . ASP B 1 443 ? -31.869 -1.581 -39.882 1.00 20.68 443 ASP B C 1
ATOM 8375 O O . ASP B 1 443 ? -31.219 -1.983 -38.913 1.00 18.86 443 ASP B O 1
ATOM 8380 N N . LEU B 1 444 ? -31.557 -1.905 -41.132 1.00 19.90 444 LEU B N 1
ATOM 8381 C CA . LEU B 1 444 ? -30.426 -2.792 -41.387 1.00 20.67 444 LEU B CA 1
ATOM 8382 C C . LEU B 1 444 ? -29.098 -2.269 -40.836 1.00 21.47 444 LEU B C 1
ATOM 8383 O O . LEU B 1 444 ? -28.155 -3.036 -40.674 1.00 21.93 444 LEU B O 1
ATOM 8388 N N . ASP B 1 445 ? -29.020 -0.973 -40.539 1.00 21.99 445 ASP B N 1
ATOM 8389 C CA . ASP B 1 445 ? -27.796 -0.418 -39.962 1.00 23.73 445 ASP B CA 1
ATOM 8390 C C . ASP B 1 445 ? -27.610 -1.009 -38.572 1.00 23.69 445 ASP B C 1
ATOM 8391 O O . ASP B 1 445 ? -26.487 -1.235 -38.121 1.00 22.49 445 ASP B O 1
ATOM 8396 N N . VAL B 1 446 ? -28.727 -1.257 -37.898 1.00 22.97 446 VAL B N 1
ATOM 8397 C CA . VAL B 1 446 ? -28.710 -1.845 -36.568 1.00 21.64 446 VAL B CA 1
ATOM 8398 C C . VAL B 1 446 ? -28.515 -3.361 -36.667 1.00 21.27 446 VAL B C 1
ATOM 8399 O O . VAL B 1 446 ? -27.685 -3.940 -35.958 1.00 18.43 446 VAL B O 1
ATOM 8403 N N . ALA B 1 447 ? -29.277 -3.993 -37.557 1.00 20.41 447 ALA B N 1
ATOM 8404 C CA . ALA B 1 447 ? -29.195 -5.436 -37.756 1.00 21.79 447 ALA B CA 1
ATOM 8405 C C . ALA B 1 447 ? -27.804 -5.856 -38.228 1.00 22.70 447 ALA B C 1
ATOM 8406 O O . ALA B 1 447 ? -27.395 -7.005 -38.040 1.00 21.62 447 ALA B O 1
ATOM 8408 N N . TYR B 1 448 ? -27.088 -4.923 -38.850 1.00 22.76 448 TYR B N 1
ATOM 8409 C CA . TYR B 1 448 ? -25.743 -5.190 -39.352 1.00 20.97 448 TYR B CA 1
ATOM 8410 C C . TYR B 1 448 ? -24.858 -5.626 -38.190 1.00 20.90 448 TYR B C 1
ATOM 8411 O O . TYR B 1 448 ? -23.999 -6.499 -38.339 1.00 20.16 448 TYR B O 1
ATOM 8420 N N . PHE B 1 449 ? -25.080 -5.017 -37.031 1.00 19.41 449 PHE B N 1
ATOM 8421 C CA . PHE B 1 449 ? -24.306 -5.338 -35.841 1.00 18.36 449 PHE B CA 1
ATOM 8422 C C . PHE B 1 449 ? -24.928 -6.466 -35.029 1.00 19.33 449 PHE B C 1
ATOM 8423 O O . PHE B 1 449 ? -24.231 -7.387 -34.605 1.00 20.18 449 PHE B O 1
ATOM 8431 N N . THR B 1 450 ? -26.239 -6.411 -34.819 1.00 19.03 450 THR B N 1
ATOM 8432 C CA . THR B 1 450 ? -26.893 -7.435 -34.020 1.00 18.92 450 THR B CA 1
ATOM 8433 C C . THR B 1 450 ? -26.790 -8.835 -34.612 1.00 19.17 450 THR B C 1
ATOM 8434 O O . THR B 1 450 ? -26.610 -9.808 -33.885 1.00 21.90 450 THR B O 1
ATOM 8438 N N . SER B 1 451 ? -26.896 -8.938 -35.928 1.00 19.71 451 SER B N 1
ATOM 8439 C CA . SER B 1 451 ? -26.819 -10.232 -36.591 1.00 19.28 451 SER B CA 1
ATOM 8440 C C . SER B 1 451 ? -25.405 -10.806 -36.528 1.00 19.59 451 SER B C 1
ATOM 8441 O O . SER B 1 451 ? -25.185 -11.963 -36.874 1.00 19.89 451 SER B O 1
ATOM 8444 N N . ARG B 1 452 ? -24.447 -9.994 -36.093 1.00 19.22 452 ARG B N 1
ATOM 8445 C CA . ARG B 1 452 ? -23.063 -10.450 -35.976 1.00 19.13 452 ARG B CA 1
ATOM 8446 C C . ARG B 1 452 ? -22.690 -10.730 -34.518 1.00 19.01 452 ARG B C 1
ATOM 8447 O O . ARG B 1 452 ? -21.581 -11.172 -34.223 1.00 18.79 452 ARG B O 1
ATOM 8455 N N . GLY B 1 453 ? -23.625 -10.471 -33.605 1.00 19.16 453 GLY B N 1
ATOM 8456 C CA . GLY B 1 453 ? -23.363 -10.724 -32.201 1.00 20.00 453 GLY B CA 1
ATOM 8457 C C . GLY B 1 453 ? -23.052 -9.496 -31.369 1.00 19.50 453 GLY B C 1
ATOM 8458 O O . GLY B 1 453 ? -22.567 -9.611 -30.245 1.00 18.56 453 GLY B O 1
ATOM 8459 N N . ILE B 1 454 ? -23.326 -8.319 -31.915 1.00 19.76 454 ILE B N 1
ATOM 8460 C CA . ILE B 1 454 ? -23.076 -7.079 -31.194 1.00 19.87 454 ILE B CA 1
ATOM 8461 C C . ILE B 1 454 ? -24.406 -6.379 -30.918 1.00 19.69 454 ILE B C 1
ATOM 8462 O O . ILE B 1 454 ? -25.196 -6.131 -31.835 1.00 18.28 454 ILE B O 1
ATOM 8467 N N . GLY B 1 455 ? -24.656 -6.089 -29.645 1.00 18.61 455 GLY B N 1
ATOM 8468 C CA . GLY B 1 455 ? -25.893 -5.434 -29.265 1.00 17.79 455 GLY B CA 1
ATOM 8469 C C . GLY B 1 455 ? -25.901 -3.944 -29.545 1.00 17.94 455 GLY B C 1
ATOM 8470 O O . GLY B 1 455 ? -24.851 -3.315 -29.699 1.00 17.12 455 GLY B O 1
ATOM 8471 N N . VAL B 1 456 ? -27.100 -3.377 -29.612 1.00 18.13 456 VAL B N 1
ATOM 8472 C CA . VAL B 1 456 ? -27.257 -1.956 -29.875 1.00 18.19 456 VAL B CA 1
ATOM 8473 C C . VAL B 1 456 ? -28.191 -1.314 -28.859 1.00 18.96 456 VAL B C 1
ATOM 8474 O O . VAL B 1 456 ? -29.248 -1.856 -28.535 1.00 18.05 456 VAL B O 1
ATOM 8478 N N . ALA B 1 457 ? -27.783 -0.157 -28.354 1.00 18.34 457 ALA B N 1
ATOM 8479 C CA . ALA B 1 457 ? -28.586 0.590 -27.402 1.00 18.87 457 ALA B CA 1
ATOM 8480 C C . ALA B 1 457 ? -28.782 1.972 -28.015 1.00 18.81 457 ALA B C 1
ATOM 8481 O O . ALA B 1 457 ? -27.873 2.806 -27.981 1.00 19.90 457 ALA B O 1
ATOM 8483 N N . ASP B 1 458 ? -29.958 2.196 -28.593 1.00 17.53 458 ASP B N 1
ATOM 8484 C CA . ASP B 1 458 ? -30.290 3.472 -29.232 1.00 17.83 458 ASP B CA 1
ATOM 8485 C C . ASP B 1 458 ? -30.969 4.336 -28.167 1.00 19.74 458 ASP B C 1
ATOM 8486 O O . ASP B 1 458 ? -32.121 4.088 -27.797 1.00 18.77 458 ASP B O 1
ATOM 8491 N N . VAL B 1 459 ? -30.256 5.349 -27.682 1.00 18.52 459 VAL B N 1
ATOM 8492 C CA . VAL B 1 459 ? -30.766 6.205 -26.618 1.00 19.85 459 VAL B CA 1
ATOM 8493 C C . VAL B 1 459 ? -31.488 7.490 -27.011 1.00 21.40 459 VAL B C 1
ATOM 8494 O O . VAL B 1 459 ? -30.965 8.303 -27.769 1.00 22.90 459 VAL B O 1
ATOM 8498 N N . ASN B 1 460 ? -32.694 7.672 -26.486 1.00 21.56 460 ASN B N 1
ATOM 8499 C CA . ASN B 1 460 ? -33.440 8.900 -26.727 1.00 22.00 460 ASN B CA 1
ATOM 8500 C C . ASN B 1 460 ? -33.227 9.745 -25.472 1.00 22.85 460 ASN B C 1
ATOM 8501 O O . ASN B 1 460 ? -34.127 9.930 -24.641 1.00 22.29 460 ASN B O 1
ATOM 8506 N N . TYR B 1 461 ? -31.995 10.232 -25.349 1.00 22.20 461 TYR B N 1
ATOM 8507 C CA . TYR B 1 461 ? -31.551 11.033 -24.217 1.00 21.53 461 TYR B CA 1
ATOM 8508 C C . TYR B 1 461 ? -32.351 12.308 -23.980 1.00 22.51 461 TYR B C 1
ATOM 8509 O O . TYR B 1 461 ? -33.105 12.754 -24.851 1.00 21.01 461 TYR B O 1
ATOM 8518 N N . GLY B 1 462 ? -32.186 12.879 -22.787 1.00 23.01 462 GLY B N 1
ATOM 8519 C CA . GLY B 1 462 ? -32.878 14.110 -22.444 1.00 21.88 462 GLY B CA 1
ATOM 8520 C C . GLY B 1 462 ? -32.657 15.130 -23.543 1.00 23.35 462 GLY B C 1
ATOM 8521 O O . GLY B 1 462 ? -31.525 15.356 -23.973 1.00 21.86 462 GLY B O 1
ATOM 8522 N N . GLY B 1 463 ? -33.739 15.746 -24.007 1.00 23.50 463 GLY B N 1
ATOM 8523 C CA . GLY B 1 463 ? -33.628 16.714 -25.081 1.00 23.11 463 GLY B CA 1
ATOM 8524 C C . GLY B 1 463 ? -34.324 16.164 -26.310 1.00 24.33 463 GLY B C 1
ATOM 8525 O O . GLY B 1 463 ? -34.666 16.904 -27.242 1.00 23.75 463 GLY B O 1
ATOM 8526 N N . SER B 1 464 ? -34.541 14.852 -26.312 1.00 23.47 464 SER B N 1
ATOM 8527 C CA . SER B 1 464 ? -35.214 14.211 -27.431 1.00 24.12 464 SER B CA 1
ATOM 8528 C C . SER B 1 464 ? -36.657 14.689 -27.488 1.00 25.01 464 SER B C 1
ATOM 8529 O O . SER B 1 464 ? -37.196 15.193 -26.498 1.00 26.12 464 SER B O 1
ATOM 8532 N N . THR B 1 465 ? -37.274 14.536 -28.656 1.00 24.80 465 THR B N 1
ATOM 8533 C CA . THR B 1 465 ? -38.658 14.936 -28.840 1.00 23.56 465 THR B CA 1
ATOM 8534 C C . THR B 1 465 ? -39.543 13.710 -28.666 1.00 24.35 465 THR B C 1
ATOM 8535 O O . THR B 1 465 ? -39.047 12.607 -28.414 1.00 24.23 465 THR B O 1
ATOM 8539 N N . GLY B 1 466 ? -40.852 13.903 -28.797 1.00 24.39 466 GLY B N 1
ATOM 8540 C CA . GLY B 1 466 ? -41.781 12.800 -28.641 1.00 23.37 466 GLY B CA 1
ATOM 8541 C C . GLY B 1 466 ? -42.203 12.574 -27.197 1.00 24.51 466 GLY B C 1
ATOM 8542 O O . GLY B 1 466 ? -43.040 11.711 -26.920 1.00 22.66 466 GLY B O 1
ATOM 8543 N N . TYR B 1 467 ? -41.645 13.353 -26.272 1.00 23.58 467 TYR B N 1
ATOM 8544 C CA . TYR B 1 467 ? -41.981 13.178 -24.865 1.00 24.59 467 TYR B CA 1
ATOM 8545 C C . TYR B 1 467 ? -42.436 14.417 -24.090 1.00 24.49 467 TYR B C 1
ATOM 8546 O O . TYR B 1 467 ? -42.361 14.441 -22.859 1.00 24.83 467 TYR B O 1
ATOM 8555 N N . GLY B 1 468 ? -42.924 15.431 -24.799 1.00 23.51 468 GLY B N 1
ATOM 8556 C CA . GLY B 1 468 ? -43.391 16.635 -24.133 1.00 22.39 468 GLY B CA 1
ATOM 8557 C C . GLY B 1 468 ? -42.336 17.719 -24.082 1.00 23.76 468 GLY B C 1
ATOM 8558 O O . GLY B 1 468 ? -41.138 17.430 -24.098 1.00 24.35 468 GLY B O 1
ATOM 8559 N N . ARG B 1 469 ? -42.774 18.972 -24.011 1.00 23.30 469 ARG B N 1
ATOM 8560 C CA . ARG B 1 469 ? -41.835 20.083 -23.978 1.00 24.31 469 ARG B CA 1
ATOM 8561 C C . ARG B 1 469 ? -40.816 19.973 -22.846 1.00 23.63 469 ARG B C 1
ATOM 8562 O O . ARG B 1 469 ? -39.642 20.277 -23.037 1.00 25.12 469 ARG B O 1
ATOM 8570 N N . ALA B 1 470 ? -41.262 19.536 -21.673 1.00 23.72 470 ALA B N 1
ATOM 8571 C CA . ALA B 1 470 ? -40.375 19.411 -20.515 1.00 22.76 470 ALA B CA 1
ATOM 8572 C C . ALA B 1 470 ? -39.158 18.529 -20.787 1.00 20.95 470 ALA B C 1
ATOM 8573 O O . ALA B 1 470 ? -38.031 18.907 -20.474 1.00 20.89 470 ALA B O 1
ATOM 8575 N N . TYR B 1 471 ? -39.390 17.354 -21.360 1.00 20.53 471 TYR B N 1
ATOM 8576 C CA . TYR B 1 471 ? -38.305 16.421 -21.668 1.00 22.45 471 TYR B CA 1
ATOM 8577 C C . TYR B 1 471 ? -37.367 17.040 -22.704 1.00 22.43 471 TYR B C 1
ATOM 8578 O O . TYR B 1 471 ? -36.150 16.904 -22.621 1.00 21.94 471 TYR B O 1
ATOM 8587 N N . ARG B 1 472 ? -37.954 17.734 -23.672 1.00 23.04 472 ARG B N 1
ATOM 8588 C CA . ARG B 1 472 ? -37.194 18.387 -24.729 1.00 24.29 472 ARG B CA 1
ATOM 8589 C C . ARG B 1 472 ? -36.333 19.512 -24.140 1.00 24.10 472 ARG B C 1
ATOM 8590 O O . ARG B 1 472 ? -35.194 19.719 -24.561 1.00 21.73 472 ARG B O 1
ATOM 8598 N N . GLU B 1 473 ? -36.885 20.218 -23.155 1.00 24.84 473 GLU B N 1
ATOM 8599 C CA . GLU B 1 473 ? -36.200 21.331 -22.492 1.00 25.90 473 GLU B CA 1
ATOM 8600 C C . GLU B 1 473 ? -35.074 20.913 -21.540 1.00 26.33 473 GLU B C 1
ATOM 8601 O O . GLU B 1 473 ? -34.275 21.751 -21.116 1.00 26.36 473 GLU B O 1
ATOM 8607 N N . ARG B 1 474 ? -35.004 19.628 -21.204 1.00 26.69 474 ARG B N 1
ATOM 8608 C CA . ARG B 1 474 ? -33.963 19.141 -20.296 1.00 27.49 474 ARG B CA 1
ATOM 8609 C C . ARG B 1 474 ? -32.572 19.472 -20.806 1.00 27.25 474 ARG B C 1
ATOM 8610 O O . ARG B 1 474 ? -31.632 19.623 -20.024 1.00 25.44 474 ARG B O 1
ATOM 8618 N N . LEU B 1 475 ? -32.451 19.584 -22.125 1.00 26.33 475 LEU B N 1
ATOM 8619 C CA . LEU B 1 475 ? -31.166 19.851 -22.751 1.00 26.03 475 LEU B CA 1
ATOM 8620 C C . LEU B 1 475 ? -30.803 21.332 -22.864 1.00 27.95 475 LEU B C 1
ATOM 8621 O O . LEU B 1 475 ? -29.641 21.673 -23.110 1.00 27.54 475 LEU B O 1
ATOM 8626 N N . ARG B 1 476 ? -31.780 22.217 -22.675 1.00 28.31 476 ARG B N 1
ATOM 8627 C CA . ARG B 1 476 ? -31.495 23.645 -22.764 1.00 30.10 476 ARG B CA 1
ATOM 8628 C C . ARG B 1 476 ? -30.338 24.014 -21.836 1.00 30.14 476 ARG B C 1
ATOM 8629 O O . ARG B 1 476 ? -30.424 23.840 -20.620 1.00 31.34 476 ARG B O 1
ATOM 8637 N N . GLY B 1 477 ? -29.250 24.505 -22.422 1.00 29.30 477 GLY B N 1
ATOM 8638 C CA . GLY B 1 477 ? -28.093 24.903 -21.642 1.00 28.49 477 GLY B CA 1
ATOM 8639 C C . GLY B 1 477 ? -27.295 23.745 -21.076 1.00 29.35 477 GLY B C 1
ATOM 8640 O O . GLY B 1 477 ? -26.285 23.955 -20.406 1.00 29.62 477 GLY B O 1
ATOM 8641 N N . ARG B 1 478 ? -27.723 22.520 -21.365 1.00 29.49 478 ARG B N 1
ATOM 8642 C CA . ARG B 1 478 ? -27.049 21.339 -20.835 1.00 29.78 478 ARG B CA 1
ATOM 8643 C C . ARG B 1 478 ? -26.378 20.438 -21.868 1.00 28.74 478 ARG B C 1
ATOM 8644 O O . ARG B 1 478 ? -25.999 19.309 -21.550 1.00 27.93 478 ARG B O 1
ATOM 8652 N N . TRP B 1 479 ? -26.230 20.921 -23.098 1.00 27.71 479 TRP B N 1
ATOM 8653 C CA . TRP B 1 479 ? -25.599 20.117 -24.139 1.00 25.45 479 TRP B CA 1
ATOM 8654 C C . TRP B 1 479 ? -24.176 19.776 -23.723 1.00 26.09 479 TRP B C 1
ATOM 8655 O O . TRP B 1 479 ? -23.423 20.640 -23.274 1.00 28.03 479 TRP B O 1
ATOM 8666 N N . GLY B 1 480 ? -23.813 18.507 -23.868 1.00 26.17 480 GLY B N 1
ATOM 8667 C CA . GLY B 1 480 ? -22.487 18.071 -23.478 1.00 25.40 480 GLY B CA 1
ATOM 8668 C C . GLY B 1 480 ? -22.518 17.458 -22.089 1.00 26.24 480 GLY B C 1
ATOM 8669 O O . GLY B 1 480 ? -21.542 16.850 -21.649 1.00 26.26 480 GLY B O 1
ATOM 8670 N N . VAL B 1 481 ? -23.644 17.614 -21.399 1.00 26.34 481 VAL B N 1
ATOM 8671 C CA . VAL B 1 481 ? -23.807 17.071 -20.048 1.00 27.25 481 VAL B CA 1
ATOM 8672 C C . VAL B 1 481 ? -24.952 16.066 -20.006 1.00 26.33 481 VAL B C 1
ATOM 8673 O O . VAL B 1 481 ? -24.732 14.876 -19.778 1.00 27.02 481 VAL B O 1
ATOM 8677 N N . VAL B 1 482 ? -26.174 16.544 -20.227 1.00 26.26 482 VAL B N 1
ATOM 8678 C CA . VAL B 1 482 ? -27.341 15.668 -20.208 1.00 24.87 482 VAL B CA 1
ATOM 8679 C C . VAL B 1 482 ? -27.281 14.572 -21.273 1.00 25.33 482 VAL B C 1
ATOM 8680 O O . VAL B 1 482 ? -27.552 13.402 -20.981 1.00 24.44 482 VAL B O 1
ATOM 8684 N N . ASP B 1 483 ? -26.937 14.940 -22.505 1.00 23.06 483 ASP B N 1
ATOM 8685 C CA . ASP B 1 483 ? -26.859 13.946 -23.573 1.00 22.31 483 ASP B CA 1
ATOM 8686 C C . ASP B 1 483 ? -25.783 12.905 -23.265 1.00 21.90 483 ASP B C 1
ATOM 8687 O O . ASP B 1 483 ? -25.998 11.701 -23.440 1.00 20.83 483 ASP B O 1
ATOM 8692 N N . VAL B 1 484 ? -24.631 13.369 -22.790 1.00 19.63 484 VAL B N 1
ATOM 8693 C CA . VAL B 1 484 ? -23.538 12.470 -22.449 1.00 20.45 484 VAL B CA 1
ATOM 8694 C C . VAL B 1 484 ? -23.867 11.596 -21.235 1.00 21.10 484 VAL B C 1
ATOM 8695 O O . VAL B 1 484 ? -23.617 10.394 -21.254 1.00 21.28 484 VAL B O 1
ATOM 8699 N N . GLU B 1 485 ? -24.431 12.193 -20.189 1.00 20.44 485 GLU B N 1
ATOM 8700 C CA . GLU B 1 485 ? -24.769 11.443 -18.979 1.00 25.01 485 GLU B CA 1
ATOM 8701 C C . GLU B 1 485 ? -25.882 10.417 -19.184 1.00 24.40 485 GLU B C 1
ATOM 8702 O O . GLU B 1 485 ? -25.861 9.348 -18.576 1.00 26.33 485 GLU B O 1
ATOM 8708 N N . ASP B 1 486 ? -26.851 10.735 -20.035 1.00 22.91 486 ASP B N 1
ATOM 8709 C CA . ASP B 1 486 ? -27.951 9.815 -20.296 1.00 21.19 486 ASP B CA 1
ATOM 8710 C C . ASP B 1 486 ? -27.489 8.580 -21.070 1.00 21.60 486 ASP B C 1
ATOM 8711 O O . ASP B 1 486 ? -27.904 7.460 -20.771 1.00 20.28 486 ASP B O 1
ATOM 8716 N N . CYS B 1 487 ? -26.640 8.778 -22.071 1.00 21.28 487 CYS B N 1
ATOM 8717 C CA . CYS B 1 487 ? -26.143 7.647 -22.843 1.00 21.64 487 CYS B CA 1
ATOM 8718 C C . CYS B 1 487 ? -25.248 6.793 -21.943 1.00 20.99 487 CYS B C 1
ATOM 8719 O O . CYS B 1 487 ? -25.314 5.562 -21.974 1.00 21.55 487 CYS B O 1
ATOM 8722 N N . ALA B 1 488 ? -24.421 7.449 -21.133 1.00 19.48 488 ALA B N 1
ATOM 8723 C CA . ALA B 1 488 ? -23.529 6.733 -20.220 1.00 20.06 488 ALA B CA 1
ATOM 8724 C C . ALA B 1 488 ? -24.337 5.954 -19.175 1.00 20.28 488 ALA B C 1
ATOM 8725 O O . ALA B 1 488 ? -23.946 4.858 -18.771 1.00 22.26 488 ALA B O 1
ATOM 8727 N N . ALA B 1 489 ? -25.463 6.516 -18.746 1.00 18.95 489 ALA B N 1
ATOM 8728 C CA . ALA B 1 489 ? -26.305 5.853 -17.749 1.00 20.59 489 ALA B CA 1
ATOM 8729 C C . ALA B 1 489 ? -26.890 4.566 -18.321 1.00 20.88 489 ALA B C 1
ATOM 8730 O O . ALA B 1 489 ? -26.957 3.544 -17.637 1.00 21.55 489 ALA B O 1
ATOM 8732 N N . VAL B 1 490 ? -27.319 4.612 -19.578 1.00 19.02 490 VAL B N 1
ATOM 8733 C CA . VAL B 1 490 ? -27.878 3.424 -20.202 1.00 19.72 490 VAL B CA 1
ATOM 8734 C C . VAL B 1 490 ? -26.767 2.399 -20.405 1.00 20.67 490 VAL B C 1
ATOM 8735 O O . VAL B 1 490 ? -26.951 1.212 -20.147 1.00 22.31 490 VAL B O 1
ATOM 8739 N N . ALA B 1 491 ? -25.606 2.866 -20.848 1.00 21.21 491 ALA B N 1
ATOM 8740 C CA . ALA B 1 491 ? -24.471 1.984 -21.080 1.00 22.49 491 ALA B CA 1
ATOM 8741 C C . ALA B 1 491 ? -24.052 1.259 -19.798 1.00 23.12 491 ALA B C 1
ATOM 8742 O O . ALA B 1 491 ? -23.892 0.036 -19.789 1.00 23.05 491 ALA B O 1
ATOM 8744 N N . THR B 1 492 ? -23.869 2.011 -18.716 1.00 21.96 492 THR B N 1
ATOM 8745 C CA . THR B 1 492 ? -23.454 1.403 -17.457 1.00 23.14 492 THR B CA 1
ATOM 8746 C C . THR B 1 492 ? -24.556 0.544 -16.844 1.00 21.44 492 THR B C 1
ATOM 8747 O O . THR B 1 492 ? -24.274 -0.441 -16.167 1.00 21.64 492 THR B O 1
ATOM 8751 N N . ALA B 1 493 ? -25.811 0.910 -17.078 1.00 19.74 493 ALA B N 1
ATOM 8752 C CA . ALA B 1 493 ? -26.914 0.114 -16.551 1.00 21.36 493 ALA B CA 1
ATOM 8753 C C . ALA B 1 493 ? -26.900 -1.253 -17.236 1.00 20.13 493 ALA B C 1
ATOM 8754 O O . ALA B 1 493 ? -27.135 -2.281 -16.600 1.00 18.79 493 ALA B O 1
ATOM 8756 N N . LEU B 1 494 ? -26.624 -1.264 -18.536 1.00 20.78 494 LEU B N 1
ATOM 8757 C CA . LEU B 1 494 ? -26.580 -2.519 -19.280 1.00 20.73 494 LEU B CA 1
ATOM 8758 C C . LEU B 1 494 ? -25.452 -3.386 -18.736 1.00 20.71 494 LEU B C 1
ATOM 8759 O O . LEU B 1 494 ? -25.570 -4.613 -18.671 1.00 20.51 494 LEU B O 1
ATOM 8764 N N . ALA B 1 495 ? -24.363 -2.740 -18.341 1.00 19.06 495 ALA B N 1
ATOM 8765 C CA . ALA B 1 495 ? -23.213 -3.450 -17.794 1.00 22.27 495 ALA B CA 1
ATOM 8766 C C . ALA B 1 495 ? -23.521 -4.021 -16.411 1.00 22.59 495 ALA B C 1
ATOM 8767 O O . ALA B 1 495 ? -23.290 -5.199 -16.155 1.00 22.06 495 ALA B O 1
ATOM 8769 N N . GLU B 1 496 ? -24.050 -3.185 -15.525 1.00 23.62 496 GLU B N 1
ATOM 8770 C CA . GLU B 1 496 ? -24.361 -3.617 -14.166 1.00 23.30 496 GLU B CA 1
ATOM 8771 C C . GLU B 1 496 ? -25.421 -4.713 -14.086 1.00 22.11 496 GLU B C 1
ATOM 8772 O O . GLU B 1 496 ? -25.334 -5.594 -13.230 1.00 20.80 496 GLU B O 1
ATOM 8778 N N . GLU B 1 497 ? -26.406 -4.674 -14.980 1.00 19.33 497 GLU B N 1
ATOM 8779 C CA . GLU B 1 497 ? -27.467 -5.678 -14.970 1.00 18.58 497 GLU B CA 1
ATOM 8780 C C . GLU B 1 497 ? -27.035 -6.984 -15.625 1.00 17.94 497 GLU B C 1
ATOM 8781 O O . GLU B 1 497 ? -27.792 -7.960 -15.629 1.00 16.13 497 GLU B O 1
ATOM 8787 N N . GLY B 1 498 ? -25.827 -6.997 -16.186 1.00 15.95 498 GLY B N 1
ATOM 8788 C CA . GLY B 1 498 ? -25.317 -8.199 -16.822 1.00 16.92 498 GLY B CA 1
ATOM 8789 C C . GLY B 1 498 ? -25.693 -8.408 -18.281 1.00 19.50 498 GLY B C 1
ATOM 8790 O O . GLY B 1 498 ? -25.419 -9.469 -18.845 1.00 21.30 498 GLY B O 1
ATOM 8791 N N . THR B 1 499 ? -26.310 -7.407 -18.903 1.00 19.41 499 THR B N 1
ATOM 8792 C CA . THR B 1 499 ? -26.712 -7.517 -20.304 1.00 19.83 499 THR B CA 1
ATOM 8793 C C . THR B 1 499 ? -25.540 -7.334 -21.280 1.00 19.87 499 THR B C 1
ATOM 8794 O O . THR B 1 499 ? -25.391 -8.102 -22.233 1.00 19.83 499 THR B O 1
ATOM 8798 N N . ALA B 1 500 ? -24.707 -6.328 -21.026 1.00 19.66 500 ALA B N 1
ATOM 8799 C CA . ALA B 1 500 ? -23.570 -6.024 -21.893 1.00 21.19 500 ALA B CA 1
ATOM 8800 C C . ALA B 1 500 ? -22.201 -6.171 -21.223 1.00 21.94 500 ALA B C 1
ATOM 8801 O O . ALA B 1 500 ? -22.084 -6.090 -19.999 1.00 21.53 500 ALA B O 1
ATOM 8803 N N . ASP B 1 501 ? -21.170 -6.383 -22.043 1.00 21.19 501 ASP B N 1
ATOM 8804 C CA . ASP B 1 501 ? -19.797 -6.517 -21.560 1.00 21.18 501 ASP B CA 1
ATOM 8805 C C . ASP B 1 501 ? -19.288 -5.120 -21.205 1.00 21.69 501 ASP B C 1
ATOM 8806 O O . ASP B 1 501 ? -19.054 -4.300 -22.090 1.00 19.77 501 ASP B O 1
ATOM 8811 N N . ARG B 1 502 ? -19.104 -4.859 -19.915 1.00 21.39 502 ARG B N 1
ATOM 8812 C CA . ARG B 1 502 ? -18.640 -3.556 -19.441 1.00 22.96 502 ARG B CA 1
ATOM 8813 C C . ARG B 1 502 ? -17.336 -3.087 -20.095 1.00 21.48 502 ARG B C 1
ATOM 8814 O O . ARG B 1 502 ? -17.103 -1.885 -20.244 1.00 19.79 502 ARG B O 1
ATOM 8822 N N . ALA B 1 503 ? -16.490 -4.034 -20.486 1.00 20.60 503 ALA B N 1
ATOM 8823 C CA . ALA B 1 503 ? -15.206 -3.697 -21.094 1.00 20.76 503 ALA B CA 1
ATOM 8824 C C . ALA B 1 503 ? -15.273 -3.560 -22.605 1.00 20.94 503 ALA B C 1
ATOM 8825 O O . ALA B 1 503 ? -14.275 -3.231 -23.251 1.00 20.92 503 ALA B O 1
ATOM 8827 N N . ARG B 1 504 ? -16.443 -3.814 -23.176 1.00 21.85 504 ARG B N 1
ATOM 8828 C CA . ARG B 1 504 ? -16.579 -3.723 -24.619 1.00 21.26 504 ARG B CA 1
ATOM 8829 C C . ARG B 1 504 ? -17.809 -2.947 -25.057 1.00 21.04 504 ARG B C 1
ATOM 8830 O O . ARG B 1 504 ? -18.684 -3.466 -25.755 1.00 21.09 504 ARG B O 1
ATOM 8838 N N . LEU B 1 505 ? -17.862 -1.688 -24.639 1.00 19.59 505 LEU B N 1
ATOM 8839 C CA . LEU B 1 505 ? -18.966 -0.811 -24.996 1.00 20.71 505 LEU B CA 1
ATOM 8840 C C . LEU B 1 505 ? -18.424 0.239 -25.948 1.00 20.10 505 LEU B C 1
ATOM 8841 O O . LEU B 1 505 ? -17.345 0.780 -25.732 1.00 22.07 505 LEU B O 1
ATOM 8846 N N . ALA B 1 506 ? -19.164 0.522 -27.011 1.00 21.44 506 ALA B N 1
ATOM 8847 C CA . ALA B 1 506 ? -18.732 1.536 -27.963 1.00 21.31 506 ALA B CA 1
ATOM 8848 C C . ALA B 1 506 ? -19.779 2.636 -27.967 1.00 22.01 506 ALA B C 1
ATOM 8849 O O . ALA B 1 506 ? -20.939 2.391 -27.634 1.00 23.32 506 ALA B O 1
ATOM 8851 N N . VAL B 1 507 ? -19.371 3.851 -28.310 1.00 20.65 507 VAL B N 1
ATOM 8852 C CA . VAL B 1 507 ? -20.309 4.963 -28.393 1.00 19.80 507 VAL B CA 1
ATOM 8853 C C . VAL B 1 507 ? -20.222 5.481 -29.833 1.00 21.22 507 VAL B C 1
ATOM 8854 O O . VAL B 1 507 ? -19.137 5.512 -30.418 1.00 19.26 507 VAL B O 1
ATOM 8858 N N . ARG B 1 508 ? -21.358 5.837 -30.425 1.00 19.67 508 ARG B N 1
ATOM 8859 C CA . ARG B 1 508 ? -21.342 6.347 -31.789 1.00 20.75 508 ARG B CA 1
ATOM 8860 C C . ARG B 1 508 ? -22.526 7.248 -32.090 1.00 20.96 508 ARG B C 1
ATOM 8861 O O . ARG B 1 508 ? -23.581 7.154 -31.459 1.00 20.92 508 ARG B O 1
ATOM 8869 N N . GLY B 1 509 ? -22.334 8.134 -33.056 1.00 21.53 509 GLY B N 1
ATOM 8870 C CA . GLY B 1 509 ? -23.394 9.046 -33.438 1.00 21.34 509 GLY B CA 1
ATOM 8871 C C . GLY B 1 509 ? -22.908 10.001 -34.503 1.00 21.61 509 GLY B C 1
ATOM 8872 O O . GLY B 1 509 ? -21.702 10.199 -34.662 1.00 22.37 509 GLY B O 1
ATOM 8873 N N . GLY B 1 510 ? -23.845 10.581 -35.243 1.00 21.27 510 GLY B N 1
ATOM 8874 C CA . GLY B 1 510 ? -23.492 11.524 -36.283 1.00 18.77 510 GLY B CA 1
ATOM 8875 C C . GLY B 1 510 ? -24.074 12.888 -35.971 1.00 20.33 510 GLY B C 1
ATOM 8876 O O . GLY B 1 510 ? -25.101 12.999 -35.287 1.00 19.79 510 GLY B O 1
ATOM 8877 N N . ALA B 1 511 ? -23.423 13.930 -36.476 1.00 18.71 511 ALA B N 1
ATOM 8878 C CA . ALA B 1 511 ? -23.876 15.293 -36.252 1.00 18.92 511 ALA B CA 1
ATOM 8879 C C . ALA B 1 511 ? -23.925 15.552 -34.749 1.00 19.53 511 ALA B C 1
ATOM 8880 O O . ALA B 1 511 ? -22.906 15.431 -34.066 1.00 19.78 511 ALA B O 1
ATOM 8882 N N . ALA B 1 512 ? -25.099 15.905 -34.229 1.00 19.19 512 ALA B N 1
ATOM 8883 C CA . ALA B 1 512 ? -25.223 16.152 -32.800 1.00 19.27 512 ALA B CA 1
ATOM 8884 C C . ALA B 1 512 ? -24.760 14.890 -32.065 1.00 20.38 512 ALA B C 1
ATOM 8885 O O . ALA B 1 512 ? -24.134 14.962 -30.998 1.00 21.31 512 ALA B O 1
ATOM 8887 N N . GLY B 1 513 ? -25.061 13.734 -32.653 1.00 18.37 513 GLY B N 1
ATOM 8888 C CA . GLY B 1 513 ? -24.665 12.473 -32.055 1.00 17.85 513 GLY B CA 1
ATOM 8889 C C . GLY B 1 513 ? -23.159 12.299 -32.059 1.00 18.51 513 GLY B C 1
ATOM 8890 O O . GLY B 1 513 ? -22.613 11.611 -31.199 1.00 18.05 513 GLY B O 1
ATOM 8891 N N . GLY B 1 514 ? -22.492 12.907 -33.041 1.00 20.39 514 GLY B N 1
ATOM 8892 C CA . GLY B 1 514 ? -21.042 12.829 -33.130 1.00 18.94 514 GLY B CA 1
ATOM 8893 C C . GLY B 1 514 ? -20.460 13.652 -31.998 1.00 19.43 514 GLY B C 1
ATOM 8894 O O . GLY B 1 514 ? -19.444 13.290 -31.402 1.00 20.60 514 GLY B O 1
ATOM 8895 N N . TRP B 1 515 ? -21.107 14.776 -31.706 1.00 19.49 515 TRP B N 1
ATOM 8896 C CA . TRP B 1 515 ? -20.686 15.632 -30.605 1.00 19.61 515 TRP B CA 1
ATOM 8897 C C . TRP B 1 515 ? -20.822 14.841 -29.305 1.00 20.50 515 TRP B C 1
ATOM 8898 O O . TRP B 1 515 ? -19.944 14.895 -28.445 1.00 20.93 515 TRP B O 1
ATOM 8909 N N . THR B 1 516 ? -21.929 14.109 -29.161 1.00 20.33 516 THR B N 1
ATOM 8910 C CA . THR B 1 516 ? -22.156 13.327 -27.947 1.00 21.20 516 THR B CA 1
ATOM 8911 C C . THR B 1 516 ? -21.125 12.212 -27.818 1.00 22.26 516 THR B C 1
ATOM 8912 O O . THR B 1 516 ? -20.591 11.970 -26.732 1.00 21.32 516 THR B O 1
ATOM 8916 N N . ALA B 1 517 ? -20.852 11.538 -28.932 1.00 22.96 517 ALA B N 1
ATOM 8917 C CA . ALA B 1 517 ? -19.890 10.445 -28.960 1.00 24.58 517 ALA B CA 1
ATOM 8918 C C . ALA B 1 517 ? -18.493 10.956 -28.602 1.00 25.80 517 ALA B C 1
ATOM 8919 O O . ALA B 1 517 ? -17.816 10.381 -27.749 1.00 27.17 517 ALA B O 1
ATOM 8921 N N . ALA B 1 518 ? -18.061 12.031 -29.253 1.00 24.48 518 ALA B N 1
ATOM 8922 C CA . ALA B 1 518 ? -16.750 12.598 -28.963 1.00 24.61 518 ALA B CA 1
ATOM 8923 C C . ALA B 1 518 ? -16.715 13.135 -27.527 1.00 25.26 518 ALA B C 1
ATOM 8924 O O . ALA B 1 518 ? -15.744 12.904 -26.801 1.00 25.78 518 ALA B O 1
ATOM 8926 N N . SER B 1 519 ? -17.766 13.848 -27.117 1.00 24.22 519 SER B N 1
ATOM 8927 C CA . SER B 1 519 ? -17.828 14.384 -25.756 1.00 25.67 519 SER B CA 1
ATOM 8928 C C . SER B 1 519 ? -17.686 13.245 -24.752 1.00 25.78 519 SER B C 1
ATOM 8929 O O . SER B 1 519 ? -17.014 13.388 -23.729 1.00 26.64 519 SER B O 1
ATOM 8932 N N . SER B 1 520 ? -18.324 12.118 -25.059 1.00 25.00 520 SER B N 1
ATOM 8933 C CA . SER B 1 520 ? -18.287 10.933 -24.205 1.00 23.10 520 SER B CA 1
ATOM 8934 C C . SER B 1 520 ? -16.880 10.363 -24.095 1.00 23.61 520 SER B C 1
ATOM 8935 O O . SER B 1 520 ? -16.460 9.938 -23.020 1.00 21.72 520 SER B O 1
ATOM 8938 N N . LEU B 1 521 ? -16.157 10.345 -25.212 1.00 24.27 521 LEU B N 1
ATOM 8939 C CA . LEU B 1 521 ? -14.793 9.834 -25.221 1.00 25.05 521 LEU B CA 1
ATOM 8940 C C . LEU B 1 521 ? -13.859 10.772 -24.464 1.00 26.64 521 LEU B C 1
ATOM 8941 O O . LEU B 1 521 ? -12.865 10.339 -23.884 1.00 26.77 521 LEU B O 1
ATOM 8946 N N . VAL B 1 522 ? -14.188 12.058 -24.474 1.00 27.58 522 VAL B N 1
ATOM 8947 C CA . VAL B 1 522 ? -13.372 13.059 -23.805 1.00 29.71 522 VAL B CA 1
ATOM 8948 C C . VAL B 1 522 ? -13.685 13.267 -22.323 1.00 29.90 522 VAL B C 1
ATOM 8949 O O . VAL B 1 522 ? -12.775 13.484 -21.524 1.00 30.06 522 VAL B O 1
ATOM 8953 N N . SER B 1 523 ? -14.959 13.197 -21.950 1.00 29.68 523 SER B N 1
ATOM 8954 C CA . SER B 1 523 ? -15.321 13.428 -20.557 1.00 31.04 523 SER B CA 1
ATOM 8955 C C . SER B 1 523 ? -15.694 12.207 -19.715 1.00 29.93 523 SER B C 1
ATOM 8956 O O . SER B 1 523 ? -16.073 12.359 -18.558 1.00 29.87 523 SER B O 1
ATOM 8959 N N . THR B 1 524 ? -15.604 11.005 -20.277 1.00 27.93 524 THR B N 1
ATOM 8960 C CA . THR B 1 524 ? -15.917 9.805 -19.503 1.00 28.04 524 THR B CA 1
ATOM 8961 C C . THR B 1 524 ? -14.924 8.703 -19.848 1.00 28.11 524 THR B C 1
ATOM 8962 O O . THR B 1 524 ? -14.130 8.843 -20.780 1.00 27.38 524 THR B O 1
ATOM 8966 N N . ASP B 1 525 ? -14.963 7.612 -19.090 1.00 28.31 525 ASP B N 1
ATOM 8967 C CA . ASP B 1 525 ? -14.074 6.485 -19.347 1.00 30.80 525 ASP B CA 1
ATOM 8968 C C . ASP B 1 525 ? -14.921 5.216 -19.438 1.00 28.88 525 ASP B C 1
ATOM 8969 O O . ASP B 1 525 ? -14.472 4.117 -19.120 1.00 29.92 525 ASP B O 1
ATOM 8974 N N . VAL B 1 526 ? -16.153 5.386 -19.890 1.00 27.18 526 VAL B N 1
ATOM 8975 C CA . VAL B 1 526 ? -17.094 4.286 -20.023 1.00 25.72 526 VAL B CA 1
ATOM 8976 C C . VAL B 1 526 ? -16.901 3.441 -21.280 1.00 24.85 526 VAL B C 1
ATOM 8977 O O . VAL B 1 526 ? -17.076 2.221 -21.249 1.00 23.89 526 VAL B O 1
ATOM 8981 N N . TYR B 1 527 ? -16.529 4.086 -22.380 1.00 23.19 527 TYR B N 1
ATOM 8982 C CA . TYR B 1 527 ? -16.392 3.385 -23.651 1.00 22.71 527 TYR B CA 1
ATOM 8983 C C . TYR B 1 527 ? -15.001 2.930 -24.054 1.00 23.26 527 TYR B C 1
ATOM 8984 O O . TYR B 1 527 ? -14.006 3.614 -23.803 1.00 24.70 527 TYR B O 1
ATOM 8993 N N . ALA B 1 528 ? -14.950 1.763 -24.692 1.00 21.73 528 ALA B N 1
ATOM 8994 C CA . ALA B 1 528 ? -13.695 1.186 -25.153 1.00 22.74 528 ALA B CA 1
ATOM 8995 C C . ALA B 1 528 ? -13.269 1.795 -26.492 1.00 23.23 528 ALA B C 1
ATOM 8996 O O . ALA B 1 528 ? -12.130 1.625 -26.929 1.00 23.84 528 ALA B O 1
ATOM 8998 N N . CYS B 1 529 ? -14.190 2.497 -27.143 1.00 24.13 529 CYS B N 1
ATOM 8999 C CA . CYS B 1 529 ? -13.902 3.138 -28.426 1.00 24.03 529 CYS B CA 1
ATOM 9000 C C . CYS B 1 529 ? -15.124 3.892 -28.914 1.00 23.56 529 CYS B C 1
ATOM 9001 O O . CYS B 1 529 ? -16.183 3.830 -28.297 1.00 24.69 529 CYS B O 1
ATOM 9004 N N . GLY B 1 530 ? -14.978 4.605 -30.022 1.00 23.42 530 GLY B N 1
ATOM 9005 C CA . GLY B 1 530 ? -16.102 5.351 -30.542 1.00 22.25 530 GLY B CA 1
ATOM 9006 C C . GLY B 1 530 ? -16.004 5.722 -32.003 1.00 21.79 530 GLY B C 1
ATOM 9007 O O . GLY B 1 530 ? -14.914 5.839 -32.563 1.00 21.07 530 GLY B O 1
ATOM 9008 N N . THR B 1 531 ? -17.161 5.900 -32.625 1.00 21.16 531 THR B N 1
ATOM 9009 C CA . THR B 1 531 ? -17.223 6.287 -34.020 1.00 20.91 531 THR B CA 1
ATOM 9010 C C . THR B 1 531 ? -17.942 7.631 -34.061 1.00 21.18 531 THR B C 1
ATOM 9011 O O . THR B 1 531 ? -19.062 7.769 -33.565 1.00 20.35 531 THR B O 1
ATOM 9015 N N . VAL B 1 532 ? -17.282 8.624 -34.643 1.00 20.36 532 VAL B N 1
ATOM 9016 C CA . VAL B 1 532 ? -17.833 9.968 -34.714 1.00 19.87 532 VAL B CA 1
ATOM 9017 C C . VAL B 1 532 ? -18.049 10.400 -36.162 1.00 21.17 532 VAL B C 1
ATOM 9018 O O . VAL B 1 532 ? -17.085 10.501 -36.934 1.00 22.04 532 VAL B O 1
ATOM 9022 N N . LEU B 1 533 ? -19.307 10.650 -36.530 1.00 19.53 533 LEU B N 1
ATOM 9023 C CA . LEU B 1 533 ? -19.632 11.076 -37.890 1.00 19.87 533 LEU B CA 1
ATOM 9024 C C . LEU B 1 533 ? -20.021 12.556 -37.983 1.00 19.95 533 LEU B C 1
ATOM 9025 O O . LEU B 1 533 ? -20.883 13.029 -37.237 1.00 18.59 533 LEU B O 1
ATOM 9030 N N . TYR B 1 534 ? -19.372 13.269 -38.905 1.00 19.27 534 TYR B N 1
ATOM 9031 C CA . TYR B 1 534 ? -19.621 14.693 -39.141 1.00 21.34 534 TYR B CA 1
ATOM 9032 C C . TYR B 1 534 ? -20.196 15.377 -37.910 1.00 20.57 534 TYR B C 1
ATOM 9033 O O . TYR B 1 534 ? -21.359 15.767 -37.886 1.00 21.78 534 TYR B O 1
ATOM 9042 N N . PRO B 1 535 ? -19.364 15.550 -36.874 1.00 21.20 535 PRO B N 1
ATOM 9043 C CA . PRO B 1 535 ? -19.715 16.165 -35.593 1.00 20.82 535 PRO B CA 1
ATOM 9044 C C . PRO B 1 535 ? -19.424 17.642 -35.412 1.00 23.39 535 PRO B C 1
ATOM 9045 O O . PRO B 1 535 ? -18.852 18.303 -36.274 1.00 22.90 535 PRO B O 1
ATOM 9049 N N . VAL B 1 536 ? -19.839 18.136 -34.250 1.00 24.61 536 VAL B N 1
ATOM 9050 C CA . VAL B 1 536 ? -19.572 19.499 -33.832 1.00 26.25 536 VAL B CA 1
ATOM 9051 C C . VAL B 1 536 ? -18.516 19.263 -32.753 1.00 28.77 536 VAL B C 1
ATOM 9052 O O . VAL B 1 536 ? -18.794 18.616 -31.740 1.00 29.05 536 VAL B O 1
ATOM 9056 N N . LEU B 1 537 ? -17.305 19.759 -32.977 1.00 29.37 537 LEU B N 1
ATOM 9057 C CA . LEU B 1 537 ? -16.221 19.566 -32.023 1.00 30.97 537 LEU B CA 1
ATOM 9058 C C . LEU B 1 537 ? -15.642 20.889 -31.546 1.00 32.09 537 LEU B C 1
ATOM 9059 O O . LEU B 1 537 ? -15.159 20.999 -30.417 1.00 33.18 537 LEU B O 1
ATOM 9064 N N . ASP B 1 538 ? -15.695 21.884 -32.424 1.00 33.65 538 ASP B N 1
ATOM 9065 C CA . ASP B 1 538 ? -15.162 23.216 -32.161 1.00 34.33 538 ASP B CA 1
ATOM 9066 C C . ASP B 1 538 ? -16.315 24.206 -32.035 1.00 34.75 538 ASP B C 1
ATOM 9067 O O . ASP B 1 538 ? -16.864 24.660 -33.041 1.00 34.56 538 ASP B O 1
ATOM 9072 N N . LEU B 1 539 ? -16.676 24.537 -30.796 1.00 35.28 539 LEU B N 1
ATOM 9073 C CA . LEU B 1 539 ? -17.782 25.455 -30.530 1.00 35.53 539 LEU B CA 1
ATOM 9074 C C . LEU B 1 539 ? -17.509 26.908 -30.908 1.00 35.29 539 LEU B C 1
ATOM 9075 O O . LEU B 1 539 ? -18.367 27.569 -31.488 1.00 34.15 539 LEU B O 1
ATOM 9080 N N . LEU B 1 540 ? -16.324 27.410 -30.578 1.00 36.07 540 LEU B N 1
ATOM 9081 C CA . LEU B 1 540 ? -15.982 28.789 -30.918 1.00 36.67 540 LEU B CA 1
ATOM 9082 C C . LEU B 1 540 ? -16.017 28.982 -32.433 1.00 35.55 540 LEU B C 1
ATOM 9083 O O . LEU B 1 540 ? -16.519 29.990 -32.929 1.00 36.21 540 LEU B O 1
ATOM 9088 N N . GLY B 1 541 ? -15.487 28.009 -33.166 1.00 35.68 541 GLY B N 1
ATOM 9089 C CA . GLY B 1 541 ? -15.485 28.102 -34.615 1.00 34.42 541 GLY B CA 1
ATOM 9090 C C . GLY B 1 541 ? -16.889 27.978 -35.184 1.00 35.64 541 GLY B C 1
ATOM 9091 O O . GLY B 1 541 ? -17.245 28.658 -36.149 1.00 33.92 541 GLY B O 1
ATOM 9092 N N . TRP B 1 542 ? -17.692 27.108 -34.575 1.00 34.90 542 TRP B N 1
ATOM 9093 C CA . TRP B 1 542 ? -19.062 26.881 -35.016 1.00 34.53 542 TRP B CA 1
ATOM 9094 C C . TRP B 1 542 ? -19.904 28.132 -34.804 1.00 34.89 542 TRP B C 1
ATOM 9095 O O . TRP B 1 542 ? -20.705 28.503 -35.660 1.00 34.67 542 TRP B O 1
ATOM 9106 N N . ALA B 1 543 ? -19.716 28.775 -33.656 1.00 34.97 543 ALA B N 1
ATOM 9107 C CA . ALA B 1 543 ? -20.461 29.984 -33.317 1.00 36.66 543 ALA B CA 1
ATOM 9108 C C . ALA B 1 543 ? -19.996 31.181 -34.141 1.00 37.42 543 ALA B C 1
ATOM 9109 O O . ALA B 1 543 ? -20.738 32.145 -34.326 1.00 37.67 543 ALA B O 1
ATOM 9111 N N . ASP B 1 544 ? -18.764 31.105 -34.635 1.00 38.12 544 ASP B N 1
ATOM 9112 C CA . ASP B 1 544 ? -18.173 32.181 -35.422 1.00 39.66 544 ASP B CA 1
ATOM 9113 C C . ASP B 1 544 ? -18.332 31.961 -36.930 1.00 38.78 544 ASP B C 1
ATOM 9114 O O . ASP B 1 544 ? -17.347 31.753 -37.642 1.00 38.91 544 ASP B O 1
ATOM 9119 N N . GLY B 1 545 ? -19.576 32.011 -37.403 1.00 36.94 545 GLY B N 1
ATOM 9120 C CA . GLY B 1 545 ? -19.857 31.808 -38.816 1.00 34.58 545 GLY B CA 1
ATOM 9121 C C . GLY B 1 545 ? -19.470 30.418 -39.296 1.00 34.20 545 GLY B C 1
ATOM 9122 O O . GLY B 1 545 ? -19.298 30.196 -40.499 1.00 33.15 545 GLY B O 1
ATOM 9123 N N . GLY B 1 546 ? -19.348 29.482 -38.355 1.00 32.35 546 GLY B N 1
ATOM 9124 C CA . GLY B 1 546 ? -18.956 28.121 -38.687 1.00 31.13 546 GLY B CA 1
ATOM 9125 C C . GLY B 1 546 ? -20.039 27.120 -39.068 1.00 30.78 546 GLY B C 1
ATOM 9126 O O . GLY B 1 546 ? -19.761 25.925 -39.158 1.00 32.17 546 GLY B O 1
ATOM 9127 N N . THR B 1 547 ? -21.268 27.579 -39.287 1.00 28.71 547 THR B N 1
ATOM 9128 C CA . THR B 1 547 ? -22.345 26.671 -39.674 1.00 26.87 547 THR B CA 1
ATOM 9129 C C . THR B 1 547 ? -23.400 27.412 -40.482 1.00 25.29 547 THR B C 1
ATOM 9130 O O . THR B 1 547 ? -23.335 28.632 -40.617 1.00 26.10 547 THR B O 1
ATOM 9134 N N . HIS B 1 548 ? -24.369 26.676 -41.018 1.00 24.32 548 HIS B N 1
ATOM 9135 C CA . HIS B 1 548 ? -25.417 27.296 -41.808 1.00 22.73 548 HIS B CA 1
ATOM 9136 C C . HIS B 1 548 ? -26.322 28.162 -40.938 1.00 23.64 548 HIS B C 1
ATOM 9137 O O . HIS B 1 548 ? -26.357 28.021 -39.708 1.00 23.56 548 HIS B O 1
ATOM 9144 N N . ASP B 1 549 ? -27.058 29.050 -41.595 1.00 21.05 549 ASP B N 1
ATOM 9145 C CA . ASP B 1 549 ? -27.938 29.995 -40.926 1.00 22.38 549 ASP B CA 1
ATOM 9146 C C . ASP B 1 549 ? -28.942 29.396 -39.942 1.00 22.86 549 ASP B C 1
ATOM 9147 O O . ASP B 1 549 ? -29.033 29.842 -38.798 1.00 24.32 549 ASP B O 1
ATOM 9152 N N . PHE B 1 550 ? -29.682 28.385 -40.384 1.00 23.12 550 PHE B N 1
ATOM 9153 C CA . PHE B 1 550 ? -30.701 27.742 -39.557 1.00 22.92 550 PHE B CA 1
ATOM 9154 C C . PHE B 1 550 ? -30.225 27.320 -38.162 1.00 23.45 550 PHE B C 1
ATOM 9155 O O . PHE B 1 550 ? -30.999 27.342 -37.208 1.00 23.28 550 PHE B O 1
ATOM 9163 N N . GLU B 1 551 ? -28.962 26.931 -38.034 1.00 23.66 551 GLU B N 1
ATOM 9164 C CA . GLU B 1 551 ? -28.455 26.521 -36.729 1.00 23.37 551 GLU B CA 1
ATOM 9165 C C . GLU B 1 551 ? -27.324 27.410 -36.240 1.00 22.82 551 GLU B C 1
ATOM 9166 O O . GLU B 1 551 ? -26.593 27.032 -35.333 1.00 23.03 551 GLU B O 1
ATOM 9172 N N . SER B 1 552 ? -27.193 28.599 -36.822 1.00 23.02 552 SER B N 1
ATOM 9173 C CA . SER B 1 552 ? -26.118 29.516 -36.430 1.00 23.68 552 SER B CA 1
ATOM 9174 C C . SER B 1 552 ? -26.254 30.093 -35.021 1.00 23.70 552 SER B C 1
ATOM 9175 O O . SER B 1 552 ? -25.319 30.718 -34.519 1.00 22.55 552 SER B O 1
ATOM 9178 N N . ARG B 1 553 ? -27.412 29.896 -34.392 1.00 23.65 553 ARG B N 1
ATOM 9179 C CA . ARG B 1 553 ? -27.643 30.389 -33.029 1.00 23.20 553 ARG B CA 1
ATOM 9180 C C . ARG B 1 553 ? -28.254 29.282 -32.163 1.00 23.34 553 ARG B C 1
ATOM 9181 O O . ARG B 1 553 ? -28.785 29.540 -31.079 1.00 21.53 553 ARG B O 1
ATOM 9189 N N . TYR B 1 554 ? -28.171 28.049 -32.658 1.00 22.82 554 TYR B N 1
ATOM 9190 C CA . TYR B 1 554 ? -28.698 26.879 -31.962 1.00 22.28 554 TYR B CA 1
ATOM 9191 C C . TYR B 1 554 ? -27.970 26.690 -30.627 1.00 23.27 554 TYR B C 1
ATOM 9192 O O . TYR B 1 554 ? -28.540 26.176 -29.660 1.00 24.47 554 TYR B O 1
ATOM 9201 N N . LEU B 1 555 ? -26.711 27.112 -30.574 1.00 22.92 555 LEU B N 1
ATOM 9202 C CA . LEU B 1 555 ? -25.934 26.977 -29.351 1.00 23.67 555 LEU B CA 1
ATOM 9203 C C . LEU B 1 555 ? -26.522 27.812 -28.220 1.00 25.21 555 LEU B C 1
ATOM 9204 O O . LEU B 1 555 ? -26.281 27.525 -27.046 1.00 23.98 555 LEU B O 1
ATOM 9209 N N . ASP B 1 556 ? -27.290 28.842 -28.569 1.00 25.15 556 ASP B N 1
ATOM 9210 C CA . ASP B 1 556 ? -27.903 29.675 -27.544 1.00 26.59 556 ASP B CA 1
ATOM 9211 C C . ASP B 1 556 ? -28.798 28.774 -26.703 1.00 27.09 556 ASP B C 1
ATOM 9212 O O . ASP B 1 556 ? -28.826 28.878 -25.482 1.00 26.69 556 ASP B O 1
ATOM 9217 N N . PHE B 1 557 ? -29.514 27.876 -27.371 1.00 27.48 557 PHE B N 1
ATOM 9218 C CA . PHE B 1 557 ? -30.389 26.939 -26.683 1.00 27.89 557 PHE B CA 1
ATOM 9219 C C . PHE B 1 557 ? -29.577 25.830 -26.022 1.00 27.97 557 PHE B C 1
ATOM 9220 O O . PHE B 1 557 ? -29.769 25.518 -24.845 1.00 28.92 557 PHE B O 1
ATOM 9228 N N . LEU B 1 558 ? -28.667 25.243 -26.793 1.00 26.40 558 LEU B N 1
ATOM 9229 C CA . LEU B 1 558 ? -27.842 24.138 -26.321 1.00 24.50 558 LEU B CA 1
ATOM 9230 C C . LEU B 1 558 ? -26.914 24.417 -25.137 1.00 25.27 558 LEU B C 1
ATOM 9231 O O . LEU B 1 558 ? -26.892 23.649 -24.180 1.00 24.37 558 LEU B O 1
ATOM 9236 N N . ILE B 1 559 ? -26.140 25.496 -25.189 1.00 25.66 559 ILE B N 1
ATOM 9237 C CA . ILE B 1 559 ? -25.233 25.784 -24.084 1.00 26.49 559 ILE B CA 1
ATOM 9238 C C . ILE B 1 559 ? -25.409 27.172 -23.479 1.00 27.20 559 ILE B C 1
ATOM 9239 O O . ILE B 1 559 ? -24.714 27.528 -22.529 1.00 26.95 559 ILE B O 1
ATOM 9244 N N . GLY B 1 560 ? -26.348 27.946 -24.017 1.00 27.66 560 GLY B N 1
ATOM 9245 C CA . GLY B 1 560 ? -26.572 29.289 -23.510 1.00 28.93 560 GLY B CA 1
ATOM 9246 C C . GLY B 1 560 ? -25.870 30.311 -24.383 1.00 30.45 560 GLY B C 1
ATOM 9247 O O . GLY B 1 560 ? -24.884 29.987 -25.048 1.00 30.07 560 GLY B O 1
ATOM 9248 N N . SER B 1 561 ? -26.366 31.545 -24.383 1.00 32.37 561 SER B N 1
ATOM 9249 C CA . SER B 1 561 ? -25.778 32.607 -25.202 1.00 35.30 561 SER B CA 1
ATOM 9250 C C . SER B 1 561 ? -24.308 32.849 -24.892 1.00 35.33 561 SER B C 1
ATOM 9251 O O . SER B 1 561 ? -23.846 32.635 -23.769 1.00 34.40 561 SER B O 1
ATOM 9254 N N . PHE B 1 562 ? -23.579 33.305 -25.903 1.00 37.37 562 PHE B N 1
ATOM 9255 C CA . PHE B 1 562 ? -22.158 33.580 -25.757 1.00 39.16 562 PHE B CA 1
ATOM 9256 C C . PHE B 1 562 ? -21.942 34.744 -24.802 1.00 41.17 562 PHE B C 1
ATOM 9257 O O . PHE B 1 562 ? -20.920 34.818 -24.114 1.00 40.84 562 PHE B O 1
ATOM 9265 N N . GLU B 1 563 ? -22.909 35.653 -24.770 1.00 42.81 563 GLU B N 1
ATOM 9266 C CA . GLU B 1 563 ? -22.827 36.816 -23.901 1.00 45.37 563 GLU B CA 1
ATOM 9267 C C . GLU B 1 563 ? -22.854 36.416 -22.431 1.00 44.55 563 GLU B C 1
ATOM 9268 O O . GLU B 1 563 ? -22.050 36.901 -21.638 1.00 44.00 563 GLU B O 1
ATOM 9274 N N . GLU B 1 564 ? -23.771 35.521 -22.074 1.00 44.47 564 GLU B N 1
ATOM 9275 C CA . GLU B 1 564 ? -23.904 35.086 -20.689 1.00 44.31 564 GLU B CA 1
ATOM 9276 C C . GLU B 1 564 ? -22.964 33.967 -20.246 1.00 43.95 564 GLU B C 1
ATOM 9277 O O . GLU B 1 564 ? -22.481 33.985 -19.114 1.00 44.71 564 GLU B O 1
ATOM 9283 N N . PHE B 1 565 ? -22.700 32.994 -21.116 1.00 42.48 565 PHE B N 1
ATOM 9284 C CA . PHE B 1 565 ? -21.811 31.891 -20.749 1.00 40.25 565 PHE B CA 1
ATOM 9285 C C . PHE B 1 565 ? -20.696 31.677 -21.768 1.00 40.00 565 PHE B C 1
ATOM 9286 O O . PHE B 1 565 ? -20.554 30.589 -22.328 1.00 40.18 565 PHE B O 1
ATOM 9294 N N . PRO B 1 566 ? -19.879 32.707 -22.013 1.00 38.95 566 PRO B N 1
ATOM 9295 C CA . PRO B 1 566 ? -18.794 32.560 -22.983 1.00 38.29 566 PRO B CA 1
ATOM 9296 C C . PRO B 1 566 ? -17.820 31.441 -22.640 1.00 38.39 566 PRO B C 1
ATOM 9297 O O . PRO B 1 566 ? -17.288 30.779 -23.531 1.00 38.82 566 PRO B O 1
ATOM 9301 N N . GLU B 1 567 ? -17.596 31.218 -21.349 1.00 37.93 567 GLU B N 1
ATOM 9302 C CA . GLU B 1 567 ? -16.667 30.181 -20.918 1.00 38.35 567 GLU B CA 1
ATOM 9303 C C . GLU B 1 567 ? -17.074 28.777 -21.366 1.00 37.77 567 GLU B C 1
ATOM 9304 O O . GLU B 1 567 ? -16.220 27.911 -21.558 1.00 38.50 567 GLU B O 1
ATOM 9310 N N . ARG B 1 568 ? -18.371 28.547 -21.536 1.00 36.07 568 ARG B N 1
ATOM 9311 C CA . ARG B 1 568 ? -18.845 27.233 -21.963 1.00 35.77 568 ARG B CA 1
ATOM 9312 C C . ARG B 1 568 ? -18.456 26.905 -23.406 1.00 36.44 568 ARG B C 1
ATOM 9313 O O . ARG B 1 568 ? -18.188 25.745 -23.737 1.00 35.00 568 ARG B O 1
ATOM 9321 N N . TYR B 1 569 ? -18.427 27.921 -24.263 1.00 36.13 569 TYR B N 1
ATOM 9322 C CA . TYR B 1 569 ? -18.072 27.708 -25.660 1.00 36.75 569 TYR B CA 1
ATOM 9323 C C . TYR B 1 569 ? -16.681 27.111 -25.781 1.00 37.76 569 TYR B C 1
ATOM 9324 O O . TYR B 1 569 ? -16.336 26.511 -26.799 1.00 38.14 569 TYR B O 1
ATOM 9333 N N . ARG B 1 570 ? -15.888 27.266 -24.729 1.00 38.63 570 ARG B N 1
ATOM 9334 C CA . ARG B 1 570 ? -14.541 26.731 -24.726 1.00 40.13 570 ARG B CA 1
ATOM 9335 C C . ARG B 1 570 ? -14.473 25.456 -23.889 1.00 39.90 570 ARG B C 1
ATOM 9336 O O . ARG B 1 570 ? -14.004 24.421 -24.361 1.00 39.49 570 ARG B O 1
ATOM 9344 N N . ASP B 1 571 ? -14.966 25.527 -22.656 1.00 39.23 571 ASP B N 1
ATOM 9345 C CA . ASP B 1 571 ? -14.932 24.380 -21.750 1.00 39.80 571 ASP B CA 1
ATOM 9346 C C . ASP B 1 571 ? -15.659 23.130 -22.228 1.00 39.61 571 ASP B C 1
ATOM 9347 O O . ASP B 1 571 ? -15.230 22.014 -21.931 1.00 39.77 571 ASP B O 1
ATOM 9352 N N . ARG B 1 572 ? -16.756 23.302 -22.960 1.00 37.70 572 ARG B N 1
ATOM 9353 C CA . ARG B 1 572 ? -17.515 22.148 -23.430 1.00 36.00 572 ARG B CA 1
ATOM 9354 C C . ARG B 1 572 ? -17.118 21.606 -24.793 1.00 34.78 572 ARG B C 1
ATOM 9355 O O . ARG B 1 572 ? -17.482 20.484 -25.143 1.00 34.64 572 ARG B O 1
ATOM 9363 N N . ALA B 1 573 ? -16.373 22.392 -25.563 1.00 33.31 573 ALA B N 1
ATOM 9364 C CA . ALA B 1 573 ? -15.945 21.952 -26.886 1.00 31.34 573 ALA B CA 1
ATOM 9365 C C . ALA B 1 573 ? -15.009 20.755 -26.767 1.00 30.87 573 ALA B C 1
ATOM 9366 O O . ALA B 1 573 ? -13.985 20.822 -26.085 1.00 30.43 573 ALA B O 1
ATOM 9368 N N . PRO B 1 574 ? -15.355 19.638 -27.424 1.00 30.85 574 PRO B N 1
ATOM 9369 C CA . PRO B 1 574 ? -14.533 18.423 -27.390 1.00 31.43 574 PRO B CA 1
ATOM 9370 C C . PRO B 1 574 ? -13.093 18.709 -27.816 1.00 32.24 574 PRO B C 1
ATOM 9371 O O . PRO B 1 574 ? -12.155 18.058 -27.350 1.00 31.80 574 PRO B O 1
ATOM 9375 N N . LEU B 1 575 ? -12.931 19.685 -28.706 1.00 32.47 575 LEU B N 1
ATOM 9376 C CA . LEU B 1 575 ? -11.611 20.071 -29.200 1.00 33.02 575 LEU B CA 1
ATOM 9377 C C . LEU B 1 575 ? -10.701 20.517 -28.057 1.00 33.82 575 LEU B C 1
ATOM 9378 O O . LEU B 1 575 ? -9.507 20.225 -28.050 1.00 34.80 575 LEU B O 1
ATOM 9383 N N . THR B 1 576 ? -11.280 21.223 -27.093 1.00 34.12 576 THR B N 1
ATOM 9384 C CA . THR B 1 576 ? -10.532 21.736 -25.952 1.00 36.08 576 THR B CA 1
ATOM 9385 C C . THR B 1 576 ? -9.837 20.644 -25.148 1.00 37.06 576 THR B C 1
ATOM 9386 O O . THR B 1 576 ? -8.720 20.834 -24.669 1.00 37.45 576 THR B O 1
ATOM 9390 N N . ARG B 1 577 ? -10.493 19.499 -25.009 1.00 38.50 577 ARG B N 1
ATOM 9391 C CA . ARG B 1 577 ? -9.929 18.396 -24.246 1.00 40.39 577 ARG B CA 1
ATOM 9392 C C . ARG B 1 577 ? -9.699 17.166 -25.115 1.00 40.04 577 ARG B C 1
ATOM 9393 O O . ARG B 1 577 ? -9.800 16.031 -24.650 1.00 39.27 577 ARG B O 1
ATOM 9401 N N . ALA B 1 578 ? -9.374 17.404 -26.381 1.00 39.79 578 ALA B N 1
ATOM 9402 C CA . ALA B 1 578 ? -9.127 16.326 -27.327 1.00 40.87 578 ALA B CA 1
ATOM 9403 C C . ALA B 1 578 ? -8.008 15.410 -26.845 1.00 41.20 578 ALA B C 1
ATOM 9404 O O . ALA B 1 578 ? -7.983 14.221 -27.165 1.00 41.49 578 ALA B O 1
ATOM 9406 N N . ASP B 1 579 ? -7.085 15.972 -26.074 1.00 41.32 579 ASP B N 1
ATOM 9407 C CA . ASP B 1 579 ? -5.955 15.216 -25.554 1.00 42.40 579 ASP B CA 1
ATOM 9408 C C . ASP B 1 579 ? -6.388 14.244 -24.463 1.00 42.21 579 ASP B C 1
ATOM 9409 O O . ASP B 1 579 ? -5.597 13.420 -24.003 1.00 42.12 579 ASP B O 1
ATOM 9414 N N . ARG B 1 580 ? -7.647 14.334 -24.051 1.00 40.70 580 ARG B N 1
ATOM 9415 C CA . ARG B 1 580 ? -8.145 13.453 -23.009 1.00 40.15 580 ARG B CA 1
ATOM 9416 C C . ARG B 1 580 ? -8.730 12.153 -23.542 1.00 38.01 580 ARG B C 1
ATOM 9417 O O . ARG B 1 580 ? -9.061 11.259 -22.764 1.00 38.79 580 ARG B O 1
ATOM 9425 N N . VAL B 1 581 ? -8.870 12.045 -24.860 1.00 35.01 581 VAL B N 1
ATOM 9426 C CA . VAL B 1 581 ? -9.394 10.819 -25.451 1.00 32.81 581 VAL B CA 1
ATOM 9427 C C . VAL B 1 581 ? -8.329 9.759 -25.211 1.00 32.55 581 VAL B C 1
ATOM 9428 O O . VAL B 1 581 ? -7.167 9.954 -25.561 1.00 32.60 581 VAL B O 1
ATOM 9432 N N . ARG B 1 582 ? -8.722 8.635 -24.624 1.00 32.10 582 ARG B N 1
ATOM 9433 C CA . ARG B 1 582 ? -7.760 7.591 -24.308 1.00 32.37 582 ARG B CA 1
ATOM 9434 C C . ARG B 1 582 ? -8.007 6.248 -24.986 1.00 29.74 582 ARG B C 1
ATOM 9435 O O . ARG B 1 582 ? -7.272 5.294 -24.753 1.00 28.47 582 ARG B O 1
ATOM 9443 N N . VAL B 1 583 ? -9.029 6.176 -25.834 1.00 26.43 583 VAL B N 1
ATOM 9444 C CA . VAL B 1 583 ? -9.351 4.939 -26.539 1.00 23.16 583 VAL B CA 1
ATOM 9445 C C . VAL B 1 583 ? -9.433 5.163 -28.048 1.00 23.01 583 VAL B C 1
ATOM 9446 O O . VAL B 1 583 ? -9.533 6.293 -28.511 1.00 21.74 583 VAL B O 1
ATOM 9450 N N . PRO B 1 584 ? -9.383 4.081 -28.835 1.00 22.48 584 PRO B N 1
ATOM 9451 C CA . PRO B 1 584 ? -9.454 4.197 -30.293 1.00 22.76 584 PRO B CA 1
ATOM 9452 C C . PRO B 1 584 ? -10.768 4.817 -30.781 1.00 23.72 584 PRO B C 1
ATOM 9453 O O . PRO B 1 584 ? -11.814 4.659 -30.150 1.00 23.22 584 PRO B O 1
ATOM 9457 N N . PHE B 1 585 ? -10.708 5.533 -31.899 1.00 23.97 585 PHE B N 1
ATOM 9458 C CA . PHE B 1 585 ? -11.905 6.139 -32.466 1.00 23.56 585 PHE B CA 1
ATOM 9459 C C . PHE B 1 585 ? -11.801 6.315 -33.977 1.00 23.81 585 PHE B C 1
ATOM 9460 O O . PHE B 1 585 ? -10.703 6.370 -34.539 1.00 22.84 585 PHE B O 1
ATOM 9468 N N . LEU B 1 586 ? -12.958 6.394 -34.624 1.00 24.03 586 LEU B N 1
ATOM 9469 C CA . LEU B 1 586 ? -13.032 6.580 -36.067 1.00 23.82 586 LEU B CA 1
ATOM 9470 C C . LEU B 1 586 ? -13.822 7.851 -36.370 1.00 23.37 586 LEU B C 1
ATOM 9471 O O . LEU B 1 586 ? -14.907 8.063 -35.827 1.00 22.45 586 LEU B O 1
ATOM 9476 N N . LEU B 1 587 ? -13.258 8.701 -37.224 1.00 22.99 587 LEU B N 1
ATOM 9477 C CA . LEU B 1 587 ? -13.895 9.952 -37.625 1.00 23.42 587 LEU B CA 1
ATOM 9478 C C . LEU B 1 587 ? -14.335 9.825 -39.083 1.00 21.66 587 LEU B C 1
ATOM 9479 O O . LEU B 1 587 ? -13.530 9.479 -39.942 1.00 20.88 587 LEU B O 1
ATOM 9484 N N . LEU B 1 588 ? -15.606 10.100 -39.355 1.00 21.89 588 LEU B N 1
ATOM 9485 C CA . LEU B 1 588 ? -16.144 10.015 -40.713 1.00 21.13 588 LEU B CA 1
ATOM 9486 C C . LEU B 1 588 ? -16.714 11.383 -41.073 1.00 21.55 588 LEU B C 1
ATOM 9487 O O . LEU B 1 588 ? -17.419 11.996 -40.267 1.00 20.24 588 LEU B O 1
ATOM 9492 N N . GLN B 1 589 ? -16.426 11.857 -42.282 1.00 20.68 589 GLN B N 1
ATOM 9493 C CA . GLN B 1 589 ? -16.865 13.188 -42.681 1.00 21.16 589 GLN B CA 1
ATOM 9494 C C . GLN B 1 589 ? -17.105 13.405 -44.179 1.00 21.79 589 GLN B C 1
ATOM 9495 O O . GLN B 1 589 ? -16.386 12.870 -45.021 1.00 20.91 589 GLN B O 1
ATOM 9501 N N . GLY B 1 590 ? -18.127 14.200 -44.493 1.00 21.69 590 GLY B N 1
ATOM 9502 C CA . GLY B 1 590 ? -18.427 14.530 -45.875 1.00 22.87 590 GLY B CA 1
ATOM 9503 C C . GLY B 1 590 ? -17.713 15.841 -46.169 1.00 23.35 590 GLY B C 1
ATOM 9504 O O . GLY B 1 590 ? -17.855 16.807 -45.417 1.00 23.38 590 GLY B O 1
ATOM 9505 N N . LEU B 1 591 ? -16.942 15.887 -47.249 1.00 23.70 591 LEU B N 1
ATOM 9506 C CA . LEU B 1 591 ? -16.191 17.090 -47.588 1.00 24.06 591 LEU B CA 1
ATOM 9507 C C . LEU B 1 591 ? -17.013 18.295 -48.043 1.00 24.63 591 LEU B C 1
ATOM 9508 O O . LEU B 1 591 ? -16.508 19.416 -48.038 1.00 25.58 591 LEU B O 1
ATOM 9513 N N . GLU B 1 592 ? -18.268 18.082 -48.427 1.00 23.98 592 GLU B N 1
ATOM 9514 C CA . GLU B 1 592 ? -19.112 19.188 -48.876 1.00 24.95 592 GLU B CA 1
ATOM 9515 C C . GLU B 1 592 ? -20.125 19.593 -47.802 1.00 25.45 592 GLU B C 1
ATOM 9516 O O . GLU B 1 592 ? -21.075 20.322 -48.088 1.00 26.24 592 GLU B O 1
ATOM 9522 N N . ASP B 1 593 ? -19.918 19.133 -46.570 1.00 24.64 593 ASP B N 1
ATOM 9523 C CA . ASP B 1 593 ? -20.843 19.409 -45.466 1.00 22.28 593 ASP B CA 1
ATOM 9524 C C . ASP B 1 593 ? -20.927 20.869 -45.008 1.00 22.84 593 ASP B C 1
ATOM 9525 O O . ASP B 1 593 ? -19.979 21.406 -44.445 1.00 22.46 593 ASP B O 1
ATOM 9530 N N . PRO B 1 594 ? -22.086 21.522 -45.228 1.00 23.96 594 PRO B N 1
ATOM 9531 C CA . PRO B 1 594 ? -22.338 22.919 -44.855 1.00 24.41 594 PRO B CA 1
ATOM 9532 C C . PRO B 1 594 ? -22.832 23.126 -43.413 1.00 26.22 594 PRO B C 1
ATOM 9533 O O . PRO B 1 594 ? -22.839 24.254 -42.906 1.00 26.13 594 PRO B O 1
ATOM 9537 N N . VAL B 1 595 ? -23.255 22.043 -42.765 1.00 25.56 595 VAL B N 1
ATOM 9538 C CA . VAL B 1 595 ? -23.743 22.108 -41.385 1.00 23.95 595 VAL B CA 1
ATOM 9539 C C . VAL B 1 595 ? -22.575 21.944 -40.413 1.00 24.17 595 VAL B C 1
ATOM 9540 O O . VAL B 1 595 ? -22.424 22.713 -39.459 1.00 22.94 595 VAL B O 1
ATOM 9544 N N . CYS B 1 596 ? -21.755 20.928 -40.666 1.00 24.32 596 CYS B N 1
ATOM 9545 C CA . CYS B 1 596 ? -20.580 20.645 -39.852 1.00 25.23 596 CYS B CA 1
ATOM 9546 C C . CYS B 1 596 ? -19.397 20.554 -40.814 1.00 26.55 596 CYS B C 1
ATOM 9547 O O . CYS B 1 596 ? -19.068 19.474 -41.306 1.00 25.93 596 CYS B O 1
ATOM 9550 N N . PRO B 1 597 ? -18.752 21.700 -41.104 1.00 27.40 597 PRO B N 1
ATOM 9551 C CA . PRO B 1 597 ? -17.602 21.794 -42.011 1.00 27.45 597 PRO B CA 1
ATOM 9552 C C . PRO B 1 597 ? -16.467 20.856 -41.624 1.00 28.47 597 PRO B C 1
ATOM 9553 O O . PRO B 1 597 ? -16.162 20.692 -40.444 1.00 27.07 597 PRO B O 1
ATOM 9557 N N . PRO B 1 598 ? -15.824 20.226 -42.619 1.00 29.56 598 PRO B N 1
ATOM 9558 C CA . PRO B 1 598 ? -14.720 19.303 -42.349 1.00 30.81 598 PRO B CA 1
ATOM 9559 C C . PRO B 1 598 ? -13.585 19.903 -41.516 1.00 32.04 598 PRO B C 1
ATOM 9560 O O . PRO B 1 598 ? -12.794 19.173 -40.925 1.00 32.45 598 PRO B O 1
ATOM 9564 N N . GLU B 1 599 ? -13.506 21.227 -41.461 1.00 34.48 599 GLU B N 1
ATOM 9565 C CA . GLU B 1 599 ? -12.466 21.880 -40.666 1.00 37.97 599 GLU B CA 1
ATOM 9566 C C . GLU B 1 599 ? -12.572 21.429 -39.202 1.00 37.77 599 GLU B C 1
ATOM 9567 O O . GLU B 1 599 ? -11.568 21.351 -38.493 1.00 38.51 599 GLU B O 1
ATOM 9573 N N . GLN B 1 600 ? -13.794 21.138 -38.759 1.00 36.79 600 GLN B N 1
ATOM 9574 C CA . GLN B 1 600 ? -14.034 20.669 -37.396 1.00 35.12 600 GLN B CA 1
ATOM 9575 C C . GLN B 1 600 ? -13.136 19.456 -37.141 1.00 35.32 600 GLN B C 1
ATOM 9576 O O . GLN B 1 600 ? -12.391 19.415 -36.158 1.00 34.49 600 GLN B O 1
ATOM 9582 N N . CYS B 1 601 ? -13.212 18.474 -38.039 1.00 34.39 601 CYS B N 1
ATOM 9583 C CA . CYS B 1 601 ? -12.420 17.250 -37.932 1.00 32.82 601 CYS B CA 1
ATOM 9584 C C . CYS B 1 601 ? -10.922 17.490 -38.061 1.00 33.85 601 CYS B C 1
ATOM 9585 O O . CYS B 1 601 ? -10.122 16.863 -37.362 1.00 33.25 601 CYS B O 1
ATOM 9588 N N . ASP B 1 602 ? -10.538 18.386 -38.963 1.00 35.14 602 ASP B N 1
ATOM 9589 C CA . ASP B 1 602 ? -9.125 18.677 -39.160 1.00 36.06 602 ASP B CA 1
ATOM 9590 C C . ASP B 1 602 ? -8.495 19.187 -37.864 1.00 35.76 602 ASP B C 1
ATOM 9591 O O . ASP B 1 602 ? -7.450 18.695 -37.438 1.00 35.07 602 ASP B O 1
ATOM 9596 N N . ARG B 1 603 ? -9.135 20.169 -37.239 1.00 35.76 603 ARG B N 1
ATOM 9597 C CA . ARG B 1 603 ? -8.624 20.735 -35.997 1.00 37.88 603 ARG B CA 1
ATOM 9598 C C . ARG B 1 603 ? -8.565 19.720 -34.854 1.00 37.85 603 ARG B C 1
ATOM 9599 O O . ARG B 1 603 ? -7.629 19.741 -34.052 1.00 38.14 603 ARG B O 1
ATOM 9607 N N . PHE B 1 604 ? -9.555 18.833 -34.776 1.00 36.60 604 PHE B N 1
ATOM 9608 C CA . PHE B 1 604 ? -9.576 17.819 -33.722 1.00 35.57 604 PHE B CA 1
ATOM 9609 C C . PHE B 1 604 ? -8.422 16.840 -33.926 1.00 35.74 604 PHE B C 1
ATOM 9610 O O . PHE B 1 604 ? -7.718 16.484 -32.980 1.00 36.51 604 PHE B O 1
ATOM 9618 N N . LEU B 1 605 ? -8.237 16.407 -35.168 1.00 36.99 605 LEU B N 1
ATOM 9619 C CA . LEU B 1 605 ? -7.171 15.474 -35.511 1.00 38.53 605 LEU B CA 1
ATOM 9620 C C . LEU B 1 605 ? -5.810 16.072 -35.157 1.00 40.03 605 LEU B C 1
ATOM 9621 O O . LEU B 1 605 ? -4.930 15.380 -34.643 1.00 40.24 605 LEU B O 1
ATOM 9626 N N . GLU B 1 606 ? -5.643 17.361 -35.436 1.00 40.92 606 GLU B N 1
ATOM 9627 C CA . GLU B 1 606 ? -4.398 18.054 -35.127 1.00 41.95 606 GLU B CA 1
ATOM 9628 C C . GLU B 1 606 ? -4.170 18.011 -33.625 1.00 41.38 606 GLU B C 1
ATOM 9629 O O . GLU B 1 606 ? -3.103 17.613 -33.162 1.00 41.20 606 GLU B O 1
ATOM 9635 N N . ALA B 1 607 ? -5.188 18.417 -32.871 1.00 40.98 607 ALA B N 1
ATOM 9636 C CA . ALA B 1 607 ? -5.108 18.454 -31.416 1.00 41.26 607 ALA B CA 1
ATOM 9637 C C . ALA B 1 607 ? -4.714 17.127 -30.773 1.00 41.83 607 ALA B C 1
ATOM 9638 O O . ALA B 1 607 ? -4.060 17.120 -29.730 1.00 43.35 607 ALA B O 1
ATOM 9640 N N . VAL B 1 608 ? -5.100 16.008 -31.380 1.00 41.14 608 VAL B N 1
ATOM 9641 C CA . VAL B 1 608 ? -4.767 14.706 -30.806 1.00 41.83 608 VAL B CA 1
ATOM 9642 C C . VAL B 1 608 ? -3.493 14.113 -31.379 1.00 42.01 608 VAL B C 1
ATOM 9643 O O . VAL B 1 608 ? -2.963 13.140 -30.844 1.00 42.24 608 VAL B O 1
ATOM 9647 N N . ALA B 1 609 ? -3.008 14.693 -32.470 1.00 42.93 609 ALA B N 1
ATOM 9648 C CA . ALA B 1 609 ? -1.792 14.207 -33.104 1.00 44.82 609 ALA B CA 1
ATOM 9649 C C . ALA B 1 609 ? -0.681 14.107 -32.066 1.00 45.67 609 ALA B C 1
ATOM 9650 O O . ALA B 1 609 ? -0.427 15.058 -31.327 1.00 47.63 609 ALA B O 1
ATOM 9652 N N . GLY B 1 610 ? -0.036 12.946 -31.997 1.00 45.95 610 GLY B N 1
ATOM 9653 C CA . GLY B 1 610 ? 1.047 12.762 -31.048 1.00 46.36 610 GLY B CA 1
ATOM 9654 C C . GLY B 1 610 ? 0.635 12.324 -29.653 1.00 46.41 610 GLY B C 1
ATOM 9655 O O . GLY B 1 610 ? 1.433 12.399 -28.718 1.00 46.06 610 GLY B O 1
ATOM 9656 N N . CYS B 1 611 ? -0.602 11.867 -29.496 1.00 45.75 611 CYS B N 1
ATOM 9657 C CA . CYS B 1 611 ? -1.063 11.419 -28.188 1.00 45.50 611 CYS B CA 1
ATOM 9658 C C . CYS B 1 611 ? -1.003 9.901 -28.044 1.00 43.76 611 CYS B C 1
ATOM 9659 O O . CYS B 1 611 ? -1.321 9.359 -26.986 1.00 44.59 611 CYS B O 1
ATOM 9662 N N . GLY B 1 612 ? -0.592 9.222 -29.111 1.00 41.39 612 GLY B N 1
ATOM 9663 C CA . GLY B 1 612 ? -0.480 7.774 -29.073 1.00 40.59 612 GLY B CA 1
ATOM 9664 C C . GLY B 1 612 ? -1.785 6.997 -29.108 1.00 39.41 612 GLY B C 1
ATOM 9665 O O . GLY B 1 612 ? -1.794 5.787 -28.878 1.00 40.44 612 GLY B O 1
ATOM 9666 N N . VAL B 1 613 ? -2.886 7.680 -29.398 1.00 37.04 613 VAL B N 1
ATOM 9667 C CA . VAL B 1 613 ? -4.190 7.030 -29.458 1.00 34.26 613 VAL B CA 1
ATOM 9668 C C . VAL B 1 613 ? -4.482 6.533 -30.869 1.00 32.66 613 VAL B C 1
ATOM 9669 O O . VAL B 1 613 ? -4.512 7.317 -31.818 1.00 32.56 613 VAL B O 1
ATOM 9673 N N . PRO B 1 614 ? -4.686 5.216 -31.029 1.00 30.12 614 PRO B N 1
ATOM 9674 C CA . PRO B 1 614 ? -4.976 4.657 -32.355 1.00 28.92 614 PRO B CA 1
ATOM 9675 C C . PRO B 1 614 ? -6.275 5.249 -32.888 1.00 27.68 614 PRO B C 1
ATOM 9676 O O . PRO B 1 614 ? -7.291 5.248 -32.192 1.00 26.84 614 PRO B O 1
ATOM 9680 N N . HIS B 1 615 ? -6.245 5.761 -34.111 1.00 25.79 615 HIS B N 1
ATOM 9681 C CA . HIS B 1 615 ? -7.443 6.342 -34.699 1.00 26.27 615 HIS B CA 1
ATOM 9682 C C . HIS B 1 615 ? -7.351 6.419 -36.212 1.00 25.88 615 HIS B C 1
ATOM 9683 O O . HIS B 1 615 ? -6.284 6.232 -36.793 1.00 25.70 615 HIS B O 1
ATOM 9690 N N . ALA B 1 616 ? -8.481 6.692 -36.848 1.00 25.25 616 ALA B N 1
ATOM 9691 C CA . ALA B 1 616 ? -8.525 6.798 -38.295 1.00 23.84 616 ALA B CA 1
ATOM 9692 C C . ALA B 1 616 ? -9.516 7.877 -38.692 1.00 24.61 616 ALA B C 1
ATOM 9693 O O . ALA B 1 616 ? -10.439 8.191 -37.940 1.00 25.49 616 ALA B O 1
ATOM 9695 N N . TYR B 1 617 ? -9.315 8.442 -39.876 1.00 24.72 617 TYR B N 1
ATOM 9696 C CA . TYR B 1 617 ? -10.183 9.486 -40.390 1.00 25.23 617 TYR B CA 1
ATOM 9697 C C . TYR B 1 617 ? -10.490 9.212 -41.847 1.00 26.10 617 TYR B C 1
ATOM 9698 O O . TYR B 1 617 ? -9.584 9.041 -42.653 1.00 27.26 617 TYR B O 1
ATOM 9707 N N . LEU B 1 618 ? -11.770 9.150 -42.188 1.00 26.03 618 LEU B N 1
ATOM 9708 C CA . LEU B 1 618 ? -12.145 8.925 -43.574 1.00 26.05 618 LEU B CA 1
ATOM 9709 C C . LEU B 1 618 ? -13.076 10.041 -44.013 1.00 25.57 618 LEU B C 1
ATOM 9710 O O . LEU B 1 618 ? -14.121 10.271 -43.398 1.00 24.55 618 LEU B O 1
ATOM 9715 N N . SER B 1 619 ? -12.677 10.752 -45.062 1.00 24.30 619 SER B N 1
ATOM 9716 C CA . SER B 1 619 ? -13.481 11.843 -45.598 1.00 24.03 619 SER B CA 1
ATOM 9717 C C . SER B 1 619 ? -13.954 11.436 -46.994 1.00 24.16 619 SER B C 1
ATOM 9718 O O . SER B 1 619 ? -13.302 10.641 -47.667 1.00 22.41 619 SER B O 1
ATOM 9721 N N . PHE B 1 620 ? -15.089 11.971 -47.426 1.00 23.91 620 PHE B N 1
ATOM 9722 C CA . PHE B 1 620 ? -15.618 11.617 -48.736 1.00 24.50 620 PHE B CA 1
ATOM 9723 C C . PHE B 1 620 ? -16.051 12.844 -49.516 1.00 25.82 620 PHE B C 1
ATOM 9724 O O . PHE B 1 620 ? -16.904 13.609 -49.064 1.00 25.09 620 PHE B O 1
ATOM 9732 N N . GLU B 1 621 ? -15.462 13.041 -50.686 1.00 27.97 621 GLU B N 1
ATOM 9733 C CA . GLU B 1 621 ? -15.856 14.168 -51.510 1.00 30.26 621 GLU B CA 1
ATOM 9734 C C . GLU B 1 621 ? -17.154 13.760 -52.187 1.00 28.70 621 GLU B C 1
ATOM 9735 O O . GLU B 1 621 ? -17.381 12.579 -52.443 1.00 28.91 621 GLU B O 1
ATOM 9741 N N . GLY B 1 622 ? -18.020 14.730 -52.449 1.00 27.68 622 GLY B N 1
ATOM 9742 C CA . GLY B 1 622 ? -19.282 14.416 -53.086 1.00 26.08 622 GLY B CA 1
ATOM 9743 C C . GLY B 1 622 ? -20.378 14.130 -52.081 1.00 25.78 622 GLY B C 1
ATOM 9744 O O . GLY B 1 622 ? -21.501 13.797 -52.462 1.00 27.44 622 GLY B O 1
ATOM 9745 N N . GLU B 1 623 ? -20.057 14.241 -50.796 1.00 23.45 623 GLU B N 1
ATOM 9746 C CA . GLU B 1 623 ? -21.051 14.006 -49.747 1.00 23.80 623 GLU B CA 1
ATOM 9747 C C . GLU B 1 623 ? -21.194 15.254 -48.891 1.00 23.49 623 GLU B C 1
ATOM 9748 O O . GLU B 1 623 ? -20.198 15.893 -48.542 1.00 23.74 623 GLU B O 1
ATOM 9754 N N . GLY B 1 624 ? -22.434 15.609 -48.571 1.00 24.37 624 GLY B N 1
ATOM 9755 C CA . GLY B 1 624 ? -22.677 16.774 -47.737 1.00 24.67 624 GLY B CA 1
ATOM 9756 C C . GLY B 1 624 ? -22.829 16.350 -46.286 1.00 25.80 624 GLY B C 1
ATOM 9757 O O . GLY B 1 624 ? -22.019 15.576 -45.774 1.00 25.47 624 GLY B O 1
ATOM 9758 N N . HIS B 1 625 ? -23.861 16.856 -45.620 1.00 25.59 625 HIS B N 1
ATOM 9759 C CA . HIS B 1 625 ? -24.118 16.504 -44.232 1.00 26.14 625 HIS B CA 1
ATOM 9760 C C . HIS B 1 625 ? -24.932 15.214 -44.280 1.00 27.63 625 HIS B C 1
ATOM 9761 O O . HIS B 1 625 ? -26.125 15.232 -44.583 1.00 28.10 625 HIS B O 1
ATOM 9768 N N . GLY B 1 626 ? -24.282 14.096 -43.976 1.00 28.01 626 GLY B N 1
ATOM 9769 C CA . GLY B 1 626 ? -24.958 12.814 -44.044 1.00 26.95 626 GLY B CA 1
ATOM 9770 C C . GLY B 1 626 ? -24.503 12.144 -45.333 1.00 27.32 626 GLY B C 1
ATOM 9771 O O . GLY B 1 626 ? -24.240 12.829 -46.325 1.00 29.18 626 GLY B O 1
ATOM 9772 N N . PHE B 1 627 ? -24.404 10.819 -45.330 1.00 24.20 627 PHE B N 1
ATOM 9773 C CA . PHE B 1 627 ? -23.949 10.087 -46.507 1.00 23.55 627 PHE B CA 1
ATOM 9774 C C . PHE B 1 627 ? -25.125 9.552 -47.332 1.00 24.34 627 PHE B C 1
ATOM 9775 O O . PHE B 1 627 ? -25.993 8.852 -46.807 1.00 23.96 627 PHE B O 1
ATOM 9783 N N . ARG B 1 628 ? -25.145 9.879 -48.624 1.00 22.33 628 ARG B N 1
ATOM 9784 C CA . ARG B 1 628 ? -26.228 9.444 -49.499 1.00 23.10 628 ARG B CA 1
ATOM 9785 C C . ARG B 1 628 ? -25.824 8.475 -50.606 1.00 23.11 628 ARG B C 1
ATOM 9786 O O . ARG B 1 628 ? -26.659 7.719 -51.099 1.00 23.37 628 ARG B O 1
ATOM 9794 N N . ARG B 1 629 ? -24.555 8.482 -51.002 1.00 23.03 629 ARG B N 1
ATOM 9795 C CA . ARG B 1 629 ? -24.105 7.571 -52.057 1.00 22.40 629 ARG B CA 1
ATOM 9796 C C . ARG B 1 629 ? -23.864 6.174 -51.485 1.00 22.49 629 ARG B C 1
ATOM 9797 O O . ARG B 1 629 ? -23.256 6.025 -50.424 1.00 21.58 629 ARG B O 1
ATOM 9805 N N . LYS B 1 630 ? -24.344 5.155 -52.192 1.00 21.91 630 LYS B N 1
ATOM 9806 C CA . LYS B 1 630 ? -24.186 3.774 -51.754 1.00 21.10 630 LYS B CA 1
ATOM 9807 C C . LYS B 1 630 ? -22.742 3.398 -51.406 1.00 20.98 630 LYS B C 1
ATOM 9808 O O . LYS B 1 630 ? -22.483 2.818 -50.352 1.00 20.90 630 LYS B O 1
ATOM 9814 N N . GLU B 1 631 ? -21.808 3.723 -52.297 1.00 19.60 631 GLU B N 1
ATOM 9815 C CA . GLU B 1 631 ? -20.401 3.398 -52.085 1.00 18.78 631 GLU B CA 1
ATOM 9816 C C . GLU B 1 631 ? -19.833 4.046 -50.817 1.00 19.32 631 GLU B C 1
ATOM 9817 O O . GLU B 1 631 ? -18.957 3.475 -50.167 1.00 18.17 631 GLU B O 1
ATOM 9823 N N . THR B 1 632 ? -20.326 5.233 -50.471 1.00 18.37 632 THR B N 1
ATOM 9824 C CA . THR B 1 632 ? -19.865 5.929 -49.272 1.00 19.24 632 THR B CA 1
ATOM 9825 C C . THR B 1 632 ? -20.360 5.185 -48.040 1.00 19.84 632 THR B C 1
ATOM 9826 O O . THR B 1 632 ? -19.607 4.959 -47.086 1.00 18.51 632 THR B O 1
ATOM 9830 N N . MET B 1 633 ? -21.636 4.813 -48.064 1.00 18.24 633 MET B N 1
ATOM 9831 C CA . MET B 1 633 ? -22.230 4.102 -46.936 1.00 20.64 633 MET B CA 1
ATOM 9832 C C . MET B 1 633 ? -21.510 2.785 -46.666 1.00 20.78 633 MET B C 1
ATOM 9833 O O . MET B 1 633 ? -21.235 2.441 -45.515 1.00 18.41 633 MET B O 1
ATOM 9838 N N . VAL B 1 634 ? -21.190 2.064 -47.735 1.00 20.24 634 VAL B N 1
ATOM 9839 C CA . VAL B 1 634 ? -20.496 0.793 -47.611 1.00 20.80 634 VAL B CA 1
ATOM 9840 C C . VAL B 1 634 ? -19.151 0.967 -46.903 1.00 23.29 634 VAL B C 1
ATOM 9841 O O . VAL B 1 634 ? -18.832 0.216 -45.977 1.00 22.58 634 VAL B O 1
ATOM 9845 N N . ARG B 1 635 ? -18.362 1.954 -47.329 1.00 22.93 635 ARG B N 1
ATOM 9846 C CA . ARG B 1 635 ? -17.062 2.182 -46.698 1.00 25.78 635 ARG B CA 1
ATOM 9847 C C . ARG B 1 635 ? -17.208 2.635 -45.252 1.00 23.89 635 ARG B C 1
ATOM 9848 O O . ARG B 1 635 ? -16.487 2.168 -44.370 1.00 26.90 635 ARG B O 1
ATOM 9856 N N . ALA B 1 636 ? -18.127 3.564 -45.020 1.00 21.47 636 ALA B N 1
ATOM 9857 C CA . ALA B 1 636 ? -18.351 4.079 -43.681 1.00 21.81 636 ALA B CA 1
ATOM 9858 C C . ALA B 1 636 ? -18.724 2.966 -42.706 1.00 21.04 636 ALA B C 1
ATOM 9859 O O . ALA B 1 636 ? -18.165 2.878 -41.615 1.00 20.52 636 ALA B O 1
ATOM 9861 N N . LEU B 1 637 ? -19.660 2.114 -43.113 1.00 21.63 637 LEU B N 1
ATOM 9862 C CA . LEU B 1 637 ? -20.132 1.027 -42.265 1.00 22.31 637 LEU B CA 1
ATOM 9863 C C . LEU B 1 637 ? -19.084 -0.037 -41.981 1.00 21.26 637 LEU B C 1
ATOM 9864 O O . LEU B 1 637 ? -18.919 -0.464 -40.840 1.00 20.77 637 LEU B O 1
ATOM 9869 N N . GLU B 1 638 ? -18.388 -0.479 -43.022 1.00 21.74 638 GLU B N 1
ATOM 9870 C CA . GLU B 1 638 ? -17.372 -1.508 -42.859 1.00 20.57 638 GLU B CA 1
ATOM 9871 C C . GLU B 1 638 ? -16.211 -0.996 -42.028 1.00 20.38 638 GLU B C 1
ATOM 9872 O O . GLU B 1 638 ? -15.630 -1.741 -41.240 1.00 20.10 638 GLU B O 1
ATOM 9878 N N . ALA B 1 639 ? -15.878 0.279 -42.192 1.00 19.59 639 ALA B N 1
ATOM 9879 C CA . ALA B 1 639 ? -14.792 0.871 -41.422 1.00 18.28 639 ALA B CA 1
ATOM 9880 C C . ALA B 1 639 ? -15.178 0.830 -39.942 1.00 18.78 639 ALA B C 1
ATOM 9881 O O . ALA B 1 639 ? -14.382 0.428 -39.094 1.00 17.44 639 ALA B O 1
ATOM 9883 N N . GLU B 1 640 ? -16.409 1.232 -39.639 1.00 18.75 640 GLU B N 1
ATOM 9884 C CA . GLU B 1 640 ? -16.878 1.232 -38.260 1.00 20.16 640 GLU B CA 1
ATOM 9885 C C . GLU B 1 640 ? -16.841 -0.170 -37.648 1.00 20.17 640 GLU B C 1
ATOM 9886 O O . GLU B 1 640 ? -16.373 -0.348 -36.526 1.00 20.83 640 GLU B O 1
ATOM 9892 N N . LEU B 1 641 ? -17.331 -1.165 -38.376 1.00 20.70 641 LEU B N 1
ATOM 9893 C CA . LEU B 1 641 ? -17.314 -2.532 -37.862 1.00 21.13 641 LEU B CA 1
ATOM 9894 C C . LEU B 1 641 ? -15.873 -2.996 -37.629 1.00 22.13 641 LEU B C 1
ATOM 9895 O O . LEU B 1 641 ? -15.589 -3.714 -36.665 1.00 20.18 641 LEU B O 1
ATOM 9900 N N . SER B 1 642 ? -14.964 -2.575 -38.507 1.00 20.75 642 SER B N 1
ATOM 9901 C CA . SER B 1 642 ? -13.559 -2.961 -38.384 1.00 21.31 642 SER B CA 1
ATOM 9902 C C . SER B 1 642 ? -12.959 -2.421 -37.089 1.00 20.83 642 SER B C 1
ATOM 9903 O O . SER B 1 642 ? -12.206 -3.116 -36.408 1.00 21.07 642 SER B O 1
ATOM 9906 N N . LEU B 1 643 ? -13.288 -1.177 -36.753 1.00 20.09 643 LEU B N 1
ATOM 9907 C CA . LEU B 1 643 ? -12.798 -0.578 -35.519 1.00 20.80 643 LEU B CA 1
ATOM 9908 C C . LEU B 1 643 ? -13.258 -1.432 -34.336 1.00 22.24 643 LEU B C 1
ATOM 9909 O O . LEU B 1 643 ? -12.470 -1.767 -33.454 1.00 22.58 643 LEU B O 1
ATOM 9914 N N . TYR B 1 644 ? -14.544 -1.774 -34.324 1.00 22.94 644 TYR B N 1
ATOM 9915 C CA . TYR B 1 644 ? -15.116 -2.582 -33.249 1.00 22.31 644 TYR B CA 1
ATOM 9916 C C . TYR B 1 644 ? -14.484 -3.973 -33.190 1.00 21.80 644 TYR B C 1
ATOM 9917 O O . TYR B 1 644 ? -14.209 -4.488 -32.115 1.00 23.38 644 TYR B O 1
ATOM 9926 N N . ALA B 1 645 ? -14.254 -4.574 -34.348 1.00 21.68 645 ALA B N 1
ATOM 9927 C CA . ALA B 1 645 ? -13.651 -5.900 -34.411 1.00 22.10 645 ALA B CA 1
ATOM 9928 C C . ALA B 1 645 ? -12.269 -5.875 -33.773 1.00 22.78 645 ALA B C 1
ATOM 9929 O O . ALA B 1 645 ? -11.927 -6.730 -32.953 1.00 22.05 645 ALA B O 1
ATOM 9931 N N . GLN B 1 646 ? -11.473 -4.887 -34.158 1.00 22.43 646 GLN B N 1
ATOM 9932 C CA . GLN B 1 646 ? -10.128 -4.761 -33.627 1.00 22.61 646 GLN B CA 1
ATOM 9933 C C . GLN B 1 646 ? -10.114 -4.460 -32.133 1.00 23.30 646 GLN B C 1
ATOM 9934 O O . GLN B 1 646 ? -9.331 -5.041 -31.388 1.00 24.57 646 GLN B O 1
ATOM 9940 N N . VAL B 1 647 ? -10.981 -3.560 -31.687 1.00 24.15 647 VAL B N 1
ATOM 9941 C CA . VAL B 1 647 ? -11.014 -3.213 -30.273 1.00 23.48 647 VAL B CA 1
ATOM 9942 C C . VAL B 1 647 ? -11.633 -4.312 -29.411 1.00 23.73 647 VAL B C 1
ATOM 9943 O O . VAL B 1 647 ? -11.129 -4.612 -28.328 1.00 22.44 647 VAL B O 1
ATOM 9947 N N . PHE B 1 648 ? -12.717 -4.916 -29.884 1.00 22.07 648 PHE B N 1
ATOM 9948 C CA . PHE B 1 648 ? -13.372 -5.966 -29.115 1.00 22.70 648 PHE B CA 1
ATOM 9949 C C . PHE B 1 648 ? -12.674 -7.310 -29.251 1.00 22.60 648 PHE B C 1
ATOM 9950 O O . PHE B 1 648 ? -13.028 -8.276 -28.577 1.00 22.18 648 PHE B O 1
ATOM 9958 N N . GLY B 1 649 ? -11.692 -7.368 -30.140 1.00 23.36 649 GLY B N 1
ATOM 9959 C CA . GLY B 1 649 ? -10.938 -8.589 -30.322 1.00 24.93 649 GLY B CA 1
ATOM 9960 C C . GLY B 1 649 ? -11.607 -9.727 -31.058 1.00 26.04 649 GLY B C 1
ATOM 9961 O O . GLY B 1 649 ? -11.539 -10.867 -30.608 1.00 25.10 649 GLY B O 1
ATOM 9962 N N . VAL B 1 650 ? -12.253 -9.429 -32.179 1.00 27.82 650 VAL B N 1
ATOM 9963 C CA . VAL B 1 650 ? -12.898 -10.461 -32.987 1.00 31.52 650 VAL B CA 1
ATOM 9964 C C . VAL B 1 650 ? -12.550 -10.288 -34.456 1.00 33.94 650 VAL B C 1
ATOM 9965 O O . VAL B 1 650 ? -12.242 -9.184 -34.909 1.00 34.22 650 VAL B O 1
ATOM 9969 N N . GLU B 1 651 ? -12.583 -11.388 -35.196 1.00 37.79 651 GLU B N 1
ATOM 9970 C CA . GLU B 1 651 ? -12.306 -11.339 -36.622 1.00 40.81 651 GLU B CA 1
ATOM 9971 C C . GLU B 1 651 ? -13.637 -11.262 -37.345 1.00 39.95 651 GLU B C 1
ATOM 9972 O O . GLU B 1 651 ? -14.499 -12.119 -37.164 1.00 40.35 651 GLU B O 1
ATOM 9978 N N . VAL B 1 652 ? -13.807 -10.223 -38.152 1.00 39.62 652 VAL B N 1
ATOM 9979 C CA . VAL B 1 652 ? -15.038 -10.040 -38.901 1.00 39.62 652 VAL B CA 1
ATOM 9980 C C . VAL B 1 652 ? -14.800 -10.334 -40.374 1.00 40.11 652 VAL B C 1
ATOM 9981 O O . VAL B 1 652 ? -14.003 -9.666 -41.034 1.00 42.69 652 VAL B O 1
ATOM 9985 N N . ALA B 1 653 ? -15.493 -11.343 -40.884 1.00 37.96 653 ALA B N 1
ATOM 9986 C CA . ALA B 1 653 ? -15.350 -11.729 -42.276 1.00 36.83 653 ALA B CA 1
ATOM 9987 C C . ALA B 1 653 ? -16.042 -10.743 -43.202 1.00 36.34 653 ALA B C 1
ATOM 9988 O O . ALA B 1 653 ? -17.063 -10.154 -42.846 1.00 36.22 653 ALA B O 1
ATOM 9990 N N . GLY B 1 654 ? -15.467 -10.562 -44.388 1.00 35.41 654 GLY B N 1
ATOM 9991 C CA . GLY B 1 654 ? -16.054 -9.681 -45.381 1.00 35.19 654 GLY B CA 1
ATOM 9992 C C . GLY B 1 654 ? -15.779 -8.192 -45.310 1.00 35.69 654 GLY B C 1
ATOM 9993 O O . GLY B 1 654 ? -16.264 -7.445 -46.159 1.00 37.89 654 GLY B O 1
ATOM 9994 N N . VAL B 1 655 ? -15.020 -7.735 -44.323 1.00 35.22 655 VAL B N 1
ATOM 9995 C CA . VAL B 1 655 ? -14.744 -6.307 -44.234 1.00 35.72 655 VAL B CA 1
ATOM 9996 C C . VAL B 1 655 ? -13.252 -6.015 -44.221 1.00 35.56 655 VAL B C 1
ATOM 9997 O O . VAL B 1 655 ? -12.477 -6.705 -43.559 1.00 36.23 655 VAL B O 1
ATOM 10001 N N . PRO B 1 656 ? -12.827 -4.990 -44.971 1.00 35.19 656 PRO B N 1
ATOM 10002 C CA . PRO B 1 656 ? -11.412 -4.622 -45.025 1.00 35.41 656 PRO B CA 1
ATOM 10003 C C . PRO B 1 656 ? -10.930 -4.110 -43.671 1.00 35.96 656 PRO B C 1
ATOM 10004 O O . PRO B 1 656 ? -11.706 -3.549 -42.896 1.00 37.55 656 PRO B O 1
ATOM 10008 N N . LEU B 1 657 ? -9.649 -4.311 -43.393 1.00 34.39 657 LEU B N 1
ATOM 10009 C CA . LEU B 1 657 ? -9.069 -3.886 -42.130 1.00 34.26 657 LEU B CA 1
ATOM 10010 C C . LEU B 1 657 ? -8.838 -2.378 -42.087 1.00 33.79 657 LEU B C 1
ATOM 10011 O O . LEU B 1 657 ? -8.087 -1.836 -42.898 1.00 33.44 657 LEU B O 1
ATOM 10016 N N . LEU B 1 658 ? -9.490 -1.704 -41.144 1.00 31.12 658 LEU B N 1
ATOM 10017 C CA . LEU B 1 658 ? -9.331 -0.262 -40.994 1.00 30.08 658 LEU B CA 1
ATOM 10018 C C . LEU B 1 658 ? -7.968 0.009 -40.371 1.00 30.52 658 LEU B C 1
ATOM 10019 O O . LEU B 1 658 ? -7.662 -0.497 -39.287 1.00 28.70 658 LEU B O 1
ATOM 10024 N N . LYS B 1 659 ? -7.153 0.806 -41.054 1.00 30.09 659 LYS B N 1
ATOM 10025 C CA . LYS B 1 659 ? -5.827 1.130 -40.551 1.00 31.84 659 LYS B CA 1
ATOM 10026 C C . LYS B 1 659 ? -5.900 2.170 -39.446 1.00 31.48 659 LYS B C 1
ATOM 10027 O O . LYS B 1 659 ? -6.223 3.334 -39.689 1.00 31.45 659 LYS B O 1
ATOM 10033 N N . LEU B 1 660 ? -5.610 1.738 -38.226 1.00 31.57 660 LEU B N 1
ATOM 10034 C CA . LEU B 1 660 ? -5.619 2.635 -37.087 1.00 34.82 660 LEU B CA 1
ATOM 10035 C C . LEU B 1 660 ? -4.184 3.110 -36.888 1.00 38.12 660 LEU B C 1
ATOM 10036 O O . LEU B 1 660 ? -3.240 2.329 -37.007 1.00 39.14 660 LEU B O 1
ATOM 10041 N N . GLY B 1 661 ? -4.022 4.398 -36.613 1.00 41.08 661 GLY B N 1
ATOM 10042 C CA . GLY B 1 661 ? -2.693 4.949 -36.421 1.00 42.64 661 GLY B CA 1
ATOM 10043 C C . GLY B 1 661 ? -2.708 5.989 -35.327 1.00 44.08 661 GLY B C 1
ATOM 10044 O O . GLY B 1 661 ? -3.704 6.689 -35.150 1.00 44.77 661 GLY B O 1
ATOM 10045 N N . GLU B 1 662 ? -1.603 6.098 -34.600 1.00 46.13 662 GLU B N 1
ATOM 10046 C CA . GLU B 1 662 ? -1.503 7.048 -33.499 1.00 49.35 662 GLU B CA 1
ATOM 10047 C C . GLU B 1 662 ? -0.999 8.417 -33.955 1.00 50.09 662 GLU B C 1
ATOM 10048 O O . GLU B 1 662 ? -0.591 8.540 -35.133 1.00 50.53 662 GLU B O 1
#

Radius of gyration: 38.5 Å; Cα contacts (8 Å, |Δi|>4): 3640; chains: 2; bounding box: 68×108×112 Å

Foldseek 3Di:
DEADAFLQFDDPQALLNQQQPDDFWAQWEDAALKIKTWAFDQAQLLAIFMWIAHNVQDIGTQDDPPFHFFWCDLDHGAAFKEWYADPDQGIKMWGQGHVQQFIWIFRQRHVVGTDTDTFAAWDPAAPTKHWHDWDDDVVLQWIKWKMWGADHNFLQNIFIAIWIIHNVSPNHHPVVRIGGQGGRPFRDKTTWAAFLVRFKIWIWGDHPPAFLLQKIFIWMFTQDPNGHGHPIDTLDMDRRKRWQDWHHANVRWIWTFIQPVQAGFIWIADNPNRDTHGQADDQKHQGFGNSHHPFAAKDHANVQKIWTFMGQAATFIWIANSVVSDIGTADPQFGHWDRHWYDDHQKIWTWTFHQQFDIFIWIQGNVVRYIDGSGPDTDDPDPSQLGFDWDFDWDQDPVRDTWTKIKGFQTEPPYDYDPPDAAFEEEFQEAPLAEADHNGHRSLQSVNSSSRYIYMYTNWQLYDGRGPVSVLVQFQPQLHRSQRSSLSVLVVCVVVPRHPQARYEYEYEESRLLSRLSNLQVHDRHQEYEHELYQQQQVCLLVSQARPSCNNVVCGRNNDCVVCVVCNQVSHSLNRLLRRAHEYEYEEECQERGRHCVSVVSSCVSNPPSFYWYYYYYHYSAYRDGSHSVSSSLSSLLVSLSSCVSVVHDDPSGDRHHIDD/DAADAFLAFDDPQALLNLQQPDDFWAQWEDAPLKIKTWAFDQAQLLAIFIWIAHNVGDIDTQDDPPFHQFWCDLDHGAAFKDWYADPPQGIKMWGQGHVQQFIWIFGQRHVVGTDTDGQAAWDPAAPTKHWHDWDDDVVVQWIKWKMWGAPHNFLQRIFMAIWIIGNVNPRHHPVVNIGGQGDRPFRDKATWAAFPVRQKIWIWGHHPPAFLLQKIFIWMFTQDPVGHGHPIDGLDMDRRKHWQDWHYALVRWIWTQIQPVQERFIWTAHNPNGDTHGQADDQKHQGFGNSHHDFAQKDHANVQKIWTFMGQAATFTWIARSVVSDIGTADDQFGHWDRHWYDDHQKIWTWTFHAQWGTFIKIARNVVSYIDGSGPGTDDPDDSQLGWAWDFDWFAFPVGDIWTKTKTFAGAPVYDYDPPDAAAEEQFQEADLAEHDHNGHRSLQSVSSSSRYMYIYTNWQLYMGRTPRSVLVQFQPQLHRSLRRSLRVLVVCCVVRRGPQLRYEYEYEESSLLSRLSNLQVHDRHQEYEHELYQQQQVCLLVSQAHDSCNSVVCRRNNDCVVCVVCSQVSRSLNRLLRRAHEYEYEEECAERGRHCVSVVSSCVSNPPSFYWYYYYYHYSAYRDDSHSVSSSLSSLLVSLSSCVSVVHDYPPGDHNGTDD

Organism: Streptomyces morookaense (NCBI:txid1970)

Secondary structure (DSSP, 8-state):
-EE--TT----S--HHHHHHT-S--EEEEEETTEEEEEEEETTTTTEEEEEEE-TTS-EEESS-TT--B---GGGT----EEEE--SSSS-EEEEEBTTT--EEEE-TTSTT----EE-S----STT-EEEEEEEEETTTTEEEEEEEEE-SSSTT-EEEEEEEEETTSTTTT-GGGSEESS-S-SSEE---EE-TTSSEEEEEEE-TT--TTT-EEEEEEEE-TTS-EEEEEEEEEETTB-EEEEEE-TTS-EEEEE-TTSS-EEEEE-TTT--EEES---SSBSS----STT--SEEE-TTS-EEEEEBSSS-EEEEE-TTT--EEE--SS--EEEEEEEEETTEEEEEEEETTEEEEEEEEETTT--EEEEES----SS-GGGS---EEEEEE-TTS-EEEEEEE----SSEE--TT----EEEEE-SSSSS----S--HHHHHHHTTT-EEEEEE-TT-SSS-HHHHHTTTTTTTTHHHHHHHHHHHHHHHTTSS-TTSEEEEEETHHHHHHHHHHHH----SEEEEES----HHHHHTT-S-GGGTTTHHHHT--TTT-TTHHHHS-GGGGGGG--S-EEEEEETT-SSS-THHHHHHHHHHTTS---EEEEEETT--SS--SHHHHHHHHHHHHHHHHHHTT----SS-----B-/-EE--TT----S--HHHHHHT-S--EEEEEETTEEEEEEEETTTTTEEEEEEE-TT--EEESS-TT--B---GGGT----EEEE--SSS--EEEEEETTTTEEEEE-TTSTT----EE-S----STT-EEEEEEEEEGGGTEEEEEEEEE-SSSTT-EEEEEEEEETTSTTTT-GGGSEESS-S-SSEE---EE-TTSSEEEEEEE-TT--TTT--EEEEEEE-TTS-EEEEEEEEEBTTB-EEEEEE-TTS-EEEEE-TTSS-EEEEE-TTT--EEES---SSBSS----STT--SEEE-TTS-EEEEEBSSS-EEEEE-TTT--EEE--SS--EEEEEEEEETTEEEEEEEETTEEEEEEEEETTT--EEEEES----SS-GGGS---EEEEEE-TTS-EEEEEEE----SSEE--TT----EEEEE-SSSS-----S--HHHHHHHTTT-EEEEEE-TT-SSS-HHHHHTTTTTTTTHHHHHHHHHHHHHHHTTSS-TTSEEEEEETHHHHHHHHHHHH-S--SEEEEES----HHHHHTT-S-GGGTTHHHHHT--TTT-TTHHHHS-GGGGGGG--S-EEEEEETT-SSS-THHHHHHHHHHTTS---EEEEEETT--SS--SHHHHHHHHHHHHHHHHHHHT---TTSPPP--B-

InterPro domains:
  IPR001375 Peptidase S9, prolyl oligopeptidase, catalytic domain [PF00326] (444-649)
  IPR011042 Six-bladed beta-propeller, TolB-like [G3DSA:2.120.10.30] (91-257)
  IPR029058 Alpha/Beta hydrolase fold [G3DSA:3.40.50.1820] (380-662)
  IPR029058 Alpha/Beta hydrolase fold [SSF53474] (390-646)

Nearest PDB structures (foldseek):
  3azo-assembly2_B  TM=1.001E+00  e=0.000E+00  Streptomyces morookaense
  3azq-assembly1_A  TM=9.998E-01  e=0.000E+00  Streptomyces morookaense
  7c72-assembly1_A  TM=9.677E-01  e=1.211E-81  Mycobacterium tuberculosis
  5l8s-assembly2_D  TM=8.632E-01  e=9.985E-36  Sporosarcina psychrophila
  8wt1-assembly1_H  TM=7.534E-01  e=4.504E-35  Geobacillus stearothermophilus ATCC 12980

Sequence (1322 aa):
VSTAPYGAWQSPIDAALVASRSGRPACVGAVGDEVWWVAPRPAEAGRATLVRRRADGAEESALPAPWNVRNRVFEYSGFPWAGVPRPAGGPLLVFTHFGDQRLYAFEPDAPGGAVPRPLTPVSAVGGGLRWADPVLLPERGEVWCMAEEFTGEGPSDVRRFLAAVPLDGSAAADRSAVRELSDDAHRFVTGPRLSPDGRQAVWLAWDHPRMPWEGTELKTARVTEDGRFADTRTLLGGPEEAIAQAEWAPDGSLIVATDRTGWWNLHRVDPATGAATQLCRREEEFAGPLWTPGMRWFAPLANGLIAVVHGKGAAVLGILDPESGELVDAAGPWTEWAATLTVSGTRAVGVAASPRTAYEVVELDTVTGRARTIGARHTDPVDPAYYPEPQIRTFTAPDGREIHAHIYPPHSPDFTGPADELPPYVVMAHGGPTSRVPAVLDLDVAYFTSRGIGVADVNYGGSTGYGRAYRERLRGRWGVVDVEDCAAVATALAEEGTADRARLAVRGGAAGGWTAASSLVSTDVYACGTVLYPVLDLLGWADGGTHDFESRYLDFLIGSFEEFPERYRDRAPLTRADRVRVPFLLLQGLEDPVCPPEQCDRFLEAVAGCGVPHAYLSFEGEGHGFRRKETMVRALEAELSLYAQVFGVEVAGVPLLKLGEVSTAPYGAWQSPIDAALVASRSGRPACVGAVGDEVWWVAPRPAEAGRATLVRRRADGAEESALPAPWNVRNRVFEYSGFPWAGVPRPAGGPLLVFTHFGDQRLYAFEPDAPGGAVPRPLTPVSAVGGGLRWADPVLLPERGEVWCMAEEFTGEGPSDVRRFLAAVPLDGSAAADRSAVRELSDDAHRFVTGPRLSPDGRQAVWLAWDHPRMPWEGTELKTARVTEDGRFADTRTLLGGPEEAIAQAEWAPDGSLIVATDRTGWWNLHRVDPATGAATQLCRREEEFAGPLWTPGMRWFAPLANGLIAVVHGKGAAVLGILDPESGELVDAAGPWTEWAATLTVSGTRAVGVAASPRTAYEVVELDTVTGRARTIGARHTDPVDPAYYPEPQIRTFTAPDGREIHAHIYPPHSPDFTGPADELPPYVVMAHGGPTSRVPAVLDLDVAYFTSRGIGVADVNYGGSTGYGRAYRERLRGRWGVVDVEDCAAVATALAEEGTADRARLAVRGGAAGGWTAASSLVSTDVYACGTVLYPVLDLLGWADGGTHDFESRYLDFLIGSFEEFPERYRDRAPLTRADRVRVPFLLLQGLEDPVCPPEQCDRFLEAVAGCGVPHAYLSFEGEGHGFRRKETMVRALEAELSLYAQVFGVEVAGVPLLKLGE